Protein AF-F4PUW7-F1 (afdb_monomer)

Sequence (756 aa):
MGETKASTESDEIIMSKTMSNSNNNNNKTSGNEQDEIITVDQLQSLVKQRIDLEEELQTLRDYLIKGGGSLFGLNGSFVDKEGYPVILVMNDTNQQDTYLARCFYRLDYIWSPHLDIIIEVKKARARIACIQTDYKILMKSIEDGMLKLHAQNKPQQQTVPKPSSISTPTTSSSLTKESSIQSPAANPSSASAVGSALAPATATLATPVKNEEPFMDKGYNRMDLEIKIALDHHARKILTTEALAFLVELERKFRSARTVLLAKRQERQADLNRGIFPDFLKNTENVRKADWKCAAMPRDIMDRRVEITGPPERKMVINALNSGAKVFMADFEDANCPTWYNSIHGQINMIDINNRTISYKAPDGREYKLKPEVATLFVRPRGWHLDEEHVYIDGMPMSGSLFDFGLYFFHNYRIAMNRGSAPYFYLPKLESHLEARLWNEVFNFSQHYVGIPIGTIKATVLIETVLASFEMDEILYELREHSAGLNCGRWDYIFSIIKKFQQHPQFVLPDRAKVTMTSPFMESYVKLLIYTCHRRGVHAMGGMAAQIPIKDNKQANDVALEKVKADKLREVMFGHDGTWVAHPALIPTALEQFNLHMKTPNQIHIIPPNPSFTAKDILSIPEIKSDDISEEGLKGNIIVGVEYLDAWLNGNGCVPINHLMEDAATAEISRSQIWQWIKHKSKLSNGKVITLEYFNQILKELQPVLENRNKKSTTLKDSIPMFQSLIASPTFVDFLTPTAYQYVIRRERTAFNPKL

InterPro domains:
  IPR001465 Malate synthase, TIM barrel domain [PF01274] (376-621)
  IPR006252 Malate synthase A [PTHR42902] (224-745)
  IPR006252 Malate synthase A [TIGR01344] (238-744)
  IPR006252 Malate synthase A [cd00727] (238-744)
  IPR011076 Malate synthase superfamily [SSF51645] (216-745)
  IPR019830 Malate synthase, conserved site [PS00510] (480-495)
  IPR040815 Nas2, N-terminal [PF18265] (115-151)
  IPR044856 Malate synthase, C-terminal superfamily [G3DSA:1.20.1220.12] (629-745)
  IPR046363 Malate synthase, N-terminal and TIM-barrel domains [G3DSA:3.20.20.360] (221-624)
  IPR048355 Malate synthase, C-terminal domain [PF20659] (630-743)
  IPR048356 Malate synthase, N-terminal domain [PF20656] (233-285)

Foldseek 3Di:
DDDDDDDDDDDDDDDDDDDDDDDDDDDDDDDDPPPPPDDPVVVVVLVVLLVVLVVVLVVLLCCQQCVDDDPPDDDDRQADPVSAGWDWDQDPVRDTDIGGPPDPDDDPPDDDPVVVSVVVSVVSVVVSVVSVVVSVVVVVSVVVVVVVVVVVPDDDDDDDDDDDDDDDDDDDDDDDDDDDDDDDDDDDDDDDDDDDDDDDDDDPDDDDDDDDDPPPPDDDPPFQKAFLFDDDPLNCVLCDPVLVVLLLVLQVVQVVVLVVVVVVVVVLLVCLLVVNDDWFDPVCVCLVPDQAAFDDDFPLLLFQAEEAEAELDQVVVLCRFQLPGQEYEHEPEFQWQVFVCSLSVSLVSLLCVLVQNRWDQDPVGDIGGHDPGTHHYEYEWYASVDFDVRMDTPNHTGGSRSSSLSSSQVSRQVSQVVVRHGHEYEHEDDQALSVLLSVLVSQVVSCVVVVHDFLRAAYEYEPLALNVLSCVSSSCVSCRSHYQAYEYEQLSHLLNLLQSNVNPLQSQAFQSVVRDCPFQLNVVSLLSRLLSQLSNLHFYEYEEDFFAADVVDPVVRVVSLVVLLVRLLVCVVSFGFYYYYHDSVNVVSNCVNCVVRPVDSGRSPPNDPDPPDTPCRNRVHDDDDLARYAPVSLLVLLLCLLQQLLVSLVGGQFDQDPRGGDTQSSNSSSLSSLLSQQSNQNAHSVRHTRHLVVSVVSLVVCVVVSCVVPVPGPCSVVSSVLSSCCSVDPRHDSGSSVVSSVSSVVVSSVVDDVPD

pLDDT: mean 80.22, std 25.77, range [23.25, 98.94]

Solvent-accessible surface area (backbone atoms only — not comparable to full-atom values): 43927 Å² total; per-residue (Å²): 134,87,84,87,90,86,85,90,84,82,90,83,88,84,85,83,89,85,88,85,91,79,91,79,90,78,93,79,92,79,84,83,80,79,75,78,78,82,49,72,66,60,56,52,48,54,52,48,55,46,50,55,51,51,53,50,49,47,51,55,47,49,45,37,52,66,34,73,70,80,80,85,78,71,84,57,59,36,35,48,102,85,69,46,59,40,52,79,46,75,46,103,79,75,47,80,47,82,44,77,62,80,64,85,92,80,69,92,85,63,95,48,86,64,53,59,57,53,49,50,54,51,52,52,52,52,51,47,54,49,52,55,49,54,50,50,55,50,52,49,53,50,51,54,49,48,52,52,53,53,68,71,65,59,78,82,79,78,90,79,84,87,86,83,86,90,82,89,86,87,82,90,78,90,79,89,79,90,80,84,92,86,87,82,90,82,88,90,86,79,91,86,88,89,84,85,86,85,87,79,87,75,81,76,80,77,75,84,77,76,86,72,78,78,98,77,87,71,86,72,71,75,79,51,67,47,67,72,61,88,77,50,80,66,47,51,70,65,60,32,74,68,52,46,51,51,45,51,54,51,44,72,70,44,48,64,61,52,54,52,51,58,50,49,52,53,55,50,44,53,39,30,63,74,69,55,71,82,56,68,57,73,92,52,44,64,68,69,71,51,94,65,61,37,42,85,75,60,79,77,64,53,43,39,47,33,28,34,49,44,32,40,46,70,64,55,44,44,51,49,26,56,43,76,31,38,27,22,38,38,22,54,26,54,30,29,26,77,42,71,64,52,53,49,50,22,48,54,40,52,48,25,53,63,69,70,67,44,66,40,71,46,98,89,67,52,76,47,60,72,55,98,70,57,26,40,67,30,38,23,34,29,36,88,90,38,65,30,86,48,40,26,51,76,88,35,63,32,49,22,27,54,52,47,44,43,54,49,44,72,73,32,37,67,52,27,41,78,71,74,50,48,50,33,34,37,45,46,71,40,63,44,30,68,58,32,34,51,50,37,51,52,51,49,51,52,26,60,75,74,70,49,67,84,53,54,50,34,31,28,37,35,51,20,19,58,56,18,68,51,29,54,61,49,27,46,59,46,21,20,56,28,38,52,25,40,30,44,50,61,48,43,21,57,30,31,42,43,68,55,41,65,81,42,77,76,56,53,74,53,32,70,84,76,67,42,73,78,36,65,19,44,38,42,47,51,55,50,47,36,32,49,20,16,62,26,62,25,39,22,31,35,44,79,41,36,64,45,86,43,84,94,37,63,69,63,30,52,56,52,49,51,51,50,42,52,53,42,40,52,38,46,74,75,47,32,26,18,32,35,28,55,36,63,85,48,43,64,55,46,45,50,39,33,58,71,75,45,85,54,56,48,37,41,89,63,57,58,76,83,82,80,76,52,53,62,44,58,62,42,56,66,80,76,53,61,75,37,30,44,69,65,47,52,52,48,25,51,52,49,27,34,56,45,43,25,40,28,73,70,56,39,19,62,38,80,52,98,53,27,55,39,36,45,39,55,29,48,31,25,46,46,50,54,32,48,32,38,76,64,54,36,46,30,56,87,65,52,62,40,38,69,68,56,50,52,50,53,50,61,68,42,42,65,57,53,48,67,76,41,72,84,57,87,40,50,84,54,21,50,59,49,53,49,48,62,43,68,42,95,59,86,68,92,60,68,60,70,66,53,44,54,53,48,52,51,52,59,48,65,74,48,70,88,84,122

Mean predicted aligned error: 15.05 Å

Organism: Cavenderia fasciculata (NCBI:txid261658)

Structure (mmCIF, N/CA/C/O backbone):
data_AF-F4PUW7-F1
#
_entry.id   AF-F4PUW7-F1
#
loop_
_atom_site.group_PDB
_atom_site.id
_atom_site.type_symbol
_atom_site.label_atom_id
_atom_site.label_alt_id
_atom_site.label_comp_id
_atom_site.label_asym_id
_atom_site.label_entity_id
_atom_site.label_seq_id
_atom_site.pdbx_PDB_ins_code
_atom_site.Cartn_x
_atom_site.Cartn_y
_atom_site.Cartn_z
_atom_site.occupancy
_atom_site.B_iso_or_equiv
_atom_site.auth_seq_id
_atom_site.auth_comp_id
_atom_site.auth_asym_id
_atom_site.auth_atom_id
_atom_site.pdbx_PDB_model_num
ATOM 1 N N . MET A 1 1 ? -80.019 -6.585 -6.854 1.00 31.14 1 MET A N 1
ATOM 2 C CA . MET A 1 1 ? -79.962 -6.637 -8.331 1.00 31.14 1 MET A CA 1
ATOM 3 C C . MET A 1 1 ? -78.886 -5.632 -8.720 1.00 31.14 1 MET A C 1
ATOM 5 O O . MET A 1 1 ? -79.142 -4.453 -8.539 1.00 31.14 1 MET A O 1
ATOM 9 N N . GLY A 1 2 ? -77.603 -6.007 -8.816 1.00 30.45 2 GLY A N 1
ATOM 10 C CA . GLY A 1 2 ? -76.966 -6.791 -9.903 1.00 30.45 2 GLY A CA 1
ATOM 11 C C . GLY A 1 2 ? -76.609 -5.799 -11.027 1.00 30.45 2 GLY A C 1
ATOM 12 O O . GLY A 1 2 ? -77.492 -5.037 -11.384 1.00 30.45 2 GLY A O 1
ATOM 13 N N . GLU A 1 3 ? -75.400 -5.624 -11.565 1.00 26.42 3 GLU A N 1
ATOM 14 C CA . GLU A 1 3 ? -74.239 -6.485 -11.865 1.00 26.42 3 GLU A CA 1
ATOM 15 C C . GLU A 1 3 ? -73.023 -5.557 -12.159 1.00 26.42 3 GLU A C 1
ATOM 17 O O . GLU A 1 3 ? -73.213 -4.461 -12.676 1.00 26.42 3 GLU A O 1
ATOM 22 N N . THR A 1 4 ? -71.836 -5.755 -11.569 1.00 28.80 4 THR A N 1
ATOM 23 C CA . THR A 1 4 ? -70.640 -6.539 -11.994 1.00 28.80 4 THR A CA 1
ATOM 24 C C . THR A 1 4 ? -69.613 -5.772 -12.854 1.00 28.80 4 THR A C 1
ATOM 26 O O . THR A 1 4 ? -69.931 -5.157 -13.863 1.00 28.80 4 THR A O 1
ATOM 29 N N . LYS A 1 5 ? -68.351 -5.822 -12.392 1.00 32.38 5 LYS A N 1
ATOM 30 C CA . LYS A 1 5 ? -67.114 -5.262 -12.973 1.00 32.38 5 LYS A CA 1
ATOM 31 C C . LYS A 1 5 ? -66.659 -6.035 -14.221 1.00 32.38 5 LYS A C 1
ATOM 33 O O . LYS A 1 5 ? -66.812 -7.251 -14.247 1.00 32.38 5 LYS A O 1
ATOM 38 N N . ALA A 1 6 ? -65.967 -5.361 -15.146 1.00 28.94 6 ALA A N 1
ATOM 39 C CA . ALA A 1 6 ? -65.145 -5.992 -16.181 1.00 28.94 6 ALA A CA 1
ATOM 40 C C . ALA A 1 6 ? -63.745 -5.353 -16.245 1.00 28.94 6 ALA A C 1
ATOM 42 O O . ALA A 1 6 ? -63.598 -4.131 -16.276 1.00 28.94 6 ALA A O 1
ATOM 43 N N . SER A 1 7 ? -62.747 -6.231 -16.205 1.00 28.92 7 SER A N 1
ATOM 44 C CA . SER A 1 7 ? -61.308 -6.044 -16.375 1.00 28.92 7 SER A CA 1
ATOM 45 C C . SER A 1 7 ? -60.908 -6.133 -17.851 1.00 28.92 7 SER A C 1
ATOM 47 O O . SER A 1 7 ? -61.552 -6.825 -18.632 1.00 28.92 7 SER A O 1
ATOM 49 N N . THR A 1 8 ? -59.819 -5.455 -18.204 1.00 28.45 8 THR A N 1
ATOM 50 C CA . THR A 1 8 ? -59.155 -5.463 -19.513 1.00 28.45 8 THR A CA 1
ATOM 51 C C . THR A 1 8 ? -58.089 -6.562 -19.583 1.00 28.45 8 THR A C 1
ATOM 53 O O . THR A 1 8 ? -57.120 -6.502 -18.828 1.00 28.45 8 THR A O 1
ATOM 56 N N . GLU A 1 9 ? -58.241 -7.506 -20.513 1.00 29.20 9 GLU A N 1
ATOM 57 C CA . GLU A 1 9 ? -57.181 -8.386 -21.029 1.00 29.20 9 GLU A CA 1
ATOM 58 C C . GLU A 1 9 ? -56.995 -8.094 -22.524 1.00 29.20 9 GLU A C 1
ATOM 60 O O . GLU A 1 9 ? -57.961 -7.868 -23.251 1.00 29.20 9 GLU A O 1
ATOM 65 N N . SER A 1 10 ? -55.734 -8.027 -22.941 1.00 28.64 10 SER A N 1
ATOM 66 C CA . SER A 1 10 ? -55.253 -7.747 -24.294 1.00 28.64 10 SER A CA 1
ATOM 67 C C . SER A 1 10 ? -54.859 -9.047 -24.999 1.00 28.64 10 SER A C 1
ATOM 69 O O . SER A 1 10 ? -54.166 -9.873 -24.410 1.00 28.64 10 SER A O 1
ATOM 71 N N . ASP A 1 11 ? -55.294 -9.175 -26.251 1.00 26.64 11 ASP A N 1
ATOM 72 C CA . ASP A 1 11 ? -55.290 -10.376 -27.090 1.00 26.64 11 ASP A CA 1
ATOM 73 C C . ASP A 1 11 ? -53.923 -11.067 -27.293 1.00 26.64 11 ASP A C 1
ATOM 75 O O . ASP A 1 11 ? -52.949 -10.469 -27.757 1.00 26.64 11 ASP A O 1
ATOM 79 N N . GLU A 1 12 ? -53.908 -12.380 -27.034 1.00 26.36 12 GLU A N 1
ATOM 80 C CA . GLU A 1 12 ? -52.927 -13.362 -27.508 1.00 26.36 12 GLU A CA 1
ATOM 81 C C . GLU A 1 12 ? -53.273 -13.835 -28.935 1.00 26.36 12 GLU A C 1
ATOM 83 O O . GLU A 1 12 ? -54.430 -14.120 -29.245 1.00 26.36 12 GLU A O 1
ATOM 88 N N . ILE A 1 13 ? -52.263 -14.033 -29.791 1.00 24.81 13 ILE A N 1
ATOM 89 C CA . ILE A 1 13 ? -52.391 -14.823 -31.029 1.00 24.81 13 ILE A CA 1
ATOM 90 C C . ILE A 1 13 ? -51.567 -16.110 -30.877 1.00 24.81 13 ILE A C 1
ATOM 92 O O . ILE A 1 13 ? -50.342 -16.079 -30.781 1.00 24.81 13 ILE A O 1
ATOM 96 N N . ILE A 1 14 ? -52.267 -17.249 -30.881 1.00 26.53 14 ILE A N 1
ATOM 97 C CA . ILE A 1 14 ? -51.751 -18.628 -30.844 1.00 26.53 14 ILE A CA 1
ATOM 98 C C . ILE A 1 14 ? -51.781 -19.230 -32.259 1.00 26.53 14 ILE A C 1
ATOM 100 O O . ILE A 1 14 ? -52.797 -19.106 -32.937 1.00 26.53 14 ILE A O 1
ATOM 104 N N . MET A 1 15 ? -50.766 -20.021 -32.649 1.00 25.61 15 MET A N 1
ATOM 105 C CA . MET A 1 15 ? -50.972 -21.179 -33.544 1.00 25.61 15 MET A CA 1
ATOM 106 C C . MET A 1 15 ? -50.065 -22.392 -33.219 1.00 25.61 15 MET A C 1
ATOM 108 O O . MET A 1 15 ? -48.895 -22.457 -33.576 1.00 25.61 15 MET A O 1
ATOM 112 N N . SER A 1 16 ? -50.689 -23.337 -32.502 1.00 26.92 16 SER A N 1
ATOM 113 C CA . SER A 1 16 ? -50.698 -24.819 -32.576 1.00 26.92 16 SER A CA 1
ATOM 114 C C . SER A 1 16 ? -49.433 -25.682 -32.779 1.00 26.92 16 SER A C 1
ATOM 116 O O . SER A 1 16 ? -48.810 -25.703 -33.838 1.00 26.92 16 SER A O 1
ATOM 118 N N . LYS A 1 17 ? -49.244 -26.594 -31.807 1.00 30.86 17 LYS A N 1
ATOM 119 C CA . LYS A 1 17 ? -48.592 -27.919 -31.900 1.00 30.86 17 LYS A CA 1
ATOM 120 C C . LYS A 1 17 ? -49.434 -28.914 -32.717 1.00 30.86 17 LYS A C 1
ATOM 122 O O . LYS A 1 17 ? -50.631 -28.990 -32.462 1.00 30.86 17 LYS A O 1
ATOM 127 N N . THR A 1 18 ? -48.792 -29.815 -33.479 1.00 25.94 18 THR A N 1
ATOM 128 C CA . THR A 1 18 ? -49.217 -31.235 -33.531 1.00 25.94 18 THR A CA 1
ATOM 129 C C . THR A 1 18 ? -48.047 -32.220 -33.725 1.00 25.94 18 THR A C 1
ATOM 131 O O . THR A 1 18 ? -47.100 -31.957 -34.453 1.00 25.94 18 THR A O 1
ATOM 134 N N . MET A 1 19 ? -48.173 -33.329 -32.993 1.00 26.19 19 MET A N 1
ATOM 135 C CA . MET A 1 19 ? -47.343 -34.511 -32.692 1.00 26.19 19 MET A CA 1
ATOM 136 C C . MET A 1 19 ? -46.558 -35.249 -33.799 1.00 26.19 19 MET A C 1
ATOM 138 O O . MET A 1 19 ? -47.083 -35.438 -34.886 1.00 26.19 19 MET A O 1
ATOM 142 N N . SER A 1 20 ? -45.430 -35.891 -33.424 1.00 24.98 20 SER A N 1
ATOM 143 C CA . SER A 1 20 ? -45.360 -37.362 -33.196 1.00 24.98 20 SER A CA 1
ATOM 144 C C . SER A 1 20 ? -43.978 -37.856 -32.716 1.00 24.98 20 SER A C 1
ATOM 146 O O . SER A 1 20 ? -42.947 -37.463 -33.250 1.00 24.98 20 SER A O 1
ATOM 148 N N . ASN A 1 21 ? -43.993 -38.748 -31.717 1.00 25.59 21 ASN A N 1
ATOM 149 C CA . ASN A 1 21 ? -42.866 -39.488 -31.127 1.00 25.59 21 ASN A CA 1
ATOM 150 C C . ASN A 1 21 ? -42.227 -40.507 -32.095 1.00 25.59 21 ASN A C 1
ATOM 152 O O . ASN A 1 21 ? -42.954 -41.304 -32.683 1.00 25.59 21 ASN A O 1
ATOM 156 N N . SER A 1 22 ? -40.893 -40.637 -32.075 1.00 24.34 22 SER A N 1
ATOM 157 C CA . SER A 1 22 ? -40.222 -41.952 -32.116 1.00 24.34 22 SER A CA 1
ATOM 158 C C . SER A 1 22 ? -38.802 -41.894 -31.532 1.00 24.34 22 SER A C 1
ATOM 160 O O . SER A 1 22 ? -37.979 -41.091 -31.967 1.00 24.34 22 SER A O 1
ATOM 162 N N . ASN A 1 23 ? -38.530 -42.779 -30.571 1.00 26.30 23 ASN A N 1
ATOM 163 C CA . ASN A 1 23 ? -37.225 -43.079 -29.972 1.00 26.30 23 ASN A CA 1
ATOM 164 C C . ASN A 1 23 ? -36.110 -43.322 -31.006 1.00 26.30 23 ASN A C 1
ATOM 166 O O . ASN A 1 23 ? -36.305 -44.137 -31.905 1.00 26.30 23 ASN A O 1
ATOM 170 N N . ASN A 1 24 ? -34.903 -42.788 -30.766 1.00 24.19 24 ASN A N 1
ATOM 171 C CA . ASN A 1 24 ? -33.697 -43.627 -30.699 1.00 24.19 24 ASN A CA 1
ATOM 172 C C . ASN A 1 24 ? -32.478 -42.907 -30.094 1.00 24.19 24 ASN A C 1
ATOM 174 O O . ASN A 1 24 ? -32.213 -41.742 -30.372 1.00 24.19 24 ASN A O 1
ATOM 178 N N . ASN A 1 25 ? -31.728 -43.662 -29.289 1.00 26.44 25 ASN A N 1
ATOM 179 C CA . ASN A 1 25 ? -30.428 -43.328 -28.707 1.00 26.44 25 ASN A CA 1
ATOM 180 C C . ASN A 1 25 ? -29.397 -42.877 -29.758 1.00 26.44 25 ASN A C 1
ATOM 182 O O . ASN A 1 25 ? -29.254 -43.548 -30.779 1.00 26.44 25 ASN A O 1
ATOM 186 N N . ASN A 1 26 ? -28.584 -41.857 -29.442 1.00 24.73 26 ASN A N 1
ATOM 187 C CA . ASN A 1 26 ? -27.115 -41.967 -29.451 1.00 24.73 26 ASN A CA 1
ATOM 188 C C . ASN A 1 26 ? -26.396 -40.684 -28.992 1.00 24.73 26 ASN A C 1
ATOM 190 O O . ASN A 1 26 ? -26.681 -39.580 -29.443 1.00 24.73 26 ASN A O 1
ATOM 194 N N . ASN A 1 27 ? -25.400 -40.889 -28.127 1.00 27.98 27 ASN A N 1
ATOM 195 C CA . ASN A 1 27 ? -24.362 -39.944 -27.714 1.00 27.98 27 ASN A CA 1
ATOM 196 C C . ASN A 1 27 ? -23.664 -39.250 -28.898 1.00 27.98 27 ASN A C 1
ATOM 198 O O . ASN A 1 27 ? -23.218 -39.948 -29.812 1.00 27.98 27 ASN A O 1
ATOM 202 N N . LYS A 1 28 ? -23.409 -37.934 -28.780 1.00 25.77 28 LYS A N 1
ATOM 203 C CA . LYS A 1 28 ? -22.081 -37.300 -28.972 1.00 25.77 28 LYS A CA 1
ATOM 204 C C . LYS A 1 28 ? -22.110 -35.773 -28.763 1.00 25.77 28 LYS A C 1
ATOM 206 O O . LYS A 1 28 ? -22.797 -35.049 -29.465 1.00 25.77 28 LYS A O 1
ATOM 211 N N . THR A 1 29 ? -21.310 -35.343 -27.788 1.00 30.12 29 THR A N 1
ATOM 212 C CA . THR A 1 29 ? -20.503 -34.108 -27.691 1.00 30.12 29 THR A CA 1
ATOM 213 C C . THR A 1 29 ? -20.588 -33.057 -28.812 1.00 30.12 29 THR A C 1
ATOM 215 O O . THR A 1 29 ? -20.108 -33.312 -29.916 1.00 30.12 29 THR A O 1
ATOM 218 N N . SER A 1 30 ? -20.969 -31.824 -28.454 1.00 27.39 30 SER A N 1
ATOM 219 C CA . SER A 1 30 ? -20.393 -30.571 -28.983 1.00 27.39 30 SER A CA 1
ATOM 220 C C . SER A 1 30 ? -20.776 -29.384 -28.083 1.00 27.39 30 SER A C 1
ATOM 222 O O . SER A 1 30 ? -21.853 -29.389 -27.497 1.00 27.39 30 SER A O 1
ATOM 224 N N . GLY A 1 31 ? -19.849 -28.436 -27.916 1.00 26.64 31 GLY A N 1
ATOM 225 C CA . GLY A 1 31 ? -19.799 -27.449 -26.834 1.00 26.64 31 GLY A CA 1
ATOM 226 C C . GLY A 1 31 ? -20.923 -26.411 -26.778 1.00 26.64 31 GLY A C 1
ATOM 227 O O . GLY A 1 31 ? -21.475 -26.007 -27.795 1.00 26.64 31 GLY A O 1
ATOM 228 N N . ASN A 1 32 ? -21.203 -25.962 -25.553 1.00 27.58 32 ASN A N 1
ATOM 229 C CA . ASN A 1 32 ? -22.061 -24.818 -25.270 1.00 27.58 32 ASN A CA 1
ATOM 230 C C . ASN A 1 32 ? -21.209 -23.540 -25.242 1.00 27.58 32 ASN A C 1
ATOM 232 O O . ASN A 1 32 ? -20.595 -23.230 -24.221 1.00 27.58 32 ASN A O 1
ATOM 236 N N . GLU A 1 33 ? -21.209 -22.788 -26.341 1.00 34.09 33 GLU A N 1
ATOM 237 C CA . GLU A 1 33 ? -21.218 -21.327 -26.250 1.00 34.09 33 GLU A CA 1
ATOM 238 C C . GLU A 1 33 ? -22.616 -20.946 -25.742 1.00 34.09 33 GLU A C 1
ATOM 240 O O . GLU A 1 33 ? -23.614 -21.151 -26.431 1.00 34.09 33 GLU A O 1
ATOM 245 N N . GLN A 1 34 ? -22.724 -20.483 -24.495 1.00 33.44 34 GLN A N 1
ATOM 246 C CA . GLN A 1 34 ? -23.931 -19.789 -24.053 1.00 33.44 34 GLN A CA 1
ATOM 247 C C . GLN A 1 34 ? -23.854 -18.367 -24.607 1.00 33.44 34 GLN A C 1
ATOM 249 O O . GLN A 1 34 ? -23.224 -17.503 -24.004 1.00 33.44 34 GLN A O 1
ATOM 254 N N . ASP A 1 35 ? -24.469 -18.147 -25.769 1.00 36.91 35 ASP A N 1
ATOM 255 C CA . ASP A 1 35 ? -24.847 -16.808 -26.210 1.00 36.91 35 ASP A CA 1
ATOM 256 C C . ASP A 1 35 ? -25.757 -16.202 -25.123 1.00 36.91 35 ASP A C 1
ATOM 258 O O . ASP A 1 35 ? -26.858 -16.699 -24.864 1.00 36.91 35 ASP A O 1
ATOM 262 N N . GLU A 1 36 ? -25.281 -15.161 -24.433 1.00 43.00 36 GLU A N 1
ATOM 263 C CA . GLU A 1 36 ? -26.107 -14.335 -23.550 1.00 43.00 36 GLU A CA 1
ATOM 264 C C . GLU A 1 36 ? -27.244 -13.737 -24.388 1.00 43.00 36 GLU A C 1
ATOM 266 O O . GLU A 1 36 ? -27.037 -12.851 -25.219 1.00 43.00 36 GLU A O 1
ATOM 271 N N . ILE A 1 37 ? -28.462 -14.244 -24.195 1.00 48.59 37 ILE A N 1
ATOM 272 C CA . ILE A 1 37 ? -29.655 -13.694 -24.835 1.00 48.59 37 ILE A CA 1
ATOM 273 C C . ILE A 1 37 ? -29.922 -12.330 -24.193 1.00 48.59 37 ILE A C 1
ATOM 275 O O . ILE A 1 37 ? -30.480 -12.243 -23.100 1.00 48.59 37 ILE A O 1
ATOM 279 N N . ILE A 1 38 ? -29.507 -11.266 -24.878 1.00 56.03 38 ILE A N 1
ATOM 280 C CA . ILE A 1 38 ? -29.869 -9.883 -24.554 1.00 56.03 38 ILE A CA 1
ATOM 281 C C . ILE A 1 38 ? -31.396 -9.774 -24.617 1.00 56.03 38 ILE A C 1
ATOM 283 O O . ILE A 1 38 ? -31.994 -9.986 -25.675 1.00 56.03 38 ILE A O 1
ATOM 287 N N . THR A 1 39 ? -32.047 -9.467 -23.494 1.00 64.19 39 THR A N 1
ATOM 288 C CA . THR A 1 39 ? -33.513 -9.383 -23.440 1.00 64.19 39 THR A CA 1
ATOM 289 C C . THR A 1 39 ? -33.997 -7.968 -23.756 1.00 64.19 39 THR A C 1
ATOM 291 O O . THR A 1 39 ? -33.364 -6.974 -23.397 1.00 64.19 39 THR A O 1
ATOM 294 N N . VAL A 1 40 ? -35.163 -7.858 -24.404 1.00 63.09 40 VAL A N 1
ATOM 295 C CA . VAL A 1 40 ? -35.842 -6.570 -24.656 1.00 63.09 40 VAL A CA 1
ATOM 296 C C . VAL A 1 40 ? -36.043 -5.787 -23.349 1.00 63.09 40 VAL A C 1
ATOM 298 O O . VAL A 1 40 ? -35.930 -4.562 -23.343 1.00 63.09 40 VAL A O 1
ATOM 301 N N . ASP A 1 41 ? -36.216 -6.493 -22.231 1.00 66.69 41 ASP A N 1
ATOM 302 C CA . ASP A 1 41 ? -36.362 -5.920 -20.891 1.00 66.69 41 ASP A CA 1
ATOM 303 C C . ASP A 1 41 ? -35.114 -5.152 -20.421 1.00 66.69 41 ASP A C 1
ATOM 305 O O . ASP A 1 41 ? -35.236 -4.106 -19.782 1.00 66.69 41 ASP A O 1
ATOM 309 N N . GLN A 1 42 ? -33.903 -5.613 -20.762 1.00 61.44 42 GLN A N 1
ATOM 310 C CA . GLN A 1 42 ? -32.659 -4.897 -20.436 1.00 61.44 42 GLN A CA 1
ATOM 311 C C . GLN A 1 42 ? -32.563 -3.574 -21.205 1.00 61.44 42 GLN A C 1
ATOM 313 O O . GLN A 1 42 ? -32.170 -2.548 -20.647 1.00 61.44 42 GLN A O 1
ATOM 318 N N . LEU A 1 43 ? -32.980 -3.582 -22.473 1.00 64.38 43 LEU A N 1
ATOM 319 C CA . LEU A 1 43 ? -32.973 -2.402 -23.335 1.00 64.38 43 LEU A CA 1
ATOM 320 C C . LEU A 1 43 ? -34.035 -1.387 -22.885 1.00 64.38 43 LEU A C 1
ATOM 322 O O . LEU A 1 43 ? -33.749 -0.195 -22.771 1.00 64.38 43 LEU A O 1
ATOM 326 N N . GLN A 1 44 ? -35.234 -1.863 -22.541 1.00 67.50 44 GLN A N 1
ATOM 327 C CA . GLN A 1 44 ? -36.304 -1.041 -21.972 1.00 67.50 44 GLN A CA 1
ATOM 328 C C . GLN A 1 44 ? -35.920 -0.453 -20.607 1.00 67.50 44 GLN A C 1
ATOM 330 O O . GLN A 1 44 ? -36.222 0.710 -20.343 1.00 67.50 44 GLN A O 1
ATOM 335 N N . SER A 1 45 ? -35.206 -1.208 -19.766 1.00 71.62 45 SER A N 1
ATOM 336 C CA . SER A 1 45 ? -34.704 -0.731 -18.472 1.00 71.62 45 SER A CA 1
ATOM 337 C C . SER A 1 45 ? -33.697 0.413 -18.627 1.00 71.62 45 SER A C 1
ATOM 339 O O . SER A 1 45 ? -33.845 1.447 -17.978 1.00 71.62 45 SER A O 1
ATOM 341 N N . LEU A 1 46 ? -32.724 0.291 -19.540 1.00 59.84 46 LEU A N 1
ATOM 342 C CA . LEU A 1 46 ? -31.748 1.357 -19.811 1.00 59.84 46 LEU A CA 1
ATOM 343 C C . LEU A 1 46 ? -32.404 2.613 -20.398 1.00 59.84 46 LEU A C 1
ATOM 345 O O . LEU A 1 46 ? -32.056 3.732 -20.019 1.00 59.84 46 LEU A O 1
ATOM 349 N N . VAL A 1 47 ? -33.377 2.441 -21.299 1.00 68.06 47 VAL A N 1
ATOM 350 C CA . VAL A 1 47 ? -34.152 3.560 -21.857 1.00 68.06 47 VAL A CA 1
ATOM 351 C C . VAL A 1 47 ? -34.958 4.256 -20.762 1.00 68.06 47 VAL A C 1
ATOM 353 O O . VAL A 1 47 ? -34.941 5.482 -20.692 1.00 68.06 47 VAL A O 1
ATOM 356 N N . LYS A 1 48 ? -35.600 3.495 -19.870 1.00 74.12 48 LYS A N 1
ATOM 357 C CA . LYS A 1 48 ? -36.344 4.051 -18.737 1.00 74.12 48 LYS A CA 1
ATOM 358 C C . LYS A 1 48 ? -35.433 4.818 -17.777 1.00 74.12 48 LYS A C 1
ATOM 360 O O . LYS A 1 48 ? -35.716 5.968 -17.480 1.00 74.12 48 LYS A O 1
ATOM 365 N N . GLN A 1 49 ? -34.298 4.239 -17.379 1.00 65.62 49 GLN A N 1
ATOM 366 C CA . GLN A 1 49 ? -33.315 4.914 -16.519 1.00 65.62 49 GLN A CA 1
ATOM 367 C C . GLN A 1 49 ? -32.791 6.212 -17.140 1.00 65.62 49 GLN A C 1
ATOM 369 O O . GLN A 1 49 ? -32.580 7.198 -16.436 1.00 65.62 49 GLN A O 1
ATOM 374 N N . ARG A 1 50 ? -32.588 6.230 -18.463 1.00 68.19 50 ARG A N 1
ATOM 375 C CA . ARG A 1 50 ? -32.211 7.447 -19.182 1.00 68.19 50 ARG A CA 1
ATOM 376 C C . ARG A 1 50 ? -33.314 8.505 -19.116 1.00 68.19 50 ARG A C 1
ATOM 378 O O . ARG A 1 50 ? -32.988 9.656 -18.852 1.00 68.19 50 ARG A O 1
ATOM 385 N N . ILE A 1 51 ? -34.570 8.131 -19.366 1.00 71.12 51 ILE A N 1
ATOM 386 C CA . ILE A 1 51 ? -35.716 9.054 -19.320 1.00 71.12 51 ILE A CA 1
ATOM 387 C C . ILE A 1 51 ? -35.872 9.634 -17.910 1.00 71.12 51 ILE A C 1
ATOM 389 O O . ILE A 1 51 ? -35.934 10.851 -17.769 1.00 71.12 51 ILE A O 1
ATOM 393 N N . ASP A 1 52 ? -35.821 8.792 -16.875 1.00 69.12 52 ASP A N 1
ATOM 394 C CA . ASP A 1 52 ? -35.935 9.216 -15.474 1.00 69.12 52 ASP A CA 1
ATOM 395 C C . ASP A 1 52 ? -34.819 10.223 -15.100 1.00 69.12 52 ASP A C 1
ATOM 397 O O . ASP A 1 52 ? -35.073 11.254 -14.475 1.00 69.12 52 ASP A O 1
ATOM 401 N N . LEU A 1 53 ? -33.578 9.981 -15.548 1.00 59.50 53 LEU A N 1
ATOM 402 C CA . LEU A 1 53 ? -32.450 10.908 -15.353 1.00 59.50 53 LEU A CA 1
ATOM 403 C C . LEU A 1 53 ? -32.574 12.200 -16.177 1.00 59.50 53 LEU A C 1
ATOM 405 O O . LEU A 1 53 ? -32.099 13.255 -15.750 1.00 59.50 53 LEU A O 1
ATOM 409 N N . GLU A 1 54 ? -33.169 12.138 -17.369 1.00 66.00 54 GLU A N 1
ATOM 410 C CA . GLU A 1 54 ? -33.447 13.317 -18.195 1.00 66.00 54 GLU A CA 1
ATOM 411 C C . GLU A 1 54 ? -34.537 14.198 -17.555 1.00 66.00 54 GLU A C 1
ATOM 413 O O . GLU A 1 54 ? -34.393 15.423 -17.553 1.00 66.00 54 GLU A O 1
ATOM 418 N N . GLU A 1 55 ? -35.560 13.604 -16.931 1.00 70.25 55 GLU A N 1
ATOM 419 C CA . GLU A 1 55 ? -36.587 14.314 -16.151 1.00 70.25 55 GLU A CA 1
ATOM 420 C C . GLU A 1 55 ? -36.021 14.944 -14.866 1.00 70.25 55 GLU A C 1
ATOM 422 O O . GLU A 1 55 ? -36.321 16.102 -14.549 1.00 70.25 55 GLU A O 1
ATOM 427 N N . GLU A 1 56 ? -35.141 14.236 -14.151 1.00 66.31 56 GLU A N 1
ATOM 428 C CA . GLU A 1 56 ? -34.433 14.773 -12.982 1.00 66.31 56 GLU A CA 1
ATOM 429 C C . GLU A 1 56 ? -33.544 15.966 -13.376 1.00 66.31 56 GLU A C 1
ATOM 431 O O . GLU A 1 56 ? -33.593 17.030 -12.750 1.00 66.31 56 GLU A O 1
ATOM 436 N N . LEU A 1 57 ? -32.794 15.850 -14.478 1.00 61.84 57 LEU A N 1
ATOM 437 C CA . LEU A 1 57 ? -32.003 16.957 -15.023 1.00 61.84 57 LEU A CA 1
ATOM 438 C C . LEU A 1 57 ? -32.865 18.142 -15.446 1.00 61.84 57 LEU A C 1
ATOM 440 O O . LEU A 1 57 ? -32.444 19.287 -15.263 1.00 61.84 57 LEU A O 1
ATOM 444 N N . GLN A 1 58 ? -34.040 17.892 -16.020 1.00 67.81 58 GLN A N 1
ATOM 445 C CA . GLN A 1 58 ? -34.958 18.960 -16.391 1.00 67.81 58 GLN A CA 1
ATOM 446 C C . GLN A 1 58 ? -35.495 19.673 -15.147 1.00 67.81 58 GLN A C 1
ATOM 448 O O . GLN A 1 58 ? -35.533 20.899 -15.128 1.00 67.81 58 GLN A O 1
ATOM 453 N N . THR A 1 59 ? -35.799 18.938 -14.078 1.00 66.44 59 THR A N 1
ATOM 454 C CA . THR A 1 59 ? -36.231 19.504 -12.790 1.00 66.44 59 THR A CA 1
ATOM 455 C C . THR A 1 59 ? -35.139 20.370 -12.153 1.00 66.44 59 THR A C 1
ATOM 457 O O . THR A 1 59 ? -35.401 21.493 -11.715 1.00 66.44 59 THR A O 1
ATOM 460 N N . LEU A 1 60 ? -33.890 19.896 -12.160 1.00 60.53 60 LEU A N 1
ATOM 461 C CA . LEU A 1 60 ? -32.737 20.649 -11.653 1.00 60.53 60 LEU A CA 1
ATOM 462 C C . LEU A 1 60 ? -32.437 21.891 -12.509 1.00 60.53 60 LEU A C 1
ATOM 464 O O . LEU A 1 60 ? -32.093 22.946 -11.976 1.00 60.53 60 LEU A O 1
ATOM 468 N N . ARG A 1 61 ? -32.603 21.802 -13.834 1.00 61.62 61 ARG A N 1
ATOM 469 C CA . ARG A 1 61 ? -32.502 22.959 -14.738 1.00 61.62 61 ARG A CA 1
ATOM 470 C C . ARG A 1 61 ? -33.600 23.975 -14.479 1.00 61.62 61 ARG A C 1
ATOM 472 O O . ARG A 1 61 ? -33.303 25.159 -14.376 1.00 61.62 61 ARG A O 1
ATOM 479 N N . ASP A 1 62 ? -34.839 23.524 -14.338 1.00 63.66 62 ASP A N 1
ATOM 480 C CA . ASP A 1 62 ? -35.982 24.372 -14.026 1.00 63.66 62 ASP A CA 1
ATOM 481 C C . ASP A 1 62 ? -35.778 25.120 -12.703 1.00 63.66 62 ASP A C 1
ATOM 483 O O . ASP A 1 62 ? -36.093 26.306 -12.626 1.00 63.66 62 ASP A O 1
ATOM 487 N N . TYR A 1 63 ? -35.190 24.470 -11.692 1.00 62.56 63 TYR A N 1
ATOM 488 C CA . TYR A 1 63 ? -34.804 25.106 -10.430 1.00 62.56 63 TYR A CA 1
ATOM 489 C C . TYR A 1 63 ? -33.764 26.224 -10.631 1.00 62.56 63 TYR A C 1
ATOM 491 O O . TYR A 1 63 ? -33.934 27.331 -10.114 1.00 62.56 63 TYR A O 1
ATOM 499 N N . LEU A 1 64 ? -32.720 25.967 -11.428 1.00 57.28 64 LEU A N 1
ATOM 500 C CA . LEU A 1 64 ? -31.672 26.949 -11.741 1.00 57.28 64 LEU A CA 1
ATOM 501 C C . LEU A 1 64 ? -32.184 28.114 -12.612 1.00 57.28 64 LEU A C 1
ATOM 503 O O . LEU A 1 64 ? -31.733 29.247 -12.445 1.00 57.28 64 LEU A O 1
ATOM 507 N N . ILE A 1 65 ? -33.138 27.852 -13.513 1.00 59.31 65 ILE A N 1
ATOM 508 C CA . ILE A 1 65 ? -33.747 28.840 -14.420 1.00 59.31 65 ILE A CA 1
ATOM 509 C C . ILE A 1 65 ? -34.765 29.723 -13.691 1.00 59.31 65 ILE A C 1
ATOM 511 O O . ILE A 1 65 ? -34.764 30.940 -13.861 1.00 59.31 65 ILE A O 1
ATOM 515 N N . LYS A 1 66 ? -35.654 29.127 -12.887 1.00 59.53 66 LYS A N 1
ATOM 516 C CA . LYS A 1 66 ? -36.772 29.841 -12.247 1.00 59.53 66 LYS A CA 1
ATOM 517 C C . LYS A 1 66 ? -36.356 30.623 -10.998 1.00 59.53 66 LYS A C 1
ATOM 519 O O . LYS A 1 66 ? -37.183 31.358 -10.467 1.00 59.53 66 LYS A O 1
ATOM 524 N N . GLY A 1 67 ? -35.113 30.474 -10.524 1.00 57.03 67 GLY A N 1
ATOM 525 C CA . GLY A 1 67 ? -34.630 31.160 -9.319 1.00 57.03 67 GLY A CA 1
ATOM 526 C C . GLY A 1 67 ? -35.494 30.844 -8.093 1.00 57.03 67 GLY A C 1
ATOM 527 O O . GLY A 1 67 ? -35.860 31.736 -7.329 1.00 57.03 67 GLY A O 1
ATOM 528 N N . GLY A 1 68 ? -35.917 29.585 -7.965 1.00 43.97 68 GLY A N 1
ATOM 529 C CA . GLY A 1 68 ? -36.990 29.181 -7.063 1.00 43.97 68 GLY A CA 1
ATOM 530 C C . GLY A 1 68 ? -36.606 29.157 -5.581 1.00 43.97 68 GLY A C 1
ATOM 531 O O . GLY A 1 68 ? -36.294 28.097 -5.057 1.00 43.97 68 GLY A O 1
ATOM 532 N N . GLY A 1 69 ? -36.762 30.297 -4.899 1.00 40.41 69 GLY A N 1
ATOM 533 C CA . GLY A 1 69 ? -37.390 30.347 -3.569 1.00 40.41 69 GLY A CA 1
ATOM 534 C C . GLY A 1 69 ? -36.491 30.343 -2.323 1.00 40.41 69 GLY A C 1
ATOM 535 O O . GLY A 1 69 ? -36.058 29.303 -1.846 1.00 40.41 69 GLY A O 1
ATOM 536 N N . SER A 1 70 ? -36.349 31.531 -1.722 1.00 38.66 70 SER A N 1
ATOM 537 C CA . SER A 1 70 ? -36.246 31.850 -0.277 1.00 38.66 70 SER A CA 1
ATOM 538 C C . SER A 1 70 ? -35.244 31.151 0.658 1.00 38.66 70 SER A C 1
ATOM 540 O O . SER A 1 70 ? -35.177 31.554 1.819 1.00 38.66 70 SER A O 1
ATOM 542 N N . LEU A 1 71 ? -34.422 30.193 0.233 1.00 37.50 71 LEU A N 1
ATOM 543 C CA . LEU A 1 71 ? -33.217 29.860 0.997 1.00 37.50 71 LEU A CA 1
ATOM 544 C C . LEU A 1 71 ? -32.140 30.894 0.635 1.00 37.50 71 LEU A C 1
ATOM 546 O O . LEU A 1 71 ? -31.600 30.878 -0.464 1.00 37.50 71 LEU A O 1
ATOM 550 N N . PHE A 1 72 ? -31.853 31.806 1.568 1.00 39.38 72 PHE A N 1
ATOM 551 C CA . PHE A 1 72 ? -30.750 32.787 1.523 1.00 39.38 72 PHE A CA 1
ATOM 552 C C . PHE A 1 72 ? -30.953 34.090 0.723 1.00 39.38 72 PHE A C 1
ATOM 554 O O . PHE A 1 72 ? -30.001 34.846 0.551 1.00 39.38 72 PHE A O 1
ATOM 561 N N . GLY A 1 73 ? -32.182 34.429 0.319 1.00 40.25 73 GLY A N 1
ATOM 562 C CA . GLY A 1 73 ? -32.540 35.816 -0.039 1.00 40.25 73 GLY A CA 1
ATOM 563 C C . GLY A 1 73 ? -31.981 36.367 -1.361 1.00 40.25 73 GLY A C 1
ATOM 564 O O . GLY A 1 73 ? -31.983 37.582 -1.550 1.00 40.25 73 GLY A O 1
ATOM 565 N N . LEU A 1 74 ? -31.525 35.510 -2.279 1.00 39.44 74 LEU A N 1
ATOM 566 C CA . LEU A 1 74 ? -31.088 35.908 -3.624 1.00 39.44 74 LEU A CA 1
ATOM 567 C C . LEU A 1 74 ? -32.220 35.707 -4.646 1.00 39.44 74 LEU A C 1
ATOM 569 O O . LEU A 1 74 ? -32.829 34.641 -4.690 1.00 39.44 74 LEU A O 1
ATOM 573 N N . ASN A 1 75 ? -32.477 36.718 -5.483 1.00 43.50 75 ASN A N 1
ATOM 574 C CA . ASN A 1 75 ? -33.483 36.689 -6.554 1.00 43.50 75 ASN A CA 1
ATOM 575 C C . ASN A 1 75 ? -32.795 36.764 -7.931 1.00 43.50 75 ASN A C 1
ATOM 577 O O . ASN A 1 75 ? -32.006 37.680 -8.156 1.00 43.50 75 ASN A O 1
ATOM 581 N N . GLY A 1 76 ? -33.115 35.853 -8.862 1.00 53.78 76 GLY A N 1
ATOM 582 C CA . GLY A 1 76 ? -32.639 35.899 -10.257 1.00 53.78 76 GLY A CA 1
ATOM 583 C C . GLY A 1 76 ? -32.458 34.526 -10.923 1.00 53.78 76 GLY A C 1
ATOM 584 O O . GLY A 1 76 ? -32.517 33.496 -10.258 1.00 53.78 76 GLY A O 1
ATOM 585 N N . SER A 1 77 ? -32.241 34.517 -12.245 1.00 53.25 77 SER A N 1
ATOM 586 C CA . SER A 1 77 ? -31.854 33.318 -13.012 1.00 53.25 77 SER A CA 1
ATOM 587 C C . SER A 1 77 ? -30.387 32.977 -12.739 1.00 53.25 77 SER A C 1
ATOM 589 O O . SER A 1 77 ? -29.521 33.833 -12.914 1.00 53.25 77 SER A O 1
ATOM 591 N N . PHE A 1 78 ? -30.097 31.728 -12.366 1.00 58.12 78 PHE A N 1
ATOM 592 C CA . PHE A 1 78 ? -28.730 31.225 -12.151 1.00 58.12 78 PHE A CA 1
ATOM 593 C C . PHE A 1 78 ? -28.165 30.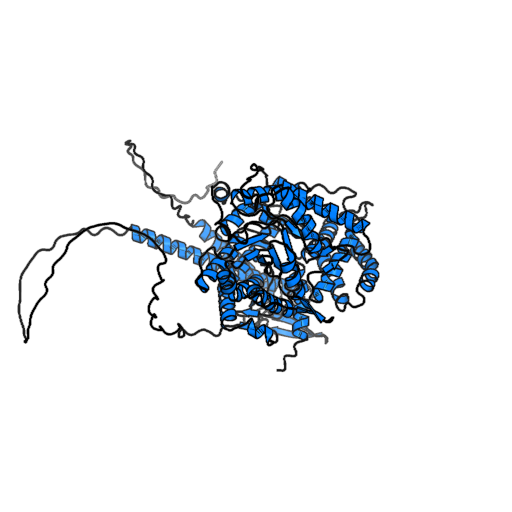530 -13.389 1.00 58.12 78 PHE A C 1
ATOM 595 O O . PHE A 1 78 ? -27.230 29.734 -13.299 1.00 58.12 78 PHE A O 1
ATOM 602 N N . VAL A 1 79 ? -28.743 30.812 -14.553 1.00 55.12 79 VAL A N 1
ATOM 603 C CA . VAL A 1 79 ? -28.226 30.386 -15.846 1.00 55.12 79 VAL A CA 1
ATOM 604 C C . VAL A 1 79 ? -28.074 31.574 -16.787 1.00 55.12 79 VAL A C 1
ATOM 606 O O . VAL A 1 79 ? -28.783 32.577 -16.663 1.00 55.12 79 VAL A O 1
ATOM 609 N N . ASP A 1 80 ? -27.151 31.460 -17.736 1.00 58.78 80 ASP A N 1
ATOM 610 C CA . ASP A 1 80 ? -26.984 32.435 -18.803 1.00 58.78 80 ASP A CA 1
ATOM 611 C C . ASP A 1 80 ? -28.096 32.311 -19.860 1.00 58.78 80 ASP A C 1
ATOM 613 O O . ASP A 1 80 ? -28.945 31.419 -19.825 1.00 58.78 80 ASP A O 1
ATOM 617 N N . LYS A 1 81 ? -28.076 33.216 -20.843 1.00 50.47 81 LYS A N 1
ATOM 618 C CA . LYS A 1 81 ? -29.014 33.245 -21.980 1.00 50.47 81 LYS A CA 1
ATOM 619 C C . LYS A 1 81 ? -29.037 31.965 -22.837 1.00 50.47 81 LYS A C 1
ATOM 621 O O . LYS A 1 81 ? -29.936 31.811 -23.654 1.00 50.47 81 LYS A O 1
ATOM 626 N N . GLU A 1 82 ? -28.053 31.080 -22.682 1.00 49.84 82 GLU A N 1
ATOM 627 C CA . GLU A 1 82 ? -27.929 29.794 -23.380 1.00 49.84 82 GLU A CA 1
ATOM 628 C C . GLU A 1 82 ? -28.268 28.601 -22.455 1.00 49.84 82 GLU A C 1
ATOM 630 O O . GLU A 1 82 ? -28.188 27.449 -22.879 1.00 49.84 82 GLU A O 1
ATOM 635 N N . GLY A 1 83 ? -28.686 28.857 -21.208 1.00 50.41 83 GLY A N 1
ATOM 636 C CA . GLY A 1 83 ? -29.105 27.839 -20.242 1.00 50.41 83 GLY A CA 1
ATOM 637 C C . GLY A 1 83 ? -27.960 27.188 -19.457 1.00 50.41 83 GLY A C 1
ATOM 638 O O . GLY A 1 83 ? -28.172 26.152 -18.820 1.00 50.41 83 GLY A O 1
ATOM 639 N N . TYR A 1 84 ? -26.750 27.757 -19.483 1.00 53.28 84 TYR A N 1
ATOM 640 C CA . TYR A 1 84 ? -25.614 27.251 -18.707 1.00 53.28 84 TYR A CA 1
ATOM 641 C C . TYR A 1 84 ? -25.590 27.837 -17.295 1.00 53.28 84 TYR A C 1
ATOM 643 O O . TYR A 1 84 ? -25.784 29.042 -17.168 1.00 53.28 84 TYR A O 1
ATOM 651 N N . PRO A 1 85 ? -25.294 27.043 -16.245 1.00 51.91 85 PRO A N 1
ATOM 652 C CA . PRO A 1 85 ? -25.185 27.548 -14.877 1.00 51.91 85 PRO A CA 1
ATOM 653 C C . PRO A 1 85 ? -24.176 28.697 -14.752 1.00 51.91 85 PRO A C 1
ATOM 655 O O . PRO A 1 85 ? -23.098 28.661 -15.346 1.00 51.91 85 PRO A O 1
ATOM 658 N N . VAL A 1 86 ? -24.512 29.701 -13.952 1.00 53.44 86 VAL A N 1
ATOM 659 C CA . VAL A 1 86 ? -23.703 30.890 -13.667 1.00 53.44 86 VAL A CA 1
ATOM 660 C C . VAL A 1 86 ? -23.512 30.978 -12.160 1.00 53.44 86 VAL A C 1
ATOM 662 O O . VAL A 1 86 ? -24.442 30.718 -11.399 1.00 53.44 86 VAL A O 1
ATOM 665 N N . ILE A 1 87 ? -22.304 31.327 -11.719 1.00 52.34 87 ILE A N 1
ATOM 666 C CA . ILE A 1 87 ? -21.993 31.467 -10.294 1.00 52.34 87 ILE A CA 1
ATOM 667 C C . ILE A 1 87 ? -21.848 32.951 -9.975 1.00 52.34 87 ILE A C 1
ATOM 669 O O . ILE A 1 87 ? -21.093 33.671 -10.632 1.00 52.34 87 ILE A O 1
ATOM 673 N N . LEU A 1 88 ? -22.599 33.396 -8.968 1.00 48.84 88 LEU A N 1
ATOM 674 C CA . LEU A 1 88 ? -22.479 34.728 -8.388 1.00 48.84 88 LEU A CA 1
ATOM 675 C C . LEU A 1 88 ? -21.435 34.669 -7.274 1.00 48.84 88 LEU A C 1
ATOM 677 O O . LEU A 1 88 ? -21.569 33.872 -6.344 1.00 48.84 88 LEU A O 1
ATOM 681 N N . VAL A 1 89 ? -20.402 35.501 -7.369 1.00 45.31 89 VAL A N 1
ATOM 682 C CA . VAL A 1 89 ? -19.387 35.646 -6.321 1.00 45.31 89 VAL A CA 1
ATOM 683 C C . VAL A 1 89 ? -19.600 37.005 -5.661 1.00 45.31 89 VAL A C 1
ATOM 685 O O . VAL A 1 89 ? -19.764 38.009 -6.352 1.00 45.31 89 VAL A O 1
ATOM 688 N N . MET A 1 90 ? -19.650 37.032 -4.327 1.00 39.19 90 MET A N 1
ATOM 689 C CA . MET A 1 90 ? -19.572 38.287 -3.581 1.00 39.19 90 MET A CA 1
ATOM 690 C C . MET A 1 90 ? -18.107 38.617 -3.335 1.00 39.19 90 MET A C 1
ATOM 692 O O . MET A 1 90 ? -17.360 37.802 -2.795 1.00 39.19 90 MET A O 1
ATOM 696 N N . ASN A 1 91 ? -17.703 39.808 -3.747 1.00 43.03 91 ASN A N 1
ATOM 697 C CA . ASN A 1 91 ? -16.348 40.303 -3.564 1.00 43.03 91 ASN A CA 1
ATOM 698 C C . ASN A 1 91 ? -16.220 40.884 -2.144 1.00 43.03 91 ASN A C 1
ATOM 700 O O . ASN A 1 91 ? -17.228 41.267 -1.549 1.00 43.03 91 ASN A O 1
ATOM 704 N N . ASP A 1 92 ? -14.996 41.077 -1.638 1.00 40.28 92 ASP A N 1
ATOM 705 C CA . ASP A 1 92 ? -14.730 41.698 -0.319 1.00 40.28 92 ASP A CA 1
ATOM 706 C C . ASP A 1 92 ? -15.326 43.121 -0.155 1.00 40.28 92 ASP A C 1
ATOM 708 O O . ASP A 1 92 ? -15.346 43.681 0.940 1.00 40.28 92 ASP A O 1
ATOM 712 N N . THR A 1 93 ? -15.842 43.713 -1.236 1.00 44.16 93 THR A N 1
ATOM 713 C CA . THR A 1 93 ? -16.539 45.008 -1.281 1.00 44.16 93 THR A CA 1
ATOM 714 C C . THR A 1 93 ? -18.073 44.906 -1.308 1.00 44.16 93 THR A C 1
ATOM 716 O O . THR A 1 93 ? -18.737 45.927 -1.486 1.00 44.16 93 THR A O 1
ATOM 719 N N . ASN A 1 94 ? -18.663 43.713 -1.140 1.00 39.97 94 ASN A N 1
ATOM 720 C CA . ASN A 1 94 ? -20.111 43.452 -1.254 1.00 39.97 94 ASN A CA 1
ATOM 721 C C . ASN A 1 94 ? -20.735 43.812 -2.624 1.00 39.97 94 ASN A C 1
ATOM 723 O O . ASN A 1 94 ? -21.952 43.963 -2.741 1.00 39.97 94 ASN A O 1
ATOM 727 N N . GLN A 1 95 ? -19.926 43.926 -3.680 1.00 39.31 95 GLN A N 1
ATOM 728 C CA . GLN A 1 95 ? -20.419 43.993 -5.058 1.00 39.31 95 GLN A CA 1
ATOM 729 C C . GLN A 1 95 ? -20.575 42.580 -5.635 1.00 39.31 95 GLN A C 1
ATOM 731 O O . GLN A 1 95 ? -19.753 41.703 -5.370 1.00 39.31 95 GLN A O 1
ATOM 736 N N . GLN A 1 96 ? -21.659 42.362 -6.386 1.00 46.88 96 GLN A N 1
ATOM 737 C CA . GLN A 1 96 ? -21.946 41.098 -7.065 1.00 46.88 96 GLN A CA 1
ATOM 738 C C . GLN A 1 96 ? -21.255 41.071 -8.428 1.00 46.88 96 GLN A C 1
ATOM 740 O O . GLN A 1 96 ? -21.657 41.817 -9.321 1.00 46.88 96 GLN A O 1
ATOM 745 N N . ASP A 1 97 ? -20.292 40.168 -8.609 1.00 46.72 97 ASP A N 1
ATOM 746 C CA . ASP A 1 97 ? -19.746 39.855 -9.929 1.00 46.72 97 ASP A CA 1
ATOM 747 C C . ASP A 1 97 ? -20.319 38.534 -10.458 1.00 46.72 97 ASP A C 1
ATOM 749 O O . ASP A 1 97 ? -20.459 37.535 -9.745 1.00 46.72 97 ASP A O 1
ATOM 753 N N . THR A 1 98 ? -20.668 38.534 -11.747 1.00 46.28 98 THR A N 1
ATOM 754 C CA . THR A 1 98 ? -21.275 37.390 -12.438 1.00 46.28 98 THR A CA 1
ATOM 755 C C . THR A 1 98 ? -20.218 36.669 -13.272 1.00 46.28 98 THR A C 1
ATOM 757 O O . THR A 1 98 ? -19.716 37.230 -14.245 1.00 46.28 98 THR A O 1
ATOM 760 N N . TYR A 1 99 ? -19.898 35.415 -12.934 1.00 48.81 99 TYR A N 1
ATOM 761 C CA . TYR A 1 99 ? -18.930 34.608 -13.685 1.00 48.81 99 TYR A CA 1
ATOM 762 C C . TYR A 1 99 ? -19.629 33.498 -14.480 1.00 48.81 99 TYR A C 1
ATOM 764 O O . TYR A 1 99 ? -20.316 32.638 -13.925 1.00 48.81 99 TYR A O 1
ATOM 772 N N . LEU A 1 100 ? -19.416 33.488 -15.800 1.00 42.12 100 LEU A N 1
ATOM 773 C CA . LEU A 1 100 ? -19.867 32.416 -16.691 1.00 42.12 100 LEU A CA 1
ATOM 774 C C . LEU A 1 100 ? -19.104 31.119 -16.381 1.00 42.12 100 LEU A C 1
ATOM 776 O O . LEU A 1 100 ? -17.905 31.031 -16.648 1.00 42.12 100 LEU A O 1
ATOM 780 N N . ALA A 1 101 ? -19.792 30.074 -15.911 1.00 49.66 101 ALA A N 1
ATOM 781 C CA . ALA A 1 101 ? -19.197 28.752 -15.683 1.00 49.66 101 ALA A CA 1
ATOM 782 C C . ALA A 1 101 ? -19.040 27.947 -16.992 1.00 49.66 101 ALA A C 1
ATOM 784 O O . ALA A 1 101 ? -19.334 26.754 -17.051 1.00 49.66 101 ALA A O 1
ATOM 785 N N . ARG A 1 102 ? -18.598 28.604 -18.073 1.00 39.19 102 ARG A N 1
ATOM 786 C CA . ARG A 1 102 ? -18.345 27.950 -19.368 1.00 39.19 102 ARG A CA 1
ATOM 787 C C . ARG A 1 102 ? -17.004 27.220 -19.403 1.00 39.19 102 ARG A C 1
ATOM 789 O O . ARG A 1 102 ? -16.848 26.272 -20.166 1.00 39.19 102 ARG A O 1
ATOM 796 N N . CYS A 1 103 ? -16.058 27.620 -18.557 1.00 36.88 103 CYS A N 1
ATOM 797 C CA . CYS A 1 103 ? -14.751 26.988 -18.465 1.00 36.88 103 CYS A CA 1
ATOM 798 C C . CYS A 1 103 ? -14.729 25.989 -17.304 1.00 36.88 103 CYS A C 1
ATOM 800 O O . CYS A 1 103 ? -14.913 26.351 -16.140 1.00 36.88 103 CYS A O 1
ATOM 802 N N . PHE A 1 104 ? -14.464 24.725 -17.633 1.00 44.34 104 PHE A N 1
ATOM 803 C CA . PHE A 1 104 ? -13.926 23.745 -16.693 1.00 44.34 104 PHE A CA 1
ATOM 804 C C . PHE A 1 104 ? -12.716 24.360 -15.936 1.00 44.34 104 PHE A C 1
ATOM 806 O O . PHE A 1 104 ? -12.078 25.279 -16.445 1.00 44.34 104 PHE A O 1
ATOM 813 N N . TYR A 1 105 ? -12.394 23.848 -14.740 1.00 39.62 105 TYR A N 1
ATOM 814 C CA . TYR A 1 105 ? -11.117 24.027 -14.004 1.00 39.62 105 TYR A CA 1
ATOM 815 C C . TYR A 1 105 ? -10.986 24.996 -12.813 1.00 39.62 105 TYR A C 1
ATOM 817 O O . TYR A 1 105 ? -9.921 24.981 -12.200 1.00 39.62 105 TYR A O 1
ATOM 825 N N . ARG A 1 106 ? -11.981 25.783 -12.378 1.00 38.88 106 ARG A N 1
ATOM 826 C CA . ARG A 1 106 ? -11.807 26.588 -11.137 1.00 38.88 106 ARG A CA 1
ATOM 827 C C . ARG A 1 106 ? -13.065 26.769 -10.292 1.00 38.88 106 ARG A C 1
ATOM 829 O O . ARG A 1 106 ? -13.499 27.897 -10.094 1.00 38.88 106 ARG A O 1
ATOM 836 N N . LEU A 1 107 ? -13.649 25.691 -9.773 1.00 42.59 107 LEU A N 1
ATOM 837 C CA . LEU A 1 107 ? -14.797 25.813 -8.857 1.00 42.59 107 LEU A CA 1
ATOM 838 C C . LEU A 1 107 ? -14.600 25.174 -7.480 1.00 42.59 107 LEU A C 1
ATOM 840 O O . LEU A 1 107 ? -15.487 25.275 -6.643 1.00 42.59 107 LEU A O 1
ATOM 844 N N . ASP A 1 108 ? -13.413 24.649 -7.186 1.00 42.84 108 ASP A N 1
ATOM 845 C CA . ASP A 1 108 ? -13.133 23.994 -5.898 1.00 42.84 108 ASP A CA 1
ATOM 846 C C . ASP A 1 108 ? -12.772 24.985 -4.773 1.00 42.84 108 ASP A C 1
ATOM 848 O O . ASP A 1 108 ? -12.417 24.582 -3.669 1.00 42.84 108 ASP A O 1
ATOM 852 N N . TYR A 1 109 ? -12.837 26.294 -5.043 1.00 40.19 109 TYR A N 1
ATOM 853 C CA . TYR A 1 109 ? -12.321 27.339 -4.150 1.00 40.19 109 TYR A CA 1
ATOM 854 C C . TYR A 1 109 ? -13.392 28.255 -3.538 1.00 40.19 109 TYR A C 1
ATOM 856 O O . TYR A 1 109 ? -13.037 29.173 -2.804 1.00 40.19 109 TYR A O 1
ATOM 864 N N . ILE A 1 110 ? -14.686 28.028 -3.800 1.00 39.78 110 ILE A N 1
ATOM 865 C CA . ILE A 1 110 ? -15.776 28.839 -3.230 1.00 39.78 110 ILE A CA 1
ATOM 866 C C . ILE A 1 110 ? -16.925 27.910 -2.827 1.00 39.78 110 ILE A C 1
ATOM 868 O O . ILE A 1 110 ? -17.585 27.326 -3.683 1.00 39.78 110 ILE A O 1
ATOM 872 N N . TRP A 1 111 ? -17.163 27.753 -1.522 1.00 38.84 111 TRP A N 1
ATOM 873 C CA . TRP A 1 111 ? -18.276 26.945 -1.019 1.00 38.84 111 TRP A CA 1
ATOM 874 C C . TRP A 1 111 ? -19.584 27.738 -1.136 1.00 38.84 111 TRP A C 1
ATOM 876 O O . TRP A 1 111 ? -19.716 28.821 -0.569 1.00 38.84 111 TRP A O 1
ATOM 886 N N . SER A 1 112 ? -20.545 27.208 -1.893 1.00 46.09 112 SER A N 1
ATOM 887 C CA . SER A 1 112 ? -21.902 27.744 -2.023 1.00 46.09 112 SER A CA 1
ATOM 888 C C . SER A 1 112 ? -22.887 26.574 -2.116 1.00 46.09 112 SER A C 1
ATOM 890 O O . SER A 1 112 ? -22.581 25.619 -2.828 1.00 46.09 112 SER A O 1
ATOM 892 N N . PRO A 1 113 ? -24.078 26.630 -1.490 1.00 45.22 113 PRO A N 1
ATOM 893 C CA . PRO A 1 113 ? -25.112 25.591 -1.614 1.00 45.22 113 PRO A CA 1
ATOM 894 C C . PRO A 1 113 ? -25.528 25.281 -3.066 1.00 45.22 113 PRO A C 1
ATOM 896 O O . PRO A 1 113 ? -26.059 24.214 -3.361 1.00 45.22 113 PRO A O 1
ATOM 899 N N . HIS A 1 114 ? -25.265 26.198 -4.003 1.00 50.75 114 HIS A N 1
ATOM 900 C CA . HIS A 1 114 ? -25.501 25.994 -5.434 1.00 50.75 114 HIS A CA 1
ATOM 901 C C . HIS A 1 114 ? -24.452 25.084 -6.099 1.00 50.75 114 HIS A C 1
ATOM 903 O O . HIS A 1 114 ? -24.738 24.479 -7.134 1.00 50.75 114 HIS A O 1
ATOM 909 N N . LEU A 1 115 ? -23.256 24.953 -5.510 1.00 54.94 115 LEU A N 1
ATOM 910 C CA . LEU A 1 115 ? -22.191 24.079 -6.002 1.00 54.94 115 LEU A CA 1
ATOM 911 C C . LEU A 1 115 ? -22.610 22.607 -5.926 1.00 54.94 115 LEU A C 1
ATOM 913 O O . LEU A 1 115 ? -22.357 21.869 -6.873 1.00 54.94 115 LEU A O 1
ATOM 917 N N . ASP A 1 116 ? -23.326 22.209 -4.873 1.00 54.75 116 ASP A N 1
ATOM 918 C CA . ASP A 1 116 ? -23.835 20.842 -4.712 1.00 54.75 116 ASP A CA 1
ATOM 919 C C . ASP A 1 116 ? -24.834 20.481 -5.821 1.00 54.75 116 ASP A C 1
ATOM 921 O O . ASP A 1 116 ? -24.729 19.422 -6.435 1.00 54.75 116 ASP A O 1
ATOM 925 N N . ILE A 1 117 ? -25.733 21.402 -6.184 1.00 54.62 117 ILE A N 1
ATOM 926 C CA . ILE A 1 117 ? -26.688 21.210 -7.290 1.00 54.62 117 ILE A CA 1
ATOM 927 C C . ILE A 1 117 ? -25.957 21.125 -8.640 1.00 54.62 117 ILE A C 1
ATOM 929 O O . ILE A 1 117 ? -26.281 20.281 -9.476 1.00 54.62 117 ILE A O 1
ATOM 933 N N . ILE A 1 118 ? -24.932 21.956 -8.860 1.00 54.31 118 ILE A N 1
ATOM 934 C CA . ILE A 1 118 ? -24.096 21.898 -10.072 1.00 54.31 118 ILE A CA 1
ATOM 935 C C . ILE A 1 118 ? -23.317 20.574 -10.139 1.00 54.31 118 ILE A C 1
ATOM 937 O O . ILE A 1 118 ? -23.166 19.999 -11.222 1.00 54.31 118 ILE A O 1
ATOM 941 N N . ILE A 1 119 ? -22.834 20.073 -9.001 1.00 56.50 119 ILE A N 1
ATOM 942 C CA . ILE A 1 119 ? -22.171 18.772 -8.886 1.00 56.50 119 ILE A CA 1
ATOM 943 C C . ILE A 1 119 ? -23.152 17.639 -9.208 1.00 56.50 119 ILE A C 1
ATOM 945 O O . ILE A 1 119 ? -22.797 16.750 -9.983 1.00 56.50 119 ILE A O 1
ATOM 949 N N . GLU A 1 120 ? -24.386 17.679 -8.705 1.00 57.38 120 GLU A N 1
ATOM 950 C CA . GLU A 1 120 ? -25.404 16.670 -9.027 1.00 57.38 120 GLU A CA 1
ATOM 951 C C . GLU A 1 120 ? -25.797 16.696 -10.513 1.00 57.38 120 GLU A C 1
ATOM 953 O O . GLU A 1 120 ? -25.829 15.647 -11.157 1.00 57.38 120 GLU A O 1
ATOM 958 N N . VAL A 1 121 ? -25.938 17.878 -11.127 1.00 53.94 121 VAL A N 1
ATOM 959 C CA . VAL A 1 121 ? -26.133 18.005 -12.587 1.00 53.94 121 VAL A CA 1
ATOM 960 C C . VAL A 1 121 ? -24.956 17.398 -13.367 1.00 53.94 121 VAL A C 1
ATOM 962 O O . VAL A 1 121 ? -25.163 16.729 -14.384 1.00 53.94 121 VAL A O 1
ATOM 965 N N . LYS A 1 122 ? -23.709 17.587 -12.908 1.00 56.69 122 LYS A N 1
ATOM 966 C CA . LYS A 1 122 ? -22.521 16.969 -13.528 1.00 56.69 122 LYS A CA 1
ATOM 967 C C . LYS A 1 122 ? -22.540 15.444 -13.402 1.00 56.69 122 LYS A C 1
ATOM 969 O O . LYS A 1 122 ? -22.299 14.760 -14.398 1.00 56.69 122 LYS A O 1
ATOM 974 N N . LYS A 1 123 ? -22.857 14.912 -12.217 1.00 58.47 123 LYS A N 1
ATOM 975 C CA . LYS A 1 123 ? -22.968 13.465 -11.970 1.00 58.47 123 LYS A CA 1
ATOM 976 C C . LYS A 1 123 ? -24.062 12.834 -12.832 1.00 58.47 123 LYS A C 1
ATOM 978 O O . LYS A 1 123 ? -23.808 11.813 -13.465 1.00 58.47 123 LYS A O 1
ATOM 983 N N . ALA A 1 124 ? -25.235 13.460 -12.927 1.00 53.94 124 ALA A N 1
ATOM 984 C CA . ALA A 1 124 ? -26.337 12.978 -13.758 1.00 53.94 124 ALA A CA 1
ATOM 985 C C . ALA A 1 124 ? -25.968 12.953 -15.255 1.00 53.94 124 ALA A C 1
ATOM 987 O O . ALA A 1 124 ? -26.204 11.954 -15.932 1.00 53.94 124 ALA A O 1
ATOM 988 N N . ARG A 1 125 ? -25.290 13.989 -15.777 1.00 57.53 125 ARG A N 1
ATOM 989 C CA . ARG A 1 125 ? -24.807 14.000 -17.176 1.00 57.53 125 ARG A CA 1
ATOM 990 C C . ARG A 1 125 ? -23.749 12.931 -17.443 1.00 57.53 125 ARG A C 1
ATOM 992 O O . ARG A 1 125 ? -23.785 12.307 -18.501 1.00 57.53 125 ARG A O 1
ATOM 999 N N . ALA A 1 126 ? -22.838 12.701 -16.497 1.00 54.47 126 ALA A N 1
ATOM 1000 C CA . ALA A 1 126 ? -21.864 11.617 -16.596 1.00 54.47 126 ALA A CA 1
ATOM 1001 C C . ALA A 1 126 ? -22.557 10.244 -16.620 1.00 54.47 126 ALA A C 1
ATOM 1003 O O . ALA A 1 126 ? -22.240 9.421 -17.472 1.00 54.47 126 ALA A O 1
ATOM 1004 N N . ARG A 1 127 ? -23.569 10.029 -15.766 1.00 56.00 127 ARG A N 1
ATOM 1005 C CA . ARG A 1 127 ? -24.385 8.802 -15.769 1.00 56.00 127 ARG A CA 1
ATOM 1006 C C . ARG A 1 127 ? -25.131 8.598 -17.088 1.00 56.00 127 ARG A C 1
ATOM 1008 O O . ARG A 1 127 ? -25.108 7.492 -17.612 1.00 56.00 127 ARG A O 1
ATOM 1015 N N . ILE A 1 128 ? -25.717 9.645 -17.676 1.00 57.94 128 ILE A N 1
ATOM 1016 C CA . ILE A 1 128 ? -26.352 9.555 -19.005 1.00 57.94 128 ILE A CA 1
ATOM 1017 C C . ILE A 1 128 ? -25.331 9.179 -20.083 1.00 57.94 128 ILE A C 1
ATOM 1019 O O . ILE A 1 128 ? -25.631 8.343 -20.932 1.00 57.94 128 ILE A O 1
ATOM 1023 N N . ALA A 1 129 ? -24.125 9.749 -20.054 1.00 55.88 129 ALA A N 1
ATOM 1024 C CA . ALA A 1 129 ? -23.068 9.382 -20.996 1.00 55.88 129 ALA A CA 1
ATOM 1025 C C . ALA A 1 129 ? -22.643 7.907 -20.843 1.00 55.88 129 ALA A C 1
ATOM 1027 O O . ALA A 1 129 ? -22.414 7.228 -21.848 1.00 55.88 129 ALA A O 1
ATOM 1028 N N . CYS A 1 130 ? -22.604 7.391 -19.609 1.00 59.59 130 CYS A N 1
ATOM 1029 C CA . CYS A 1 130 ? -22.396 5.966 -19.342 1.00 59.59 130 CYS A CA 1
ATOM 1030 C C . CYS A 1 130 ? -23.536 5.118 -19.924 1.00 59.59 130 CYS A C 1
ATOM 1032 O O . CYS A 1 130 ? -23.267 4.242 -20.737 1.00 59.59 130 CYS A O 1
ATOM 1034 N N . ILE A 1 131 ? -24.800 5.449 -19.632 1.00 62.03 131 ILE A N 1
ATOM 1035 C CA . ILE A 1 131 ? -25.974 4.728 -20.163 1.00 62.03 131 ILE A CA 1
ATOM 1036 C C . ILE A 1 131 ? -25.997 4.746 -21.700 1.00 62.03 131 ILE A C 1
ATOM 1038 O O . ILE A 1 131 ? -26.316 3.745 -22.334 1.00 62.03 131 ILE A O 1
ATOM 1042 N N . GLN A 1 132 ? -25.618 5.860 -22.333 1.00 56.03 132 GLN A N 1
ATOM 1043 C CA . GLN A 1 132 ? -25.494 5.955 -23.793 1.00 56.03 132 GLN A CA 1
ATOM 1044 C C . GLN A 1 132 ? -24.378 5.067 -24.351 1.00 56.03 132 GLN A C 1
ATOM 1046 O O . GLN A 1 132 ? -24.490 4.567 -25.472 1.00 56.03 132 GLN A O 1
ATOM 1051 N N . THR A 1 133 ? -23.297 4.886 -23.596 1.00 63.16 133 THR A N 1
ATOM 1052 C CA . THR A 1 133 ? -22.192 3.997 -23.967 1.00 63.16 133 THR A CA 1
ATOM 1053 C C . THR A 1 133 ? -22.615 2.537 -23.827 1.00 63.16 133 THR A C 1
ATOM 1055 O O . THR A 1 133 ? -22.442 1.773 -24.774 1.00 63.16 133 THR A O 1
ATOM 1058 N N . ASP A 1 134 ? -23.270 2.179 -22.723 1.00 62.62 134 ASP A N 1
ATOM 1059 C CA . ASP A 1 134 ? -23.819 0.841 -22.489 1.00 62.62 134 ASP A CA 1
ATOM 1060 C C . ASP A 1 134 ? -24.866 0.477 -23.551 1.00 62.62 134 ASP A C 1
ATOM 1062 O O . ASP A 1 134 ? -24.812 -0.602 -24.138 1.00 62.62 134 ASP A O 1
ATOM 1066 N N . TYR A 1 135 ? -25.749 1.418 -23.906 1.00 63.88 135 TYR A N 1
ATOM 1067 C CA . TYR A 1 135 ? -26.701 1.263 -25.007 1.00 63.88 135 TYR A CA 1
ATOM 1068 C C . TYR A 1 135 ? -26.000 1.007 -26.350 1.00 63.88 135 TYR A C 1
ATOM 1070 O O . TYR A 1 135 ? -26.408 0.122 -27.099 1.00 63.88 135 TYR A O 1
ATOM 1078 N N . LYS A 1 136 ? -24.921 1.738 -26.669 1.00 64.06 136 LYS A N 1
ATOM 1079 C CA . LYS A 1 136 ? -24.143 1.520 -27.905 1.00 64.06 136 LYS A CA 1
ATOM 1080 C C . LYS A 1 136 ? -23.481 0.143 -27.938 1.00 64.06 136 LYS A C 1
ATOM 1082 O O . LYS A 1 136 ? -23.485 -0.498 -28.986 1.00 64.06 136 LYS A O 1
ATOM 1087 N N . ILE A 1 137 ? -22.920 -0.305 -26.816 1.00 66.50 137 ILE A N 1
ATOM 1088 C CA . ILE A 1 137 ? -22.300 -1.632 -26.690 1.00 66.50 137 ILE A CA 1
ATOM 1089 C C . ILE A 1 137 ? -23.356 -2.729 -26.881 1.00 66.50 137 ILE A C 1
ATOM 1091 O O . ILE A 1 137 ? -23.126 -3.694 -27.615 1.00 66.50 137 ILE A O 1
ATOM 1095 N N . LEU A 1 138 ? -24.535 -2.550 -26.283 1.00 62.81 138 LEU A N 1
ATOM 1096 C CA . LEU A 1 138 ? -25.645 -3.490 -26.393 1.00 62.81 138 LEU A CA 1
ATOM 1097 C C . LEU A 1 138 ? -26.196 -3.560 -27.824 1.00 62.81 138 LEU A C 1
ATOM 1099 O O . LEU A 1 138 ? -26.354 -4.648 -28.369 1.00 62.81 138 LEU A O 1
ATOM 1103 N N . MET A 1 139 ? -26.407 -2.410 -28.472 1.00 63.06 139 MET A N 1
ATOM 1104 C CA . MET A 1 139 ? -26.858 -2.338 -29.867 1.00 63.06 139 MET A CA 1
ATOM 1105 C C . MET A 1 139 ? -25.864 -2.975 -30.835 1.00 63.06 139 MET A C 1
ATOM 1107 O O . MET A 1 139 ? -26.279 -3.681 -31.749 1.00 63.06 139 MET A O 1
ATOM 1111 N N . LYS A 1 140 ? -24.559 -2.786 -30.609 1.00 65.62 140 LYS A N 1
ATOM 1112 C CA . LYS A 1 140 ? -23.519 -3.454 -31.397 1.00 65.62 140 LYS A CA 1
ATOM 1113 C C . LYS A 1 140 ? -23.566 -4.975 -31.224 1.00 65.62 140 LYS A C 1
ATOM 1115 O O . LYS A 1 140 ? -23.452 -5.704 -32.199 1.00 65.62 140 LYS A O 1
ATOM 1120 N N . SER A 1 141 ? -23.803 -5.451 -30.003 1.00 64.25 141 SER A N 1
ATOM 1121 C CA . SER A 1 141 ? -23.941 -6.887 -29.728 1.00 64.25 141 SER A CA 1
ATOM 1122 C C . SER A 1 141 ? -25.187 -7.487 -30.398 1.00 64.25 141 SER A C 1
ATOM 1124 O O . SER A 1 141 ? -25.133 -8.603 -30.912 1.00 64.25 141 SER A O 1
ATOM 1126 N N . ILE A 1 142 ? -26.291 -6.732 -30.462 1.00 63.59 142 ILE A N 1
ATOM 1127 C CA . ILE A 1 142 ? -27.497 -7.110 -31.217 1.00 63.59 142 ILE A CA 1
ATOM 1128 C C . ILE A 1 142 ? -27.205 -7.152 -32.722 1.00 63.59 142 ILE A C 1
ATOM 1130 O O . ILE A 1 142 ? -27.592 -8.109 -33.388 1.00 63.59 142 ILE A O 1
ATOM 1134 N N . GLU A 1 143 ? -26.511 -6.149 -33.262 1.00 66.88 143 GLU A N 1
ATOM 1135 C CA . GLU A 1 143 ? -26.133 -6.084 -34.678 1.00 66.88 143 GLU A CA 1
ATOM 1136 C C . GLU A 1 143 ? -25.232 -7.263 -35.076 1.00 66.88 143 GLU A C 1
ATOM 1138 O O . GLU A 1 143 ? -25.516 -7.961 -36.053 1.00 66.88 143 GLU A O 1
ATOM 1143 N N . ASP A 1 144 ? -24.219 -7.565 -34.262 1.00 67.94 144 ASP A N 1
ATOM 1144 C CA . ASP A 1 144 ? -23.338 -8.720 -34.447 1.00 67.94 144 ASP A CA 1
ATOM 1145 C C . ASP A 1 144 ? -24.124 -10.046 -34.365 1.00 67.94 144 ASP A C 1
ATOM 1147 O O . ASP A 1 144 ? -23.900 -10.961 -35.165 1.00 67.94 144 ASP A O 1
ATOM 1151 N N . GLY A 1 145 ? -25.099 -10.148 -33.454 1.00 64.81 145 GLY A N 1
ATOM 1152 C CA . GLY A 1 145 ? -26.014 -11.289 -33.354 1.00 64.81 145 GLY A CA 1
ATOM 1153 C C . GLY A 1 145 ? -26.919 -11.450 -34.583 1.00 64.81 145 GLY A C 1
ATOM 1154 O O . GLY A 1 145 ? -27.075 -12.556 -35.106 1.00 64.81 145 GLY A O 1
ATOM 1155 N N . MET A 1 146 ? -27.466 -10.350 -35.108 1.00 63.50 146 MET A N 1
ATOM 1156 C CA . MET A 1 146 ? -28.270 -10.355 -36.334 1.00 63.50 146 MET A CA 1
ATOM 1157 C C . MET A 1 146 ? -27.439 -10.743 -37.557 1.00 63.50 146 MET A C 1
ATOM 1159 O O . MET A 1 146 ? -27.912 -11.516 -38.390 1.00 63.50 146 MET A O 1
ATOM 1163 N N . LEU A 1 147 ? -26.194 -10.269 -37.657 1.00 69.88 147 LEU A N 1
ATOM 1164 C CA . LEU A 1 147 ? -25.270 -10.652 -38.726 1.00 69.88 147 LEU A CA 1
ATOM 1165 C C . LEU A 1 147 ? -24.949 -12.151 -38.685 1.00 69.88 147 LEU A C 1
ATOM 1167 O O . LEU A 1 147 ? -24.959 -12.803 -39.733 1.00 69.88 147 LEU A O 1
ATOM 1171 N N . LYS A 1 148 ? -24.743 -12.723 -37.491 1.00 68.44 148 LYS A N 1
ATOM 1172 C CA . LYS A 1 148 ? -24.567 -14.174 -37.310 1.00 68.44 148 LYS A CA 1
ATOM 1173 C C . LYS A 1 148 ? -25.813 -14.961 -37.738 1.00 68.44 148 LYS A C 1
ATOM 1175 O O . LYS A 1 148 ? -25.687 -15.917 -38.503 1.00 68.44 148 LYS A O 1
ATOM 1180 N N . LEU A 1 149 ? -27.012 -14.529 -37.337 1.00 64.06 149 LEU A N 1
ATOM 1181 C CA . LEU A 1 149 ? -28.282 -15.155 -37.743 1.00 64.06 149 LEU A CA 1
ATOM 1182 C C . LEU A 1 149 ? -28.539 -15.045 -39.254 1.00 64.06 149 LEU A C 1
ATOM 1184 O O . LEU A 1 149 ? -29.052 -15.977 -39.876 1.00 64.06 149 LEU A O 1
ATOM 1188 N N . HIS A 1 150 ? -28.164 -13.926 -39.875 1.00 66.88 150 HIS A N 1
ATOM 1189 C CA . HIS A 1 150 ? -28.308 -13.725 -41.316 1.00 66.88 150 HIS A CA 1
ATOM 1190 C C . HIS A 1 150 ? -27.305 -14.570 -42.116 1.00 66.88 150 HIS A C 1
ATOM 1192 O O . HIS A 1 150 ? -27.640 -15.095 -43.178 1.00 66.88 150 HIS A O 1
ATOM 1198 N N . ALA A 1 151 ? -26.093 -14.768 -41.587 1.00 70.00 151 ALA A N 1
ATOM 1199 C CA . ALA A 1 151 ? -25.110 -15.686 -42.155 1.00 70.00 151 ALA A CA 1
ATOM 1200 C C . ALA A 1 151 ? -25.567 -17.155 -42.076 1.00 70.00 151 ALA A C 1
ATOM 1202 O O . ALA A 1 151 ? -25.302 -17.922 -43.001 1.00 70.00 151 ALA A O 1
ATOM 1203 N N . GLN A 1 152 ? -26.295 -17.529 -41.018 1.00 62.22 152 GLN A N 1
ATOM 1204 C CA . GLN A 1 152 ? -26.860 -18.871 -40.835 1.00 62.22 152 GLN A CA 1
ATOM 1205 C C . GLN A 1 152 ? -28.094 -19.142 -41.718 1.00 62.22 152 GLN A C 1
ATOM 1207 O O . GLN A 1 152 ? -28.329 -20.288 -42.090 1.00 62.22 152 GLN A O 1
ATOM 1212 N N . ASN A 1 153 ? -28.843 -18.105 -42.113 1.00 50.28 153 ASN A N 1
ATOM 1213 C CA . ASN A 1 153 ? -30.079 -18.222 -42.903 1.00 50.28 153 ASN A CA 1
ATOM 1214 C C . ASN A 1 153 ? -29.915 -17.988 -44.420 1.00 50.28 153 ASN A C 1
ATOM 1216 O O . ASN A 1 153 ? -30.912 -17.829 -45.127 1.00 50.28 153 ASN A O 1
ATOM 1220 N N . LYS A 1 154 ? -28.691 -17.983 -44.969 1.00 52.81 154 LYS A N 1
ATOM 1221 C CA . LYS A 1 154 ? -28.506 -17.951 -46.433 1.00 52.81 154 LYS A CA 1
ATOM 1222 C C . LYS A 1 154 ? -28.988 -19.274 -47.060 1.00 52.81 154 LYS A C 1
ATOM 1224 O O . LYS A 1 154 ? -28.404 -20.315 -46.759 1.00 52.81 154 LYS A O 1
ATOM 1229 N N . PRO A 1 155 ? -29.982 -19.280 -47.972 1.00 43.91 155 PRO A N 1
ATOM 1230 C CA . PRO A 1 155 ? -30.376 -20.505 -48.660 1.00 43.91 155 PRO A CA 1
ATOM 1231 C C . PRO A 1 155 ? -29.259 -20.967 -49.606 1.00 43.91 155 PRO A C 1
ATOM 1233 O O . PRO A 1 155 ? -28.755 -20.191 -50.421 1.00 43.91 155 PRO A O 1
ATOM 1236 N N . GLN A 1 156 ? -28.875 -22.243 -49.502 1.00 45.03 156 GLN A N 1
ATOM 1237 C CA . GLN A 1 156 ? -27.968 -22.903 -50.442 1.00 45.03 156 GLN A CA 1
ATOM 1238 C C . GLN A 1 156 ? -28.594 -22.890 -51.843 1.00 45.03 156 GLN A C 1
ATOM 1240 O O . GLN A 1 156 ? -29.517 -23.651 -52.131 1.00 45.03 156 GLN A O 1
ATOM 1245 N N . GLN A 1 157 ? -28.094 -22.024 -52.727 1.00 36.94 157 GLN A N 1
ATOM 1246 C CA . GLN A 1 157 ? -28.407 -22.111 -54.149 1.00 36.94 157 GLN A CA 1
ATOM 1247 C C . GLN A 1 157 ? -27.729 -23.350 -54.736 1.00 36.94 157 GLN A C 1
ATOM 1249 O O . GLN A 1 157 ? -26.506 -23.485 -54.739 1.00 36.94 157 GLN A O 1
ATOM 1254 N N . GLN A 1 158 ? -28.584 -24.260 -55.197 1.00 35.84 158 GLN A N 1
ATOM 1255 C CA . GLN A 1 158 ? -28.257 -25.496 -55.888 1.00 35.84 158 GLN A CA 1
ATOM 1256 C C . GLN A 1 158 ? -27.419 -25.237 -57.145 1.00 35.84 158 GLN A C 1
ATOM 1258 O O . GLN A 1 158 ? -27.693 -24.345 -57.947 1.00 35.84 158 GLN A O 1
ATOM 1263 N N . THR A 1 159 ? -26.414 -26.085 -57.320 1.00 37.38 159 THR A N 1
ATOM 1264 C CA . THR A 1 159 ? -25.644 -26.271 -58.543 1.00 37.38 159 THR A CA 1
ATOM 1265 C C . THR A 1 159 ? -26.529 -26.855 -59.650 1.00 37.38 159 THR A C 1
ATOM 1267 O O . THR A 1 159 ? -27.144 -27.904 -59.476 1.00 37.38 159 THR A O 1
ATOM 1270 N N . VAL A 1 160 ? -26.558 -26.208 -60.819 1.00 31.83 160 VAL A N 1
ATOM 1271 C CA . VAL A 1 160 ? -27.113 -26.766 -62.068 1.00 31.83 160 VAL A CA 1
ATOM 1272 C C . VAL A 1 160 ? -26.033 -26.664 -63.162 1.00 31.83 160 VAL A C 1
ATOM 1274 O O . VAL A 1 160 ? -25.342 -25.644 -63.231 1.00 31.83 160 VAL A O 1
ATOM 1277 N N . PRO A 1 161 ? -25.812 -27.719 -63.975 1.00 36.25 161 PRO A N 1
ATOM 1278 C CA . PRO A 1 161 ? -24.633 -27.856 -64.830 1.00 36.25 161 PRO A CA 1
ATOM 1279 C C . PRO A 1 161 ? -24.734 -27.091 -66.162 1.00 36.25 161 PRO A C 1
ATOM 1281 O O . PRO A 1 161 ? -25.813 -26.883 -66.712 1.00 36.25 161 PRO A O 1
ATOM 1284 N N . LYS A 1 162 ? -23.563 -26.720 -66.702 1.00 33.62 162 LYS A N 1
ATOM 1285 C CA . LYS A 1 162 ? -23.361 -26.145 -68.048 1.00 33.62 162 LYS A CA 1
ATOM 1286 C C . LYS A 1 162 ? -23.928 -27.038 -69.164 1.00 33.62 162 LYS A C 1
ATOM 1288 O O . LYS A 1 162 ? -23.634 -28.233 -69.161 1.00 33.62 162 LYS A O 1
ATOM 1293 N N . PRO A 1 163 ? -24.503 -26.439 -70.222 1.00 31.25 163 PRO A N 1
ATOM 1294 C CA . PRO A 1 163 ? -24.458 -26.985 -71.568 1.00 31.25 163 PRO A CA 1
ATOM 1295 C C . PRO A 1 163 ? -23.486 -26.215 -72.479 1.00 31.25 163 PRO A C 1
ATOM 1297 O O . PRO A 1 163 ? -23.111 -25.066 -72.242 1.00 31.25 163 PRO A O 1
ATOM 1300 N N . SER A 1 164 ? -23.045 -26.918 -73.514 1.00 28.64 164 SER A N 1
ATOM 1301 C CA . SER A 1 164 ? -21.972 -26.600 -74.448 1.00 28.64 164 SER A CA 1
ATOM 1302 C C . SER A 1 164 ? -22.437 -25.935 -75.756 1.00 28.64 164 SER A C 1
ATOM 1304 O O . SER A 1 164 ? -23.451 -26.317 -76.327 1.00 28.64 164 SER A O 1
ATOM 1306 N N . SER A 1 165 ? -21.538 -25.098 -76.297 1.00 28.31 165 SER A N 1
ATOM 1307 C CA . SER A 1 165 ? -21.162 -24.924 -77.721 1.00 28.31 165 SER A CA 1
ATOM 1308 C C . SER A 1 165 ? -21.923 -23.964 -78.673 1.00 28.31 165 SER A C 1
ATOM 1310 O O . SER A 1 165 ? -23.146 -23.917 -78.681 1.00 28.31 165 SER A O 1
ATOM 1312 N N . ILE A 1 166 ? -21.103 -23.344 -79.561 1.00 28.22 166 ILE A N 1
ATOM 1313 C CA . ILE A 1 166 ? -21.370 -22.681 -80.874 1.00 28.22 166 ILE A CA 1
ATOM 1314 C C . ILE A 1 166 ? -21.785 -21.186 -80.760 1.00 28.22 166 ILE A C 1
ATOM 1316 O O . ILE A 1 166 ? -22.660 -20.879 -79.969 1.00 28.22 166 ILE A O 1
ATOM 1320 N N . SER A 1 167 ? -21.220 -20.160 -81.430 1.00 26.30 167 SER A N 1
ATOM 1321 C CA . SER A 1 167 ? -20.425 -19.975 -82.671 1.00 26.30 167 SER A CA 1
ATOM 1322 C C . SER A 1 167 ? -19.627 -18.642 -82.664 1.00 26.30 167 SER A C 1
ATOM 1324 O O . SER A 1 167 ? -20.027 -17.674 -82.024 1.00 26.30 167 SER A O 1
ATOM 1326 N N . THR A 1 168 ? -18.538 -18.591 -83.441 1.00 23.25 168 THR A N 1
ATOM 1327 C CA . THR A 1 168 ? -17.733 -17.429 -83.920 1.00 23.25 168 THR A CA 1
ATOM 1328 C C . THR A 1 168 ? -18.498 -16.575 -84.978 1.00 23.25 168 THR A C 1
ATOM 1330 O O . THR A 1 168 ? -19.612 -16.996 -85.295 1.00 23.25 168 THR A O 1
ATOM 1333 N N . PRO A 1 169 ? -17.988 -15.453 -85.590 1.00 37.38 169 PRO A N 1
ATOM 1334 C CA . PRO A 1 169 ? -16.582 -14.988 -85.718 1.00 37.38 169 PRO A CA 1
ATOM 1335 C C . PRO A 1 169 ? -16.259 -13.455 -85.749 1.00 37.38 169 PRO A C 1
ATOM 1337 O O . PRO A 1 169 ? -17.132 -12.593 -85.775 1.00 37.38 169 PRO A O 1
ATOM 1340 N N . THR A 1 170 ? -14.941 -13.196 -85.927 1.00 26.38 170 THR A N 1
ATOM 1341 C CA . THR A 1 170 ? -14.227 -12.051 -86.580 1.00 26.38 170 THR A CA 1
ATOM 1342 C C . THR A 1 170 ? -14.081 -10.719 -85.811 1.00 26.38 170 THR A C 1
ATOM 1344 O O . THR A 1 170 ? -15.036 -10.274 -85.200 1.00 26.38 170 THR A O 1
ATOM 1347 N N . THR A 1 171 ? -12.930 -10.019 -85.743 1.00 27.12 171 THR A N 1
ATOM 1348 C CA . THR A 1 171 ? -11.780 -9.817 -86.672 1.00 27.12 171 THR A CA 1
ATOM 1349 C C . THR A 1 171 ? -10.457 -9.410 -85.964 1.00 27.12 171 THR A C 1
ATOM 1351 O O . THR A 1 171 ? -10.509 -8.647 -85.009 1.00 27.12 171 THR A O 1
ATOM 1354 N N . SER A 1 172 ? -9.312 -9.853 -86.535 1.00 26.89 172 SER A N 1
ATOM 1355 C CA . SER A 1 172 ? -7.957 -9.225 -86.687 1.00 26.89 172 SER A CA 1
ATOM 1356 C C . SER A 1 172 ? -7.281 -8.511 -85.491 1.00 26.89 172 SER A C 1
ATOM 1358 O O . SER A 1 172 ? -7.883 -7.642 -84.886 1.00 26.89 172 SER A O 1
ATOM 1360 N N . SER A 1 173 ? -5.996 -8.696 -85.152 1.00 27.89 173 SER A N 1
ATOM 1361 C CA . SER A 1 173 ? -4.804 -8.777 -86.014 1.00 27.89 173 SER A CA 1
ATOM 1362 C C . SER A 1 173 ? -3.552 -9.248 -85.223 1.00 27.89 173 SER A C 1
ATOM 1364 O O . SER A 1 173 ? -3.326 -8.745 -84.129 1.00 27.89 173 SER A O 1
ATOM 1366 N N . SER A 1 174 ? -2.766 -10.182 -85.794 1.00 26.92 174 SER A N 1
ATOM 1367 C CA . SER A 1 174 ? -1.278 -10.214 -85.935 1.00 26.92 174 SER A CA 1
ATOM 1368 C C . SER A 1 174 ? -0.365 -9.542 -84.880 1.00 26.92 174 SER A C 1
ATOM 1370 O O . SER A 1 174 ? -0.598 -8.401 -84.520 1.00 26.92 174 SER A O 1
ATOM 1372 N N . LEU A 1 175 ? 0.803 -10.063 -84.470 1.00 26.83 175 LEU A N 1
ATOM 1373 C CA . LEU A 1 175 ? 1.740 -11.044 -85.049 1.00 26.83 175 LEU A CA 1
ATOM 1374 C C . LEU A 1 175 ? 2.864 -11.297 -84.000 1.00 26.83 175 LEU A C 1
ATOM 1376 O O . LEU A 1 175 ? 3.408 -10.331 -83.481 1.00 26.83 175 LEU A O 1
ATOM 1380 N N . THR A 1 176 ? 3.209 -12.577 -83.765 1.00 27.14 176 THR A N 1
ATOM 1381 C CA . THR A 1 176 ? 4.568 -13.198 -83.623 1.00 27.14 176 THR A CA 1
ATOM 1382 C C . THR A 1 176 ? 5.640 -12.587 -82.695 1.00 27.14 176 THR A C 1
ATOM 1384 O O . THR A 1 176 ? 5.872 -11.390 -82.724 1.00 27.14 176 THR A O 1
ATOM 1387 N N . LYS A 1 177 ? 6.445 -13.345 -81.929 1.00 27.69 177 LYS A N 1
ATOM 1388 C CA . LYS A 1 177 ? 7.292 -14.522 -82.270 1.00 27.69 177 LYS A CA 1
ATOM 1389 C C . LYS A 1 177 ? 7.790 -15.167 -80.946 1.00 27.69 177 LYS A C 1
ATOM 1391 O O . LYS A 1 177 ? 8.028 -14.427 -80.001 1.00 27.69 177 LYS A O 1
ATOM 1396 N N . GLU A 1 178 ? 7.705 -16.496 -80.772 1.00 26.44 178 GLU A N 1
ATOM 1397 C CA . GLU A 1 178 ? 8.828 -17.484 -80.762 1.00 26.44 178 GLU A CA 1
ATOM 1398 C C . GLU A 1 178 ? 9.934 -17.218 -79.709 1.00 26.44 178 GLU A C 1
ATOM 1400 O O . GLU A 1 178 ? 10.409 -16.100 -79.601 1.00 26.44 178 GLU A O 1
ATOM 1405 N N . SER A 1 179 ? 10.457 -18.168 -78.922 1.00 26.59 179 SER A N 1
ATOM 1406 C CA . SER A 1 179 ? 10.391 -19.637 -78.933 1.00 26.59 179 SER A CA 1
ATOM 1407 C C . SER A 1 179 ? 11.068 -20.238 -77.679 1.00 26.59 179 SER A C 1
ATOM 1409 O O . SER A 1 179 ? 11.901 -19.594 -77.048 1.00 26.59 179 SER A O 1
ATOM 1411 N N . SER A 1 180 ? 10.769 -21.526 -77.442 1.00 26.62 180 SER A N 1
ATOM 1412 C CA . SER A 1 180 ? 11.638 -22.612 -76.916 1.00 26.62 180 SER A CA 1
ATOM 1413 C C . SER A 1 180 ? 12.194 -22.525 -75.480 1.00 26.62 180 SER A C 1
ATOM 1415 O O . SER A 1 180 ? 13.029 -21.684 -75.183 1.00 26.62 180 SER A O 1
ATOM 1417 N N . ILE A 1 181 ? 11.702 -23.341 -74.533 1.00 26.50 181 ILE A N 1
ATOM 1418 C CA . ILE A 1 181 ? 12.030 -24.776 -74.287 1.00 26.50 181 ILE A CA 1
ATOM 1419 C C . ILE A 1 181 ? 13.422 -24.940 -73.645 1.00 26.50 181 ILE A C 1
ATOM 1421 O O . ILE A 1 181 ? 14.412 -24.697 -74.318 1.00 26.50 181 ILE A O 1
ATOM 1425 N N . GLN A 1 182 ? 13.493 -25.386 -72.379 1.00 26.89 182 GLN A N 1
ATOM 1426 C CA . GLN A 1 182 ? 13.914 -26.745 -71.962 1.00 26.89 182 GLN A CA 1
ATOM 1427 C C . GLN A 1 182 ? 14.250 -26.798 -70.454 1.00 26.89 182 GLN A C 1
ATOM 1429 O O . GLN A 1 182 ? 15.177 -26.155 -69.975 1.00 26.89 182 GLN A O 1
ATOM 1434 N N . SER A 1 183 ? 13.512 -27.626 -69.719 1.00 28.25 183 SER A N 1
ATOM 1435 C CA . SER A 1 183 ? 13.988 -28.380 -68.549 1.00 28.25 183 SER A CA 1
ATOM 1436 C C . SER A 1 183 ? 14.403 -29.787 -69.026 1.00 28.25 183 SER A C 1
ATOM 1438 O O . SER A 1 183 ? 13.982 -30.185 -70.118 1.00 28.25 183 SER A O 1
ATOM 1440 N N . PRO A 1 184 ? 15.268 -30.529 -68.302 1.00 38.81 184 PRO A N 1
ATOM 1441 C CA . PRO A 1 184 ? 14.796 -31.502 -67.292 1.00 38.81 184 PRO A CA 1
ATOM 1442 C C . PRO A 1 184 ? 15.746 -31.604 -66.065 1.00 38.81 184 PRO A C 1
ATOM 1444 O O . PRO A 1 184 ? 16.936 -31.343 -66.160 1.00 38.81 184 PRO A O 1
ATOM 1447 N N . ALA A 1 185 ? 15.273 -31.763 -64.825 1.00 26.94 185 ALA A N 1
ATOM 1448 C CA . ALA A 1 185 ? 14.817 -32.997 -64.163 1.00 26.94 185 ALA A CA 1
ATOM 1449 C C . ALA A 1 185 ? 15.841 -34.158 -64.151 1.00 26.94 185 ALA A C 1
ATOM 1451 O O . ALA A 1 185 ? 16.087 -34.746 -65.196 1.00 26.94 185 ALA A O 1
ATOM 1452 N N . ALA A 1 186 ? 16.350 -34.525 -62.959 1.00 26.39 186 ALA A N 1
ATOM 1453 C CA . ALA A 1 186 ? 16.272 -35.878 -62.363 1.00 26.39 186 ALA A CA 1
ATOM 1454 C C . ALA A 1 186 ? 17.279 -36.092 -61.196 1.00 26.39 186 ALA A C 1
ATOM 1456 O O . ALA A 1 186 ? 18.472 -36.211 -61.430 1.00 26.39 186 ALA A O 1
ATOM 1457 N N . ASN A 1 187 ? 16.781 -36.102 -59.948 1.00 27.44 187 ASN A N 1
ATOM 1458 C CA . ASN A 1 187 ? 16.576 -37.278 -59.070 1.00 27.44 187 ASN A CA 1
ATOM 1459 C C . ASN A 1 187 ? 17.729 -38.301 -58.765 1.00 27.44 187 ASN A C 1
ATOM 1461 O O . ASN A 1 187 ? 18.784 -38.245 -59.378 1.00 27.44 187 ASN A O 1
ATOM 1465 N N . PRO A 1 188 ? 17.585 -39.205 -57.760 1.00 52.75 188 PRO A N 1
ATOM 1466 C CA . PRO A 1 188 ? 18.378 -39.160 -56.518 1.00 52.75 188 PRO A CA 1
ATOM 1467 C C . PRO A 1 188 ? 19.018 -40.509 -56.097 1.00 52.75 188 PRO A C 1
ATOM 1469 O O . PRO A 1 188 ? 18.692 -41.554 -56.642 1.00 52.75 188 PRO A O 1
ATOM 1472 N N . SER A 1 189 ? 19.863 -40.500 -55.057 1.00 26.19 189 SER A N 1
ATOM 1473 C CA . SER A 1 189 ? 20.309 -41.665 -54.244 1.00 26.19 189 SER A CA 1
ATOM 1474 C C . SER A 1 189 ? 21.465 -41.200 -53.343 1.00 26.19 189 SER A C 1
ATOM 1476 O O . SER A 1 189 ? 22.205 -40.322 -53.761 1.00 26.19 189 SER A O 1
ATOM 1478 N N . SER A 1 190 ? 21.780 -41.701 -52.151 1.00 28.16 190 SER A N 1
ATOM 1479 C CA . SER A 1 190 ? 21.277 -42.772 -51.289 1.00 28.16 190 SER A CA 1
ATOM 1480 C C . SER A 1 190 ? 22.065 -42.702 -49.964 1.00 28.16 190 SER A C 1
ATOM 1482 O O . SER A 1 190 ? 23.237 -42.353 -49.973 1.00 28.16 190 SER A O 1
ATOM 1484 N N . ALA A 1 191 ? 21.391 -43.048 -48.866 1.00 26.45 191 ALA A N 1
ATOM 1485 C CA . ALA A 1 191 ? 21.809 -43.784 -47.660 1.00 26.45 191 ALA A CA 1
ATOM 1486 C C . ALA A 1 191 ? 23.254 -43.757 -47.072 1.00 26.45 191 ALA A C 1
ATOM 1488 O O . ALA A 1 191 ? 24.240 -44.021 -47.744 1.00 26.45 191 ALA A O 1
ATOM 1489 N N . SER A 1 192 ? 23.256 -43.691 -45.725 1.00 26.48 192 SER A N 1
ATOM 1490 C CA . SER A 1 192 ? 24.044 -44.466 -44.733 1.00 26.48 192 SER A CA 1
ATOM 1491 C C . SER A 1 192 ? 25.128 -43.763 -43.881 1.00 26.48 192 SER A C 1
ATOM 1493 O O . SER A 1 192 ? 26.260 -43.590 -44.306 1.00 26.48 192 SER A O 1
ATOM 1495 N N . ALA A 1 193 ? 24.739 -43.506 -42.621 1.00 26.48 193 ALA A N 1
ATOM 1496 C CA . ALA A 1 193 ? 25.270 -44.095 -41.377 1.00 26.48 193 ALA A CA 1
ATOM 1497 C C . ALA A 1 193 ? 26.550 -43.558 -40.668 1.00 26.48 193 ALA A C 1
ATOM 1499 O O . ALA A 1 193 ? 27.643 -43.527 -41.213 1.00 26.48 193 ALA A O 1
ATOM 1500 N N . VAL A 1 194 ? 26.347 -43.347 -39.353 1.00 25.88 194 VAL A N 1
ATOM 1501 C CA . VAL A 1 194 ? 27.250 -43.415 -38.175 1.00 25.88 194 VAL A CA 1
ATOM 1502 C C . VAL A 1 194 ? 28.262 -42.284 -37.912 1.00 25.88 194 VAL A C 1
ATOM 1504 O O . VAL A 1 194 ? 29.254 -42.139 -38.610 1.00 25.88 194 VAL A O 1
ATOM 1507 N N . GLY A 1 195 ? 28.108 -41.643 -36.740 1.00 24.72 195 GLY A N 1
ATOM 1508 C CA . GLY A 1 195 ? 29.245 -41.381 -35.844 1.00 24.72 195 GLY A CA 1
ATOM 1509 C C . GLY A 1 195 ? 29.437 -39.956 -35.308 1.00 24.72 195 GLY A C 1
ATOM 1510 O O . GLY A 1 195 ? 29.883 -39.080 -36.028 1.00 24.72 195 GLY A O 1
ATOM 1511 N N . SER A 1 196 ? 29.281 -39.820 -33.983 1.00 24.48 196 SER A N 1
ATOM 1512 C CA . SER A 1 196 ? 30.187 -39.071 -33.087 1.00 24.48 196 SER A CA 1
ATOM 1513 C C . SER A 1 196 ? 30.232 -37.523 -33.105 1.00 24.48 196 SER A C 1
ATOM 1515 O O . SER A 1 196 ? 30.932 -36.914 -33.901 1.00 24.48 196 SER A O 1
ATOM 1517 N N . ALA A 1 197 ? 29.691 -36.966 -32.011 1.00 25.03 197 ALA A N 1
ATOM 1518 C CA . ALA A 1 197 ? 30.295 -35.957 -31.121 1.00 25.03 197 ALA A CA 1
ATOM 1519 C C . ALA A 1 197 ? 30.401 -34.459 -31.511 1.00 25.03 197 ALA A C 1
ATOM 1521 O O . ALA A 1 197 ? 30.796 -34.082 -32.604 1.00 25.03 197 ALA A O 1
ATOM 1522 N N . LEU A 1 198 ? 30.199 -33.654 -30.451 1.00 27.59 198 LEU A N 1
ATOM 1523 C CA . LEU A 1 198 ? 30.622 -32.266 -30.191 1.00 27.59 198 LEU A CA 1
ATOM 1524 C C . LEU A 1 198 ? 29.788 -31.099 -30.776 1.00 27.59 198 LEU A C 1
ATOM 1526 O O . LEU A 1 198 ? 29.464 -31.027 -31.952 1.00 27.59 198 LEU A O 1
ATOM 1530 N N . ALA A 1 199 ? 29.441 -30.187 -29.857 1.00 27.03 199 ALA A N 1
ATOM 1531 C CA . ALA A 1 199 ? 28.697 -28.924 -29.983 1.00 27.03 199 ALA A CA 1
ATOM 1532 C C . ALA A 1 199 ? 29.410 -27.859 -30.857 1.00 27.03 199 ALA A C 1
ATOM 1534 O O . ALA A 1 199 ? 30.535 -28.114 -31.279 1.00 27.03 199 ALA A O 1
ATOM 1535 N N . PRO A 1 200 ? 28.906 -26.609 -31.012 1.00 27.33 200 PRO A N 1
ATOM 1536 C CA . PRO A 1 200 ? 27.555 -26.049 -30.862 1.00 27.33 200 PRO A CA 1
ATOM 1537 C C . PRO A 1 200 ? 27.022 -25.478 -32.203 1.00 27.33 200 PRO A C 1
ATOM 1539 O O . PRO A 1 200 ? 27.788 -24.991 -33.031 1.00 27.33 200 PRO A O 1
ATOM 1542 N N . ALA A 1 201 ? 25.704 -25.473 -32.424 1.00 24.67 201 ALA A N 1
ATOM 1543 C CA . ALA A 1 201 ? 25.133 -24.815 -33.602 1.00 24.67 201 ALA A CA 1
ATOM 1544 C C . ALA A 1 201 ? 25.138 -23.289 -33.417 1.00 24.67 201 ALA A C 1
ATOM 1546 O O . ALA A 1 201 ? 24.413 -22.725 -32.598 1.00 24.67 201 ALA A O 1
ATOM 1547 N N . THR A 1 202 ? 25.999 -22.651 -34.196 1.00 25.45 202 THR A N 1
ATOM 1548 C CA . THR A 1 202 ? 26.029 -21.232 -34.527 1.00 25.45 202 THR A CA 1
ATOM 1549 C C . THR A 1 202 ? 24.649 -20.743 -34.967 1.00 25.45 202 THR A C 1
ATOM 1551 O O . THR A 1 202 ? 24.050 -21.271 -35.901 1.00 25.45 202 THR A O 1
ATOM 1554 N N . ALA A 1 203 ? 24.145 -19.709 -34.293 1.00 27.20 203 ALA A N 1
ATOM 1555 C CA . ALA A 1 203 ? 22.975 -18.966 -34.735 1.00 27.20 203 ALA A CA 1
ATOM 1556 C C . ALA A 1 203 ? 23.301 -18.282 -36.069 1.00 27.20 203 ALA A C 1
ATOM 1558 O O . ALA A 1 203 ? 24.146 -17.387 -36.139 1.00 27.20 203 ALA A O 1
ATOM 1559 N N . THR A 1 204 ? 22.651 -18.729 -37.136 1.00 25.39 204 THR A N 1
ATOM 1560 C CA . THR A 1 204 ? 22.722 -18.098 -38.448 1.00 25.39 204 THR A CA 1
ATOM 1561 C C . THR A 1 204 ? 22.113 -16.702 -38.345 1.00 25.39 204 THR A C 1
ATOM 1563 O O . THR A 1 204 ? 20.932 -16.549 -38.036 1.00 25.39 204 THR A O 1
ATOM 1566 N N . LEU A 1 205 ? 22.944 -15.686 -38.582 1.00 27.03 205 LEU A N 1
ATOM 1567 C CA . LEU A 1 205 ? 22.548 -14.293 -38.763 1.00 27.03 205 LEU A CA 1
ATOM 1568 C C . LEU A 1 205 ? 21.436 -14.212 -39.815 1.00 27.03 205 LEU A C 1
ATOM 1570 O O . LEU A 1 205 ? 21.668 -14.468 -40.997 1.00 27.03 205 LEU A O 1
ATOM 1574 N N . ALA A 1 206 ? 20.231 -13.850 -39.377 1.00 27.67 206 ALA A N 1
ATOM 1575 C CA . ALA A 1 206 ? 19.179 -13.421 -40.280 1.00 27.67 206 ALA A CA 1
ATOM 1576 C C . ALA A 1 206 ? 19.636 -12.130 -40.977 1.00 27.67 206 ALA A C 1
ATOM 1578 O O . ALA A 1 206 ? 20.066 -11.168 -40.340 1.00 27.67 206 ALA A O 1
ATOM 1579 N N . THR A 1 207 ? 19.575 -12.148 -42.302 1.00 27.33 207 THR A N 1
ATOM 1580 C CA . THR A 1 207 ? 19.826 -11.016 -43.196 1.00 27.33 207 THR A CA 1
ATOM 1581 C C . THR A 1 207 ? 18.987 -9.786 -42.826 1.00 27.33 207 THR A C 1
ATOM 1583 O O . THR A 1 207 ? 17.855 -9.946 -42.365 1.00 27.33 207 THR A O 1
ATOM 1586 N N . PRO A 1 208 ? 19.496 -8.563 -43.067 1.00 25.75 208 PRO A N 1
ATOM 1587 C CA . PRO A 1 208 ? 18.825 -7.332 -42.676 1.00 25.75 208 PRO A CA 1
ATOM 1588 C C . PRO A 1 208 ? 17.528 -7.169 -43.469 1.00 25.75 208 PRO A C 1
ATOM 1590 O O . PRO A 1 208 ? 17.537 -7.087 -44.699 1.00 25.75 208 PRO A O 1
ATOM 1593 N N . VAL A 1 209 ? 16.405 -7.123 -42.754 1.00 28.14 209 VAL A N 1
ATOM 1594 C CA . VAL A 1 209 ? 15.129 -6.678 -43.313 1.00 28.14 209 VAL A CA 1
ATOM 1595 C C . VAL A 1 209 ? 15.310 -5.218 -43.720 1.00 28.14 209 VAL A C 1
ATOM 1597 O O . VAL A 1 209 ? 15.763 -4.393 -42.927 1.00 28.14 209 VAL A O 1
ATOM 1600 N N . LYS A 1 210 ? 15.031 -4.928 -44.993 1.00 26.38 210 LYS A N 1
ATOM 1601 C CA . LYS A 1 210 ? 15.048 -3.575 -45.549 1.00 26.38 210 LYS A CA 1
ATOM 1602 C C . LYS A 1 210 ? 14.169 -2.664 -44.693 1.00 26.38 210 LYS A C 1
ATOM 1604 O O . LYS A 1 210 ? 13.042 -3.030 -44.382 1.00 26.38 210 LYS A O 1
ATOM 1609 N N . ASN A 1 211 ? 14.712 -1.494 -44.366 1.00 32.59 211 ASN A N 1
ATOM 1610 C CA . ASN A 1 211 ? 14.014 -0.373 -43.746 1.00 32.59 211 ASN A CA 1
ATOM 1611 C C . ASN A 1 211 ? 12.686 -0.107 -44.468 1.00 32.59 211 ASN A C 1
ATOM 1613 O O . ASN A 1 211 ? 12.680 0.473 -45.553 1.00 32.59 211 ASN A O 1
ATOM 1617 N N . GLU A 1 212 ? 11.580 -0.522 -43.861 1.00 28.28 212 GLU A N 1
ATOM 1618 C CA . GLU A 1 212 ? 10.310 0.165 -44.049 1.00 28.28 212 GLU A CA 1
ATOM 1619 C C . GLU A 1 212 ? 10.344 1.394 -43.138 1.00 28.28 212 GLU A C 1
ATOM 1621 O O . GLU A 1 212 ? 10.712 1.311 -41.963 1.00 28.28 212 GLU A O 1
ATOM 1626 N N . GLU A 1 213 ? 10.075 2.553 -43.730 1.00 29.06 213 GLU A N 1
ATOM 1627 C CA . GLU A 1 213 ? 10.047 3.844 -43.052 1.00 29.06 213 GLU A CA 1
ATOM 1628 C C . GLU A 1 213 ? 9.136 3.806 -41.814 1.00 29.06 213 GLU A C 1
ATOM 1630 O O . GLU A 1 213 ? 8.126 3.094 -41.804 1.00 29.06 213 GLU A O 1
ATOM 1635 N N . PRO A 1 214 ? 9.466 4.560 -40.749 1.00 33.78 214 PRO A N 1
ATOM 1636 C CA . PRO A 1 214 ? 8.627 4.600 -39.567 1.00 33.78 214 PRO A CA 1
ATOM 1637 C C . PRO A 1 214 ? 7.231 5.093 -39.946 1.00 33.78 214 PRO A C 1
ATOM 1639 O O . PRO A 1 214 ? 7.071 6.057 -40.691 1.00 33.78 214 PRO A O 1
ATOM 1642 N N . PHE A 1 215 ? 6.232 4.419 -39.383 1.00 34.38 215 PHE A N 1
ATOM 1643 C CA . PHE A 1 215 ? 4.807 4.734 -39.413 1.00 34.38 215 PHE A CA 1
ATOM 1644 C C . PHE A 1 215 ? 4.560 6.144 -38.825 1.00 34.38 215 PHE A C 1
ATOM 1646 O O . PHE A 1 215 ? 4.139 6.301 -37.685 1.00 34.38 215 PHE A O 1
ATOM 1653 N N . MET A 1 216 ? 4.898 7.189 -39.577 1.00 36.19 216 MET A N 1
ATOM 1654 C CA . MET A 1 216 ? 4.863 8.598 -39.174 1.00 36.19 216 MET A CA 1
ATOM 1655 C C . MET A 1 216 ? 4.263 9.439 -40.304 1.00 36.19 216 MET A C 1
ATOM 1657 O O . MET A 1 216 ? 4.861 10.410 -40.742 1.00 36.19 216 MET A O 1
ATOM 1661 N N . ASP A 1 217 ? 3.076 9.070 -40.795 1.00 35.50 217 ASP A N 1
ATOM 1662 C CA . ASP A 1 217 ? 2.234 10.021 -41.537 1.00 35.50 217 ASP A CA 1
ATOM 1663 C C . ASP A 1 217 ? 0.741 9.654 -41.494 1.00 35.50 217 ASP A C 1
ATOM 1665 O O . ASP A 1 217 ? 0.092 9.327 -42.488 1.00 35.50 217 ASP A O 1
ATOM 1669 N N . LYS A 1 218 ? 0.173 9.667 -40.287 1.00 34.84 218 LYS A N 1
ATOM 1670 C CA . LYS A 1 218 ? -1.265 9.883 -40.097 1.00 34.84 218 LYS A CA 1
ATOM 1671 C C . LYS A 1 218 ? -1.404 10.916 -38.998 1.00 34.84 218 LYS A C 1
ATOM 1673 O O . LYS A 1 218 ? -1.000 10.647 -37.874 1.00 34.84 218 LYS A O 1
ATOM 1678 N N . GLY A 1 219 ? -1.905 12.098 -39.355 1.00 33.19 219 GLY A N 1
ATOM 1679 C CA . GLY A 1 219 ? -1.976 13.285 -38.506 1.00 33.19 219 GLY A CA 1
ATOM 1680 C C . GLY A 1 219 ? -2.290 12.979 -37.044 1.00 33.19 219 GLY A C 1
ATOM 1681 O O . GLY A 1 219 ? -3.444 12.767 -36.674 1.00 33.19 219 GLY A O 1
ATOM 1682 N N . TYR A 1 220 ? -1.252 12.992 -36.208 1.00 37.41 220 TYR A N 1
ATOM 1683 C CA . TYR A 1 220 ? -1.423 13.106 -34.772 1.00 37.41 220 TYR A CA 1
ATOM 1684 C C . TYR A 1 220 ? -2.036 14.485 -34.529 1.00 37.41 220 TYR A C 1
ATOM 1686 O O . TYR A 1 220 ? -1.361 15.511 -34.637 1.00 37.41 220 TYR A O 1
ATOM 1694 N N . ASN A 1 221 ? -3.328 14.511 -34.190 1.00 47.19 221 ASN A N 1
ATOM 1695 C CA . ASN A 1 221 ? -3.853 15.562 -33.325 1.00 47.19 221 ASN A CA 1
ATOM 1696 C C . ASN A 1 221 ? -2.806 15.788 -32.228 1.00 47.19 221 ASN A C 1
ATOM 1698 O O . ASN A 1 221 ? -2.363 14.803 -31.627 1.00 47.19 221 ASN A O 1
ATOM 1702 N N . ARG A 1 222 ? -2.372 17.044 -32.026 1.00 54.25 222 ARG A N 1
ATOM 1703 C CA . ARG A 1 222 ? -1.447 17.437 -30.948 1.00 54.25 222 ARG A CA 1
ATOM 1704 C C . ARG A 1 222 ? -1.726 16.568 -29.722 1.00 54.25 222 ARG A C 1
ATOM 1706 O O . ARG A 1 222 ? -2.871 16.522 -29.277 1.00 54.25 222 ARG A O 1
ATOM 1713 N N . MET A 1 223 ? -0.716 15.851 -29.221 1.00 63.59 223 MET A N 1
ATOM 1714 C CA . MET A 1 223 ? -0.829 15.221 -27.907 1.00 63.59 223 MET A CA 1
ATOM 1715 C C . MET A 1 223 ? -1.190 16.341 -26.935 1.00 63.59 223 MET A C 1
ATOM 1717 O O . MET A 1 223 ? -0.379 17.241 -26.722 1.00 63.59 223 MET A O 1
ATOM 1721 N N . ASP A 1 224 ? -2.425 16.336 -26.439 1.00 87.62 224 ASP A N 1
ATOM 1722 C CA . ASP A 1 224 ? -2.887 17.306 -25.457 1.00 87.62 224 ASP A CA 1
ATOM 1723 C C . ASP A 1 224 ? -2.305 16.889 -24.106 1.00 87.62 224 ASP A C 1
ATOM 1725 O O . ASP A 1 224 ? -2.950 16.226 -23.302 1.00 87.62 224 ASP A O 1
ATOM 1729 N N . LEU A 1 225 ? -1.007 17.141 -23.949 1.00 92.50 225 LEU A N 1
ATOM 1730 C CA . LEU A 1 225 ? -0.196 16.783 -22.798 1.00 92.50 225 LEU A CA 1
ATOM 1731 C C . LEU A 1 225 ? 0.336 18.073 -22.178 1.00 92.50 225 LEU A C 1
ATOM 1733 O O . LEU A 1 225 ? 1.100 18.804 -22.811 1.00 92.50 225 LEU A O 1
ATOM 1737 N N . GLU A 1 226 ? -0.008 18.314 -20.919 1.00 93.94 226 GLU A N 1
ATOM 1738 C CA . GLU A 1 226 ? 0.505 19.438 -20.143 1.00 93.94 226 GLU A CA 1
ATOM 1739 C C . GLU A 1 226 ? 1.270 18.929 -18.924 1.00 93.94 226 GLU A C 1
ATOM 1741 O O . GLU A 1 226 ? 0.774 18.104 -18.157 1.00 93.94 226 GLU A O 1
ATOM 1746 N N . ILE A 1 227 ? 2.465 19.472 -18.701 1.00 92.88 227 ILE A N 1
ATOM 1747 C CA . ILE A 1 227 ? 3.217 19.253 -17.466 1.00 92.88 227 ILE A CA 1
ATOM 1748 C C . ILE A 1 227 ? 3.176 20.555 -16.668 1.00 92.88 227 ILE A C 1
ATOM 1750 O O . ILE A 1 227 ? 3.740 21.567 -17.081 1.00 92.88 227 ILE A O 1
ATOM 1754 N N . LYS A 1 228 ? 2.483 20.543 -15.528 1.00 92.38 228 LYS A N 1
ATOM 1755 C CA . LYS A 1 228 ? 2.177 21.731 -14.708 1.00 92.38 228 LYS A CA 1
ATOM 1756 C C . LYS A 1 228 ? 3.247 22.033 -13.658 1.00 92.38 228 LYS A C 1
ATOM 1758 O O . LYS A 1 228 ? 2.941 22.544 -12.581 1.00 92.38 228 LYS A O 1
ATOM 1763 N N . ILE A 1 229 ? 4.497 21.711 -13.975 1.00 89.69 229 ILE A N 1
ATOM 1764 C CA . ILE A 1 229 ? 5.669 21.981 -13.143 1.00 89.69 229 ILE A CA 1
ATOM 1765 C C . ILE A 1 229 ? 6.918 22.158 -14.011 1.00 89.69 229 ILE A C 1
ATOM 1767 O O . ILE A 1 229 ? 6.996 21.644 -15.128 1.00 89.69 229 ILE A O 1
ATOM 1771 N N . ALA A 1 230 ? 7.911 22.891 -13.503 1.00 85.12 230 ALA A N 1
ATOM 1772 C CA . ALA A 1 230 ? 9.184 23.061 -14.189 1.00 85.12 230 ALA A CA 1
ATOM 1773 C C . ALA A 1 230 ? 9.919 21.720 -14.344 1.00 85.12 230 ALA A C 1
ATOM 1775 O O . ALA A 1 230 ? 10.158 20.999 -13.375 1.00 85.12 230 ALA A O 1
ATOM 1776 N N . LEU A 1 231 ? 10.331 21.421 -15.576 1.00 88.00 231 LEU A N 1
ATOM 1777 C CA . LEU A 1 231 ? 11.144 20.250 -15.881 1.00 88.00 231 LEU A CA 1
ATOM 1778 C C . LEU A 1 231 ? 12.627 20.559 -15.708 1.00 88.00 231 LEU A C 1
ATOM 1780 O O . LEU A 1 231 ? 13.254 21.173 -16.584 1.00 88.00 231 LEU A O 1
ATOM 1784 N N . ASP A 1 232 ? 13.193 20.082 -14.605 1.00 87.38 232 ASP A N 1
ATOM 1785 C CA . ASP A 1 232 ? 14.636 20.058 -14.421 1.00 87.38 232 ASP A CA 1
ATOM 1786 C C . ASP A 1 232 ? 15.314 19.021 -15.344 1.00 87.38 232 ASP A C 1
ATOM 1788 O O . ASP A 1 232 ? 14.684 18.280 -16.109 1.00 87.38 232 ASP A O 1
ATOM 1792 N N . HIS A 1 233 ? 16.645 18.985 -15.306 1.00 89.31 233 HIS A N 1
ATOM 1793 C CA . HIS A 1 233 ? 17.422 18.076 -16.145 1.00 89.31 233 HIS A CA 1
ATOM 1794 C C . HIS A 1 233 ? 17.200 16.590 -15.806 1.00 89.31 233 HIS A C 1
ATOM 1796 O O . HIS A 1 233 ? 17.442 15.732 -16.656 1.00 89.31 233 HIS A O 1
ATOM 1802 N N . HIS A 1 234 ? 16.775 16.280 -14.579 1.00 88.69 234 HIS A N 1
ATOM 1803 C CA . HIS A 1 234 ? 16.494 14.928 -14.112 1.00 88.69 234 HIS A CA 1
ATOM 1804 C C . HIS A 1 234 ? 15.159 14.443 -14.681 1.00 88.69 234 HIS A C 1
ATOM 1806 O O . HIS A 1 234 ? 15.110 13.398 -15.330 1.00 88.69 234 HIS A O 1
ATOM 1812 N N . ALA A 1 235 ? 14.107 15.249 -14.545 1.00 90.50 235 ALA A N 1
ATOM 1813 C CA . ALA A 1 235 ? 12.786 14.983 -15.090 1.00 90.50 235 ALA A CA 1
ATOM 1814 C C . ALA A 1 235 ? 12.824 14.808 -16.611 1.00 90.50 235 ALA A C 1
ATOM 1816 O O . ALA A 1 235 ? 12.235 13.864 -17.122 1.00 90.50 235 ALA A O 1
ATOM 1817 N N . ARG A 1 236 ? 13.598 15.624 -17.342 1.00 92.19 236 ARG A N 1
ATOM 1818 C CA . ARG A 1 236 ? 13.755 15.484 -18.806 1.00 92.19 236 ARG A CA 1
ATOM 1819 C C . ARG A 1 236 ? 14.382 14.158 -19.246 1.00 92.19 236 ARG A C 1
ATOM 1821 O O . ARG A 1 236 ? 14.123 13.715 -20.358 1.00 92.19 236 ARG A O 1
ATOM 1828 N N . LYS A 1 237 ? 15.209 13.526 -18.405 1.00 91.69 237 LYS A N 1
ATOM 1829 C CA . LYS A 1 237 ? 15.790 12.203 -18.701 1.00 91.69 237 LYS A CA 1
ATOM 1830 C C . LYS A 1 237 ? 14.786 11.068 -18.515 1.00 91.69 237 LYS A C 1
ATOM 1832 O O . LYS A 1 237 ? 14.928 10.036 -19.158 1.00 91.69 237 LYS A O 1
ATOM 1837 N N . ILE A 1 238 ? 13.806 11.253 -17.634 1.00 96.50 238 ILE A N 1
ATOM 1838 C CA . ILE A 1 238 ? 12.749 10.271 -17.365 1.00 96.50 238 ILE A CA 1
ATOM 1839 C C . ILE A 1 238 ? 11.573 10.456 -18.322 1.00 96.50 238 ILE A C 1
ATOM 1841 O O . ILE A 1 238 ? 11.051 9.490 -18.871 1.00 96.50 238 ILE A O 1
ATOM 1845 N N . LEU A 1 239 ? 11.177 11.700 -18.556 1.00 96.38 239 LEU A N 1
ATOM 1846 C CA . LEU A 1 239 ? 10.058 12.082 -19.408 1.00 96.38 239 LEU A CA 1
ATOM 1847 C C . LEU A 1 239 ? 10.545 12.300 -20.843 1.00 96.38 239 LEU A C 1
ATOM 1849 O O . LEU A 1 239 ? 10.432 13.397 -21.391 1.00 96.38 239 LEU A O 1
ATOM 1853 N N . THR A 1 240 ? 11.143 11.260 -21.430 1.00 95.94 240 THR A N 1
ATOM 1854 C CA . THR A 1 240 ? 11.508 11.273 -22.853 1.00 95.94 240 THR A CA 1
ATOM 1855 C C . THR A 1 240 ? 10.248 11.281 -23.714 1.00 95.94 240 THR A C 1
ATOM 1857 O O . THR A 1 240 ? 9.168 10.902 -23.256 1.00 95.94 240 THR A O 1
ATOM 1860 N N . THR A 1 241 ? 10.375 11.684 -24.976 1.00 94.81 241 THR A N 1
ATOM 1861 C CA . THR A 1 241 ? 9.249 11.714 -25.920 1.00 94.81 241 THR A CA 1
ATOM 1862 C C . THR A 1 241 ? 8.543 10.361 -26.013 1.00 94.81 241 THR A C 1
ATOM 1864 O O . THR A 1 241 ? 7.318 10.298 -25.996 1.00 94.81 241 THR A O 1
ATOM 1867 N N . GLU A 1 242 ? 9.299 9.266 -26.061 1.00 96.12 242 GLU A N 1
ATOM 1868 C CA . GLU A 1 242 ? 8.769 7.908 -26.184 1.00 96.12 242 GLU A CA 1
ATOM 1869 C C . GLU A 1 242 ? 8.085 7.442 -24.895 1.00 96.12 242 GLU A C 1
ATOM 1871 O O . GLU A 1 242 ? 7.031 6.807 -24.956 1.00 96.12 242 GLU A O 1
ATOM 1876 N N . ALA A 1 243 ? 8.648 7.792 -23.732 1.00 97.75 243 ALA A N 1
ATOM 1877 C CA . ALA A 1 243 ? 8.033 7.500 -22.442 1.00 97.75 243 ALA A CA 1
ATOM 1878 C C . ALA A 1 243 ? 6.712 8.268 -22.286 1.00 97.75 243 ALA A C 1
ATOM 1880 O O . ALA A 1 243 ? 5.700 7.683 -21.908 1.00 97.75 243 ALA A O 1
ATOM 1881 N N . LEU A 1 244 ? 6.691 9.557 -22.639 1.00 97.38 244 LEU A N 1
ATOM 1882 C CA . LEU A 1 244 ? 5.481 10.380 -22.616 1.00 97.38 244 LEU A CA 1
ATOM 1883 C C . LEU A 1 244 ? 4.419 9.867 -23.595 1.00 97.38 244 LEU A C 1
ATOM 1885 O O . LEU A 1 244 ? 3.253 9.793 -23.223 1.00 97.38 244 LEU A O 1
ATOM 1889 N N . ALA A 1 245 ? 4.807 9.453 -24.804 1.00 97.12 245 ALA A N 1
ATOM 1890 C CA . ALA A 1 245 ? 3.886 8.842 -25.760 1.00 97.12 245 ALA A CA 1
ATOM 1891 C C . ALA A 1 245 ? 3.246 7.567 -25.186 1.00 97.12 245 ALA A C 1
ATOM 1893 O O . ALA A 1 245 ? 2.031 7.402 -25.253 1.00 97.12 245 ALA A O 1
ATOM 1894 N N . PHE A 1 246 ? 4.042 6.706 -24.546 1.00 98.50 246 PHE A N 1
ATOM 1895 C CA . PHE A 1 246 ? 3.528 5.511 -23.881 1.00 98.50 246 PHE A CA 1
ATOM 1896 C C . PHE A 1 246 ? 2.566 5.842 -22.727 1.00 98.50 246 PHE A C 1
ATOM 1898 O O . PHE A 1 246 ? 1.506 5.226 -22.623 1.00 98.50 246 PHE A O 1
ATOM 1905 N N . LEU A 1 247 ? 2.887 6.839 -21.894 1.00 98.50 247 LEU A N 1
ATOM 1906 C CA . LEU A 1 247 ? 2.001 7.306 -20.820 1.00 98.50 247 LEU A CA 1
ATOM 1907 C C . LEU A 1 247 ? 0.677 7.873 -21.358 1.00 98.50 247 LEU A C 1
ATOM 1909 O O . LEU A 1 247 ? -0.379 7.591 -20.793 1.00 98.50 247 LEU A O 1
ATOM 1913 N N . VAL A 1 248 ? 0.719 8.628 -22.461 1.00 98.31 248 VAL A N 1
ATOM 1914 C CA . VAL A 1 248 ? -0.475 9.155 -23.141 1.00 98.31 248 VAL A CA 1
ATOM 1915 C C . VAL A 1 248 ? -1.371 8.021 -23.635 1.00 98.31 248 VAL A C 1
ATOM 1917 O O . VAL A 1 248 ? -2.577 8.052 -23.393 1.00 98.31 248 VAL A O 1
ATOM 1920 N N . GLU A 1 249 ? -0.800 7.003 -24.281 1.00 98.25 249 GLU A N 1
ATOM 1921 C CA . GLU A 1 249 ? -1.562 5.842 -24.753 1.00 98.25 249 GLU A CA 1
ATOM 1922 C C . GLU A 1 249 ? -2.152 5.025 -23.592 1.00 98.25 249 GLU A C 1
ATOM 1924 O O . GLU A 1 249 ? -3.319 4.630 -23.650 1.00 98.25 249 GLU A O 1
ATOM 1929 N N . LEU A 1 250 ? -1.389 4.819 -22.509 1.00 98.25 250 LEU A N 1
ATOM 1930 C CA . LEU A 1 250 ? -1.884 4.172 -21.289 1.00 98.25 250 LEU A CA 1
ATOM 1931 C C . LEU A 1 250 ? -3.098 4.909 -20.721 1.00 98.25 250 LEU A C 1
ATOM 1933 O O . LEU A 1 250 ? -4.153 4.312 -20.504 1.00 98.25 250 LEU A O 1
ATOM 1937 N N . GLU A 1 251 ? -2.957 6.210 -20.488 1.00 98.38 251 GLU A N 1
ATOM 1938 C CA . GLU A 1 251 ? -4.003 7.015 -19.871 1.00 98.38 251 GLU A CA 1
ATOM 1939 C C . GLU A 1 251 ? -5.259 7.067 -20.750 1.00 98.38 251 GLU A C 1
ATOM 1941 O O . GLU A 1 251 ? -6.361 6.802 -20.267 1.00 98.38 251 GLU A O 1
ATOM 1946 N N . ARG A 1 252 ? -5.113 7.322 -22.056 1.00 97.38 252 ARG A N 1
ATOM 1947 C CA . ARG A 1 252 ? -6.248 7.366 -22.995 1.00 97.38 252 ARG A CA 1
ATOM 1948 C C . ARG A 1 252 ? -7.000 6.046 -23.066 1.00 97.38 252 ARG A C 1
ATOM 1950 O O . ARG A 1 252 ? -8.227 6.046 -23.169 1.00 97.38 252 ARG A O 1
ATOM 1957 N N . LYS A 1 253 ? -6.284 4.924 -22.995 1.00 98.00 253 LYS A N 1
ATOM 1958 C CA . LYS A 1 253 ? -6.890 3.595 -23.070 1.00 98.00 253 LYS A CA 1
ATOM 1959 C C . LYS A 1 253 ? -7.628 3.214 -21.786 1.00 98.00 253 LYS A C 1
ATOM 1961 O O . LYS A 1 253 ? -8.686 2.597 -21.868 1.00 98.00 253 LYS A O 1
ATOM 1966 N N . PHE A 1 254 ? -7.096 3.576 -20.617 1.00 98.56 254 PHE A N 1
ATOM 1967 C CA . PHE A 1 254 ? -7.538 2.996 -19.342 1.00 98.56 254 PHE A CA 1
ATOM 1968 C C . PHE A 1 254 ? -8.235 3.962 -18.379 1.00 98.56 254 PHE A C 1
ATOM 1970 O O . PHE A 1 254 ? -8.898 3.500 -17.447 1.00 98.56 254 PHE A O 1
ATOM 1977 N N . ARG A 1 255 ? -8.176 5.283 -18.609 1.00 98.00 255 ARG A N 1
ATOM 1978 C CA . ARG A 1 255 ? -8.838 6.288 -17.756 1.00 98.00 255 ARG A CA 1
ATOM 1979 C C . ARG A 1 255 ? -10.316 5.989 -17.546 1.00 98.00 255 ARG A C 1
ATOM 1981 O O . ARG A 1 255 ? -10.775 5.974 -16.411 1.00 98.00 255 ARG A O 1
ATOM 1988 N N . SER A 1 256 ? -11.057 5.739 -18.626 1.00 95.81 256 SER A N 1
ATOM 1989 C CA . SER A 1 256 ? -12.507 5.523 -18.542 1.00 95.81 256 SER A CA 1
ATOM 1990 C C . SER A 1 256 ? -12.847 4.321 -17.654 1.00 95.81 256 SER A C 1
ATOM 1992 O O . SER A 1 256 ? -13.667 4.447 -16.745 1.00 95.81 256 SER A O 1
ATOM 1994 N N . ALA A 1 257 ? -12.153 3.195 -17.839 1.00 97.25 257 ALA A N 1
ATOM 1995 C CA . ALA A 1 257 ? -12.339 2.002 -17.018 1.00 97.25 257 ALA A CA 1
ATOM 1996 C C . ALA A 1 257 ? -12.008 2.267 -15.539 1.00 97.25 257 ALA A C 1
ATOM 1998 O O . ALA A 1 257 ? -12.799 1.920 -14.661 1.00 97.25 257 ALA A O 1
ATOM 1999 N N . ARG A 1 258 ? -10.892 2.955 -15.255 1.00 98.50 258 ARG A N 1
ATOM 2000 C CA . ARG A 1 258 ? -10.532 3.390 -13.896 1.00 98.50 258 ARG A CA 1
ATOM 2001 C C . ARG A 1 258 ? -11.636 4.250 -13.273 1.00 98.50 258 ARG A C 1
ATOM 2003 O O . ARG A 1 258 ? -12.064 3.970 -12.157 1.00 98.50 258 ARG A O 1
ATOM 2010 N N . THR A 1 259 ? -12.125 5.269 -13.982 1.00 96.62 259 THR A N 1
ATOM 2011 C CA . THR A 1 259 ? -13.192 6.158 -13.496 1.00 96.62 259 THR A CA 1
ATOM 2012 C C . THR A 1 259 ? -14.474 5.386 -13.182 1.00 96.62 259 THR A C 1
ATOM 2014 O O . THR A 1 259 ? -15.075 5.609 -12.131 1.00 96.62 259 THR A O 1
ATOM 2017 N N . VAL A 1 260 ? -14.869 4.443 -14.044 1.00 97.62 260 VAL A N 1
ATOM 2018 C CA . VAL A 1 260 ? -16.043 3.585 -13.816 1.00 97.62 260 VAL A CA 1
ATOM 2019 C C . VAL A 1 260 ? -15.864 2.721 -12.567 1.00 97.62 260 VAL A C 1
ATOM 2021 O O . VAL A 1 260 ? -16.782 2.622 -11.757 1.00 97.62 260 VAL A O 1
ATOM 2024 N N . LEU A 1 261 ? -14.689 2.123 -12.361 1.00 98.06 261 LEU A N 1
ATOM 2025 C CA . LEU A 1 261 ? -14.422 1.301 -11.177 1.00 98.06 261 LEU A CA 1
ATOM 2026 C C . LEU A 1 261 ? -14.442 2.126 -9.884 1.00 98.06 261 LEU A C 1
ATOM 2028 O O . LEU A 1 261 ? -15.042 1.701 -8.898 1.00 98.06 261 LEU A O 1
ATOM 2032 N N . LEU A 1 262 ? -13.873 3.335 -9.893 1.00 98.06 262 LEU A N 1
ATOM 2033 C CA . LEU A 1 262 ? -13.951 4.248 -8.748 1.00 98.06 262 LEU A CA 1
ATOM 2034 C C . LEU A 1 262 ? -15.398 4.672 -8.444 1.00 98.06 262 LEU A C 1
ATOM 2036 O O . LEU A 1 262 ? -15.766 4.773 -7.274 1.00 98.06 262 LEU A O 1
ATOM 2040 N N . ALA A 1 263 ? -16.240 4.858 -9.465 1.00 97.38 263 ALA A N 1
ATOM 2041 C CA . ALA A 1 263 ? -17.670 5.103 -9.274 1.00 97.38 263 ALA A CA 1
ATOM 2042 C C . ALA A 1 263 ? -18.389 3.878 -8.676 1.00 97.38 263 ALA A C 1
ATOM 2044 O O . ALA A 1 263 ? -19.149 4.023 -7.717 1.00 97.38 263 ALA A O 1
ATOM 2045 N N . LYS A 1 264 ? -18.076 2.662 -9.147 1.00 96.94 264 LYS A N 1
ATOM 2046 C CA . LYS A 1 264 ? -18.606 1.407 -8.581 1.00 96.94 264 LYS A CA 1
ATOM 2047 C C . LYS A 1 264 ? -18.241 1.217 -7.109 1.00 96.94 264 LYS A C 1
ATOM 2049 O O . LYS A 1 264 ? -19.049 0.684 -6.351 1.00 96.94 264 LYS A O 1
ATOM 2054 N N . ARG A 1 265 ? -17.073 1.696 -6.657 1.00 98.31 265 ARG A N 1
ATOM 2055 C CA . ARG A 1 265 ? -16.736 1.707 -5.219 1.00 98.31 265 ARG A CA 1
ATOM 2056 C C . ARG A 1 265 ? -17.734 2.531 -4.400 1.00 98.31 265 ARG A C 1
ATOM 2058 O O . ARG A 1 265 ? -18.085 2.122 -3.295 1.00 98.31 265 ARG A O 1
ATOM 2065 N N . GLN A 1 266 ? -18.207 3.659 -4.934 1.00 97.50 266 GLN A N 1
ATOM 2066 C CA . GLN A 1 266 ? -19.191 4.519 -4.263 1.00 97.50 266 GLN A CA 1
ATOM 2067 C C . GLN A 1 266 ? -20.587 3.887 -4.255 1.00 97.50 266 GLN A C 1
ATOM 2069 O O . GLN A 1 266 ? -21.269 3.913 -3.231 1.00 97.50 266 GLN A O 1
ATOM 2074 N N . GLU A 1 267 ? -20.993 3.248 -5.354 1.00 97.69 267 GLU A N 1
ATOM 2075 C CA . GLU A 1 267 ? -22.231 2.456 -5.407 1.00 97.69 267 GLU A CA 1
ATOM 2076 C C . GLU A 1 267 ? -22.202 1.328 -4.372 1.00 97.69 267 GLU A C 1
ATOM 2078 O O . GLU A 1 267 ? -23.125 1.183 -3.567 1.00 97.69 267 GLU A O 1
ATOM 2083 N N . ARG A 1 268 ? -21.081 0.600 -4.311 1.00 98.00 268 ARG A N 1
ATOM 2084 C CA . ARG A 1 268 ? -20.878 -0.455 -3.322 1.00 98.00 268 ARG A CA 1
ATOM 2085 C C . ARG A 1 268 ? -20.889 0.087 -1.895 1.00 98.00 268 ARG A C 1
ATOM 2087 O O . ARG A 1 268 ? -21.447 -0.552 -1.009 1.00 98.00 268 ARG A O 1
ATOM 2094 N N . GLN A 1 269 ? -20.327 1.270 -1.652 1.00 98.38 269 GLN A N 1
ATOM 2095 C CA . GLN A 1 269 ? -20.410 1.920 -0.342 1.00 98.38 269 GLN A CA 1
ATOM 2096 C C . GLN A 1 269 ? -21.856 2.269 0.039 1.00 98.38 269 GLN A C 1
ATOM 2098 O O . GLN A 1 269 ? -22.238 2.105 1.198 1.00 98.38 269 GLN A O 1
ATOM 2103 N N . ALA A 1 270 ? -22.677 2.714 -0.916 1.00 97.69 270 ALA A N 1
ATOM 2104 C CA . ALA A 1 270 ? -24.090 2.989 -0.676 1.00 97.69 270 ALA A CA 1
ATOM 2105 C C . ALA A 1 270 ? -24.876 1.713 -0.321 1.00 97.69 270 ALA A C 1
ATOM 2107 O O . ALA A 1 270 ? -25.697 1.743 0.596 1.00 97.69 270 ALA A O 1
ATOM 2108 N N . ASP A 1 271 ? -24.593 0.589 -0.986 1.00 98.19 271 ASP A N 1
ATOM 2109 C CA . ASP A 1 271 ? -25.138 -0.731 -0.630 1.00 98.19 271 ASP A CA 1
ATOM 2110 C C . ASP A 1 271 ? -24.766 -1.142 0.793 1.00 98.19 271 ASP A C 1
ATOM 2112 O O . ASP A 1 271 ? -25.631 -1.520 1.588 1.00 98.19 271 ASP A O 1
ATOM 2116 N N . LEU A 1 272 ? -23.480 -1.022 1.131 1.00 98.38 272 LEU A N 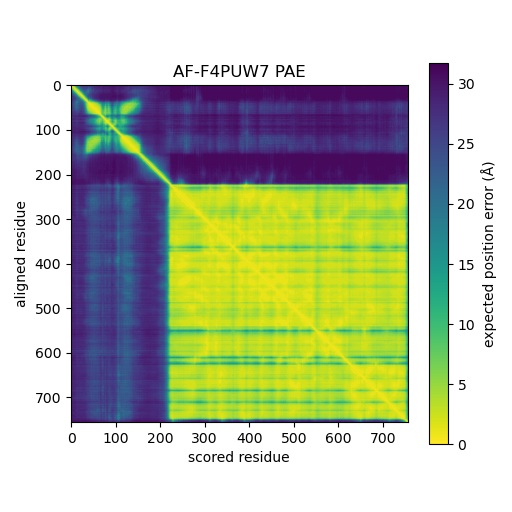1
ATOM 2117 C CA . LEU A 1 272 ? -22.981 -1.340 2.462 1.00 98.38 272 LEU A CA 1
ATOM 2118 C C . LEU A 1 272 ? -23.688 -0.487 3.507 1.00 98.38 272 LEU A C 1
ATOM 2120 O O . LEU A 1 272 ? -24.186 -1.038 4.479 1.00 98.38 272 LEU A O 1
ATOM 2124 N N . ASN A 1 273 ? -23.834 0.820 3.285 1.00 97.38 273 ASN A N 1
ATOM 2125 C CA . ASN A 1 273 ? -24.554 1.716 4.194 1.00 97.38 273 ASN A CA 1
ATOM 2126 C C . ASN A 1 273 ? -26.026 1.305 4.400 1.00 97.38 273 ASN A C 1
ATOM 2128 O O . ASN A 1 273 ? -26.560 1.514 5.486 1.00 97.38 273 ASN A O 1
ATOM 2132 N N . ARG A 1 274 ? -26.668 0.678 3.401 1.00 97.94 274 ARG A N 1
ATOM 2133 C CA . ARG A 1 274 ? -28.031 0.114 3.498 1.00 97.94 274 ARG A CA 1
ATOM 2134 C C . ARG A 1 274 ? -28.101 -1.254 4.191 1.00 97.94 274 ARG A C 1
ATOM 2136 O O . ARG A 1 274 ? -29.192 -1.796 4.339 1.00 97.94 274 ARG A O 1
ATOM 2143 N N . GLY A 1 275 ? -26.971 -1.818 4.615 1.00 97.44 275 GLY A N 1
ATOM 2144 C CA . GLY A 1 275 ? -26.900 -3.131 5.267 1.00 97.44 275 GLY A CA 1
ATOM 2145 C C . GLY A 1 275 ? -26.751 -4.310 4.301 1.00 97.44 275 GLY A C 1
ATOM 2146 O O . GLY A 1 275 ? -26.929 -5.456 4.709 1.00 97.44 275 GLY A O 1
ATOM 2147 N N . ILE A 1 276 ? -26.408 -4.059 3.033 1.00 97.88 276 ILE A N 1
ATOM 2148 C CA . ILE A 1 276 ? -26.112 -5.111 2.052 1.00 97.88 276 ILE A CA 1
ATOM 2149 C C . ILE A 1 276 ? -24.627 -5.484 2.175 1.00 97.88 276 ILE A C 1
ATOM 2151 O O . ILE A 1 276 ? -23.766 -4.958 1.468 1.00 97.88 276 ILE A O 1
ATOM 2155 N N . PHE A 1 277 ? -24.323 -6.374 3.119 1.00 97.38 277 PHE A N 1
ATOM 2156 C CA . PHE A 1 277 ? -22.957 -6.814 3.428 1.00 97.38 277 PHE A CA 1
ATOM 2157 C C . PHE A 1 277 ? -22.329 -7.680 2.315 1.00 97.38 277 PHE A C 1
ATOM 2159 O O . PHE A 1 277 ? -23.050 -8.245 1.487 1.00 97.38 277 PHE A O 1
ATOM 2166 N N . PRO A 1 278 ? -20.986 -7.760 2.235 1.00 97.06 278 PRO A N 1
ATOM 2167 C CA . PRO A 1 278 ? -20.311 -8.617 1.266 1.00 97.06 278 PRO A CA 1
ATOM 2168 C C . PRO A 1 278 ? -20.481 -10.101 1.584 1.00 97.06 278 PRO A C 1
ATOM 2170 O O . PRO A 1 278 ? -20.561 -10.506 2.742 1.00 97.06 278 PRO A O 1
ATOM 2173 N N . ASP A 1 279 ? -20.520 -10.891 0.517 1.00 97.00 279 ASP A N 1
ATOM 2174 C CA . ASP A 1 279 ? -20.510 -12.349 0.524 1.00 97.00 279 ASP A CA 1
ATOM 2175 C C . ASP A 1 279 ? -19.722 -12.820 -0.706 1.00 97.00 279 ASP A C 1
ATOM 2177 O O . ASP A 1 279 ? -19.453 -12.033 -1.620 1.00 97.00 279 ASP A O 1
ATOM 2181 N N . PHE A 1 280 ? -19.356 -14.097 -0.744 1.00 97.06 280 PHE A N 1
ATOM 2182 C CA . PHE A 1 280 ? -18.727 -14.694 -1.912 1.00 97.06 280 PHE A CA 1
ATOM 2183 C C . PHE A 1 280 ? -19.679 -14.649 -3.113 1.00 97.06 280 PHE A C 1
ATOM 2185 O O . PHE A 1 280 ? -20.840 -15.064 -3.046 1.00 97.06 280 PHE A O 1
ATOM 2192 N N . LEU A 1 281 ? -19.173 -14.168 -4.244 1.00 96.31 281 LEU A N 1
ATOM 2193 C CA . LEU A 1 281 ? -19.971 -13.905 -5.437 1.00 96.31 281 LEU A CA 1
ATOM 2194 C C . LEU A 1 281 ? -20.565 -15.197 -6.028 1.00 96.31 281 LEU A C 1
ATOM 2196 O O . LEU A 1 281 ? -19.853 -16.163 -6.308 1.00 96.31 281 LEU A O 1
ATOM 2200 N N . LYS A 1 282 ? -21.885 -15.244 -6.240 1.00 96.31 282 LYS A N 1
ATOM 2201 C CA . LYS A 1 282 ? -22.551 -16.439 -6.802 1.00 96.31 282 LYS A CA 1
ATOM 2202 C C . LYS A 1 282 ? -22.230 -16.650 -8.282 1.00 96.31 282 LYS A C 1
ATOM 2204 O O . LYS A 1 282 ? -22.013 -17.776 -8.711 1.00 96.31 282 LYS A O 1
ATOM 2209 N N . ASN A 1 283 ? -22.165 -15.572 -9.058 1.00 96.38 283 ASN A N 1
ATOM 2210 C CA . ASN A 1 283 ? -21.915 -15.612 -10.502 1.00 96.38 283 ASN A CA 1
ATOM 2211 C C . ASN A 1 283 ? -20.502 -16.102 -10.873 1.00 96.38 283 ASN A C 1
ATOM 2213 O O . ASN A 1 283 ? -20.309 -16.594 -11.979 1.00 96.38 283 ASN A O 1
ATOM 2217 N N . THR A 1 284 ? -19.530 -16.025 -9.961 1.00 97.12 284 THR A N 1
ATOM 2218 C CA . THR A 1 284 ? -18.153 -16.516 -10.168 1.00 97.12 284 THR A CA 1
ATOM 2219 C C . THR A 1 284 ? -17.861 -17.823 -9.428 1.00 97.12 284 THR A C 1
ATOM 2221 O O . THR A 1 284 ? -16.713 -18.255 -9.348 1.00 97.12 284 THR A O 1
ATOM 2224 N N . GLU A 1 285 ? -18.882 -18.520 -8.917 1.00 96.81 285 GLU A N 1
ATOM 2225 C CA . GLU A 1 285 ? -18.697 -19.776 -8.179 1.00 96.81 285 GLU A CA 1
ATOM 2226 C C . GLU A 1 285 ? -17.928 -20.837 -8.989 1.00 96.81 285 GLU A C 1
ATOM 2228 O O . GLU A 1 285 ? -17.102 -21.567 -8.436 1.00 96.81 285 GLU A O 1
ATOM 2233 N N . ASN A 1 286 ? -18.134 -20.881 -10.308 1.00 97.06 286 ASN A N 1
ATOM 2234 C CA . ASN A 1 286 ? -17.416 -21.791 -11.200 1.00 97.06 286 ASN A CA 1
ATOM 2235 C C . ASN A 1 286 ? -15.906 -21.515 -11.236 1.00 97.06 286 ASN A C 1
ATOM 2237 O O . ASN A 1 286 ? -15.131 -22.467 -11.278 1.00 97.06 286 ASN A O 1
ATOM 2241 N N . VAL A 1 287 ? -15.475 -20.250 -11.139 1.00 96.69 287 VAL A N 1
ATOM 2242 C CA . VAL A 1 287 ? -14.049 -19.892 -11.012 1.00 96.69 287 VAL A CA 1
ATOM 2243 C C . VAL A 1 287 ? -13.487 -20.491 -9.727 1.00 96.69 287 VAL A C 1
ATOM 2245 O O . VAL A 1 287 ? -12.439 -21.142 -9.742 1.00 96.69 287 VAL A O 1
ATOM 2248 N N . ARG A 1 288 ? -14.225 -20.358 -8.619 1.00 96.38 288 ARG A N 1
ATOM 2249 C CA . ARG A 1 288 ? -13.793 -20.892 -7.326 1.00 96.38 288 ARG A CA 1
ATOM 2250 C C . ARG A 1 288 ? -13.774 -22.410 -7.283 1.00 96.38 288 ARG A C 1
ATOM 2252 O O . ARG A 1 288 ? -12.887 -22.992 -6.668 1.00 96.38 288 ARG A O 1
ATOM 2259 N N . LYS A 1 289 ? -14.711 -23.090 -7.939 1.00 95.75 289 LYS A N 1
ATOM 2260 C CA . LYS A 1 289 ? -14.780 -24.561 -7.944 1.00 95.75 289 LYS A CA 1
ATOM 2261 C C . LYS A 1 289 ? -13.823 -25.214 -8.941 1.00 95.75 289 LYS A C 1
ATOM 2263 O O . LYS A 1 289 ? -13.346 -26.310 -8.660 1.00 95.75 289 LYS A O 1
ATOM 2268 N N . ALA A 1 290 ? -13.509 -24.552 -10.053 1.00 97.19 290 ALA A N 1
ATOM 2269 C CA . ALA A 1 290 ? -12.645 -25.101 -11.092 1.00 97.19 290 ALA A CA 1
ATOM 2270 C C . ALA A 1 290 ? -11.204 -25.353 -10.613 1.00 97.19 290 ALA A C 1
ATOM 2272 O O . ALA A 1 290 ? -10.671 -24.643 -9.749 1.00 97.19 290 ALA A O 1
ATOM 2273 N N . ASP A 1 291 ? -10.571 -26.365 -11.208 1.00 96.31 291 ASP A N 1
ATOM 2274 C CA . ASP A 1 291 ? -9.165 -26.704 -10.993 1.00 96.31 291 ASP A CA 1
ATOM 2275 C C . ASP A 1 291 ? -8.288 -25.960 -12.008 1.00 96.31 291 ASP A C 1
ATOM 2277 O O . ASP A 1 291 ? -8.146 -26.358 -13.162 1.00 96.31 291 ASP A O 1
ATOM 2281 N N . TRP A 1 292 ? -7.761 -24.816 -11.583 1.00 98.25 292 TRP A N 1
ATOM 2282 C CA . TRP A 1 292 ? -6.848 -23.976 -12.351 1.00 98.25 292 TRP A CA 1
ATOM 2283 C C . TRP A 1 292 ? -5.780 -23.402 -11.421 1.00 98.25 292 TRP A C 1
ATOM 2285 O O . TRP A 1 292 ? -5.990 -23.287 -10.206 1.00 98.25 292 TRP A O 1
ATOM 2295 N N . LYS A 1 293 ? -4.644 -23.023 -12.010 1.00 98.44 293 LYS A N 1
ATOM 2296 C CA . LYS A 1 293 ? -3.511 -22.380 -11.338 1.00 98.44 293 LYS A CA 1
ATOM 2297 C C . LYS A 1 293 ? -3.046 -21.165 -12.128 1.00 98.44 293 LYS A C 1
ATOM 2299 O O . LYS A 1 293 ? -3.287 -21.083 -13.332 1.00 98.44 293 LYS A O 1
ATOM 2304 N N . CYS A 1 294 ? -2.379 -20.241 -11.449 1.00 98.69 294 CYS A N 1
ATOM 2305 C CA . CYS A 1 294 ? -1.677 -19.150 -12.108 1.00 98.69 294 CYS A CA 1
ATOM 2306 C C . CYS A 1 294 ? -0.475 -19.684 -12.903 1.00 98.69 294 CYS A C 1
ATOM 2308 O O . CYS A 1 294 ? 0.043 -20.774 -12.640 1.00 98.69 294 CYS A O 1
ATOM 2310 N N . ALA A 1 295 ? -0.014 -18.889 -13.864 1.00 97.94 295 ALA A N 1
ATOM 2311 C CA . ALA A 1 295 ? 1.199 -19.151 -14.617 1.00 97.94 295 ALA A CA 1
ATOM 2312 C C . ALA A 1 295 ? 2.416 -19.260 -13.687 1.00 97.94 295 ALA A C 1
ATOM 2314 O O . ALA A 1 295 ? 2.504 -18.588 -12.657 1.00 97.94 295 ALA A O 1
ATOM 2315 N N . ALA A 1 296 ? 3.386 -20.083 -14.089 1.00 95.12 296 ALA A N 1
ATOM 2316 C CA . ALA A 1 296 ? 4.590 -20.328 -13.308 1.00 95.12 296 ALA A CA 1
ATOM 2317 C C . ALA A 1 296 ? 5.359 -19.033 -12.992 1.00 95.12 296 ALA A C 1
ATOM 2319 O O . ALA A 1 296 ? 5.381 -18.074 -13.773 1.00 95.12 296 ALA A O 1
ATOM 2320 N N . MET A 1 297 ? 6.016 -19.029 -11.835 1.00 94.69 297 MET A N 1
ATOM 2321 C CA . MET A 1 297 ? 6.795 -17.887 -11.372 1.00 94.69 297 MET A CA 1
ATOM 2322 C C . MET A 1 297 ? 8.244 -17.952 -11.872 1.00 94.69 297 MET A C 1
ATOM 2324 O O . MET A 1 297 ? 8.826 -19.039 -11.937 1.00 94.69 297 MET A O 1
ATOM 2328 N N . PRO A 1 298 ? 8.856 -16.797 -12.181 1.00 95.94 298 PRO A N 1
ATOM 2329 C CA . PRO A 1 298 ? 10.280 -16.698 -12.464 1.00 95.94 298 PRO A CA 1
ATOM 2330 C C . PRO A 1 298 ? 11.147 -17.201 -11.306 1.00 95.94 298 PRO A C 1
ATOM 2332 O O . PRO A 1 298 ? 10.799 -17.090 -10.129 1.00 95.94 298 PRO A O 1
ATOM 2335 N N . ARG A 1 299 ? 12.323 -17.738 -11.648 1.00 96.00 299 ARG A N 1
ATOM 2336 C CA . ARG A 1 299 ? 13.237 -18.377 -10.689 1.00 96.00 299 ARG A CA 1
ATOM 2337 C C . ARG A 1 299 ? 13.695 -17.434 -9.571 1.00 96.00 299 ARG A C 1
ATOM 2339 O O . ARG A 1 299 ? 13.840 -17.880 -8.436 1.00 96.00 299 ARG A O 1
ATOM 2346 N N . ASP A 1 300 ? 13.944 -16.168 -9.887 1.00 96.31 300 ASP A N 1
ATOM 2347 C CA . ASP A 1 300 ? 14.481 -15.157 -8.966 1.00 96.31 300 ASP A CA 1
ATOM 2348 C C . ASP A 1 300 ? 13.466 -14.660 -7.924 1.00 96.31 300 ASP A C 1
ATOM 2350 O O . ASP A 1 300 ? 13.856 -13.974 -6.979 1.00 96.31 300 ASP A O 1
ATOM 2354 N N . ILE A 1 301 ? 12.193 -15.051 -8.058 1.00 97.75 301 ILE A N 1
ATOM 2355 C CA . ILE A 1 301 ? 11.131 -14.764 -7.086 1.00 97.75 301 ILE A CA 1
ATOM 2356 C C . ILE A 1 301 ? 10.511 -16.031 -6.488 1.00 97.75 301 ILE A C 1
ATOM 2358 O O . ILE A 1 301 ? 9.490 -15.953 -5.816 1.00 97.75 301 ILE A O 1
ATOM 2362 N N . MET A 1 302 ? 11.110 -17.209 -6.692 1.00 97.81 302 MET A N 1
ATOM 2363 C CA . MET A 1 302 ? 10.624 -18.447 -6.065 1.00 97.81 302 MET A CA 1
ATOM 2364 C C . MET A 1 302 ? 10.814 -18.444 -4.542 1.00 97.81 302 MET A C 1
ATOM 2366 O O . MET A 1 302 ? 9.961 -18.965 -3.824 1.00 97.81 302 MET A O 1
ATOM 2370 N N . ASP A 1 303 ? 11.914 -17.863 -4.053 1.00 98.56 303 ASP A N 1
ATOM 2371 C CA . ASP A 1 303 ? 12.213 -17.704 -2.625 1.00 98.56 303 ASP A CA 1
ATOM 2372 C C . ASP A 1 303 ? 12.009 -16.247 -2.208 1.00 98.56 303 ASP A C 1
ATOM 2374 O O . ASP A 1 303 ? 12.801 -15.377 -2.570 1.00 98.56 303 ASP A O 1
ATOM 2378 N N . ARG A 1 304 ? 10.947 -15.996 -1.439 1.00 98.62 304 ARG A N 1
ATOM 2379 C CA . ARG A 1 304 ? 10.543 -14.658 -0.975 1.00 98.62 304 ARG A CA 1
ATOM 2380 C C . ARG A 1 304 ? 10.439 -14.588 0.546 1.00 98.62 304 ARG A C 1
ATOM 2382 O O . ARG A 1 304 ? 9.724 -13.753 1.086 1.00 98.62 304 ARG A O 1
ATOM 2389 N N . ARG A 1 305 ? 11.170 -15.459 1.253 1.00 98.56 305 ARG A N 1
ATOM 2390 C CA . ARG A 1 305 ? 10.995 -15.697 2.696 1.00 98.56 305 ARG A CA 1
ATOM 2391 C C . ARG A 1 305 ? 10.999 -14.438 3.572 1.00 98.56 305 ARG A C 1
ATOM 2393 O O . ARG A 1 305 ? 10.307 -14.387 4.580 1.00 98.56 305 ARG A O 1
ATOM 2400 N N . VAL A 1 306 ? 11.773 -13.419 3.196 1.00 98.69 306 VAL A N 1
ATOM 2401 C CA . VAL A 1 306 ? 11.768 -12.103 3.846 1.00 98.69 306 VAL A CA 1
ATOM 2402 C C . VAL A 1 306 ? 11.880 -11.028 2.779 1.00 98.69 306 VAL A C 1
ATOM 2404 O O . VAL A 1 306 ? 12.827 -11.038 1.983 1.00 98.69 306 VAL A O 1
ATOM 2407 N N . GLU A 1 307 ? 10.951 -10.082 2.809 1.00 98.75 307 GLU A N 1
ATOM 2408 C CA . GLU A 1 307 ? 10.982 -8.875 1.995 1.00 98.75 307 GLU A CA 1
ATOM 2409 C C . GLU A 1 307 ? 11.093 -7.640 2.892 1.00 98.75 307 GLU A C 1
ATOM 2411 O O . GLU A 1 307 ? 10.536 -7.591 3.992 1.00 98.75 307 GLU A O 1
ATOM 2416 N N . ILE A 1 308 ? 11.830 -6.641 2.419 1.00 98.50 308 ILE A N 1
ATOM 2417 C CA . ILE A 1 308 ? 11.908 -5.327 3.055 1.00 98.50 308 ILE A CA 1
ATOM 2418 C C . ILE A 1 308 ? 11.138 -4.310 2.215 1.00 98.50 308 ILE A C 1
ATOM 2420 O O . ILE A 1 308 ? 11.205 -4.348 0.986 1.00 98.50 308 ILE A O 1
ATOM 2424 N N . THR A 1 309 ? 10.420 -3.400 2.864 1.00 97.88 309 THR A N 1
ATOM 2425 C CA . THR A 1 309 ? 9.700 -2.306 2.198 1.00 97.88 309 THR A CA 1
ATOM 2426 C C . THR A 1 309 ? 10.348 -0.962 2.519 1.00 97.88 309 THR A C 1
ATOM 2428 O O . THR A 1 309 ? 11.022 -0.810 3.542 1.00 97.88 309 THR A O 1
ATOM 2431 N N . GLY A 1 310 ? 10.186 0.021 1.635 1.00 96.75 310 GLY A N 1
ATOM 2432 C CA . GLY A 1 310 ? 10.643 1.382 1.900 1.00 96.75 310 GLY A CA 1
ATOM 2433 C C . GLY A 1 310 ? 10.504 2.324 0.704 1.00 96.75 310 GLY A C 1
ATOM 2434 O O . GLY A 1 310 ? 10.313 1.867 -0.426 1.00 96.75 310 GLY A O 1
ATOM 2435 N N . PRO A 1 311 ? 10.633 3.640 0.939 1.00 97.00 311 PRO A N 1
ATOM 2436 C CA . PRO A 1 311 ? 10.482 4.651 -0.098 1.00 97.00 311 PRO A CA 1
ATOM 2437 C C . PRO A 1 311 ? 11.583 4.537 -1.160 1.00 97.00 311 PRO A C 1
ATOM 2439 O O . PRO A 1 311 ? 12.686 4.051 -0.871 1.00 97.00 311 PRO A O 1
ATOM 2442 N N . PRO A 1 312 ? 11.360 5.071 -2.372 1.00 97.06 312 PRO A N 1
ATOM 2443 C CA . PRO A 1 312 ? 12.332 5.056 -3.454 1.00 97.06 312 PRO A CA 1
ATOM 2444 C C . PRO A 1 312 ? 13.422 6.132 -3.269 1.00 97.06 312 PRO A C 1
ATOM 2446 O O . PRO A 1 312 ? 13.963 6.638 -4.251 1.00 97.06 312 PRO A O 1
ATOM 2449 N N . GLU A 1 313 ? 13.769 6.493 -2.026 1.00 96.38 313 GLU A N 1
ATOM 2450 C CA . GLU A 1 313 ? 14.843 7.439 -1.697 1.00 96.38 313 GLU A CA 1
ATOM 2451 C C . GLU A 1 313 ? 16.213 6.773 -1.870 1.00 96.38 313 GLU A C 1
ATOM 2453 O O . GLU A 1 313 ? 16.445 5.643 -1.439 1.00 96.38 313 GLU A O 1
ATOM 2458 N N . ARG A 1 314 ? 17.149 7.486 -2.502 1.00 96.50 314 ARG A N 1
ATOM 2459 C CA . ARG A 1 314 ? 18.393 6.927 -3.042 1.00 96.50 314 ARG A CA 1
ATOM 2460 C C . ARG A 1 314 ? 19.257 6.196 -2.011 1.00 96.50 314 ARG A C 1
ATOM 2462 O O . ARG A 1 314 ? 19.809 5.141 -2.322 1.00 96.50 314 ARG A O 1
ATOM 2469 N N . LYS A 1 315 ? 19.411 6.723 -0.796 1.00 95.88 315 LYS A N 1
ATOM 2470 C CA . LYS A 1 315 ? 20.177 6.042 0.258 1.00 95.88 315 LYS A CA 1
ATOM 2471 C C . LYS A 1 315 ? 19.401 4.847 0.816 1.00 95.88 315 LYS A C 1
ATOM 2473 O O . LYS A 1 315 ? 19.997 3.791 1.046 1.00 95.88 315 LYS A O 1
ATOM 2478 N N . MET A 1 316 ? 18.097 4.997 1.040 1.00 95.00 316 MET A N 1
ATOM 2479 C CA . MET A 1 316 ? 17.234 3.939 1.569 1.00 95.00 316 MET A CA 1
ATOM 2480 C C . MET A 1 316 ? 17.168 2.731 0.637 1.00 95.00 316 MET A C 1
ATOM 2482 O O . MET A 1 316 ? 17.378 1.614 1.111 1.00 95.00 316 MET A O 1
ATOM 2486 N N . VAL A 1 317 ? 17.006 2.933 -0.673 1.00 96.75 317 VAL A N 1
ATOM 2487 C CA . VAL A 1 317 ? 16.972 1.827 -1.645 1.00 96.75 317 VAL A CA 1
ATOM 2488 C C . VAL A 1 317 ? 18.281 1.030 -1.666 1.00 96.75 317 VAL A C 1
ATOM 2490 O O . VAL A 1 317 ? 18.246 -0.198 -1.698 1.00 96.75 317 VAL A O 1
ATOM 2493 N N . ILE A 1 318 ? 19.447 1.688 -1.567 1.00 97.88 318 ILE A N 1
ATOM 2494 C CA . ILE A 1 318 ? 20.747 0.992 -1.509 1.00 97.88 318 ILE A CA 1
ATOM 2495 C C . ILE A 1 318 ? 20.831 0.135 -0.242 1.00 97.88 318 ILE A C 1
ATOM 2497 O O . ILE A 1 318 ? 21.259 -1.019 -0.295 1.00 97.88 318 ILE A O 1
ATOM 2501 N N . ASN A 1 319 ? 20.412 0.683 0.901 1.00 96.75 319 ASN A N 1
ATOM 2502 C CA . ASN A 1 319 ? 20.423 -0.049 2.165 1.00 96.75 319 ASN A CA 1
ATOM 2503 C C . ASN A 1 319 ? 19.460 -1.240 2.142 1.00 96.75 319 ASN A C 1
ATOM 2505 O O . ASN A 1 319 ? 19.834 -2.316 2.604 1.00 96.75 319 ASN A O 1
ATOM 2509 N N . ALA A 1 320 ? 18.261 -1.063 1.586 1.00 97.12 320 ALA A N 1
ATOM 2510 C CA . ALA A 1 320 ? 17.251 -2.107 1.474 1.00 97.12 320 ALA A CA 1
ATOM 2511 C C . ALA A 1 320 ? 17.709 -3.249 0.554 1.00 97.12 320 ALA A C 1
ATOM 2513 O O . ALA A 1 320 ? 17.623 -4.416 0.930 1.00 97.12 320 ALA A O 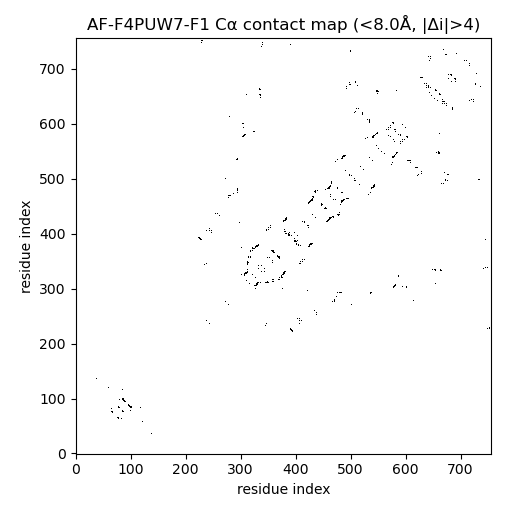1
ATOM 2514 N N . LEU A 1 321 ? 18.304 -2.936 -0.597 1.00 97.75 321 LEU A N 1
ATOM 2515 C CA . LEU A 1 321 ? 18.859 -3.936 -1.516 1.00 97.75 321 LEU A CA 1
ATOM 2516 C C . LEU A 1 321 ? 20.029 -4.724 -0.907 1.00 97.75 321 LEU A C 1
ATOM 2518 O O . LEU A 1 321 ? 20.142 -5.929 -1.120 1.00 97.75 321 LEU A O 1
ATOM 2522 N N . ASN A 1 322 ? 20.874 -4.062 -0.113 1.00 97.88 322 ASN A N 1
ATOM 2523 C CA . ASN A 1 322 ? 22.049 -4.657 0.537 1.00 97.88 322 ASN A CA 1
ATOM 2524 C C . ASN A 1 322 ? 21.750 -5.368 1.870 1.00 97.88 322 ASN A C 1
ATOM 2526 O O . ASN A 1 322 ? 22.688 -5.807 2.555 1.00 97.88 322 ASN A O 1
ATOM 2530 N N . SER A 1 323 ? 20.479 -5.417 2.262 1.00 97.00 323 SER A N 1
ATOM 2531 C CA . SER A 1 323 ? 20.031 -5.762 3.613 1.00 97.00 323 SER A CA 1
ATOM 2532 C C . SER A 1 323 ? 20.065 -7.262 3.929 1.00 97.00 323 SER A C 1
ATOM 2534 O O . SER A 1 323 ? 20.063 -7.640 5.097 1.00 97.00 323 SER A O 1
ATOM 2536 N N . GLY A 1 324 ? 20.125 -8.111 2.898 1.00 96.62 324 GLY A N 1
ATOM 2537 C CA . GLY A 1 324 ? 20.016 -9.569 3.018 1.00 96.62 324 GLY A CA 1
ATOM 2538 C C . GLY A 1 324 ? 18.588 -10.107 2.872 1.00 96.62 324 GLY A C 1
ATOM 2539 O O . GLY A 1 324 ? 18.400 -11.322 2.910 1.00 96.62 324 GLY A O 1
ATOM 2540 N N . ALA A 1 325 ? 17.590 -9.238 2.676 1.00 98.06 325 ALA A N 1
ATOM 2541 C CA . ALA A 1 325 ? 16.257 -9.650 2.244 1.00 98.06 325 ALA A CA 1
ATOM 2542 C C . ALA A 1 325 ? 16.305 -10.317 0.856 1.00 98.06 325 ALA A C 1
ATOM 2544 O O . ALA A 1 325 ? 17.210 -10.063 0.058 1.00 98.06 325 ALA A O 1
ATOM 2545 N N . LYS A 1 326 ? 15.313 -11.161 0.555 1.00 98.44 326 LYS A N 1
ATOM 2546 C CA . LYS A 1 326 ? 15.158 -11.763 -0.778 1.00 98.44 326 LYS A CA 1
ATOM 2547 C C . LYS A 1 326 ? 14.556 -10.785 -1.774 1.00 98.44 326 LYS A C 1
ATOM 2549 O O . LYS A 1 326 ? 14.969 -10.764 -2.928 1.00 98.44 326 LYS A O 1
ATOM 2554 N N . VAL A 1 327 ? 13.630 -9.953 -1.306 1.00 98.69 327 VAL A N 1
ATOM 2555 C CA . VAL A 1 327 ? 12.949 -8.936 -2.110 1.00 98.69 327 VAL A CA 1
ATOM 2556 C C . VAL A 1 327 ? 13.021 -7.582 -1.409 1.00 98.69 327 VAL A C 1
ATOM 2558 O O . VAL A 1 327 ? 12.945 -7.495 -0.183 1.00 98.69 327 VAL A O 1
ATOM 2561 N N . PHE A 1 328 ? 13.174 -6.525 -2.198 1.00 98.69 328 PHE A N 1
ATOM 2562 C CA . PHE A 1 328 ? 12.939 -5.150 -1.787 1.00 98.69 328 PHE A CA 1
ATOM 2563 C C . PHE A 1 328 ? 11.746 -4.601 -2.570 1.00 98.69 328 PHE A C 1
ATOM 2565 O O . PHE A 1 328 ? 11.791 -4.547 -3.799 1.00 98.69 328 PHE A O 1
ATOM 2572 N N . MET A 1 329 ? 10.704 -4.173 -1.859 1.00 98.75 329 MET A N 1
ATOM 2573 C CA . MET A 1 329 ? 9.594 -3.424 -2.437 1.00 98.75 329 MET A CA 1
ATOM 2574 C C . MET A 1 329 ? 9.884 -1.921 -2.346 1.00 98.75 329 MET A C 1
ATOM 2576 O O . MET A 1 329 ? 9.773 -1.329 -1.270 1.00 98.75 329 MET A O 1
ATOM 2580 N N . ALA A 1 330 ? 10.247 -1.321 -3.480 1.00 98.62 330 ALA A N 1
ATOM 2581 C CA . ALA A 1 330 ? 10.362 0.122 -3.636 1.00 98.62 330 ALA A CA 1
ATOM 2582 C C . ALA A 1 330 ? 8.971 0.745 -3.751 1.00 98.62 330 ALA A C 1
ATOM 2584 O O . ALA A 1 330 ? 8.204 0.420 -4.662 1.00 98.62 330 ALA A O 1
ATOM 2585 N N . ASP A 1 331 ? 8.651 1.628 -2.816 1.00 98.69 331 ASP A N 1
ATOM 2586 C CA . ASP A 1 331 ? 7.275 2.015 -2.559 1.00 98.69 331 ASP A CA 1
ATOM 2587 C C . ASP A 1 331 ? 6.953 3.450 -2.977 1.00 98.69 331 ASP A C 1
ATOM 2589 O O . ASP A 1 331 ? 7.343 4.393 -2.298 1.00 98.69 331 ASP A O 1
ATOM 2593 N N . PHE A 1 332 ? 6.211 3.618 -4.072 1.00 98.81 332 PHE A N 1
ATOM 2594 C CA . PHE A 1 332 ? 5.702 4.921 -4.515 1.00 98.81 332 PHE A CA 1
ATOM 2595 C C . PHE A 1 332 ? 4.353 5.278 -3.874 1.00 98.81 332 PHE A C 1
ATOM 2597 O O . PHE A 1 332 ? 3.815 6.348 -4.159 1.00 98.81 332 PHE A O 1
ATOM 2604 N N . GLU A 1 333 ? 3.829 4.412 -3.005 1.00 98.62 333 GLU A N 1
ATOM 2605 C CA . GLU A 1 333 ? 2.518 4.525 -2.379 1.00 98.62 333 GLU A CA 1
ATOM 2606 C C . GLU A 1 333 ? 2.631 4.969 -0.908 1.00 98.62 333 GLU A C 1
ATOM 2608 O O . GLU A 1 333 ? 3.139 6.060 -0.664 1.00 98.62 333 GLU A O 1
ATOM 2613 N N . ASP A 1 334 ? 2.170 4.196 0.077 1.00 98.06 334 ASP A N 1
ATOM 2614 C CA . ASP A 1 334 ? 1.976 4.674 1.454 1.00 98.06 334 ASP A CA 1
ATOM 2615 C C . ASP A 1 334 ? 3.244 5.131 2.186 1.00 98.06 334 ASP A C 1
ATOM 2617 O O . ASP A 1 334 ? 3.157 6.002 3.055 1.00 98.06 334 ASP A O 1
ATOM 2621 N N . ALA A 1 335 ? 4.424 4.589 1.867 1.00 96.75 335 ALA A N 1
ATOM 2622 C CA . ALA A 1 335 ? 5.687 5.038 2.457 1.00 96.75 335 ALA A CA 1
ATOM 2623 C C . ALA A 1 335 ? 6.294 6.247 1.718 1.00 96.75 335 ALA A C 1
ATOM 2625 O O . ALA A 1 335 ? 7.392 6.699 2.057 1.00 96.75 335 ALA A O 1
ATOM 2626 N N . ASN A 1 336 ? 5.609 6.796 0.712 1.00 97.94 336 ASN A N 1
ATOM 2627 C CA . ASN A 1 336 ? 6.077 7.910 -0.100 1.00 97.94 336 ASN A CA 1
ATOM 2628 C C . ASN A 1 336 ? 5.076 9.073 -0.091 1.00 97.94 336 ASN A C 1
ATOM 2630 O O . ASN A 1 336 ? 3.880 8.915 -0.305 1.00 97.94 336 ASN A O 1
ATOM 2634 N N . CYS A 1 337 ? 5.583 10.289 0.105 1.00 97.75 337 CYS A N 1
ATOM 2635 C CA . CYS A 1 337 ? 4.817 11.474 -0.262 1.00 97.75 337 CYS A CA 1
ATOM 2636 C C . CYS A 1 337 ? 5.070 11.743 -1.753 1.00 97.75 337 CYS A C 1
ATOM 2638 O O . CYS A 1 337 ? 6.230 11.970 -2.116 1.00 97.75 337 CYS A O 1
ATOM 2640 N N . PRO A 1 338 ? 4.043 11.738 -2.623 1.00 97.50 338 PRO A N 1
ATOM 2641 C CA . PRO A 1 338 ? 4.200 11.807 -4.072 1.00 97.50 338 PRO A CA 1
ATOM 2642 C C . PRO A 1 338 ? 4.457 13.240 -4.562 1.00 97.50 338 PRO A C 1
ATOM 2644 O O . PRO A 1 338 ? 3.837 13.709 -5.515 1.00 97.50 338 PRO A O 1
ATOM 2647 N N . THR A 1 339 ? 5.398 13.943 -3.924 1.00 97.56 339 THR A N 1
ATOM 2648 C CA . THR A 1 339 ? 5.990 15.167 -4.482 1.00 97.56 339 THR A CA 1
ATOM 2649 C C . THR A 1 339 ? 6.525 14.878 -5.882 1.00 97.56 339 THR A C 1
ATOM 2651 O O . THR A 1 339 ? 6.916 13.740 -6.190 1.00 97.56 339 THR A O 1
ATOM 2654 N N . TRP A 1 340 ? 6.587 15.896 -6.740 1.00 96.69 340 TRP A N 1
ATOM 2655 C CA . TRP A 1 340 ? 7.165 15.718 -8.073 1.00 96.69 340 TRP A CA 1
ATOM 2656 C C . TRP A 1 340 ? 8.606 15.213 -7.993 1.00 96.69 340 TRP A C 1
ATOM 2658 O O . TRP A 1 340 ? 8.998 14.288 -8.709 1.00 96.69 340 TRP A O 1
ATOM 2668 N N . TYR A 1 341 ? 9.375 15.780 -7.057 1.00 95.69 341 TYR A N 1
ATOM 2669 C CA . TYR A 1 341 ? 10.751 15.375 -6.798 1.00 95.69 341 TYR A CA 1
ATOM 2670 C C . TYR A 1 341 ? 10.844 13.887 -6.452 1.00 95.69 341 TYR A C 1
ATOM 2672 O O . TYR A 1 341 ? 11.579 13.162 -7.121 1.00 95.69 341 TYR A O 1
ATOM 2680 N N . ASN A 1 342 ? 10.089 13.411 -5.455 1.00 97.19 342 ASN A N 1
ATOM 2681 C CA . ASN A 1 342 ? 10.154 12.014 -5.020 1.00 97.19 342 ASN A CA 1
ATOM 2682 C C . ASN A 1 342 ? 9.725 11.055 -6.132 1.00 97.19 342 ASN A C 1
ATOM 2684 O O . ASN A 1 342 ? 10.368 10.025 -6.332 1.00 97.19 342 ASN A O 1
ATOM 2688 N N . SER A 1 343 ? 8.681 11.409 -6.883 1.00 97.38 343 SER A N 1
ATOM 2689 C CA . SER A 1 343 ? 8.161 10.576 -7.969 1.00 97.38 343 SER A CA 1
ATOM 2690 C C . SER A 1 343 ? 9.183 10.449 -9.105 1.00 97.38 343 SER A C 1
ATOM 2692 O O . SER A 1 343 ? 9.530 9.339 -9.504 1.00 97.38 343 SER A O 1
ATOM 2694 N N . ILE A 1 344 ? 9.767 11.557 -9.574 1.00 97.75 344 ILE A N 1
ATOM 2695 C CA . ILE A 1 344 ? 10.777 11.540 -10.645 1.00 97.75 344 ILE A CA 1
ATOM 2696 C C . ILE A 1 344 ? 12.106 10.933 -10.180 1.00 97.75 344 ILE A C 1
ATOM 2698 O O . ILE A 1 344 ? 12.662 10.065 -10.859 1.00 97.75 344 ILE A O 1
ATOM 2702 N N . HIS A 1 345 ? 12.632 11.352 -9.027 1.00 97.19 345 HIS A N 1
ATOM 2703 C CA . HIS A 1 345 ? 13.895 10.815 -8.515 1.00 97.19 345 HIS A CA 1
ATOM 2704 C C . HIS A 1 345 ? 13.779 9.346 -8.126 1.00 97.19 345 HIS A C 1
ATOM 2706 O O . HIS A 1 345 ? 14.744 8.600 -8.299 1.00 97.19 345 HIS A O 1
ATOM 2712 N N . GLY A 1 346 ? 12.607 8.905 -7.672 1.00 98.06 346 GLY A N 1
ATOM 2713 C CA . GLY A 1 346 ? 12.336 7.496 -7.455 1.00 98.06 346 GLY A CA 1
ATOM 2714 C C . GLY A 1 346 ? 12.521 6.683 -8.735 1.00 98.06 346 GLY A C 1
ATOM 2715 O O . GLY A 1 346 ? 13.227 5.675 -8.715 1.00 98.06 346 GLY A O 1
ATOM 2716 N N . GLN A 1 347 ? 11.989 7.152 -9.869 1.00 98.50 347 GLN A N 1
ATOM 2717 C CA . GLN A 1 347 ? 12.161 6.483 -11.167 1.00 98.50 347 GLN A CA 1
ATOM 2718 C C . GLN A 1 347 ? 13.633 6.445 -11.609 1.00 98.50 347 GLN A C 1
ATOM 2720 O O . GLN A 1 347 ? 14.117 5.402 -12.049 1.00 98.50 347 GLN A O 1
ATOM 2725 N N . ILE A 1 348 ? 14.386 7.533 -11.406 1.00 98.12 348 ILE A N 1
ATOM 2726 C CA . ILE A 1 348 ? 15.843 7.560 -11.649 1.00 98.12 348 ILE A CA 1
ATOM 2727 C C . ILE A 1 348 ? 16.551 6.496 -10.809 1.00 98.12 348 ILE A C 1
ATOM 2729 O O . ILE A 1 348 ? 17.391 5.752 -11.315 1.00 98.12 348 ILE A O 1
ATOM 2733 N N . ASN A 1 349 ? 16.194 6.395 -9.528 1.00 98.31 349 ASN A N 1
ATOM 2734 C CA . ASN A 1 349 ? 16.776 5.401 -8.639 1.00 98.31 349 ASN A CA 1
ATOM 2735 C C . ASN A 1 349 ? 16.465 3.978 -9.124 1.00 98.31 349 ASN A C 1
ATOM 2737 O O . ASN A 1 349 ? 17.361 3.140 -9.104 1.00 98.31 349 ASN A O 1
ATOM 2741 N N . MET A 1 350 ? 15.255 3.704 -9.625 1.00 98.19 350 MET A N 1
ATOM 2742 C CA . MET A 1 350 ? 14.906 2.387 -10.177 1.00 98.19 350 MET A CA 1
ATOM 2743 C C . MET A 1 350 ? 15.751 2.023 -11.408 1.00 98.19 350 MET A C 1
ATOM 2745 O O . MET A 1 350 ? 16.251 0.898 -11.495 1.00 98.19 350 MET A O 1
ATOM 2749 N N . ILE A 1 351 ? 15.979 2.980 -12.314 1.00 98.12 351 ILE A N 1
ATOM 2750 C CA . ILE A 1 351 ? 16.853 2.799 -13.486 1.00 98.12 351 ILE A CA 1
ATOM 2751 C C . ILE A 1 351 ? 18.284 2.476 -13.050 1.00 98.12 351 ILE A C 1
ATOM 2753 O O . ILE A 1 351 ? 18.888 1.510 -13.527 1.00 98.12 351 ILE A O 1
ATOM 2757 N N . ASP A 1 352 ? 18.828 3.246 -12.108 1.00 98.12 352 ASP A N 1
ATOM 2758 C CA . ASP A 1 352 ? 20.187 3.041 -11.607 1.00 98.12 352 ASP A CA 1
ATOM 2759 C C . ASP A 1 352 ? 20.336 1.705 -10.849 1.00 98.12 352 ASP A C 1
ATOM 2761 O O . ASP A 1 352 ? 21.392 1.067 -10.902 1.00 98.12 352 ASP A O 1
ATOM 2765 N N . ILE A 1 353 ? 19.290 1.244 -10.150 1.00 96.75 353 ILE A N 1
ATOM 2766 C CA . ILE A 1 353 ? 19.268 -0.058 -9.461 1.00 96.75 353 ILE A CA 1
ATOM 2767 C C . ILE A 1 353 ? 19.355 -1.205 -10.464 1.00 96.75 353 ILE A C 1
ATOM 2769 O O . ILE A 1 353 ? 20.170 -2.119 -10.280 1.00 96.75 353 ILE A O 1
ATOM 2773 N N . ASN A 1 354 ? 18.536 -1.165 -11.516 1.00 96.56 354 ASN A N 1
ATOM 2774 C CA . ASN A 1 354 ? 18.502 -2.214 -12.533 1.00 96.56 354 ASN A CA 1
ATOM 2775 C C . ASN A 1 354 ? 19.801 -2.243 -13.356 1.00 96.56 354 ASN A C 1
ATOM 2777 O O . ASN A 1 354 ? 20.326 -3.321 -13.655 1.00 96.56 354 ASN A O 1
ATOM 2781 N N . ASN A 1 355 ? 20.399 -1.076 -13.615 1.00 97.00 355 ASN A N 1
ATOM 2782 C CA . ASN A 1 355 ? 21.729 -0.968 -14.221 1.00 97.00 355 ASN A CA 1
ATOM 2783 C C . ASN A 1 355 ? 22.883 -1.335 -13.269 1.00 97.00 355 ASN A C 1
ATOM 2785 O O . ASN A 1 355 ? 24.007 -1.529 -13.724 1.00 97.00 355 ASN A O 1
ATOM 2789 N N . ARG A 1 356 ? 22.624 -1.468 -11.960 1.00 96.44 356 ARG A N 1
ATOM 2790 C CA . ARG A 1 356 ? 23.631 -1.650 -10.891 1.00 96.44 356 ARG A CA 1
ATOM 2791 C C . ARG A 1 356 ? 24.651 -0.511 -10.795 1.00 96.44 356 ARG A C 1
ATOM 2793 O O . ARG A 1 356 ? 25.770 -0.712 -10.333 1.00 96.44 356 ARG A O 1
ATOM 2800 N N . THR A 1 357 ? 24.252 0.689 -11.195 1.00 97.38 357 THR A N 1
ATOM 2801 C CA . THR A 1 357 ? 25.078 1.905 -11.174 1.00 97.38 357 THR A CA 1
ATOM 2802 C C . THR A 1 357 ? 24.741 2.827 -10.004 1.00 97.38 357 THR A C 1
ATOM 2804 O O . THR A 1 357 ? 25.459 3.800 -9.763 1.00 97.38 357 THR A O 1
ATOM 2807 N N . ILE A 1 358 ? 23.666 2.538 -9.260 1.00 97.94 358 ILE A N 1
ATOM 2808 C CA . ILE A 1 358 ? 23.233 3.376 -8.143 1.00 97.94 358 ILE A CA 1
ATOM 2809 C C . ILE A 1 358 ? 24.334 3.511 -7.084 1.00 97.94 358 ILE A C 1
ATOM 2811 O O . ILE A 1 358 ? 24.931 2.539 -6.612 1.00 97.94 358 ILE A O 1
ATOM 2815 N N . SER A 1 359 ? 24.591 4.756 -6.694 1.00 97.25 359 SER A N 1
ATOM 2816 C CA . SER A 1 359 ? 25.503 5.092 -5.609 1.00 97.25 359 SER A CA 1
ATOM 2817 C C . SER A 1 359 ? 25.046 6.361 -4.904 1.00 97.25 359 SER A C 1
ATOM 2819 O O . SER A 1 359 ? 24.387 7.215 -5.506 1.00 97.25 359 SER A O 1
ATOM 2821 N N . TYR A 1 360 ? 25.396 6.488 -3.630 1.00 97.44 360 TYR A N 1
ATOM 2822 C CA . TYR A 1 360 ? 25.107 7.665 -2.824 1.00 97.44 360 TYR A CA 1
ATOM 2823 C C . TYR A 1 360 ? 26.322 8.029 -1.975 1.00 97.44 360 TYR A C 1
ATOM 2825 O O . TYR A 1 360 ? 26.908 7.164 -1.326 1.00 97.44 360 TYR A O 1
ATOM 2833 N N . LYS A 1 361 ? 26.679 9.313 -1.957 1.00 96.31 361 LYS A N 1
ATOM 2834 C CA . LYS A 1 361 ? 27.709 9.858 -1.075 1.00 96.31 361 LYS A CA 1
ATOM 2835 C C . LYS A 1 361 ? 27.039 10.744 -0.034 1.00 96.31 361 LYS A C 1
ATOM 2837 O O . LYS A 1 361 ? 26.414 11.743 -0.377 1.00 96.31 361 LYS A O 1
ATOM 2842 N N . ALA A 1 362 ? 27.143 10.347 1.227 1.00 93.56 362 ALA A N 1
ATOM 2843 C CA . ALA A 1 362 ? 26.586 11.090 2.342 1.00 93.56 362 ALA A CA 1
ATOM 2844 C C . ALA A 1 362 ? 27.397 12.373 2.617 1.00 93.56 362 ALA A C 1
ATOM 2846 O O . ALA A 1 362 ? 28.583 12.426 2.276 1.00 93.56 362 ALA A O 1
ATOM 2847 N N . PRO A 1 363 ? 26.804 13.387 3.279 1.00 93.06 363 PRO A N 1
ATOM 2848 C CA . PRO A 1 363 ? 27.509 14.625 3.633 1.00 93.06 363 PRO A CA 1
ATOM 2849 C C . PRO A 1 363 ? 28.764 14.413 4.492 1.00 93.06 363 PRO A C 1
ATOM 2851 O O . PRO A 1 363 ? 29.691 15.211 4.437 1.00 93.06 363 PRO A O 1
ATOM 2854 N N . ASP A 1 364 ? 28.809 13.322 5.258 1.00 93.06 364 ASP A N 1
ATOM 2855 C CA . ASP A 1 364 ? 29.961 12.916 6.073 1.00 93.06 364 ASP A CA 1
ATOM 2856 C C . ASP A 1 364 ? 31.049 12.155 5.289 1.00 93.06 364 ASP A C 1
ATOM 2858 O O . ASP A 1 364 ? 32.011 11.663 5.873 1.00 93.06 364 ASP A O 1
ATOM 2862 N N . GLY A 1 365 ? 30.900 12.037 3.967 1.00 93.25 365 GLY A N 1
ATOM 2863 C CA . GLY A 1 365 ? 31.857 11.391 3.075 1.00 93.25 365 GLY A CA 1
ATOM 2864 C C . GLY A 1 365 ? 31.652 9.888 2.884 1.00 93.25 365 GLY A C 1
ATOM 2865 O O . GLY A 1 365 ? 32.298 9.320 2.004 1.00 93.25 365 GLY A O 1
ATOM 2866 N N . ARG A 1 366 ? 30.749 9.234 3.633 1.00 95.25 366 ARG A N 1
ATOM 2867 C CA . ARG A 1 366 ? 30.470 7.799 3.452 1.00 95.25 366 ARG A CA 1
ATOM 2868 C C . ARG A 1 366 ? 29.846 7.523 2.088 1.00 95.25 366 ARG A C 1
ATOM 2870 O O . ARG A 1 366 ? 28.858 8.151 1.711 1.00 95.25 366 ARG A O 1
ATOM 2877 N N . GLU A 1 367 ? 30.383 6.534 1.382 1.00 96.12 367 GLU A N 1
ATOM 2878 C CA . GLU A 1 367 ? 29.845 6.063 0.106 1.00 96.12 367 GLU A CA 1
ATOM 2879 C C . GLU A 1 367 ? 29.034 4.779 0.282 1.00 96.12 367 GLU A C 1
ATOM 2881 O O . GLU A 1 367 ? 29.442 3.843 0.967 1.00 96.12 367 GLU A O 1
ATOM 2886 N N . TYR A 1 368 ? 27.889 4.732 -0.387 1.00 97.19 368 TYR A N 1
ATOM 2887 C CA . TYR A 1 368 ? 26.966 3.610 -0.421 1.00 97.19 368 TYR A CA 1
ATOM 2888 C C . TYR A 1 368 ? 26.845 3.151 -1.874 1.00 97.19 368 TYR A C 1
ATOM 2890 O O . TYR A 1 368 ? 26.540 3.953 -2.757 1.00 97.19 368 TYR A O 1
ATOM 2898 N N . LYS A 1 369 ? 27.105 1.866 -2.124 1.00 97.19 369 LYS A N 1
ATOM 2899 C CA . LYS A 1 369 ? 27.010 1.203 -3.436 1.00 97.19 369 LYS A CA 1
ATOM 2900 C C . LYS A 1 369 ? 26.357 -0.162 -3.253 1.00 97.19 369 LYS A C 1
ATOM 2902 O O . LYS A 1 369 ? 26.306 -0.678 -2.133 1.00 97.19 369 LYS A O 1
ATOM 2907 N N . LEU A 1 370 ? 25.849 -0.746 -4.333 1.00 97.50 370 LEU A N 1
ATOM 2908 C CA . LEU A 1 370 ? 25.298 -2.098 -4.280 1.00 97.50 370 LEU A CA 1
ATOM 2909 C C . LEU A 1 370 ? 26.398 -3.135 -4.030 1.00 97.50 370 LEU A C 1
ATOM 2911 O O . LEU A 1 370 ? 27.503 -3.035 -4.564 1.00 97.50 370 LEU A O 1
ATOM 2915 N N . LYS A 1 371 ? 26.070 -4.140 -3.221 1.00 96.25 371 LYS A N 1
ATOM 2916 C CA . LYS A 1 371 ? 26.850 -5.371 -3.090 1.00 96.25 371 LYS A CA 1
ATOM 2917 C C . LYS A 1 371 ? 26.690 -6.232 -4.358 1.00 96.25 371 LYS A C 1
ATOM 2919 O O . LYS A 1 371 ? 25.782 -5.979 -5.151 1.00 96.25 371 LYS A O 1
ATOM 2924 N N . PRO A 1 372 ? 27.541 -7.257 -4.562 1.00 93.62 372 PRO A N 1
ATOM 2925 C CA . PRO A 1 372 ? 27.395 -8.175 -5.695 1.00 93.62 372 PRO A CA 1
ATOM 2926 C C . PRO A 1 372 ? 26.045 -8.905 -5.703 1.00 93.62 372 PRO A C 1
ATOM 2928 O O . PRO A 1 372 ? 25.388 -8.989 -6.739 1.00 93.62 372 PRO A O 1
ATOM 2931 N N . GLU A 1 373 ? 25.617 -9.380 -4.534 1.00 92.81 373 GLU A N 1
ATOM 2932 C CA . GLU A 1 373 ? 24.308 -9.989 -4.318 1.00 92.81 373 GLU A CA 1
ATOM 2933 C C . GLU A 1 373 ? 23.397 -9.004 -3.589 1.00 92.81 373 GLU A C 1
ATOM 2935 O O . GLU A 1 373 ? 23.763 -8.446 -2.550 1.00 92.81 373 GLU A O 1
ATOM 2940 N N . VAL A 1 374 ? 22.212 -8.786 -4.151 1.00 96.75 374 VAL A N 1
ATOM 2941 C CA . VAL A 1 374 ? 21.198 -7.871 -3.623 1.00 96.75 374 VAL A CA 1
ATOM 2942 C C . VAL A 1 374 ? 19.812 -8.475 -3.785 1.00 96.75 374 VAL A C 1
ATOM 2944 O O . VAL A 1 374 ? 19.618 -9.366 -4.614 1.00 96.75 374 VAL A O 1
ATOM 2947 N N . ALA A 1 375 ? 18.855 -7.959 -3.018 1.00 98.12 375 ALA A N 1
ATOM 2948 C CA . ALA A 1 375 ? 17.454 -8.343 -3.120 1.00 98.12 375 ALA A CA 1
ATOM 2949 C C . ALA A 1 375 ? 16.878 -8.103 -4.533 1.00 98.12 375 ALA A C 1
ATOM 2951 O O . ALA A 1 375 ? 17.289 -7.178 -5.245 1.00 98.12 375 ALA A O 1
ATOM 2952 N N . THR A 1 376 ? 15.895 -8.916 -4.919 1.00 98.19 376 THR A N 1
ATOM 2953 C CA . THR A 1 376 ? 15.096 -8.713 -6.134 1.00 98.19 376 THR A CA 1
ATOM 2954 C C . THR A 1 376 ? 14.185 -7.497 -5.954 1.00 98.19 376 THR A C 1
ATOM 2956 O O . THR A 1 376 ? 13.594 -7.313 -4.891 1.00 98.19 376 THR A O 1
ATOM 2959 N N . LEU A 1 377 ? 14.083 -6.642 -6.972 1.00 98.56 377 LEU A N 1
ATOM 2960 C CA . LEU A 1 377 ? 13.307 -5.404 -6.905 1.00 98.56 377 LEU A CA 1
ATOM 2961 C C . LEU A 1 377 ? 11.844 -5.654 -7.285 1.00 98.56 377 LEU A C 1
ATOM 2963 O O . LEU A 1 377 ? 11.571 -6.186 -8.356 1.00 98.56 377 LEU A O 1
ATOM 2967 N N . PHE A 1 378 ? 10.926 -5.205 -6.436 1.00 98.81 378 PHE A N 1
ATOM 2968 C CA . PHE A 1 378 ? 9.507 -5.030 -6.740 1.00 98.81 378 PHE A CA 1
ATOM 2969 C C . PHE A 1 378 ? 9.164 -3.545 -6.616 1.00 98.81 378 PHE A C 1
ATOM 2971 O O . PHE A 1 378 ? 9.731 -2.854 -5.771 1.00 98.81 378 PHE A O 1
ATOM 2978 N N . VAL A 1 379 ? 8.224 -3.055 -7.422 1.00 98.88 379 VAL A N 1
ATOM 2979 C CA . VAL A 1 379 ? 7.729 -1.673 -7.338 1.00 98.88 379 VAL A CA 1
ATOM 2980 C C . VAL A 1 379 ? 6.261 -1.656 -6.934 1.00 98.88 379 VAL A C 1
ATOM 2982 O O . VAL A 1 379 ? 5.437 -2.324 -7.556 1.00 98.88 379 VAL A O 1
ATOM 2985 N N . ARG A 1 380 ? 5.916 -0.876 -5.907 1.00 98.88 380 ARG A N 1
ATOM 2986 C CA . ARG A 1 380 ? 4.524 -0.614 -5.520 1.00 98.88 380 ARG A CA 1
ATOM 2987 C C . ARG A 1 380 ? 4.091 0.753 -6.066 1.00 98.88 380 ARG A C 1
ATOM 2989 O O . ARG A 1 380 ? 4.508 1.759 -5.494 1.00 98.88 380 ARG A O 1
ATOM 2996 N N . PRO A 1 381 ? 3.343 0.826 -7.187 1.00 98.94 381 PRO A N 1
ATOM 2997 C CA . PRO A 1 381 ? 2.764 2.078 -7.668 1.00 98.94 381 PRO A CA 1
ATOM 2998 C C . PRO A 1 381 ? 1.648 2.571 -6.741 1.00 98.94 381 PRO A C 1
ATOM 3000 O O . PRO A 1 381 ? 1.060 1.786 -5.995 1.00 98.94 381 PRO A O 1
ATOM 3003 N N . ARG A 1 382 ? 1.298 3.856 -6.851 1.00 98.88 382 ARG A N 1
ATOM 3004 C CA . ARG A 1 382 ? 0.114 4.430 -6.198 1.00 98.88 382 ARG A CA 1
ATOM 3005 C C . ARG A 1 382 ? -1.163 3.644 -6.519 1.00 98.88 382 ARG A C 1
ATOM 3007 O O . ARG A 1 382 ? -1.351 3.175 -7.643 1.00 98.88 382 ARG A O 1
ATOM 3014 N N . GLY A 1 383 ? -2.080 3.546 -5.554 1.00 98.62 383 GLY A N 1
ATOM 3015 C CA . GLY A 1 383 ? -3.386 2.905 -5.744 1.00 98.62 383 GLY A CA 1
ATOM 3016 C C . GLY A 1 383 ? -4.332 3.691 -6.662 1.00 98.62 383 GLY A C 1
ATOM 3017 O O . GLY A 1 383 ? -4.171 4.894 -6.861 1.00 98.62 383 GLY A O 1
ATOM 3018 N N . TRP A 1 384 ? -5.373 3.023 -7.178 1.00 98.81 384 TRP A N 1
ATOM 3019 C CA . TRP A 1 384 ? -6.261 3.571 -8.219 1.00 98.81 384 TRP A CA 1
ATOM 3020 C C . TRP A 1 384 ? -6.939 4.905 -7.884 1.00 98.81 384 TRP A C 1
ATOM 3022 O O . TRP A 1 384 ? -7.375 5.610 -8.789 1.00 98.81 384 TRP A O 1
ATOM 3032 N N . HIS A 1 385 ? -7.051 5.263 -6.609 1.00 98.31 385 HIS A N 1
ATOM 3033 C CA . HIS A 1 385 ? -7.713 6.483 -6.148 1.00 98.31 385 HIS A CA 1
ATOM 3034 C C . HIS A 1 385 ? -6.826 7.739 -6.229 1.00 98.31 385 HIS A C 1
ATOM 3036 O O . HIS A 1 385 ? -7.336 8.835 -6.022 1.00 98.31 385 HIS A O 1
ATOM 3042 N N . LEU A 1 386 ? -5.529 7.596 -6.522 1.00 98.50 386 LEU A N 1
ATOM 3043 C CA . LEU A 1 386 ? -4.583 8.711 -6.587 1.00 98.50 386 LEU A CA 1
ATOM 3044 C C . LEU A 1 386 ? -4.326 9.156 -8.028 1.00 98.50 386 LEU A C 1
ATOM 3046 O O . LEU A 1 386 ? -4.106 8.337 -8.926 1.00 98.50 386 LEU A O 1
ATOM 3050 N N . ASP A 1 387 ? -4.310 10.470 -8.219 1.00 98.50 387 ASP A N 1
ATOM 3051 C CA . ASP A 1 387 ? -3.922 11.133 -9.461 1.00 98.50 387 ASP A CA 1
ATOM 3052 C C . ASP A 1 387 ? -2.468 11.634 -9.391 1.00 98.50 387 ASP A C 1
ATOM 3054 O O . ASP A 1 387 ? -1.893 11.803 -8.314 1.00 98.50 387 ASP A O 1
ATOM 3058 N N . GLU A 1 388 ? -1.871 11.862 -10.558 1.00 98.31 388 GLU A N 1
ATOM 3059 C CA . GLU A 1 388 ? -0.620 12.585 -10.760 1.00 98.31 388 GLU A CA 1
ATOM 3060 C C . GLU A 1 388 ? -0.949 14.007 -11.230 1.00 98.31 388 GLU A C 1
ATOM 3062 O O . GLU A 1 388 ? -1.175 14.276 -12.409 1.00 98.31 388 GLU A O 1
ATOM 3067 N N . GLU A 1 389 ? -0.991 14.936 -10.280 1.00 97.06 389 GLU A N 1
ATOM 3068 C CA . GLU A 1 389 ? -1.470 16.309 -10.486 1.00 97.06 389 GLU A CA 1
ATOM 3069 C C . GLU A 1 389 ? -0.411 17.233 -11.112 1.00 97.06 389 GLU A C 1
ATOM 3071 O O . GLU A 1 389 ? -0.622 18.444 -11.255 1.00 97.06 389 GLU A O 1
ATOM 3076 N N . HIS A 1 390 ? 0.738 16.693 -11.516 1.00 96.81 390 HIS A N 1
ATOM 3077 C CA . HIS A 1 390 ? 1.716 17.410 -12.331 1.00 96.81 390 HIS A CA 1
ATOM 3078 C C . HIS A 1 390 ? 1.562 17.135 -13.827 1.00 96.81 390 HIS A C 1
ATOM 3080 O O . HIS A 1 390 ? 2.061 17.930 -14.621 1.00 96.81 390 HIS A O 1
ATOM 3086 N N . VAL A 1 391 ? 0.874 16.060 -14.230 1.00 96.62 391 VAL A N 1
ATOM 3087 C CA . VAL A 1 391 ? 0.776 15.627 -15.63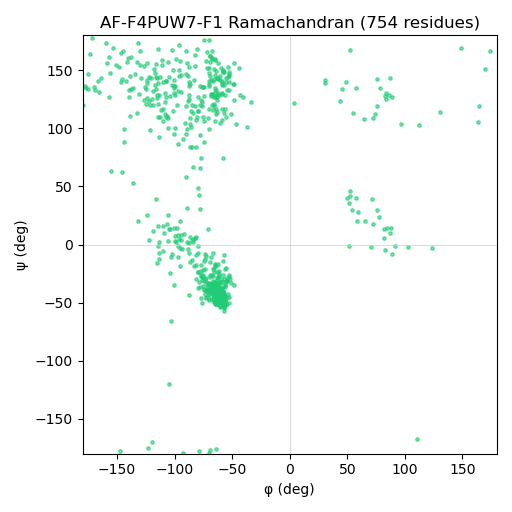3 1.00 96.62 391 VAL A CA 1
ATOM 3088 C C . VAL A 1 391 ? -0.683 15.517 -16.047 1.00 96.62 391 VAL A C 1
ATOM 3090 O O . VAL A 1 391 ? -1.448 14.752 -15.469 1.00 96.62 391 VAL A O 1
ATOM 3093 N N . TYR A 1 392 ? -1.069 16.279 -17.065 1.00 97.00 392 TYR A N 1
ATOM 3094 C CA . TYR A 1 392 ? -2.429 16.326 -17.588 1.00 97.00 392 TYR A CA 1
ATOM 3095 C C . TYR A 1 392 ? -2.441 15.806 -19.019 1.00 97.00 392 TYR A C 1
ATOM 3097 O O . TYR A 1 392 ? -1.606 16.202 -19.826 1.00 97.00 392 TYR A O 1
ATOM 3105 N N . ILE A 1 393 ? -3.398 14.934 -19.327 1.00 94.88 393 ILE A N 1
ATOM 3106 C CA . ILE A 1 393 ? -3.606 14.359 -20.659 1.00 94.88 393 ILE A CA 1
ATOM 3107 C C . ILE A 1 393 ? -5.062 14.600 -21.047 1.00 94.88 393 ILE A C 1
ATOM 3109 O O . ILE A 1 393 ? -5.969 14.207 -20.311 1.00 94.88 393 ILE A O 1
ATOM 3113 N N . ASP A 1 394 ? -5.299 15.239 -22.186 1.00 92.88 394 ASP A N 1
ATOM 3114 C CA . ASP A 1 394 ? -6.623 15.671 -22.644 1.00 92.88 394 ASP A CA 1
ATOM 3115 C C . ASP A 1 394 ? -7.347 16.504 -21.559 1.00 92.88 394 ASP A C 1
ATOM 3117 O O . ASP A 1 394 ? -8.487 16.234 -21.173 1.00 92.88 394 ASP A O 1
ATOM 3121 N N . GLY A 1 395 ? -6.611 17.453 -20.965 1.00 91.31 395 GLY A N 1
ATOM 3122 C CA . GLY A 1 395 ? -7.077 18.350 -19.904 1.00 91.31 395 GLY A CA 1
ATOM 3123 C C . GLY A 1 395 ? -7.316 17.720 -18.522 1.00 91.31 395 GLY A C 1
ATOM 3124 O O . GLY A 1 395 ? -7.661 18.442 -17.588 1.00 91.31 395 GLY A O 1
ATOM 3125 N N . MET A 1 396 ? -7.140 16.415 -18.324 1.00 94.62 396 MET A N 1
ATOM 3126 C CA . MET A 1 396 ? -7.408 15.745 -17.036 1.00 94.62 396 MET A CA 1
ATOM 3127 C C . MET A 1 396 ? -6.115 15.234 -16.393 1.00 94.62 396 MET A C 1
ATOM 3129 O O . MET A 1 396 ? -5.238 14.790 -17.139 1.00 94.62 396 MET A O 1
ATOM 3133 N N . PRO A 1 397 ? -5.980 15.265 -15.050 1.00 96.81 397 PRO A N 1
ATOM 3134 C CA . PRO A 1 397 ? -4.799 14.717 -14.394 1.00 96.81 397 PRO A CA 1
ATOM 3135 C C . PRO A 1 397 ? -4.671 13.220 -14.703 1.00 96.81 397 PRO A C 1
ATOM 3137 O O . PRO A 1 397 ? -5.670 12.502 -14.804 1.00 96.81 397 PRO A O 1
ATOM 3140 N N . MET A 1 398 ? -3.437 12.767 -14.905 1.00 98.06 398 MET A N 1
ATOM 3141 C CA . MET A 1 398 ? -3.133 11.367 -15.187 1.00 98.06 398 MET A CA 1
ATOM 3142 C C . MET A 1 398 ? -3.360 10.508 -13.938 1.00 98.06 398 MET A C 1
ATOM 3144 O O . MET A 1 398 ? -3.193 10.976 -12.815 1.00 98.06 398 MET A O 1
ATOM 3148 N N . SER A 1 399 ? -3.689 9.225 -14.098 1.00 98.88 399 SER A N 1
ATOM 3149 C CA . SER A 1 399 ? -3.669 8.292 -12.968 1.00 98.88 399 SER A CA 1
ATOM 3150 C C . SER A 1 399 ? -2.258 8.157 -12.378 1.00 98.88 399 SER A C 1
ATOM 3152 O O . SER A 1 399 ? -1.317 7.807 -13.093 1.00 98.88 399 SER A O 1
ATOM 3154 N N . GLY A 1 400 ? -2.121 8.325 -11.057 1.00 98.81 400 GLY A N 1
ATOM 3155 C CA . GLY A 1 400 ? -0.855 8.088 -10.354 1.00 98.81 400 GLY A CA 1
ATOM 3156 C C . GLY A 1 400 ? -0.376 6.641 -10.500 1.00 98.81 400 GLY A C 1
ATOM 3157 O O . GLY A 1 400 ? 0.803 6.398 -10.742 1.00 98.81 400 GLY A O 1
ATOM 3158 N N . SER A 1 401 ? -1.309 5.682 -10.471 1.00 98.94 401 SER A N 1
ATOM 3159 C CA . SER A 1 401 ? -1.039 4.260 -10.720 1.00 98.94 401 SER A CA 1
ATOM 3160 C C . SER A 1 401 ? -0.379 4.020 -12.076 1.00 98.94 401 SER A C 1
ATOM 3162 O O . SER A 1 401 ? 0.633 3.324 -12.155 1.00 98.94 401 SER A O 1
ATOM 3164 N N . LEU A 1 402 ? -0.943 4.602 -13.142 1.00 98.94 402 LEU A N 1
ATOM 3165 C CA . LEU A 1 402 ? -0.432 4.438 -14.505 1.00 98.94 402 LEU A CA 1
ATOM 3166 C C . LEU A 1 402 ? 0.871 5.207 -14.722 1.00 98.94 402 LEU A C 1
ATOM 3168 O O . LEU A 1 402 ? 1.718 4.737 -15.477 1.00 98.94 402 LEU A O 1
ATOM 3172 N N . PHE A 1 403 ? 1.051 6.349 -14.057 1.00 98.94 403 PHE A N 1
ATOM 3173 C CA . PHE A 1 403 ? 2.293 7.115 -14.111 1.00 98.94 403 PHE A CA 1
ATOM 3174 C C . PHE A 1 403 ? 3.462 6.324 -13.510 1.00 98.94 403 PHE A C 1
ATOM 3176 O O . PHE A 1 403 ? 4.484 6.124 -14.170 1.00 98.94 403 PHE A O 1
ATOM 3183 N N . ASP A 1 404 ? 3.287 5.804 -12.292 1.00 98.94 404 ASP A N 1
ATOM 3184 C CA . ASP A 1 404 ? 4.332 5.066 -11.577 1.00 98.94 404 ASP A CA 1
ATOM 3185 C C . ASP A 1 404 ? 4.679 3.749 -12.279 1.00 98.94 404 ASP A C 1
ATOM 3187 O O . ASP A 1 404 ? 5.856 3.456 -12.518 1.00 98.94 404 ASP A O 1
ATOM 3191 N N . PHE A 1 405 ? 3.648 2.973 -12.639 1.00 98.94 405 PHE A N 1
ATOM 3192 C CA . PHE A 1 405 ? 3.796 1.732 -13.397 1.00 98.94 405 PHE A CA 1
ATOM 3193 C C . PHE A 1 405 ? 4.447 1.998 -14.754 1.00 98.94 405 PHE A C 1
ATOM 3195 O O . PHE A 1 405 ? 5.420 1.333 -15.111 1.00 98.94 405 PHE A O 1
ATOM 3202 N N . GLY A 1 406 ? 3.915 2.966 -15.504 1.00 98.88 406 GLY A N 1
ATOM 3203 C CA . GLY A 1 406 ? 4.295 3.218 -16.885 1.00 98.88 406 GLY A CA 1
ATOM 3204 C C . GLY A 1 406 ? 5.755 3.629 -17.005 1.00 98.88 406 GLY A C 1
ATOM 3205 O O . GLY A 1 406 ? 6.482 3.051 -17.813 1.00 98.88 406 GLY A O 1
ATOM 3206 N N . LEU A 1 407 ? 6.214 4.552 -16.154 1.00 98.88 407 LEU A N 1
ATOM 3207 C CA . LEU A 1 407 ? 7.614 4.980 -16.144 1.00 98.88 407 LEU A CA 1
ATOM 3208 C C . LEU A 1 407 ? 8.560 3.857 -15.719 1.00 98.88 407 LEU A C 1
ATOM 3210 O O . LEU A 1 407 ? 9.570 3.632 -16.391 1.00 98.88 407 LEU A O 1
ATOM 3214 N N . TYR A 1 408 ? 8.236 3.117 -14.656 1.00 98.88 408 TYR A N 1
ATOM 3215 C CA . TYR A 1 408 ? 9.101 2.024 -14.222 1.00 98.88 408 TYR A CA 1
ATOM 3216 C C . TYR A 1 408 ? 9.189 0.941 -15.298 1.00 98.88 408 TYR A C 1
ATOM 3218 O O . TYR A 1 408 ? 10.292 0.558 -15.691 1.00 98.88 408 TYR A O 1
ATOM 3226 N N . PHE A 1 409 ? 8.046 0.481 -15.810 1.00 98.88 409 PHE A N 1
ATOM 3227 C CA . PHE A 1 409 ? 7.988 -0.547 -16.842 1.00 98.88 409 PHE A CA 1
ATOM 3228 C C . PHE A 1 409 ? 8.782 -0.132 -18.083 1.00 98.88 409 PHE A C 1
ATOM 3230 O O . PHE A 1 409 ? 9.695 -0.855 -18.489 1.00 98.88 409 PHE A O 1
ATOM 3237 N N . PHE A 1 410 ? 8.474 1.042 -18.644 1.00 98.69 410 PHE A N 1
ATOM 3238 C CA . PHE A 1 410 ? 9.033 1.511 -19.911 1.00 98.69 410 PHE A CA 1
ATOM 3239 C C . PHE A 1 410 ? 10.560 1.601 -19.876 1.00 98.69 410 PHE A C 1
ATOM 3241 O O . PHE A 1 410 ? 11.233 1.130 -20.794 1.00 98.69 410 PHE A O 1
ATOM 3248 N N . HIS A 1 411 ? 11.117 2.143 -18.790 1.00 98.62 411 HIS A N 1
ATOM 3249 C CA . HIS A 1 411 ? 12.562 2.326 -18.670 1.00 98.62 411 HIS A CA 1
ATOM 3250 C C . HIS A 1 411 ? 13.318 1.054 -18.279 1.00 98.62 411 HIS A C 1
ATOM 3252 O O . HIS A 1 411 ? 14.512 0.950 -18.556 1.00 98.62 411 HIS A O 1
ATOM 3258 N N . ASN A 1 412 ? 12.662 0.077 -17.641 1.00 98.69 412 ASN A N 1
ATOM 3259 C CA . ASN A 1 412 ? 13.372 -1.022 -16.982 1.00 98.69 412 ASN A CA 1
ATOM 3260 C C . ASN A 1 412 ? 13.140 -2.411 -17.577 1.00 98.69 412 ASN A C 1
ATOM 3262 O O . ASN A 1 412 ? 13.950 -3.295 -17.297 1.00 98.69 412 ASN A O 1
ATOM 3266 N N . TYR A 1 413 ? 12.114 -2.637 -18.407 1.00 98.38 413 TYR A N 1
ATOM 3267 C CA . TYR A 1 413 ? 11.792 -3.994 -18.875 1.00 98.38 413 TYR A CA 1
ATOM 3268 C C . TYR A 1 413 ? 12.972 -4.690 -19.570 1.00 98.38 413 TYR A C 1
ATOM 3270 O O . TYR A 1 413 ? 13.328 -5.805 -19.191 1.00 98.38 413 TYR A O 1
ATOM 3278 N N . ARG A 1 414 ? 13.655 -4.015 -20.509 1.00 98.06 414 ARG A N 1
ATOM 3279 C CA . ARG A 1 414 ? 14.830 -4.586 -21.197 1.00 98.06 414 ARG A CA 1
ATOM 3280 C C . ARG A 1 414 ? 15.981 -4.844 -20.234 1.00 98.06 414 ARG A C 1
ATOM 3282 O O . ARG A 1 414 ? 16.644 -5.871 -20.335 1.00 98.06 414 ARG A O 1
ATOM 3289 N N . ILE A 1 415 ? 16.218 -3.915 -19.305 1.00 97.81 415 ILE A N 1
ATOM 3290 C CA . ILE A 1 415 ? 17.325 -3.999 -18.346 1.00 97.81 415 ILE A CA 1
ATOM 3291 C C . ILE A 1 415 ? 17.114 -5.198 -17.417 1.00 97.81 415 ILE A C 1
ATOM 3293 O O . ILE A 1 415 ? 18.033 -5.993 -17.230 1.00 97.81 415 ILE A O 1
ATOM 3297 N N . ALA A 1 416 ? 15.904 -5.360 -16.876 1.00 96.62 416 ALA A N 1
ATOM 3298 C CA . ALA A 1 416 ? 15.552 -6.477 -16.007 1.00 96.62 416 ALA A CA 1
ATOM 3299 C C . ALA A 1 416 ? 15.644 -7.822 -16.751 1.00 96.62 416 ALA A C 1
ATOM 3301 O O . ALA A 1 416 ? 16.317 -8.740 -16.276 1.00 96.62 416 ALA A O 1
ATOM 3302 N N . MET A 1 417 ? 15.064 -7.910 -17.953 1.00 96.94 417 MET A N 1
ATOM 3303 C CA . MET A 1 417 ? 15.051 -9.137 -18.761 1.00 96.94 417 MET A CA 1
ATOM 3304 C C . MET A 1 417 ? 16.446 -9.585 -19.195 1.00 96.94 417 MET A C 1
ATOM 3306 O O . MET A 1 417 ? 16.783 -10.760 -19.052 1.00 96.94 417 MET A O 1
ATOM 3310 N N . ASN A 1 418 ? 17.304 -8.661 -19.636 1.00 97.12 418 ASN A N 1
ATOM 3311 C CA . ASN A 1 418 ? 18.683 -8.979 -20.026 1.00 97.12 418 ASN A CA 1
ATOM 3312 C C . ASN A 1 418 ? 19.524 -9.538 -18.866 1.00 97.12 418 ASN A C 1
ATOM 3314 O O . ASN A 1 418 ? 20.575 -10.135 -19.091 1.00 97.12 418 ASN A O 1
ATOM 3318 N N . ARG A 1 419 ? 19.072 -9.353 -17.621 1.00 93.38 419 ARG A N 1
ATOM 3319 C CA . ARG A 1 419 ? 19.716 -9.863 -16.405 1.00 93.38 419 ARG A CA 1
ATOM 3320 C C . ARG A 1 419 ? 19.073 -11.144 -15.867 1.00 93.38 419 ARG A C 1
ATOM 3322 O O . ARG A 1 419 ? 19.482 -11.609 -14.807 1.00 93.38 419 ARG A O 1
ATOM 3329 N N . GLY A 1 420 ? 18.077 -11.696 -16.561 1.00 94.12 420 GLY A N 1
ATOM 3330 C CA . GLY A 1 420 ? 17.332 -12.875 -16.114 1.00 94.12 420 GLY A CA 1
ATOM 3331 C C . GLY A 1 420 ? 16.281 -12.591 -15.035 1.00 94.12 420 GLY A C 1
ATOM 3332 O O . GLY A 1 420 ? 15.937 -13.503 -14.289 1.00 94.12 420 GLY A O 1
ATOM 3333 N N . SER A 1 421 ? 15.799 -11.349 -14.944 1.00 96.44 421 SER A N 1
ATOM 3334 C CA . SER A 1 421 ? 14.685 -10.915 -14.087 1.00 96.44 421 SER A CA 1
ATOM 3335 C C . SER A 1 421 ? 13.553 -10.336 -14.955 1.00 96.44 421 SER A C 1
ATOM 3337 O O . SER A 1 421 ? 13.600 -10.443 -16.180 1.00 96.44 421 SER A O 1
ATOM 3339 N N . ALA A 1 422 ? 12.537 -9.709 -14.366 1.00 97.56 422 ALA A N 1
ATOM 3340 C CA . ALA A 1 422 ? 11.473 -9.028 -15.105 1.00 97.56 422 ALA A CA 1
ATOM 3341 C C . ALA A 1 422 ? 10.846 -7.887 -14.276 1.00 97.56 422 ALA A C 1
ATOM 3343 O O . ALA A 1 422 ? 11.141 -7.758 -13.088 1.00 97.56 422 ALA A O 1
ATOM 3344 N N . PRO A 1 423 ? 10.014 -7.015 -14.880 1.00 98.38 423 PRO A N 1
ATOM 3345 C CA . PRO A 1 423 ? 9.280 -5.996 -14.133 1.00 98.38 423 PRO A CA 1
ATOM 3346 C C . PRO A 1 423 ? 8.302 -6.629 -13.136 1.00 98.38 423 PRO A C 1
ATOM 3348 O O . PRO A 1 423 ? 7.324 -7.269 -13.536 1.00 98.38 423 PRO A O 1
ATOM 3351 N N . TYR A 1 424 ? 8.566 -6.429 -11.844 1.00 98.88 424 TYR A N 1
ATOM 3352 C CA . TYR A 1 424 ? 7.756 -6.972 -10.756 1.00 98.88 424 TYR A CA 1
ATOM 3353 C C . TYR A 1 424 ? 7.058 -5.881 -9.956 1.00 98.88 424 TYR A C 1
ATOM 3355 O O . TYR A 1 424 ? 7.652 -4.847 -9.644 1.00 98.88 424 TYR A O 1
ATOM 3363 N N . PHE A 1 425 ? 5.802 -6.136 -9.591 1.00 98.94 425 PHE A N 1
ATOM 3364 C CA . PHE A 1 425 ? 4.936 -5.144 -8.966 1.00 98.94 425 PHE A CA 1
ATOM 3365 C C . PHE A 1 425 ? 4.256 -5.638 -7.692 1.00 98.94 425 PHE A C 1
ATOM 3367 O O . PHE A 1 425 ? 4.002 -6.830 -7.511 1.00 98.94 425 PHE A O 1
ATOM 3374 N N . TYR A 1 426 ? 3.907 -4.688 -6.833 1.00 98.94 426 TYR A N 1
ATOM 3375 C CA . TYR A 1 426 ? 2.959 -4.860 -5.739 1.00 98.94 426 TYR A CA 1
ATOM 3376 C C . TYR A 1 426 ? 1.738 -3.974 -5.988 1.00 98.94 426 TYR A C 1
ATOM 3378 O O . TYR A 1 426 ? 1.904 -2.784 -6.216 1.00 98.94 426 TYR A O 1
ATOM 3386 N N . LEU A 1 427 ? 0.525 -4.525 -5.974 1.00 98.94 427 LEU A N 1
ATOM 3387 C CA . LEU A 1 427 ? -0.698 -3.790 -6.326 1.00 98.94 427 LEU A CA 1
ATOM 3388 C C . LEU A 1 427 ? -1.528 -3.485 -5.071 1.00 98.94 427 LEU A C 1
ATOM 3390 O O . LEU A 1 427 ? -2.073 -4.429 -4.488 1.00 98.94 427 LEU A O 1
ATOM 3394 N N . PRO A 1 428 ? -1.621 -2.209 -4.649 1.00 98.81 428 PRO A N 1
ATOM 3395 C CA . PRO A 1 428 ? -2.260 -1.845 -3.391 1.00 98.81 428 PRO A CA 1
ATOM 3396 C C . PRO A 1 428 ? -3.760 -1.584 -3.523 1.00 98.81 428 PRO A C 1
ATOM 3398 O O . PRO A 1 428 ? -4.265 -1.189 -4.580 1.00 98.81 428 PRO A O 1
ATOM 3401 N N . LYS A 1 429 ? -4.455 -1.741 -2.392 1.00 98.75 429 LYS A N 1
ATOM 3402 C CA . LYS A 1 429 ? -5.800 -1.212 -2.116 1.00 98.75 429 LYS A CA 1
ATOM 3403 C C . LYS A 1 429 ? -6.859 -1.534 -3.181 1.00 98.75 429 LYS A C 1
ATOM 3405 O O . LYS A 1 429 ? -7.738 -0.704 -3.461 1.00 98.75 429 LYS A O 1
ATOM 3410 N N . LEU A 1 430 ? -6.792 -2.726 -3.781 1.00 98.81 430 LEU A N 1
ATOM 3411 C CA . LEU A 1 430 ? -7.851 -3.209 -4.669 1.00 98.81 430 LEU A CA 1
ATOM 3412 C C . LEU A 1 430 ? -9.105 -3.531 -3.855 1.00 98.81 430 LEU A C 1
ATOM 3414 O O . LEU A 1 430 ? -8.998 -4.067 -2.755 1.00 98.81 430 LEU A O 1
ATOM 3418 N N . GLU A 1 431 ? -10.285 -3.212 -4.381 1.00 98.75 431 GLU A N 1
ATOM 3419 C CA . GLU A 1 431 ? -11.575 -3.488 -3.725 1.00 98.75 431 GLU A CA 1
ATOM 3420 C C . GLU A 1 431 ? -12.432 -4.521 -4.477 1.00 98.75 431 GLU A C 1
ATOM 3422 O O . GLU A 1 431 ? -13.458 -4.940 -3.949 1.00 98.75 431 GLU A O 1
ATOM 3427 N N . SER A 1 432 ? -12.023 -4.949 -5.680 1.00 98.69 432 SER A N 1
ATOM 3428 C CA . SER A 1 432 ? -12.706 -5.998 -6.452 1.00 98.69 432 SER A CA 1
ATOM 3429 C C . SER A 1 432 ? -11.793 -6.683 -7.477 1.00 98.69 432 SER A C 1
ATOM 3431 O O . SER A 1 432 ? -10.785 -6.118 -7.913 1.00 98.69 432 SER A O 1
ATOM 3433 N N . HIS A 1 433 ? -12.189 -7.867 -7.945 1.00 98.81 433 HIS A N 1
ATOM 3434 C CA . HIS A 1 433 ? -11.538 -8.566 -9.057 1.00 98.81 433 HIS A CA 1
ATOM 3435 C C . HIS A 1 433 ? -11.582 -7.776 -10.373 1.00 98.81 433 HIS A C 1
ATOM 3437 O O . HIS A 1 433 ? -10.673 -7.894 -11.189 1.00 98.81 433 HIS A O 1
ATOM 3443 N N . LEU A 1 434 ? -12.572 -6.903 -10.581 1.00 98.81 434 LEU A N 1
ATOM 3444 C CA . LEU A 1 434 ? -12.631 -6.058 -11.781 1.00 98.81 434 LEU A CA 1
ATOM 3445 C C . LEU A 1 434 ? -11.492 -5.028 -11.832 1.00 98.81 434 LEU A C 1
ATOM 3447 O O . LEU A 1 434 ? -11.046 -4.641 -12.909 1.00 98.81 434 LEU A O 1
ATOM 3451 N N . GLU A 1 435 ? -10.972 -4.614 -10.679 1.00 98.94 435 GLU A N 1
ATOM 3452 C CA . GLU A 1 435 ? -9.777 -3.770 -10.620 1.00 98.94 435 GLU A CA 1
ATOM 3453 C C . GLU A 1 435 ? -8.496 -4.567 -10.883 1.00 98.94 435 GLU A C 1
ATOM 3455 O O . GLU A 1 435 ? -7.545 -4.031 -11.455 1.00 98.94 435 GLU A O 1
ATOM 3460 N N . ALA A 1 436 ? -8.477 -5.854 -10.521 1.00 98.94 436 ALA A N 1
ATOM 3461 C CA . ALA A 1 436 ? -7.421 -6.779 -10.926 1.00 98.94 436 ALA A CA 1
ATOM 3462 C C . ALA A 1 436 ? -7.456 -7.030 -12.445 1.00 98.94 436 ALA A C 1
ATOM 3464 O O . ALA A 1 436 ? -6.405 -7.055 -13.085 1.00 98.94 436 ALA A O 1
ATOM 3465 N N . ARG A 1 437 ? -8.654 -7.108 -13.045 1.00 98.88 437 ARG A N 1
ATOM 3466 C CA . ARG A 1 437 ? -8.834 -7.157 -14.504 1.00 98.88 437 ARG A CA 1
ATOM 3467 C C . ARG A 1 437 ? -8.268 -5.916 -15.185 1.00 98.88 437 ARG A C 1
ATOM 3469 O O . ARG A 1 437 ? -7.527 -6.061 -16.152 1.00 98.88 437 ARG A O 1
ATOM 3476 N N . LEU A 1 438 ? -8.543 -4.717 -14.662 1.00 98.94 438 LEU A N 1
ATOM 3477 C CA . LEU A 1 438 ? -7.964 -3.483 -15.204 1.00 98.94 438 LEU A CA 1
ATOM 3478 C C . LEU A 1 438 ? -6.428 -3.535 -15.199 1.00 98.94 438 LEU A C 1
ATOM 3480 O O . LEU A 1 438 ? -5.801 -3.230 -16.211 1.00 98.94 438 LEU A O 1
ATOM 3484 N N . TRP A 1 439 ? -5.810 -3.980 -14.101 1.00 98.94 439 TRP A N 1
ATOM 3485 C CA . TRP A 1 439 ? -4.358 -4.193 -14.065 1.00 98.94 439 TRP A CA 1
ATOM 3486 C C . TRP A 1 439 ? -3.885 -5.217 -15.100 1.00 98.94 439 TRP A C 1
ATOM 3488 O O . TRP A 1 439 ? -2.901 -4.973 -15.795 1.00 98.94 439 TRP A O 1
ATOM 3498 N N . ASN A 1 440 ? -4.596 -6.336 -15.252 1.00 98.94 440 ASN A N 1
ATOM 3499 C CA . ASN A 1 440 ? -4.275 -7.344 -16.258 1.00 98.94 440 ASN A CA 1
ATOM 3500 C C . ASN A 1 440 ? -4.322 -6.769 -17.685 1.00 98.94 440 ASN A C 1
ATOM 3502 O O . ASN A 1 440 ? -3.437 -7.042 -18.495 1.00 98.94 440 ASN A O 1
ATOM 3506 N N . GLU A 1 441 ? -5.318 -5.939 -17.998 1.00 98.94 441 GLU A N 1
ATOM 3507 C CA . GLU A 1 441 ? -5.426 -5.252 -19.288 1.00 98.94 441 GLU A CA 1
ATOM 3508 C C . GLU A 1 441 ? -4.282 -4.253 -19.510 1.00 98.94 441 GLU A C 1
ATOM 3510 O O . GLU A 1 441 ? -3.708 -4.221 -20.602 1.00 98.94 441 GLU A O 1
ATOM 3515 N N . VAL A 1 442 ? -3.893 -3.502 -18.474 1.00 98.94 442 VAL A N 1
ATOM 3516 C CA . VAL A 1 442 ? -2.724 -2.606 -18.495 1.00 98.94 442 VAL A CA 1
ATOM 3517 C C . VAL A 1 442 ? -1.439 -3.389 -18.773 1.00 98.94 442 VAL A C 1
ATOM 3519 O O . VAL A 1 442 ? -0.652 -2.992 -19.636 1.00 98.94 442 VAL A O 1
ATOM 3522 N N . PHE A 1 443 ? -1.228 -4.527 -18.107 1.00 98.94 443 PHE A N 1
ATOM 3523 C CA . PHE A 1 443 ? -0.055 -5.383 -18.321 1.00 98.94 443 PHE A CA 1
ATOM 3524 C C . PHE A 1 443 ? -0.030 -5.981 -19.723 1.00 98.94 443 PHE A C 1
ATOM 3526 O O . PHE A 1 443 ? 0.998 -5.927 -20.401 1.00 98.94 443 PHE A O 1
ATOM 353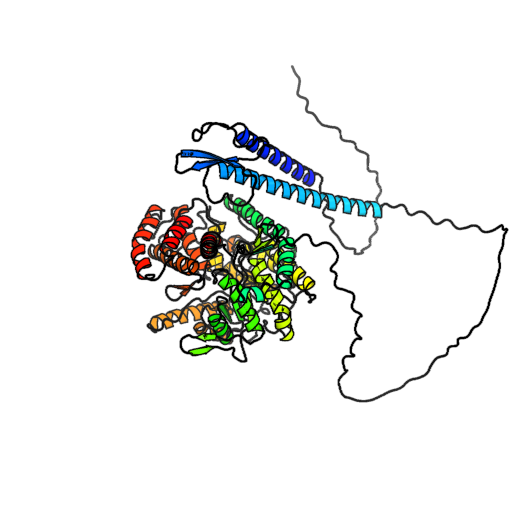3 N N . ASN A 1 444 ? -1.165 -6.504 -20.189 1.00 98.94 444 ASN A N 1
ATOM 3534 C CA . ASN A 1 444 ? -1.298 -7.023 -21.543 1.00 98.94 444 ASN A CA 1
ATOM 3535 C C . ASN A 1 444 ? -0.970 -5.940 -22.566 1.00 98.94 444 ASN A C 1
ATOM 3537 O O . ASN A 1 444 ? -0.108 -6.155 -23.413 1.00 98.94 444 ASN A O 1
ATOM 3541 N N . PHE A 1 445 ? -1.596 -4.767 -22.472 1.00 98.88 445 PHE A N 1
ATOM 3542 C CA . PHE A 1 445 ? -1.326 -3.658 -23.382 1.00 98.88 445 PHE A CA 1
ATOM 3543 C C . PHE A 1 445 ? 0.151 -3.265 -23.383 1.00 98.88 445 PHE A C 1
ATOM 3545 O O . PHE A 1 445 ? 0.744 -3.142 -24.448 1.00 98.88 445 PHE A O 1
ATOM 3552 N N . SER A 1 446 ? 0.757 -3.128 -22.207 1.00 98.88 446 SER A N 1
ATOM 3553 C CA . SER A 1 446 ? 2.146 -2.684 -22.069 1.00 98.88 446 SER A CA 1
ATOM 3554 C C . SER A 1 446 ? 3.137 -3.678 -22.673 1.00 98.88 446 SER A C 1
ATOM 3556 O O . SER A 1 446 ? 4.055 -3.273 -23.382 1.00 98.88 446 SER A O 1
ATOM 3558 N N . GLN A 1 447 ? 2.930 -4.981 -22.456 1.00 98.81 447 GLN A N 1
ATOM 3559 C CA . GLN A 1 447 ? 3.764 -6.037 -23.043 1.00 98.81 447 GLN A CA 1
ATOM 3560 C C . GLN A 1 447 ? 3.614 -6.097 -24.568 1.00 98.81 447 GLN A C 1
ATOM 3562 O O . GLN A 1 447 ? 4.621 -6.201 -25.266 1.00 98.81 447 GLN A O 1
ATOM 3567 N N . HIS A 1 448 ? 2.392 -5.943 -25.094 1.00 98.75 448 HIS A N 1
ATOM 3568 C CA . HIS A 1 448 ? 2.166 -5.825 -26.538 1.00 98.75 448 HIS A CA 1
ATOM 3569 C C . HIS A 1 448 ? 2.823 -4.568 -27.118 1.00 98.75 448 HIS A C 1
ATOM 3571 O O . HIS A 1 448 ? 3.473 -4.653 -28.155 1.00 98.75 448 HIS A O 1
ATOM 3577 N N . TYR A 1 449 ? 2.697 -3.422 -26.439 1.00 98.56 449 TYR A N 1
ATOM 3578 C CA . TYR A 1 449 ? 3.240 -2.137 -26.884 1.00 98.56 449 TYR A CA 1
ATOM 3579 C C . TYR A 1 449 ? 4.756 -2.202 -27.100 1.00 98.56 449 TYR A C 1
ATOM 3581 O O . TYR A 1 449 ? 5.267 -1.668 -28.081 1.00 98.56 449 TYR A O 1
ATOM 3589 N N . VAL A 1 450 ? 5.481 -2.885 -26.208 1.00 98.06 450 VAL A N 1
ATOM 3590 C CA . VAL A 1 450 ? 6.945 -3.025 -26.304 1.00 98.06 450 VAL A CA 1
ATOM 3591 C C . VAL A 1 450 ? 7.415 -4.333 -26.955 1.00 98.06 450 VAL A C 1
ATOM 3593 O O . VAL A 1 450 ? 8.621 -4.535 -27.097 1.00 98.06 450 VAL A O 1
ATOM 3596 N N . GLY A 1 451 ? 6.491 -5.215 -27.348 1.00 98.12 451 GLY A N 1
ATOM 3597 C CA . GLY A 1 451 ? 6.787 -6.468 -28.047 1.00 98.12 451 GLY A CA 1
ATOM 3598 C C . GLY A 1 451 ? 7.451 -7.554 -27.191 1.00 98.12 451 GLY A C 1
ATOM 3599 O O . GLY A 1 451 ? 8.346 -8.242 -27.681 1.00 98.12 451 GLY A O 1
ATOM 3600 N N . ILE A 1 452 ? 7.043 -7.719 -25.927 1.00 98.44 452 ILE A N 1
ATOM 3601 C CA . ILE A 1 452 ? 7.519 -8.803 -25.043 1.00 98.44 452 ILE A CA 1
ATOM 3602 C C . ILE A 1 452 ? 6.408 -9.828 -24.744 1.00 98.44 452 ILE A C 1
ATOM 3604 O O . ILE A 1 452 ? 5.228 -9.497 -24.874 1.00 98.44 452 ILE A O 1
ATOM 3608 N N . PRO A 1 453 ? 6.746 -11.071 -24.342 1.00 97.94 453 PRO A N 1
ATOM 3609 C CA . PRO A 1 453 ? 5.747 -12.109 -24.085 1.00 97.94 453 PRO A CA 1
ATOM 3610 C C . PRO A 1 453 ? 4.748 -11.741 -22.979 1.00 97.94 453 PRO A C 1
ATOM 3612 O O . PRO A 1 453 ? 5.120 -11.137 -21.971 1.00 97.94 453 PRO A O 1
ATOM 3615 N N . ILE A 1 454 ? 3.494 -12.175 -23.131 1.00 98.00 454 ILE A N 1
ATOM 3616 C CA . ILE A 1 454 ? 2.493 -12.116 -22.055 1.00 98.00 454 ILE A CA 1
ATOM 3617 C C . ILE A 1 454 ? 2.929 -12.993 -20.879 1.00 98.00 454 ILE A C 1
ATOM 3619 O O . ILE A 1 454 ? 3.543 -14.042 -21.073 1.00 98.00 454 ILE A O 1
ATOM 3623 N N . GLY A 1 455 ? 2.639 -12.540 -19.658 1.00 97.62 455 GLY A N 1
ATOM 3624 C CA . GLY A 1 455 ? 3.078 -13.195 -18.428 1.00 97.62 455 GLY A CA 1
ATOM 3625 C C . GLY A 1 455 ? 4.516 -12.863 -18.014 1.00 97.62 455 GLY A C 1
ATOM 3626 O O . GLY A 1 455 ? 5.001 -13.443 -17.042 1.00 97.62 455 GLY A O 1
ATOM 3627 N N . THR A 1 456 ? 5.195 -11.940 -18.712 1.00 98.50 456 THR A N 1
ATOM 3628 C CA . THR A 1 456 ? 6.529 -11.445 -18.325 1.00 98.50 456 THR A CA 1
ATOM 3629 C C . THR A 1 456 ? 6.445 -10.578 -17.074 1.00 98.50 456 THR A C 1
ATOM 3631 O O . THR A 1 456 ? 7.226 -10.754 -16.141 1.00 98.50 456 THR A O 1
ATOM 3634 N N . ILE A 1 457 ? 5.490 -9.646 -17.042 1.00 98.81 457 ILE A N 1
ATOM 3635 C CA . ILE A 1 457 ? 5.190 -8.863 -15.843 1.00 98.81 457 ILE A CA 1
ATOM 3636 C C . ILE A 1 457 ? 4.666 -9.812 -14.761 1.00 98.81 457 ILE A C 1
ATOM 3638 O O . ILE A 1 457 ? 3.787 -10.631 -15.034 1.00 98.81 457 ILE A O 1
ATOM 3642 N N . LYS A 1 458 ? 5.156 -9.672 -13.524 1.00 98.88 458 LYS A N 1
ATOM 3643 C CA . LYS A 1 458 ? 4.567 -10.352 -12.361 1.00 98.88 458 LYS A CA 1
ATOM 3644 C C . LYS A 1 458 ? 4.141 -9.365 -11.281 1.00 98.88 458 LYS A C 1
ATOM 3646 O O . LYS A 1 458 ? 4.804 -8.357 -11.063 1.00 98.88 458 LYS A O 1
ATOM 3651 N N . ALA A 1 459 ? 3.043 -9.653 -10.594 1.00 98.88 459 ALA A N 1
ATOM 3652 C CA . ALA A 1 459 ? 2.436 -8.768 -9.614 1.00 98.88 459 ALA A CA 1
ATOM 3653 C C . ALA A 1 459 ? 1.933 -9.537 -8.386 1.00 98.88 459 ALA A C 1
ATOM 3655 O O . ALA A 1 459 ? 1.244 -10.546 -8.521 1.00 98.88 459 ALA A O 1
ATOM 3656 N N . THR A 1 460 ? 2.249 -9.045 -7.189 1.00 98.94 460 THR A N 1
ATOM 3657 C CA . THR A 1 460 ? 1.639 -9.506 -5.931 1.00 98.94 460 THR A CA 1
ATOM 3658 C C . THR A 1 460 ? 0.545 -8.521 -5.526 1.00 98.94 460 THR A C 1
ATOM 3660 O O . THR A 1 460 ? 0.795 -7.319 -5.482 1.00 98.94 460 THR A O 1
ATOM 3663 N N . VAL A 1 461 ? -0.666 -8.992 -5.232 1.00 98.94 461 VAL A N 1
ATOM 3664 C CA . VAL A 1 461 ? -1.774 -8.112 -4.812 1.00 98.94 461 VAL A CA 1
ATOM 3665 C C . VAL A 1 461 ? -1.844 -8.052 -3.291 1.00 98.94 461 VAL A C 1
ATOM 3667 O O . VAL A 1 461 ? -1.854 -9.087 -2.627 1.00 98.94 461 VAL A O 1
ATOM 3670 N N . LEU A 1 462 ? -1.925 -6.852 -2.720 1.00 98.88 462 LEU A N 1
ATOM 3671 C CA . LEU A 1 462 ? -2.189 -6.694 -1.294 1.00 98.88 462 LEU A CA 1
ATOM 3672 C C . LEU A 1 462 ? -3.692 -6.874 -1.057 1.00 98.88 462 LEU A C 1
ATOM 3674 O O . LEU A 1 462 ? -4.497 -6.061 -1.516 1.00 98.88 462 LEU A O 1
ATOM 3678 N N . ILE A 1 463 ? -4.091 -7.924 -0.332 1.00 98.81 463 ILE A N 1
ATOM 3679 C CA . ILE A 1 463 ? -5.489 -8.084 0.093 1.00 98.81 463 ILE A CA 1
ATOM 3680 C C . ILE A 1 463 ? -5.683 -7.277 1.366 1.00 98.81 463 ILE A C 1
ATOM 3682 O O . ILE A 1 463 ? -5.854 -7.806 2.453 1.00 98.81 463 ILE A O 1
ATOM 3686 N N . GLU A 1 464 ? -5.595 -5.966 1.237 1.00 98.38 464 GLU A N 1
ATOM 3687 C CA . GLU A 1 464 ? -5.619 -5.025 2.356 1.00 98.38 464 GLU A CA 1
ATOM 3688 C C . GLU A 1 464 ? -6.912 -4.206 2.394 1.00 98.38 464 GLU A C 1
ATOM 3690 O O . GLU A 1 464 ? -7.020 -3.202 3.086 1.00 98.38 464 GLU A O 1
ATOM 3695 N N . THR A 1 465 ? -7.933 -4.657 1.667 1.00 98.69 465 THR A N 1
ATOM 3696 C CA . THR A 1 465 ? -9.296 -4.155 1.798 1.00 98.69 465 THR A CA 1
ATOM 3697 C C . THR A 1 465 ? -10.218 -5.302 2.177 1.00 98.69 465 THR A C 1
ATOM 3699 O O . THR A 1 465 ? -10.059 -6.426 1.699 1.00 98.69 465 THR A O 1
ATOM 3702 N N . VAL A 1 466 ? -11.209 -5.031 3.029 1.00 98.06 466 VAL A N 1
ATOM 3703 C CA . VAL A 1 466 ? -12.123 -6.085 3.491 1.00 98.06 466 VAL A CA 1
ATOM 3704 C C . VAL A 1 466 ? -12.938 -6.685 2.346 1.00 98.06 466 VAL A C 1
ATOM 3706 O O . VAL A 1 466 ? -13.258 -7.866 2.381 1.00 98.06 466 VAL A O 1
ATOM 3709 N N . LEU A 1 467 ? -13.238 -5.903 1.304 1.00 98.44 467 LEU A N 1
ATOM 3710 C CA . LEU A 1 467 ? -13.990 -6.380 0.140 1.00 98.44 467 LEU A CA 1
ATOM 3711 C C . LEU A 1 467 ? -13.172 -7.358 -0.709 1.00 98.44 467 LEU A C 1
ATOM 3713 O O . LEU A 1 467 ? -13.706 -8.384 -1.125 1.00 98.44 467 LEU A O 1
ATOM 3717 N N . ALA A 1 468 ? -11.870 -7.112 -0.880 1.00 98.44 468 ALA A N 1
ATOM 3718 C CA . ALA A 1 468 ? -10.998 -8.013 -1.630 1.00 98.44 468 ALA A CA 1
ATOM 3719 C C . ALA A 1 468 ? -10.875 -9.409 -0.990 1.00 98.44 468 ALA A C 1
ATOM 3721 O O . ALA A 1 468 ? -10.631 -10.381 -1.703 1.00 98.44 468 ALA A O 1
ATOM 3722 N N . SER A 1 469 ? -11.118 -9.552 0.320 1.00 97.81 469 SER A N 1
ATOM 3723 C CA . SER A 1 469 ? -11.148 -10.869 0.977 1.00 97.81 469 SER A CA 1
ATOM 3724 C C . SER A 1 469 ? -12.233 -11.808 0.445 1.00 97.81 469 SER A C 1
ATOM 3726 O O . SER A 1 469 ? -12.077 -13.023 0.529 1.00 97.81 469 SER A O 1
ATOM 3728 N N . PHE A 1 470 ? -13.315 -11.267 -0.117 1.00 98.31 470 PHE A N 1
ATOM 3729 C CA . PHE A 1 470 ? -14.418 -12.051 -0.689 1.00 98.31 470 PHE A CA 1
ATOM 3730 C C . PHE A 1 470 ? -14.190 -12.425 -2.154 1.00 98.31 470 PHE A C 1
ATOM 3732 O O . PHE A 1 470 ? -14.969 -13.189 -2.719 1.00 98.31 470 PHE A O 1
ATOM 3739 N N . GLU A 1 471 ? -13.132 -11.884 -2.759 1.00 98.62 471 GLU A N 1
ATOM 3740 C CA . GLU A 1 471 ? -12.850 -11.988 -4.189 1.00 98.62 471 GLU A CA 1
ATOM 3741 C C . GLU A 1 471 ? -11.391 -12.402 -4.452 1.00 98.62 471 GLU A C 1
ATOM 3743 O O . GLU A 1 471 ? -10.867 -12.168 -5.536 1.00 98.62 471 GLU A O 1
ATOM 3748 N N . MET A 1 472 ? -10.698 -12.998 -3.468 1.00 98.69 472 MET A N 1
ATOM 3749 C CA . MET A 1 472 ? -9.277 -13.368 -3.594 1.00 98.69 472 MET A CA 1
ATOM 3750 C C . MET A 1 472 ? -9.022 -14.310 -4.779 1.00 98.69 472 MET A C 1
ATOM 3752 O O . MET A 1 472 ? -8.030 -14.169 -5.492 1.00 98.69 472 MET A O 1
ATOM 3756 N N . ASP A 1 473 ? -9.919 -15.274 -4.990 1.00 98.50 473 ASP A N 1
ATOM 3757 C CA . ASP A 1 473 ? -9.777 -16.287 -6.032 1.00 98.50 473 ASP A CA 1
ATOM 3758 C C . ASP A 1 473 ? -10.057 -15.696 -7.422 1.00 98.50 473 ASP A C 1
ATOM 3760 O O . ASP A 1 473 ? -9.346 -15.963 -8.387 1.00 98.50 473 ASP A O 1
ATOM 3764 N N . GLU A 1 474 ? -11.051 -14.813 -7.508 1.00 98.88 474 GLU A N 1
ATOM 3765 C CA . GLU A 1 474 ? -11.370 -14.028 -8.694 1.00 98.88 474 GLU A CA 1
ATOM 3766 C C . GLU A 1 474 ? -10.246 -13.041 -9.038 1.00 98.88 474 GLU A C 1
ATOM 3768 O O . GLU A 1 474 ? -9.865 -12.938 -10.200 1.00 98.88 474 GLU A O 1
ATOM 3773 N N . ILE A 1 475 ? -9.649 -12.365 -8.050 1.00 98.94 475 ILE A N 1
ATOM 3774 C CA . ILE A 1 475 ? -8.474 -11.498 -8.238 1.00 98.94 475 ILE A CA 1
ATOM 3775 C C . ILE A 1 475 ? -7.316 -12.298 -8.845 1.00 98.94 475 ILE A C 1
ATOM 3777 O O . ILE A 1 475 ? -6.704 -11.858 -9.822 1.00 98.94 475 ILE A O 1
ATOM 3781 N N . LEU A 1 476 ? -7.029 -13.487 -8.303 1.00 98.94 476 LEU A N 1
ATOM 3782 C CA . LEU A 1 476 ? -6.009 -14.373 -8.861 1.00 98.94 476 LEU A CA 1
ATOM 3783 C C . LEU A 1 476 ? -6.375 -14.855 -10.266 1.00 98.94 476 LEU A C 1
ATOM 3785 O O . LEU A 1 476 ? -5.489 -14.960 -11.108 1.00 98.94 476 LEU A O 1
ATOM 3789 N N . TYR A 1 477 ? -7.653 -15.115 -10.541 1.00 98.88 477 TYR A N 1
ATOM 3790 C CA . TYR A 1 477 ? -8.113 -15.563 -11.852 1.00 98.88 477 TYR A CA 1
ATOM 3791 C C . TYR A 1 477 ? -7.932 -14.488 -12.927 1.00 98.88 477 TYR A C 1
ATOM 3793 O O . TYR A 1 477 ? -7.433 -14.777 -14.020 1.00 98.88 477 TYR A O 1
ATOM 3801 N N . GLU A 1 478 ? -8.302 -13.245 -12.619 1.00 98.88 478 GLU A N 1
ATOM 3802 C CA . GLU A 1 478 ? -8.143 -12.098 -13.519 1.00 98.88 478 GLU A CA 1
ATOM 3803 C C . GLU A 1 478 ? -6.667 -11.810 -13.812 1.00 98.88 478 GLU A C 1
ATOM 3805 O O . GLU A 1 478 ? -6.319 -11.445 -14.933 1.00 98.88 478 GLU A O 1
ATOM 3810 N N . LEU A 1 479 ? -5.784 -12.054 -12.838 1.00 98.88 479 LEU A N 1
ATOM 3811 C CA . LEU A 1 479 ? -4.337 -11.878 -12.962 1.00 98.88 479 LEU A CA 1
ATOM 3812 C C . LEU A 1 479 ? -3.571 -13.182 -13.216 1.00 98.88 479 LEU A C 1
ATOM 3814 O O . LEU A 1 479 ? -2.353 -13.184 -13.083 1.00 98.88 479 LEU A O 1
ATOM 3818 N N . ARG A 1 480 ? -4.217 -14.293 -13.586 1.00 98.75 480 ARG A N 1
ATOM 3819 C CA . ARG A 1 480 ? -3.582 -15.631 -13.573 1.00 98.75 480 ARG A CA 1
ATOM 3820 C C . ARG A 1 480 ? -2.283 -15.737 -14.379 1.00 98.75 480 ARG A C 1
ATOM 3822 O O . ARG A 1 480 ? -1.388 -16.467 -13.972 1.00 98.75 480 ARG A O 1
ATOM 3829 N N . GLU A 1 481 ? -2.130 -14.976 -15.462 1.00 98.62 481 GLU A N 1
ATOM 3830 C CA . GLU A 1 481 ? -0.889 -14.939 -16.258 1.00 98.62 481 GLU A CA 1
ATOM 3831 C C . GLU A 1 481 ? 0.228 -14.107 -15.598 1.00 98.62 481 GLU A C 1
ATOM 3833 O O . GLU A 1 481 ? 1.418 -14.372 -15.785 1.00 98.62 481 GLU A O 1
ATOM 3838 N N . HIS A 1 482 ? -0.143 -13.122 -14.779 1.00 98.88 482 HIS A N 1
ATOM 3839 C CA . HIS A 1 482 ? 0.749 -12.123 -14.185 1.00 98.88 482 HIS A CA 1
ATOM 3840 C C . HIS A 1 482 ? 0.859 -12.236 -12.657 1.00 98.88 482 HIS A C 1
ATOM 3842 O O . HIS A 1 482 ? 1.583 -11.463 -12.045 1.00 98.88 482 HIS A O 1
ATOM 3848 N N . SER A 1 483 ? 0.165 -13.162 -11.999 1.00 98.75 483 SER A N 1
ATOM 3849 C CA . SER A 1 483 ? 0.157 -13.228 -10.538 1.00 98.75 483 SER A CA 1
ATOM 3850 C C . SER A 1 483 ? 1.453 -13.826 -9.985 1.00 98.75 483 SER A C 1
ATOM 3852 O O . SER A 1 483 ? 1.949 -14.843 -10.467 1.00 98.75 483 SER A O 1
ATOM 3854 N N . ALA A 1 484 ? 1.976 -13.188 -8.941 1.00 98.56 484 ALA A N 1
ATOM 3855 C CA . ALA A 1 484 ? 3.006 -13.695 -8.038 1.00 98.56 484 ALA A CA 1
ATOM 3856 C C . ALA A 1 484 ? 2.458 -13.898 -6.615 1.00 98.56 484 ALA A C 1
ATOM 3858 O O . ALA A 1 484 ? 3.232 -14.022 -5.670 1.00 98.56 484 ALA A O 1
ATOM 3859 N N . GLY A 1 485 ? 1.132 -13.924 -6.452 1.00 98.69 485 GLY A N 1
ATOM 3860 C CA . GLY A 1 485 ? 0.486 -14.209 -5.176 1.00 98.69 485 GLY A CA 1
ATOM 3861 C C . GLY A 1 485 ? -0.212 -13.024 -4.532 1.00 98.69 485 GLY A C 1
ATOM 3862 O O . GLY A 1 485 ? -0.444 -11.989 -5.161 1.00 98.69 485 GLY A O 1
ATOM 3863 N N . LEU A 1 486 ? -0.562 -13.211 -3.262 1.00 98.94 486 LEU A N 1
ATOM 3864 C CA . LEU A 1 486 ? -1.289 -12.247 -2.440 1.00 98.94 486 LEU A CA 1
ATOM 3865 C C . LEU A 1 486 ? -0.504 -11.931 -1.161 1.00 98.94 486 LEU A C 1
ATOM 3867 O O . LEU A 1 486 ? 0.300 -12.745 -0.705 1.00 98.94 486 LEU A O 1
ATOM 3871 N N . ASN A 1 487 ? -0.754 -10.767 -0.565 1.00 98.88 487 ASN A N 1
ATOM 3872 C CA . ASN A 1 487 ? -0.142 -10.339 0.693 1.00 98.88 487 ASN A CA 1
ATOM 3873 C C . ASN A 1 487 ? -1.181 -9.985 1.764 1.00 98.88 487 ASN A C 1
ATOM 3875 O O . ASN A 1 487 ? -2.214 -9.380 1.458 1.00 98.88 487 ASN A O 1
ATOM 3879 N N . CYS A 1 488 ? -0.869 -10.360 3.009 1.00 97.81 488 CYS A N 1
ATOM 3880 C CA . CYS A 1 488 ? -1.629 -9.991 4.191 1.00 97.81 488 CYS A CA 1
ATOM 3881 C C . CYS A 1 488 ? -1.275 -8.586 4.719 1.00 97.81 488 CYS A C 1
ATOM 3883 O O . CYS A 1 488 ? -0.167 -8.368 5.210 1.00 97.81 488 CYS A O 1
ATOM 3885 N N . GLY A 1 489 ? -2.251 -7.675 4.759 1.00 90.62 489 GLY A N 1
ATOM 3886 C CA . GLY A 1 489 ? -2.144 -6.362 5.404 1.00 90.62 489 GLY A CA 1
ATOM 3887 C C . GLY A 1 489 ? -2.830 -6.319 6.776 1.00 90.62 489 GLY A C 1
ATOM 3888 O O . GLY A 1 489 ? -3.821 -7.009 7.007 1.00 90.62 489 GLY A O 1
ATOM 3889 N N . ARG A 1 490 ? -2.328 -5.486 7.702 1.00 95.12 490 ARG A N 1
ATOM 3890 C CA . ARG A 1 490 ? -3.005 -5.212 8.989 1.00 95.12 490 ARG A CA 1
ATOM 3891 C C . ARG A 1 490 ? -3.699 -3.857 8.980 1.00 95.12 490 ARG A C 1
ATOM 3893 O O . ARG A 1 490 ? -4.919 -3.815 9.080 1.00 95.12 490 ARG A O 1
ATOM 3900 N N . TRP A 1 491 ? -2.934 -2.766 8.892 1.00 97.00 491 TRP A N 1
ATOM 3901 C CA . TRP A 1 491 ? -3.463 -1.411 9.082 1.00 97.00 491 TRP A CA 1
ATOM 3902 C C . TRP A 1 491 ? -4.470 -1.009 8.018 1.00 97.00 491 TRP A C 1
ATOM 3904 O O . TRP A 1 491 ? -5.593 -0.676 8.390 1.00 97.00 491 TRP A O 1
ATOM 3914 N N . ASP A 1 492 ? -4.132 -1.154 6.738 1.00 98.12 492 ASP A N 1
ATOM 3915 C CA . ASP A 1 492 ? -5.072 -0.890 5.646 1.00 98.12 492 ASP A CA 1
ATOM 3916 C C . ASP A 1 492 ? -6.326 -1.770 5.729 1.00 98.12 492 ASP A C 1
ATOM 3918 O O . ASP A 1 492 ? -7.440 -1.285 5.535 1.00 98.12 492 ASP A O 1
ATOM 3922 N N . TYR A 1 493 ? -6.177 -3.040 6.123 1.00 98.56 493 TYR A N 1
ATOM 3923 C CA . TYR A 1 493 ? -7.303 -3.968 6.231 1.00 98.56 493 TYR A CA 1
ATOM 3924 C C . TYR A 1 493 ? -8.314 -3.528 7.294 1.00 98.56 493 TYR A C 1
ATOM 3926 O O . TYR A 1 493 ? -9.516 -3.444 7.031 1.00 98.56 493 TYR A O 1
ATOM 3934 N N . ILE A 1 494 ? -7.839 -3.187 8.495 1.00 97.69 494 ILE A N 1
ATOM 3935 C CA . ILE A 1 494 ? -8.727 -2.749 9.579 1.00 97.69 494 ILE A CA 1
ATOM 3936 C C . ILE A 1 494 ? -9.234 -1.317 9.369 1.00 97.69 494 ILE A C 1
ATOM 3938 O O . ILE A 1 494 ? -10.353 -0.997 9.764 1.00 97.69 494 ILE A O 1
ATOM 3942 N N . PHE A 1 495 ? -8.470 -0.471 8.678 1.00 98.44 495 PHE A N 1
ATOM 3943 C CA . PHE A 1 495 ? -8.949 0.815 8.176 1.00 98.44 495 PHE A CA 1
ATOM 3944 C C . PHE A 1 495 ? -10.095 0.622 7.175 1.00 98.44 495 PHE A C 1
ATOM 3946 O O . PHE A 1 495 ? -11.138 1.266 7.294 1.00 98.44 495 PHE A O 1
ATOM 3953 N N . SER A 1 496 ? -9.945 -0.316 6.238 1.00 98.44 496 SER A N 1
ATOM 3954 C CA . SER A 1 496 ? -10.965 -0.663 5.252 1.00 98.44 496 SER A CA 1
ATOM 3955 C C . SER A 1 496 ? -12.255 -1.137 5.917 1.00 98.44 496 SER A C 1
ATOM 3957 O O . SER A 1 496 ? -13.330 -0.705 5.511 1.00 98.44 496 SER A O 1
ATOM 3959 N N . ILE A 1 497 ? -12.171 -1.938 6.984 1.00 98.12 497 ILE A N 1
ATOM 3960 C CA . ILE A 1 497 ? -13.337 -2.330 7.792 1.00 98.12 497 ILE A CA 1
ATOM 3961 C C . ILE A 1 497 ? -14.089 -1.100 8.307 1.00 98.12 497 ILE A C 1
ATOM 3963 O O . ILE A 1 497 ? -15.296 -0.989 8.086 1.00 98.12 497 ILE A O 1
ATOM 3967 N N . ILE A 1 498 ? -13.387 -0.158 8.945 1.00 98.25 498 ILE A N 1
ATOM 3968 C CA . ILE A 1 498 ? -14.013 1.060 9.474 1.00 98.25 498 ILE A CA 1
ATOM 3969 C C . ILE A 1 498 ? -14.654 1.869 8.344 1.00 98.25 498 ILE A C 1
ATOM 3971 O O . ILE A 1 498 ? -15.816 2.254 8.451 1.00 98.25 498 ILE A O 1
ATOM 3975 N N . LYS A 1 499 ? -13.921 2.088 7.247 1.00 98.31 499 LYS A N 1
ATOM 3976 C CA . LYS A 1 499 ? -14.391 2.842 6.078 1.00 98.31 499 LYS A CA 1
ATOM 3977 C C . LYS A 1 499 ? -15.652 2.219 5.471 1.00 98.31 499 LYS A C 1
ATOM 3979 O O . LYS A 1 499 ? -16.641 2.909 5.228 1.00 98.31 499 LYS A O 1
ATOM 3984 N N . LYS A 1 500 ? -15.628 0.905 5.235 1.00 98.38 500 LYS A N 1
ATOM 3985 C CA . LYS A 1 500 ? -16.687 0.177 4.526 1.00 98.38 500 LYS A CA 1
ATOM 3986 C C . LYS A 1 500 ? -17.929 -0.043 5.375 1.00 98.38 500 LYS A C 1
ATOM 3988 O O . LYS A 1 500 ? -19.035 0.081 4.851 1.00 98.38 500 LYS A O 1
ATOM 3993 N N . PHE A 1 501 ? -17.773 -0.265 6.676 1.00 98.06 501 PHE A N 1
ATOM 3994 C CA . PHE A 1 501 ? -18.888 -0.483 7.602 1.00 98.06 501 PHE A CA 1
ATOM 3995 C C . PHE A 1 501 ? -19.165 0.724 8.508 1.00 98.06 501 PHE A C 1
ATOM 3997 O O . PHE A 1 501 ? -19.751 0.589 9.578 1.00 98.06 501 PHE A O 1
ATOM 4004 N N . GLN A 1 502 ? -18.794 1.925 8.061 1.00 96.56 502 GLN A N 1
ATOM 4005 C CA . GLN A 1 502 ? -18.867 3.177 8.822 1.00 96.56 502 GLN A CA 1
ATOM 4006 C C . GLN A 1 502 ? -20.241 3.499 9.446 1.00 96.56 502 GLN A C 1
ATOM 4008 O O . GLN A 1 502 ? -20.293 4.162 10.482 1.00 96.56 502 GLN A O 1
ATOM 4013 N N . GLN A 1 503 ? -21.355 3.036 8.859 1.00 97.12 503 GLN A N 1
ATOM 4014 C CA . GLN A 1 503 ? -22.713 3.277 9.381 1.00 97.12 503 GLN A CA 1
ATOM 4015 C C . GLN A 1 503 ? -23.192 2.226 10.394 1.00 97.12 503 GLN A C 1
ATOM 4017 O O . GLN A 1 503 ? -24.272 2.379 10.957 1.00 97.12 503 GLN A O 1
ATOM 4022 N N . HIS A 1 504 ? -22.405 1.182 10.655 1.00 97.12 504 HIS A N 1
ATOM 4023 C CA . HIS A 1 504 ? -22.866 -0.008 11.365 1.00 97.12 504 HIS A CA 1
ATOM 4024 C C . HIS A 1 504 ? -22.167 -0.175 12.722 1.00 97.12 504 HIS A C 1
ATOM 4026 O O . HIS A 1 504 ? -20.978 -0.505 12.754 1.00 97.12 504 HIS A O 1
ATOM 4032 N N . PRO A 1 505 ? -22.873 0.021 13.852 1.00 95.62 505 PRO A N 1
ATOM 4033 C CA . PRO A 1 505 ? -22.270 0.001 15.188 1.00 95.62 505 PRO A CA 1
ATOM 4034 C C . PRO A 1 505 ? -21.710 -1.371 15.598 1.00 95.62 505 PRO A C 1
ATOM 4036 O O . PRO A 1 505 ? -20.846 -1.447 16.465 1.00 95.62 505 PRO A O 1
ATOM 4039 N N . GLN A 1 506 ? -22.147 -2.460 14.963 1.00 95.19 506 GLN A N 1
ATOM 4040 C CA . GLN A 1 506 ? -21.609 -3.801 15.209 1.00 95.19 506 GLN A CA 1
ATOM 4041 C C . GLN A 1 506 ? -20.194 -4.018 14.643 1.00 95.19 506 GLN A C 1
ATOM 4043 O O . GLN A 1 506 ? -19.569 -5.023 14.956 1.00 95.19 506 GLN A O 1
ATOM 4048 N N . PHE A 1 507 ? -19.673 -3.090 13.829 1.00 97.00 507 PHE A N 1
ATOM 4049 C CA . PHE A 1 507 ? -18.310 -3.150 13.281 1.00 97.00 507 PHE A CA 1
ATOM 4050 C C . PHE A 1 507 ? -17.358 -2.134 13.935 1.00 97.00 507 PHE A C 1
ATOM 4052 O O . PHE A 1 507 ? -16.314 -1.800 13.365 1.00 97.00 507 PHE A O 1
ATOM 4059 N N . VAL A 1 508 ? -17.707 -1.599 15.112 1.00 97.25 508 VAL A N 1
ATOM 4060 C CA . VAL A 1 508 ? -16.804 -0.712 15.860 1.00 97.25 508 VAL A CA 1
ATOM 4061 C C . VAL A 1 508 ? -15.603 -1.513 16.354 1.00 97.25 508 VAL A C 1
ATOM 4063 O O . VAL A 1 508 ? -15.759 -2.574 16.953 1.00 97.25 508 VAL A O 1
ATOM 4066 N N . LEU A 1 509 ? -14.397 -1.006 16.089 1.00 97.06 509 LEU A N 1
ATOM 4067 C CA . LEU A 1 509 ? -13.151 -1.652 16.492 1.00 97.06 509 LEU A CA 1
ATOM 4068 C C . LEU A 1 509 ? -12.630 -1.104 17.833 1.00 97.06 509 LEU A C 1
ATOM 4070 O O . LEU A 1 509 ? -12.778 0.095 18.103 1.00 97.06 509 LEU A O 1
ATOM 4074 N N . PRO A 1 510 ? -11.985 -1.954 18.660 1.00 96.62 510 PRO A N 1
ATOM 4075 C CA . PRO A 1 510 ? -11.281 -1.519 19.864 1.00 96.62 510 PRO A CA 1
ATOM 4076 C C . PRO A 1 510 ? -10.018 -0.726 19.485 1.00 96.62 510 PRO A C 1
ATOM 4078 O O . PRO A 1 510 ? -9.723 -0.531 18.301 1.00 96.62 510 PRO A O 1
ATOM 4081 N N . ASP A 1 511 ? -9.217 -0.314 20.469 1.00 96.75 511 ASP A N 1
ATOM 4082 C CA . ASP A 1 511 ? -7.879 0.243 20.234 1.00 96.75 511 ASP A CA 1
ATOM 4083 C C . ASP A 1 511 ? -7.118 -0.589 19.183 1.00 96.75 511 ASP A C 1
ATOM 4085 O O . ASP A 1 511 ? -6.994 -1.811 19.314 1.00 96.75 511 ASP A O 1
ATOM 4089 N N . ARG A 1 512 ? -6.566 0.045 18.135 1.00 95.00 512 ARG A N 1
ATOM 4090 C CA . ARG A 1 512 ? -5.922 -0.675 17.007 1.00 95.00 512 ARG A CA 1
ATOM 4091 C C . ARG A 1 512 ? -4.830 -1.654 17.440 1.00 95.00 512 ARG A C 1
ATOM 4093 O O . ARG A 1 512 ? -4.607 -2.672 16.788 1.00 95.00 512 ARG A O 1
ATOM 4100 N N . ALA A 1 513 ? -4.165 -1.374 18.562 1.00 92.62 513 ALA A N 1
ATOM 4101 C CA . ALA A 1 513 ? -3.156 -2.252 19.143 1.00 92.62 513 ALA A CA 1
ATOM 4102 C C . ALA A 1 513 ? -3.731 -3.617 19.571 1.00 92.62 513 ALA A C 1
ATOM 4104 O O . ALA A 1 513 ? -3.035 -4.624 19.425 1.00 92.62 513 ALA A O 1
ATOM 4105 N N . LYS A 1 514 ? -4.993 -3.658 20.028 1.00 94.00 514 LYS A N 1
ATOM 4106 C CA . LYS A 1 514 ? -5.725 -4.874 20.425 1.00 94.00 514 LYS A CA 1
ATOM 4107 C C . LYS A 1 514 ? -6.237 -5.686 19.228 1.00 94.00 514 LYS A C 1
ATOM 4109 O O . LYS A 1 514 ? -6.433 -6.892 19.355 1.00 94.00 514 LYS A O 1
ATOM 4114 N N . VAL A 1 515 ? -6.410 -5.061 18.060 1.00 94.69 515 VAL A N 1
ATOM 4115 C CA . VAL A 1 515 ? -6.814 -5.746 16.819 1.00 94.69 515 VAL A CA 1
ATOM 4116 C C . VAL A 1 515 ? -5.597 -6.399 16.170 1.00 94.69 515 VAL A C 1
ATOM 4118 O O . VAL A 1 515 ? -4.933 -5.795 15.328 1.00 94.69 515 VAL A O 1
ATOM 4121 N N . THR A 1 516 ? -5.239 -7.599 16.619 1.00 93.62 516 THR A N 1
ATOM 4122 C CA . THR A 1 516 ? -4.036 -8.322 16.176 1.00 93.62 516 THR A CA 1
ATOM 4123 C C . THR A 1 516 ? -4.354 -9.331 15.071 1.00 93.62 516 THR A C 1
ATOM 4125 O O . THR A 1 516 ? -5.513 -9.616 14.781 1.00 93.62 516 THR A O 1
ATOM 4128 N N . MET A 1 517 ? -3.320 -9.924 14.468 1.00 93.12 517 MET A N 1
ATOM 4129 C CA . MET A 1 517 ? -3.501 -10.976 13.459 1.00 93.12 517 MET A CA 1
ATOM 4130 C C . MET A 1 517 ? -4.114 -12.275 14.022 1.00 93.12 517 MET A C 1
ATOM 4132 O O . MET A 1 517 ? -4.429 -13.168 13.244 1.00 93.12 517 MET A O 1
ATOM 4136 N N . THR A 1 518 ? -4.279 -12.395 15.347 1.00 92.62 518 THR A N 1
ATOM 4137 C CA . THR A 1 518 ? -4.978 -13.515 16.004 1.00 92.62 518 THR A CA 1
ATOM 4138 C C . THR A 1 518 ? -6.424 -13.181 16.376 1.00 92.62 518 THR A C 1
ATOM 4140 O O . THR A 1 518 ? -7.110 -14.001 16.979 1.00 92.62 518 THR A O 1
ATOM 4143 N N . SER A 1 519 ? -6.917 -11.978 16.057 1.00 94.81 519 SER A N 1
ATOM 4144 C CA . SER A 1 519 ? -8.346 -11.675 16.172 1.00 94.81 519 SER A CA 1
ATOM 4145 C C . SER A 1 519 ? -9.152 -12.587 15.226 1.00 94.81 519 SER A C 1
ATOM 4147 O O . SER A 1 519 ? -8.687 -12.821 14.112 1.00 94.81 519 SER A O 1
ATOM 4149 N N . PRO A 1 520 ? -10.360 -13.064 15.598 1.00 94.19 520 PRO A N 1
ATOM 4150 C CA . PRO A 1 520 ? -11.070 -14.112 14.845 1.00 94.19 520 PRO A CA 1
ATOM 4151 C C . PRO A 1 520 ? -11.244 -13.834 13.343 1.00 94.19 520 PRO A C 1
ATOM 4153 O O . PRO A 1 520 ? -10.958 -14.692 12.505 1.00 94.19 520 PRO A O 1
ATOM 4156 N N . PHE A 1 521 ? -11.636 -12.608 12.989 1.00 95.56 521 PHE A N 1
ATOM 4157 C CA . PHE A 1 521 ? -11.812 -12.215 11.591 1.00 95.56 521 PHE A CA 1
ATOM 4158 C C . PHE A 1 521 ? -10.477 -12.083 10.833 1.00 95.56 521 PHE A C 1
ATOM 4160 O O . PHE A 1 521 ? -10.405 -12.407 9.650 1.00 95.56 521 PHE A O 1
ATOM 4167 N N . MET A 1 522 ? -9.401 -11.664 11.516 1.00 96.88 522 MET A N 1
ATOM 4168 C CA . MET A 1 522 ? -8.051 -11.582 10.940 1.00 96.88 522 MET A CA 1
ATOM 4169 C C . MET A 1 522 ? -7.457 -12.973 10.715 1.00 96.88 522 MET A C 1
ATOM 4171 O O . MET A 1 522 ? -6.831 -13.216 9.688 1.00 96.88 522 MET A O 1
ATOM 4175 N N . GLU A 1 523 ? -7.674 -13.902 11.645 1.00 95.31 523 GLU A N 1
ATOM 4176 C CA . GLU A 1 523 ? -7.224 -15.286 11.501 1.00 95.31 523 GLU A CA 1
ATOM 4177 C C . GLU A 1 523 ? -7.952 -15.990 10.344 1.00 95.31 523 GLU A C 1
ATOM 4179 O O . GLU A 1 523 ? -7.312 -16.684 9.550 1.00 95.31 523 GLU A O 1
ATOM 4184 N N . SER A 1 524 ? -9.265 -15.767 10.205 1.00 96.12 524 SER A N 1
ATOM 4185 C CA . SER A 1 524 ? -10.061 -16.279 9.078 1.00 96.12 524 SER A CA 1
ATOM 4186 C C . SER A 1 524 ? -9.562 -15.725 7.744 1.00 96.12 524 SER A C 1
ATOM 4188 O O . SER A 1 524 ? -9.338 -16.479 6.797 1.00 96.12 524 SER A O 1
ATOM 4190 N N . TYR A 1 525 ? -9.301 -14.419 7.696 1.00 97.06 525 TYR A N 1
ATOM 4191 C CA . TYR A 1 525 ? -8.680 -13.744 6.560 1.00 97.06 525 TYR A CA 1
ATOM 4192 C C . TYR A 1 525 ? -7.330 -14.371 6.165 1.00 97.06 525 TYR A C 1
ATOM 4194 O O . TYR A 1 525 ? -7.145 -14.741 5.005 1.00 97.06 525 TYR A O 1
ATOM 4202 N N . VAL A 1 526 ? -6.416 -14.568 7.121 1.00 96.81 526 VAL A N 1
ATOM 4203 C CA . VAL A 1 526 ? -5.090 -15.159 6.864 1.00 96.81 526 VAL A CA 1
ATOM 4204 C C . VAL A 1 526 ? -5.208 -16.585 6.331 1.00 96.81 526 VAL A C 1
ATOM 4206 O O . VAL A 1 526 ? -4.599 -16.927 5.317 1.00 96.81 526 VAL A O 1
ATOM 4209 N N . LYS A 1 527 ? -6.012 -17.427 6.987 1.00 97.31 527 LYS A N 1
ATOM 4210 C CA . LYS A 1 527 ? -6.200 -18.825 6.579 1.00 97.31 527 LYS A CA 1
ATOM 4211 C C . LYS A 1 527 ? -6.830 -18.931 5.188 1.00 97.31 527 LYS A C 1
ATOM 4213 O O . LYS A 1 527 ? -6.414 -19.782 4.402 1.00 97.31 527 LYS A O 1
ATOM 4218 N N . LEU A 1 528 ? -7.796 -18.064 4.868 1.00 97.94 528 LEU A N 1
ATOM 4219 C CA . LEU A 1 528 ? -8.410 -18.009 3.542 1.00 97.94 528 LEU A CA 1
ATOM 4220 C C . LEU A 1 528 ? -7.392 -17.624 2.467 1.00 97.94 528 LEU A C 1
ATOM 4222 O O . LEU A 1 528 ? -7.359 -18.257 1.411 1.00 97.94 528 LEU A O 1
ATOM 4226 N N . LEU A 1 529 ? -6.547 -16.628 2.744 1.00 98.56 529 LEU A N 1
ATOM 4227 C CA . LEU A 1 529 ? -5.516 -16.174 1.815 1.00 98.56 529 LEU A CA 1
ATOM 4228 C C . LEU A 1 529 ? -4.506 -17.285 1.518 1.00 98.56 529 LEU A C 1
ATOM 4230 O O . LEU A 1 529 ? -4.263 -17.580 0.350 1.00 98.56 529 LEU A O 1
ATOM 4234 N N . ILE A 1 530 ? -3.978 -17.951 2.551 1.00 98.69 530 ILE A N 1
ATOM 4235 C CA . ILE A 1 530 ? -3.011 -19.050 2.385 1.00 98.69 530 ILE A CA 1
ATOM 4236 C C . ILE A 1 530 ? -3.624 -20.191 1.569 1.00 98.69 530 ILE A C 1
ATOM 4238 O O . ILE A 1 530 ? -3.031 -20.638 0.585 1.00 98.69 530 ILE A O 1
ATOM 4242 N N . TYR A 1 531 ? -4.837 -20.627 1.928 1.00 98.38 531 TYR A N 1
ATOM 4243 C CA . TYR A 1 531 ? -5.550 -21.665 1.184 1.00 98.38 531 TYR A CA 1
ATOM 4244 C C . TYR A 1 531 ? -5.724 -21.297 -0.293 1.00 98.38 531 TYR A C 1
ATOM 4246 O O . TYR A 1 531 ? -5.407 -22.098 -1.176 1.00 98.38 531 TYR A O 1
ATOM 4254 N N . THR A 1 532 ? -6.196 -20.078 -0.559 1.00 98.44 532 THR A N 1
ATOM 4255 C CA . THR A 1 532 ? -6.472 -19.601 -1.917 1.00 98.44 532 THR A CA 1
ATOM 4256 C C . THR A 1 532 ? -5.184 -19.539 -2.739 1.00 98.44 532 THR A C 1
ATOM 4258 O O . THR A 1 532 ? -5.111 -20.148 -3.804 1.00 98.44 532 THR A O 1
ATOM 4261 N N . CYS A 1 533 ? -4.128 -18.907 -2.223 1.00 98.81 533 CYS A N 1
ATOM 4262 C CA . CYS A 1 533 ? -2.841 -18.801 -2.910 1.00 98.81 533 CYS A CA 1
ATOM 4263 C C . CYS A 1 533 ? -2.220 -20.163 -3.238 1.00 98.81 533 CYS A C 1
ATOM 4265 O O . CYS A 1 533 ? -1.871 -20.421 -4.392 1.00 98.81 533 CYS A O 1
ATOM 4267 N N . HIS A 1 534 ? -2.118 -21.059 -2.253 1.00 98.69 534 HIS A N 1
ATOM 4268 C CA . HIS A 1 534 ? -1.448 -22.348 -2.443 1.00 98.69 534 HIS A CA 1
ATOM 4269 C C . HIS A 1 534 ? -2.224 -23.244 -3.407 1.00 98.69 534 HIS A C 1
ATOM 4271 O O . HIS A 1 534 ? -1.635 -23.896 -4.273 1.00 98.69 534 HIS A O 1
ATOM 4277 N N . ARG A 1 535 ? -3.562 -23.211 -3.341 1.00 98.19 535 ARG A N 1
ATOM 4278 C CA . ARG A 1 535 ? -4.413 -23.901 -4.315 1.00 98.19 535 ARG A CA 1
ATOM 4279 C C . ARG A 1 535 ? -4.161 -23.408 -5.742 1.00 98.19 535 ARG A C 1
ATOM 4281 O O . ARG A 1 535 ? -4.138 -24.223 -6.663 1.00 98.19 535 ARG A O 1
ATOM 4288 N N . ARG A 1 536 ? -3.923 -22.105 -5.925 1.00 98.62 536 ARG A N 1
ATOM 4289 C CA . ARG A 1 536 ? -3.634 -21.488 -7.233 1.00 98.62 536 ARG A CA 1
ATOM 4290 C C . ARG A 1 536 ? -2.154 -21.467 -7.612 1.00 98.62 536 ARG A C 1
ATOM 4292 O O . ARG A 1 536 ? -1.826 -21.014 -8.705 1.00 98.62 536 ARG A O 1
ATOM 4299 N N . GLY A 1 537 ? -1.276 -22.030 -6.783 1.00 98.38 537 GLY A N 1
ATOM 4300 C CA . GLY A 1 537 ? 0.142 -22.204 -7.096 1.00 98.38 537 GLY A CA 1
ATOM 4301 C C . GLY A 1 537 ? 0.983 -20.927 -7.005 1.00 98.38 537 GLY A C 1
ATOM 4302 O O . GLY A 1 537 ? 1.967 -20.814 -7.732 1.00 98.38 537 GLY A O 1
ATOM 4303 N N . VAL A 1 538 ? 0.608 -19.979 -6.145 1.00 98.75 538 VAL A N 1
ATOM 4304 C CA . VAL A 1 538 ? 1.292 -18.684 -5.965 1.00 98.75 538 VAL A CA 1
ATOM 4305 C C . VAL A 1 538 ? 1.571 -18.391 -4.491 1.00 98.75 538 VAL A C 1
ATOM 4307 O O . VAL A 1 538 ? 1.011 -19.058 -3.622 1.00 98.75 538 VAL A O 1
ATOM 4310 N N . HIS A 1 539 ? 2.417 -17.394 -4.202 1.00 98.88 539 HIS A N 1
ATOM 4311 C CA . HIS A 1 539 ? 2.787 -17.054 -2.825 1.00 98.88 539 HIS A CA 1
ATOM 4312 C C . HIS A 1 539 ? 1.616 -16.512 -1.988 1.00 98.88 539 HIS A C 1
ATOM 4314 O O . HIS A 1 539 ? 0.809 -15.700 -2.445 1.00 98.88 539 HIS A O 1
ATOM 4320 N N . ALA A 1 540 ? 1.585 -16.896 -0.719 1.00 98.81 540 ALA A N 1
ATOM 4321 C CA . ALA A 1 540 ? 0.853 -16.270 0.367 1.00 98.81 540 ALA A CA 1
ATOM 4322 C C . ALA A 1 540 ? 1.832 -15.510 1.275 1.00 98.81 540 ALA A C 1
ATOM 4324 O O . ALA A 1 540 ? 2.488 -16.097 2.139 1.00 98.81 540 ALA A O 1
ATOM 4325 N N . MET A 1 541 ? 1.922 -14.193 1.120 1.00 98.81 541 MET A N 1
ATOM 4326 C CA . MET A 1 541 ? 2.852 -13.355 1.882 1.00 98.81 541 MET A CA 1
ATOM 4327 C C . MET A 1 541 ? 2.239 -12.888 3.212 1.00 98.81 541 MET A C 1
ATOM 4329 O O . MET A 1 541 ? 1.077 -12.486 3.261 1.00 98.81 541 MET A O 1
ATOM 4333 N N . GLY A 1 542 ? 3.028 -12.946 4.286 1.00 97.69 542 GLY A N 1
ATOM 4334 C CA . GLY A 1 542 ? 2.683 -12.464 5.625 1.00 97.69 542 GLY A CA 1
ATOM 4335 C C . GLY A 1 542 ? 2.812 -10.945 5.784 1.00 97.69 542 GLY A C 1
ATOM 4336 O O . GLY A 1 542 ? 3.149 -10.227 4.841 1.00 97.69 542 GLY A O 1
ATOM 4337 N N . GLY A 1 543 ? 2.548 -10.455 6.997 1.00 92.25 543 GLY A N 1
ATOM 4338 C CA . GLY A 1 543 ? 2.421 -9.029 7.286 1.00 92.25 543 GLY A CA 1
ATOM 4339 C C . GLY A 1 543 ? 3.709 -8.342 7.747 1.00 92.25 543 GLY A C 1
ATOM 4340 O O . GLY A 1 543 ? 4.786 -8.932 7.871 1.00 92.25 543 GLY A O 1
ATOM 4341 N N . MET A 1 544 ? 3.580 -7.045 8.027 1.00 94.69 544 MET A N 1
ATOM 4342 C CA . MET A 1 544 ? 4.676 -6.152 8.407 1.00 94.69 544 MET A CA 1
ATOM 4343 C C . MET A 1 544 ? 5.118 -6.308 9.874 1.00 94.69 544 MET A C 1
ATOM 4345 O O . MET A 1 544 ? 4.295 -6.311 10.787 1.00 94.69 544 MET A O 1
ATOM 4349 N N . ALA A 1 545 ? 6.434 -6.337 10.107 1.00 93.75 545 ALA A N 1
ATOM 4350 C CA . ALA A 1 545 ? 7.050 -5.957 11.382 1.00 93.75 545 ALA A CA 1
ATOM 4351 C C . ALA A 1 545 ? 7.766 -4.603 11.234 1.00 93.75 545 ALA A C 1
ATOM 4353 O O . ALA A 1 545 ? 8.795 -4.497 10.561 1.00 93.75 545 ALA A O 1
ATOM 4354 N N . ALA A 1 546 ? 7.202 -3.566 11.856 1.00 90.06 546 ALA A N 1
ATOM 4355 C CA . ALA A 1 546 ? 7.616 -2.172 11.681 1.00 90.06 546 ALA A CA 1
ATOM 4356 C C . ALA A 1 546 ? 8.599 -1.659 12.753 1.00 90.06 546 ALA A C 1
ATOM 4358 O O . ALA A 1 546 ? 8.919 -0.474 12.786 1.00 90.06 546 ALA A O 1
ATOM 4359 N N . GLN A 1 547 ? 9.059 -2.520 13.664 1.00 91.25 547 GLN A N 1
ATOM 4360 C CA . GLN A 1 547 ? 9.877 -2.117 14.809 1.00 91.25 547 GLN A CA 1
ATOM 4361 C C . GLN A 1 547 ? 11.238 -1.541 14.385 1.00 91.25 547 GLN A C 1
ATOM 4363 O O . GLN A 1 547 ? 11.985 -2.134 13.605 1.00 91.25 547 GLN A O 1
ATOM 4368 N N . ILE A 1 548 ? 11.597 -0.400 14.969 1.00 89.44 548 ILE A N 1
ATOM 4369 C CA . ILE A 1 548 ? 12.914 0.222 14.844 1.00 89.44 548 ILE A CA 1
ATOM 4370 C C . ILE A 1 548 ? 13.720 -0.115 16.105 1.00 89.44 548 ILE A C 1
ATOM 4372 O O . ILE A 1 548 ? 13.222 0.106 17.212 1.00 89.44 548 ILE A O 1
ATOM 4376 N N . PRO A 1 549 ? 14.966 -0.612 15.979 1.00 86.50 549 PRO A N 1
ATOM 4377 C CA . PRO A 1 549 ? 15.788 -0.928 17.139 1.00 86.50 549 PRO A CA 1
ATOM 4378 C C . PRO A 1 549 ? 15.959 0.249 18.106 1.00 86.50 549 PRO A C 1
ATOM 4380 O O . PRO A 1 549 ? 16.312 1.362 17.701 1.00 86.50 549 PRO A O 1
ATOM 4383 N N . ILE A 1 550 ? 15.769 -0.019 19.397 1.00 88.19 550 ILE A N 1
ATOM 4384 C CA . ILE A 1 550 ? 15.848 0.982 20.466 1.00 88.19 550 ILE A CA 1
ATOM 4385 C C . ILE A 1 550 ? 17.275 0.986 21.023 1.00 88.19 550 ILE A C 1
ATOM 4387 O O . ILE A 1 550 ? 17.610 0.221 21.925 1.00 88.19 550 ILE A O 1
ATOM 4391 N N . LYS A 1 551 ? 18.138 1.837 20.454 1.00 79.94 551 LYS A N 1
ATOM 4392 C CA . LYS A 1 551 ? 19.587 1.849 20.741 1.00 79.94 551 LYS A CA 1
ATOM 4393 C C . LYS A 1 551 ? 19.924 2.058 22.218 1.00 79.94 551 LYS A C 1
ATOM 4395 O O . LYS A 1 551 ? 20.817 1.394 22.732 1.00 79.94 551 LYS A O 1
ATOM 4400 N N . ASP A 1 552 ? 19.183 2.934 22.886 1.00 86.44 552 ASP A N 1
ATOM 4401 C CA . ASP A 1 552 ? 19.500 3.373 24.249 1.00 86.44 552 ASP A CA 1
ATOM 4402 C C . ASP A 1 552 ? 18.769 2.556 25.329 1.00 86.44 552 ASP A C 1
ATOM 4404 O O . ASP A 1 552 ? 18.876 2.849 26.517 1.00 86.44 552 ASP A O 1
ATOM 4408 N N . ASN A 1 553 ? 18.016 1.518 24.939 1.00 87.69 553 ASN A N 1
ATOM 4409 C CA . ASN A 1 553 ? 17.286 0.664 25.872 1.00 87.69 553 ASN A CA 1
ATOM 4410 C C . ASN A 1 553 ? 17.277 -0.793 25.397 1.00 87.69 553 ASN A C 1
ATOM 4412 O O . ASN A 1 553 ? 16.353 -1.248 24.718 1.00 87.69 553 ASN A O 1
ATOM 4416 N N . LYS A 1 554 ? 18.311 -1.540 25.804 1.00 90.44 554 LYS A N 1
ATOM 4417 C CA . LYS A 1 554 ? 18.477 -2.953 25.445 1.00 90.44 554 LYS A CA 1
ATOM 4418 C C . LYS A 1 554 ? 17.270 -3.802 25.851 1.00 90.44 554 LYS A C 1
ATOM 4420 O O . LYS A 1 554 ? 16.807 -4.601 25.050 1.00 90.44 554 LYS A O 1
ATOM 4425 N N . GLN A 1 555 ? 16.733 -3.613 27.057 1.00 91.19 555 GLN A N 1
ATOM 4426 C CA . GLN A 1 555 ? 15.609 -4.414 27.546 1.00 91.19 555 GLN A CA 1
ATOM 4427 C C . GLN A 1 555 ? 14.346 -4.195 26.703 1.00 91.19 555 GLN A C 1
ATOM 4429 O O . GLN A 1 555 ? 13.700 -5.160 26.301 1.00 91.19 555 GLN A O 1
ATOM 4434 N N . ALA A 1 556 ? 14.006 -2.940 26.391 1.00 87.25 556 ALA A N 1
ATOM 4435 C CA . ALA A 1 556 ? 12.869 -2.633 25.525 1.00 87.25 556 ALA A CA 1
ATOM 4436 C C . ALA A 1 556 ? 13.080 -3.165 24.098 1.00 87.25 556 ALA A C 1
ATOM 4438 O O . ALA A 1 556 ? 12.140 -3.669 23.482 1.00 87.25 556 ALA A O 1
ATOM 4439 N N . ASN A 1 557 ? 14.315 -3.094 23.593 1.00 89.19 557 ASN A N 1
ATOM 4440 C CA . ASN A 1 557 ? 14.677 -3.642 22.292 1.00 89.19 557 ASN A CA 1
ATOM 4441 C C . ASN A 1 557 ? 14.530 -5.173 22.243 1.00 89.19 557 ASN A C 1
ATOM 4443 O O . ASN A 1 557 ? 13.947 -5.692 21.296 1.00 89.19 557 ASN A O 1
ATOM 4447 N N . ASP A 1 558 ? 15.003 -5.887 23.266 1.00 90.31 558 ASP A N 1
ATOM 4448 C CA . ASP A 1 558 ? 14.887 -7.346 23.359 1.00 90.31 558 ASP A CA 1
ATOM 4449 C C . ASP A 1 558 ? 13.406 -7.770 23.396 1.00 90.31 558 ASP A C 1
ATOM 4451 O O . ASP A 1 558 ? 12.991 -8.649 22.644 1.00 90.31 558 ASP A O 1
ATOM 4455 N N . VAL A 1 559 ? 12.569 -7.079 24.181 1.00 89.69 559 VAL A N 1
ATOM 4456 C CA . VAL A 1 559 ? 11.114 -7.326 24.224 1.00 89.69 559 VAL A CA 1
ATOM 4457 C C . VAL A 1 559 ? 10.452 -7.081 22.863 1.00 89.69 559 VAL A C 1
ATOM 4459 O O . VAL A 1 559 ? 9.559 -7.832 22.464 1.00 89.69 559 VAL A O 1
ATOM 4462 N N . ALA A 1 560 ? 10.859 -6.035 22.139 1.00 88.25 560 ALA A N 1
ATOM 4463 C CA . ALA A 1 560 ? 10.338 -5.754 20.804 1.00 88.25 560 ALA A CA 1
ATOM 4464 C C . ALA A 1 560 ? 10.742 -6.842 19.794 1.00 88.25 560 ALA A C 1
ATOM 4466 O O . ALA A 1 560 ? 9.899 -7.288 19.016 1.00 88.25 560 ALA A O 1
ATOM 4467 N N . LEU A 1 561 ? 11.995 -7.304 19.833 1.00 91.25 561 LEU A N 1
ATOM 4468 C CA . LEU A 1 561 ? 12.492 -8.363 18.953 1.00 91.25 561 LEU A CA 1
ATOM 4469 C C . LEU A 1 561 ? 11.842 -9.721 19.236 1.00 91.25 561 LEU A C 1
ATOM 4471 O O . LEU A 1 561 ? 11.522 -10.432 18.287 1.00 91.25 561 LEU A O 1
ATOM 4475 N N . GLU A 1 562 ? 11.569 -10.062 20.497 1.00 93.50 562 GLU A N 1
ATOM 4476 C CA . GLU A 1 562 ? 10.841 -11.294 20.833 1.00 93.50 562 GLU A CA 1
ATOM 4477 C C . GLU A 1 562 ? 9.406 -11.284 20.290 1.00 93.50 562 GLU A C 1
ATOM 4479 O O . GLU A 1 562 ? 8.926 -12.301 19.788 1.00 93.50 562 GLU A O 1
ATOM 4484 N N . LYS A 1 563 ? 8.730 -10.126 20.285 1.00 90.75 563 LYS A N 1
ATOM 4485 C CA . LYS A 1 563 ? 7.422 -9.991 19.619 1.00 90.75 563 LYS A CA 1
ATOM 4486 C C . LYS A 1 563 ? 7.530 -10.228 18.114 1.00 90.75 563 LYS A C 1
ATOM 4488 O O . LYS A 1 563 ? 6.736 -10.985 17.567 1.00 90.75 563 LYS A O 1
ATOM 4493 N N . VAL A 1 564 ? 8.539 -9.642 17.462 1.00 93.69 564 VAL A N 1
ATOM 4494 C CA . VAL A 1 564 ? 8.803 -9.881 16.032 1.00 93.69 564 VAL A CA 1
ATOM 4495 C C . VAL A 1 564 ? 9.052 -11.366 15.778 1.00 93.69 564 VAL A C 1
ATOM 4497 O O . VAL A 1 564 ? 8.461 -11.933 14.863 1.00 93.69 564 VAL A O 1
ATOM 4500 N N . LYS A 1 565 ? 9.874 -12.017 16.606 1.00 95.94 565 LYS A N 1
ATOM 4501 C CA . LYS A 1 565 ? 10.170 -13.449 16.507 1.00 95.94 565 LYS A CA 1
ATOM 4502 C C . LYS A 1 565 ? 8.902 -14.297 16.611 1.00 95.94 565 LYS A C 1
ATOM 4504 O O . LYS A 1 565 ? 8.668 -15.132 15.741 1.00 95.94 565 LYS A O 1
ATOM 4509 N N . ALA A 1 566 ? 8.069 -14.053 17.622 1.00 95.38 566 ALA A N 1
ATOM 4510 C CA . ALA A 1 566 ? 6.810 -14.768 17.819 1.00 95.38 566 ALA A CA 1
ATOM 4511 C C . ALA A 1 566 ? 5.831 -14.559 16.651 1.00 95.38 566 ALA A C 1
ATOM 4513 O O . ALA A 1 566 ? 5.213 -15.516 16.180 1.00 95.38 566 ALA A O 1
ATOM 4514 N N . ASP A 1 567 ? 5.729 -13.331 16.138 1.00 94.25 567 ASP A N 1
ATOM 4515 C CA . ASP A 1 567 ? 4.878 -13.017 14.991 1.00 94.25 567 ASP A CA 1
ATOM 4516 C C . ASP A 1 567 ? 5.355 -13.714 13.713 1.00 94.25 567 ASP A C 1
ATOM 4518 O O . ASP A 1 567 ? 4.541 -14.307 13.003 1.00 94.25 567 ASP A O 1
ATOM 4522 N N . LYS A 1 568 ? 6.666 -13.711 13.435 1.00 96.88 568 LYS A N 1
ATOM 4523 C CA . LYS A 1 568 ? 7.219 -14.362 12.236 1.00 96.88 568 LYS A CA 1
ATOM 4524 C C . LYS A 1 568 ? 7.158 -15.883 12.325 1.00 96.88 568 LYS A C 1
ATOM 4526 O O . LYS A 1 568 ? 6.880 -16.531 11.320 1.00 96.88 568 LYS A O 1
ATOM 4531 N N . LEU A 1 569 ? 7.348 -16.444 13.520 1.00 97.88 569 LEU A N 1
ATOM 4532 C CA . LEU A 1 569 ? 7.131 -17.865 13.779 1.00 97.88 569 LEU A CA 1
ATOM 4533 C C . LEU A 1 569 ? 5.680 -18.261 13.477 1.00 97.88 569 LEU A C 1
ATOM 4535 O O . LEU A 1 569 ? 5.438 -19.233 12.770 1.00 97.88 569 LEU A O 1
ATOM 4539 N N . ARG A 1 570 ? 4.706 -17.492 13.972 1.00 96.56 570 ARG A N 1
ATOM 4540 C CA . ARG A 1 570 ? 3.286 -17.740 13.697 1.00 96.56 570 ARG A CA 1
ATOM 4541 C C . ARG A 1 570 ? 2.990 -17.727 12.197 1.00 96.56 570 ARG A C 1
ATOM 4543 O O . ARG A 1 570 ? 2.292 -18.614 11.720 1.00 96.56 570 ARG A O 1
ATOM 4550 N N . GLU A 1 571 ? 3.519 -16.751 11.462 1.00 97.81 571 GLU A N 1
ATOM 4551 C CA . GLU A 1 571 ? 3.290 -16.639 10.018 1.00 97.81 571 GLU A CA 1
ATOM 4552 C C . GLU A 1 571 ? 3.815 -17.849 9.239 1.00 97.81 571 GLU A C 1
ATOM 4554 O O . GLU A 1 571 ? 3.051 -18.459 8.487 1.00 97.81 571 GLU A O 1
ATOM 4559 N N . VAL A 1 572 ? 5.081 -18.236 9.446 1.00 98.25 572 VAL A N 1
ATOM 4560 C CA . VAL A 1 572 ? 5.657 -19.392 8.739 1.00 98.25 572 VAL A CA 1
ATOM 4561 C C . VAL A 1 572 ? 4.930 -20.690 9.102 1.00 98.25 572 VAL A C 1
ATOM 4563 O O . VAL A 1 572 ? 4.637 -21.494 8.218 1.00 98.25 572 VAL A O 1
ATOM 4566 N N . MET A 1 573 ? 4.548 -20.863 10.373 1.00 97.81 573 MET A N 1
ATOM 4567 C CA . MET A 1 573 ? 3.815 -22.047 10.837 1.00 97.81 573 MET A CA 1
ATOM 4568 C C . MET A 1 573 ? 2.378 -22.121 10.304 1.00 97.81 573 MET A C 1
ATOM 4570 O O . MET A 1 573 ? 1.848 -23.218 10.153 1.00 97.81 573 MET A O 1
ATOM 4574 N N . PHE A 1 574 ? 1.740 -20.984 10.013 1.00 95.94 574 PHE A N 1
ATOM 4575 C CA . PHE A 1 574 ? 0.412 -20.946 9.388 1.00 95.94 574 PHE A CA 1
ATOM 4576 C C . PHE A 1 574 ? 0.429 -21.317 7.906 1.00 95.94 574 PHE A C 1
ATOM 4578 O O . PHE A 1 574 ? -0.608 -21.708 7.374 1.00 95.94 574 PHE A O 1
ATOM 4585 N N . GLY A 1 575 ? 1.584 -21.215 7.250 1.00 97.94 575 GLY A N 1
ATOM 4586 C CA . GLY A 1 575 ? 1.725 -21.552 5.840 1.00 97.94 575 GLY A CA 1
ATOM 4587 C C . GLY A 1 575 ? 2.267 -20.421 4.976 1.00 97.94 575 GLY A C 1
ATOM 4588 O O . GLY A 1 575 ? 2.508 -20.668 3.805 1.00 97.94 575 GLY A O 1
ATOM 4589 N N . HIS A 1 576 ? 2.518 -19.219 5.506 1.00 98.75 576 HIS A N 1
ATOM 4590 C CA . HIS A 1 576 ? 3.055 -18.134 4.683 1.00 98.75 576 HIS A CA 1
ATOM 4591 C C . HIS A 1 576 ? 4.402 -18.494 4.043 1.00 98.75 576 HIS A C 1
ATOM 4593 O O . HIS A 1 576 ? 5.270 -19.091 4.680 1.00 98.75 576 HIS A O 1
ATOM 4599 N N . ASP A 1 577 ? 4.593 -18.077 2.792 1.00 98.75 577 ASP A N 1
ATOM 4600 C CA . ASP A 1 577 ? 5.828 -18.311 2.034 1.00 98.75 577 ASP A CA 1
ATOM 4601 C C . ASP A 1 577 ? 6.910 -17.256 2.296 1.00 98.75 577 ASP A C 1
ATOM 4603 O O . ASP A 1 577 ? 8.070 -17.415 1.911 1.00 98.75 577 ASP A O 1
ATOM 4607 N N . GLY A 1 578 ? 6.524 -16.150 2.926 1.00 98.62 578 GLY A N 1
ATOM 4608 C CA . GLY A 1 578 ? 7.413 -15.057 3.272 1.00 98.62 578 GLY A CA 1
ATOM 4609 C C . GLY A 1 578 ? 6.743 -14.017 4.153 1.00 98.62 578 GLY A C 1
ATOM 4610 O O . GLY A 1 578 ? 5.558 -14.123 4.465 1.00 98.62 578 GLY A O 1
ATOM 4611 N N . THR A 1 579 ? 7.505 -13.008 4.563 1.00 98.62 579 THR A N 1
ATOM 4612 C CA . THR A 1 579 ? 7.047 -11.960 5.485 1.00 98.62 579 THR A CA 1
ATOM 4613 C C . THR A 1 579 ? 7.671 -10.599 5.191 1.00 98.62 579 THR A C 1
ATOM 4615 O O . THR A 1 579 ? 8.695 -10.521 4.509 1.00 98.62 579 THR A O 1
ATOM 4618 N N . TRP A 1 580 ? 7.093 -9.533 5.749 1.00 98.31 580 TRP A N 1
ATOM 4619 C CA . TRP A 1 580 ? 7.580 -8.162 5.624 1.00 98.31 580 TRP A CA 1
ATOM 4620 C C . TRP A 1 580 ? 8.263 -7.625 6.881 1.00 98.31 580 TRP A C 1
ATOM 4622 O O . TRP A 1 580 ? 7.838 -7.864 8.019 1.00 98.31 580 TRP A O 1
ATOM 4632 N N . VAL A 1 581 ? 9.299 -6.819 6.654 1.00 96.81 581 VAL A N 1
ATOM 4633 C CA . VAL A 1 581 ? 9.960 -5.987 7.666 1.00 96.81 581 VAL A CA 1
ATOM 4634 C C . VAL A 1 581 ? 10.192 -4.570 7.133 1.00 96.81 581 VAL A C 1
ATOM 4636 O O . VAL A 1 581 ? 10.469 -4.394 5.950 1.00 96.81 581 VAL A O 1
ATOM 4639 N N . ALA A 1 582 ? 10.133 -3.559 8.003 1.00 92.31 582 ALA A N 1
ATOM 4640 C CA . ALA A 1 582 ? 10.360 -2.158 7.611 1.00 92.31 582 ALA A CA 1
ATOM 4641 C C . ALA A 1 582 ? 11.794 -1.672 7.883 1.00 92.31 582 ALA A C 1
ATOM 4643 O O . ALA A 1 582 ? 12.180 -0.577 7.478 1.00 92.31 582 ALA A O 1
ATOM 4644 N N . HIS A 1 583 ? 12.598 -2.454 8.614 1.00 93.44 583 HIS A N 1
ATOM 4645 C CA . HIS A 1 583 ? 13.943 -2.049 9.018 1.00 93.44 583 HIS A CA 1
ATOM 4646 C C . HIS A 1 583 ? 14.965 -3.184 8.823 1.00 93.44 583 HIS A C 1
ATOM 4648 O O . HIS A 1 583 ? 14.714 -4.305 9.275 1.00 93.44 583 HIS A O 1
ATOM 4654 N N . PRO A 1 584 ? 16.160 -2.918 8.244 1.00 93.00 584 PRO A N 1
ATOM 4655 C CA . PRO A 1 584 ? 17.162 -3.954 7.964 1.00 93.00 584 PRO A CA 1
ATOM 4656 C C . PRO A 1 584 ? 17.579 -4.794 9.177 1.00 93.00 584 PRO A C 1
ATOM 4658 O O . PRO A 1 584 ? 17.885 -5.973 9.049 1.00 93.00 584 PRO A O 1
ATOM 4661 N N . ALA A 1 585 ? 17.563 -4.203 10.373 1.00 91.88 585 ALA A N 1
ATOM 4662 C CA . ALA A 1 585 ? 17.921 -4.902 11.609 1.00 91.88 585 ALA A CA 1
ATOM 4663 C C . ALA A 1 585 ? 16.961 -6.043 11.998 1.00 91.88 585 ALA A C 1
ATOM 4665 O O . ALA A 1 585 ? 17.339 -6.878 12.812 1.00 91.88 585 ALA A O 1
ATOM 4666 N N . LEU A 1 586 ? 15.746 -6.090 11.440 1.00 95.44 586 LEU A N 1
ATOM 4667 C CA . LEU A 1 586 ? 14.779 -7.162 11.706 1.00 95.44 586 LEU A CA 1
ATOM 4668 C C . LEU A 1 586 ? 14.957 -8.372 10.780 1.00 95.44 586 LEU A C 1
ATOM 4670 O O . LEU A 1 586 ? 14.424 -9.446 11.059 1.00 95.44 586 LEU A O 1
ATOM 4674 N N . ILE A 1 587 ? 15.706 -8.215 9.684 1.00 96.38 587 ILE A N 1
ATOM 4675 C CA . ILE A 1 587 ? 15.896 -9.265 8.678 1.00 96.38 587 ILE A CA 1
ATOM 4676 C C . ILE A 1 587 ? 16.527 -10.523 9.276 1.00 96.38 587 ILE A C 1
ATOM 4678 O O . ILE A 1 587 ? 15.996 -11.595 9.001 1.00 96.38 587 ILE A O 1
ATOM 4682 N N . PRO A 1 588 ? 17.592 -10.457 10.105 1.00 96.75 588 PRO A N 1
ATOM 4683 C CA . PRO A 1 588 ? 18.171 -11.665 10.690 1.00 96.75 588 PRO A CA 1
ATOM 4684 C C . PRO A 1 588 ? 17.160 -12.466 11.517 1.00 96.75 588 PRO A C 1
ATOM 4686 O O . PRO A 1 588 ? 17.071 -13.677 11.346 1.00 96.75 588 PRO A O 1
ATOM 4689 N N . THR A 1 589 ? 16.350 -11.797 12.344 1.00 96.38 589 THR A N 1
ATOM 4690 C CA . THR A 1 589 ? 15.312 -12.438 13.169 1.00 96.38 589 THR A CA 1
ATOM 4691 C C . THR A 1 589 ? 14.221 -13.080 12.313 1.00 96.38 589 THR A C 1
ATOM 4693 O O . THR A 1 589 ? 13.828 -14.217 12.565 1.00 96.38 589 THR A O 1
ATOM 4696 N N . ALA A 1 590 ? 13.747 -12.384 11.275 1.00 97.62 590 ALA A N 1
ATOM 4697 C CA . ALA A 1 590 ? 12.749 -12.933 10.360 1.00 97.62 590 ALA A CA 1
ATOM 4698 C C . ALA A 1 590 ? 13.309 -14.123 9.557 1.00 97.62 590 ALA A C 1
ATOM 4700 O O . ALA A 1 590 ? 12.669 -15.171 9.474 1.00 97.62 590 ALA A O 1
ATOM 4701 N N . LEU A 1 591 ? 14.533 -13.997 9.028 1.00 97.88 591 LEU A N 1
ATOM 4702 C CA . LEU A 1 591 ? 15.220 -15.070 8.307 1.00 97.88 591 LEU A CA 1
ATOM 4703 C C . LEU A 1 591 ? 15.448 -16.287 9.196 1.00 97.88 591 LEU A C 1
ATOM 4705 O O . LEU A 1 591 ? 15.277 -17.400 8.718 1.00 97.88 591 LEU A O 1
ATOM 4709 N N . GLU A 1 592 ? 15.815 -16.105 10.464 1.00 97.62 592 GLU A N 1
ATOM 4710 C CA . GLU A 1 592 ? 15.992 -17.207 11.413 1.00 97.62 592 GLU A CA 1
ATOM 4711 C C . GLU A 1 592 ? 14.721 -18.062 11.501 1.00 97.62 592 GLU A C 1
ATOM 4713 O O . GLU A 1 592 ? 14.792 -19.275 11.302 1.00 97.62 592 GLU A O 1
ATOM 4718 N N . GLN A 1 593 ? 13.558 -17.435 11.722 1.00 98.31 593 GLN A N 1
ATOM 4719 C CA . GLN A 1 593 ? 12.291 -18.163 11.852 1.00 98.31 593 GLN A CA 1
ATOM 4720 C C . GLN A 1 593 ? 11.908 -18.868 10.547 1.00 98.31 593 GLN A C 1
ATOM 4722 O O . GLN A 1 593 ? 11.623 -20.067 10.550 1.00 98.31 593 GLN A O 1
ATOM 4727 N N . PHE A 1 594 ? 11.979 -18.172 9.410 1.00 98.56 594 PHE A N 1
ATOM 4728 C CA . PHE A 1 594 ? 11.642 -18.783 8.123 1.00 98.56 594 PHE A CA 1
ATOM 4729 C C . PHE A 1 594 ? 12.638 -19.880 7.718 1.00 98.56 594 PHE A C 1
ATOM 4731 O O . PHE A 1 594 ? 12.224 -20.935 7.261 1.00 98.56 594 PHE A O 1
ATOM 4738 N N . ASN A 1 595 ? 13.943 -19.714 7.943 1.00 98.38 595 ASN A N 1
ATOM 4739 C CA . ASN A 1 595 ? 14.938 -20.754 7.646 1.00 98.38 595 ASN A CA 1
ATOM 4740 C C . ASN A 1 595 ? 14.771 -21.990 8.542 1.00 98.38 595 ASN A C 1
ATOM 4742 O O . ASN A 1 595 ? 15.075 -23.115 8.125 1.00 98.38 595 ASN A O 1
ATOM 4746 N N . LEU A 1 596 ? 14.329 -21.801 9.788 1.00 98.12 596 LEU A N 1
ATOM 4747 C CA . LEU A 1 596 ? 14.118 -22.899 10.721 1.00 98.12 596 LEU A CA 1
ATOM 4748 C C . LEU A 1 596 ? 12.915 -23.757 10.315 1.00 98.12 596 LEU A C 1
ATOM 4750 O O . LEU A 1 596 ? 13.045 -24.982 10.318 1.00 98.12 596 LEU A O 1
ATOM 4754 N N . HIS A 1 597 ? 11.808 -23.132 9.910 1.00 98.25 597 HIS A N 1
ATOM 4755 C CA . HIS A 1 597 ? 10.527 -23.813 9.695 1.00 98.25 597 HIS A CA 1
ATOM 4756 C C . HIS A 1 597 ? 10.168 -24.055 8.217 1.00 98.25 597 HIS A C 1
ATOM 4758 O O . HIS A 1 597 ? 9.489 -25.031 7.920 1.00 98.25 597 HIS A O 1
ATOM 4764 N N . MET A 1 598 ? 10.705 -23.265 7.281 1.00 98.25 598 MET A N 1
ATOM 4765 C CA . MET A 1 598 ? 10.511 -23.401 5.833 1.00 98.25 598 MET A CA 1
ATOM 4766 C C . MET A 1 598 ? 11.832 -23.792 5.147 1.00 98.25 598 MET A C 1
ATOM 4768 O O . MET A 1 598 ? 12.668 -22.955 4.791 1.00 98.25 598 MET A O 1
ATOM 4772 N N . LYS A 1 599 ? 12.050 -25.106 4.988 1.00 97.50 599 LYS A N 1
ATOM 4773 C CA . LYS A 1 599 ? 13.286 -25.666 4.396 1.00 97.50 599 LYS A CA 1
ATOM 4774 C C . LYS A 1 599 ? 13.343 -25.558 2.875 1.00 97.50 599 LYS A C 1
ATOM 4776 O O . LYS A 1 599 ? 14.427 -25.519 2.299 1.00 97.50 599 LYS A O 1
ATOM 4781 N N . THR A 1 600 ? 12.188 -25.515 2.231 1.00 98.12 600 THR A N 1
ATOM 4782 C CA . THR A 1 600 ? 12.030 -25.267 0.798 1.00 98.12 600 THR A CA 1
ATOM 4783 C C . THR A 1 600 ? 12.119 -23.763 0.492 1.00 98.12 600 THR A C 1
ATOM 4785 O O . THR A 1 600 ? 12.098 -22.940 1.407 1.00 98.12 600 THR A O 1
ATOM 4788 N N . PRO A 1 601 ? 12.228 -23.360 -0.788 1.00 98.19 601 PRO A N 1
ATOM 4789 C CA . PRO A 1 601 ? 12.152 -21.946 -1.174 1.00 98.19 601 PRO A CA 1
ATOM 4790 C C . PRO A 1 601 ? 10.848 -21.253 -0.744 1.00 98.19 601 PRO A C 1
ATOM 4792 O O . PRO A 1 601 ? 10.846 -20.050 -0.513 1.00 98.19 601 PRO A O 1
ATOM 4795 N N . ASN A 1 602 ? 9.759 -22.019 -0.667 1.00 98.69 602 ASN A N 1
ATOM 4796 C CA . ASN A 1 602 ? 8.402 -21.596 -0.325 1.00 98.69 602 ASN A CA 1
ATOM 4797 C C . ASN A 1 602 ? 7.572 -22.816 0.144 1.00 98.69 602 ASN A C 1
ATOM 4799 O O . ASN A 1 602 ? 8.035 -23.957 0.045 1.00 98.69 602 ASN A O 1
ATOM 4803 N N . GLN A 1 603 ? 6.355 -22.595 0.629 1.00 98.50 603 GLN A N 1
ATOM 4804 C CA . GLN A 1 603 ? 5.386 -23.587 1.115 1.00 98.50 603 GLN A CA 1
ATOM 4805 C C . GLN A 1 603 ? 4.168 -23.763 0.191 1.00 98.50 603 GLN A C 1
ATOM 4807 O O . GLN A 1 603 ? 3.259 -24.502 0.545 1.00 98.50 603 GLN A O 1
ATOM 4812 N N . ILE A 1 604 ? 4.173 -23.188 -1.016 1.00 98.44 604 ILE A N 1
ATOM 4813 C CA . ILE A 1 604 ? 3.089 -23.279 -2.022 1.00 98.44 604 ILE A CA 1
ATOM 4814 C C . ILE A 1 604 ? 2.599 -24.721 -2.264 1.00 98.44 604 ILE A C 1
ATOM 4816 O O . ILE A 1 604 ? 1.419 -24.962 -2.514 1.00 98.44 604 ILE A O 1
ATOM 4820 N N . HIS A 1 605 ? 3.501 -25.704 -2.192 1.00 97.62 605 HIS A N 1
ATOM 4821 C CA . HIS A 1 605 ? 3.185 -27.128 -2.359 1.00 97.62 605 HIS A CA 1
ATOM 4822 C C . HIS A 1 605 ? 2.355 -27.726 -1.204 1.00 97.62 605 HIS A C 1
ATOM 4824 O O . HIS A 1 605 ? 1.800 -28.814 -1.350 1.00 97.62 605 HIS A O 1
ATOM 4830 N N . ILE A 1 606 ? 2.264 -27.029 -0.071 1.00 97.62 606 ILE A N 1
ATOM 4831 C CA . ILE A 1 606 ? 1.514 -27.413 1.124 1.00 97.62 606 ILE A CA 1
ATOM 4832 C C . ILE A 1 606 ? 0.163 -26.702 1.080 1.00 97.62 606 ILE A C 1
ATOM 4834 O O . ILE A 1 606 ? -0.005 -25.613 1.622 1.00 97.62 606 ILE A O 1
ATOM 4838 N N . ILE A 1 607 ? -0.819 -27.310 0.422 1.00 97.12 607 ILE A N 1
ATOM 4839 C CA . ILE A 1 607 ? -2.176 -26.757 0.368 1.00 97.12 607 ILE A CA 1
ATOM 4840 C C . ILE A 1 607 ? -2.882 -27.107 1.688 1.00 97.12 607 ILE A C 1
ATOM 4842 O O . ILE A 1 607 ? -3.093 -28.297 1.948 1.00 97.12 607 ILE A O 1
ATOM 4846 N N . PRO A 1 608 ? -3.243 -26.126 2.540 1.00 94.38 608 PRO A N 1
ATOM 4847 C CA . PRO A 1 608 ? -3.990 -26.422 3.757 1.00 94.38 608 PRO A CA 1
ATOM 4848 C C . PRO A 1 608 ? -5.390 -26.963 3.412 1.00 94.38 608 PRO A C 1
ATOM 4850 O O . PRO A 1 608 ? -5.887 -26.735 2.305 1.00 94.38 608 PRO A O 1
ATOM 4853 N N . PRO A 1 609 ? -6.065 -27.664 4.341 1.00 92.00 609 PRO A N 1
ATOM 4854 C CA . PRO A 1 609 ? -7.456 -28.056 4.147 1.00 92.00 609 PRO A CA 1
ATOM 4855 C C . PRO A 1 609 ? -8.323 -26.841 3.811 1.00 92.00 609 PRO A C 1
ATOM 4857 O O . PRO A 1 609 ? -8.100 -25.759 4.356 1.00 92.00 609 PRO A O 1
ATOM 4860 N N . ASN A 1 610 ? -9.328 -27.024 2.947 1.00 90.25 610 ASN A N 1
ATOM 4861 C CA . ASN A 1 610 ? -10.281 -25.959 2.651 1.00 90.25 610 ASN A CA 1
ATOM 4862 C C . ASN A 1 610 ? -10.928 -25.488 3.961 1.00 90.25 610 ASN A C 1
ATOM 4864 O O . ASN A 1 610 ? -11.631 -26.281 4.599 1.00 90.25 610 ASN A O 1
ATOM 4868 N N . PRO A 1 611 ? -10.725 -24.223 4.364 1.00 84.19 611 PRO A N 1
ATOM 4869 C CA . PRO A 1 611 ? -11.184 -23.766 5.662 1.00 84.19 611 PRO A CA 1
ATOM 4870 C C . PRO A 1 611 ? -12.713 -23.687 5.766 1.00 84.19 611 PRO A C 1
ATOM 4872 O O . PRO A 1 611 ? -13.228 -23.538 6.868 1.00 84.19 611 PRO A O 1
ATOM 4875 N N . SER A 1 612 ? -13.445 -23.812 4.648 1.00 85.19 612 SER 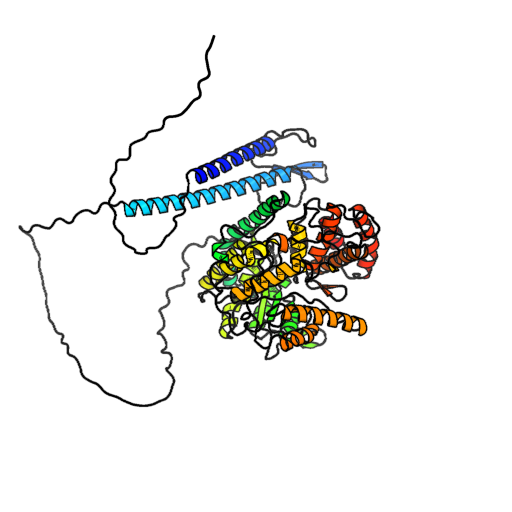A N 1
ATOM 4876 C CA . SER A 1 612 ? -14.915 -23.773 4.600 1.00 85.19 612 SER A CA 1
ATOM 4877 C C . SER A 1 612 ? -15.512 -22.519 5.252 1.00 85.19 612 SER A C 1
ATOM 4879 O O . SER A 1 612 ? -16.624 -22.559 5.775 1.00 85.19 612 SER A O 1
ATOM 4881 N N . PHE A 1 613 ? -14.768 -21.406 5.223 1.00 88.00 613 PHE A N 1
ATOM 4882 C CA . PHE A 1 613 ? -15.214 -20.143 5.795 1.00 88.00 613 PHE A CA 1
ATOM 4883 C C . PHE A 1 613 ? -16.421 -19.585 5.058 1.00 88.00 613 PHE A C 1
ATOM 4885 O O . PHE A 1 613 ? -16.550 -19.673 3.836 1.00 88.00 613 PHE A O 1
ATOM 4892 N N . THR A 1 614 ? -17.273 -18.945 5.836 1.00 91.31 614 THR A N 1
ATOM 4893 C CA . THR A 1 614 ? -18.413 -18.169 5.381 1.00 91.31 614 THR A CA 1
ATOM 4894 C C . THR A 1 614 ? -18.088 -16.682 5.448 1.00 91.31 614 THR A C 1
ATOM 4896 O O . THR A 1 614 ? -17.146 -16.255 6.119 1.00 91.31 614 THR A O 1
ATOM 4899 N N . ALA A 1 615 ? -18.924 -15.858 4.818 1.00 92.75 615 ALA A N 1
ATOM 4900 C CA . ALA A 1 615 ? -18.824 -14.412 4.964 1.00 92.75 615 ALA A CA 1
ATOM 4901 C C . ALA A 1 615 ? -18.857 -13.944 6.428 1.00 92.75 615 ALA A C 1
ATOM 4903 O O . ALA A 1 615 ? -18.207 -12.962 6.782 1.00 92.75 615 ALA A O 1
ATOM 4904 N N . LYS A 1 616 ? -19.569 -14.672 7.299 1.00 93.56 616 LYS A N 1
ATOM 4905 C CA . LYS A 1 616 ? -19.667 -14.346 8.726 1.00 93.56 616 LYS A CA 1
ATOM 4906 C C . LYS A 1 616 ? -18.331 -14.476 9.448 1.00 93.56 616 LYS A C 1
ATOM 4908 O O . LYS A 1 616 ? -18.089 -13.696 10.357 1.00 93.56 616 LYS A O 1
ATOM 4913 N N . ASP A 1 617 ? -17.473 -15.403 9.031 1.00 95.00 617 ASP A N 1
ATOM 4914 C CA . ASP A 1 617 ? -16.158 -15.612 9.647 1.00 95.00 617 ASP A CA 1
ATOM 4915 C C . ASP A 1 617 ? -15.195 -14.466 9.294 1.00 95.00 617 ASP A C 1
ATOM 4917 O O . ASP A 1 617 ? -14.463 -13.969 10.143 1.00 95.00 617 ASP A O 1
ATOM 4921 N N . ILE A 1 618 ? -15.253 -13.960 8.057 1.00 93.94 618 ILE A N 1
ATOM 4922 C CA . ILE A 1 618 ? -14.472 -12.783 7.623 1.00 93.94 618 ILE A CA 1
ATOM 4923 C C . ILE A 1 618 ? -14.977 -11.496 8.299 1.00 93.94 618 ILE A C 1
ATOM 4925 O O . ILE A 1 618 ? -14.221 -10.541 8.476 1.00 93.94 618 ILE A O 1
ATOM 4929 N N . LEU A 1 619 ? -16.253 -11.466 8.690 1.00 95.75 619 LEU A N 1
ATOM 4930 C CA . LEU A 1 619 ? -16.912 -10.331 9.341 1.00 95.75 619 LEU A CA 1
ATOM 4931 C C . LEU A 1 619 ? -17.104 -10.524 10.852 1.00 95.75 619 LEU A C 1
ATOM 4933 O O . LEU A 1 619 ? -17.856 -9.768 11.467 1.00 95.75 619 LEU A O 1
ATOM 4937 N N . SER A 1 620 ? -16.441 -11.509 11.469 1.00 93.62 620 SER A N 1
ATOM 4938 C CA . SER A 1 620 ? -16.616 -11.846 12.887 1.00 93.62 620 SER A CA 1
ATOM 4939 C C . SER A 1 620 ? -15.870 -10.862 13.801 1.00 93.62 620 SER A C 1
ATOM 4941 O O . SER A 1 620 ? -14.876 -11.208 14.452 1.00 93.62 620 SER A O 1
ATOM 4943 N N . ILE A 1 621 ? -16.309 -9.605 13.812 1.00 93.31 621 ILE A N 1
ATOM 4944 C CA . ILE A 1 621 ? -15.751 -8.566 14.676 1.00 93.31 621 ILE A CA 1
ATOM 4945 C C . ILE A 1 621 ? -16.264 -8.785 16.104 1.00 93.31 621 ILE A C 1
ATOM 4947 O O . ILE A 1 621 ? -17.479 -8.827 16.303 1.00 93.31 621 ILE A O 1
ATOM 4951 N N . PRO A 1 622 ? -15.375 -8.957 17.102 1.00 87.75 622 PRO A N 1
ATOM 4952 C CA . PRO A 1 622 ? -15.799 -9.099 18.489 1.00 87.75 622 PRO A CA 1
ATOM 4953 C C . PRO A 1 622 ? -16.524 -7.847 18.987 1.00 87.75 622 PRO A C 1
ATOM 4955 O O . PRO A 1 622 ? -16.106 -6.730 18.686 1.00 87.75 622 PRO A O 1
ATOM 4958 N N . GLU A 1 623 ? -17.565 -8.038 19.798 1.00 88.06 623 GLU A N 1
ATOM 4959 C CA . GLU A 1 623 ? -18.222 -6.929 20.491 1.00 88.06 623 GLU A CA 1
ATOM 4960 C C . GLU A 1 623 ? -17.229 -6.181 21.391 1.00 88.06 623 GLU A C 1
ATOM 4962 O O . GLU A 1 623 ? -16.411 -6.795 22.085 1.00 88.06 623 GLU A O 1
ATOM 4967 N N . ILE A 1 624 ? -17.332 -4.851 21.395 1.00 90.12 624 ILE A N 1
ATOM 4968 C CA . ILE A 1 624 ? -16.491 -3.987 22.224 1.00 90.12 624 ILE A CA 1
ATOM 4969 C C . ILE A 1 624 ? -16.825 -4.169 23.700 1.00 90.12 624 ILE A C 1
ATOM 4971 O O . ILE A 1 624 ? -17.971 -4.008 24.125 1.00 90.12 624 ILE A O 1
ATOM 4975 N N . LYS A 1 625 ? -15.791 -4.432 24.498 1.00 88.00 625 LYS A N 1
ATOM 4976 C CA . LYS A 1 625 ? -15.867 -4.491 25.959 1.00 88.00 625 LYS A CA 1
ATOM 4977 C C . LYS A 1 625 ? -15.595 -3.124 26.578 1.00 88.00 625 LYS A C 1
ATOM 4979 O O . LYS A 1 625 ? -15.093 -2.209 25.932 1.00 88.00 625 LYS A O 1
ATOM 4984 N N . SER A 1 626 ? -15.905 -2.975 27.864 1.00 78.12 626 SER A N 1
ATOM 4985 C CA . SER A 1 626 ? -15.722 -1.703 28.571 1.00 78.12 626 SER A CA 1
ATOM 4986 C C . SER A 1 626 ? -14.283 -1.185 28.504 1.00 78.12 626 SER A C 1
ATOM 4988 O O . SER A 1 626 ? -14.088 0.009 28.367 1.00 78.12 626 SER A O 1
ATOM 4990 N N . ASP A 1 627 ? -13.274 -2.052 28.552 1.00 85.81 627 ASP A N 1
ATOM 4991 C CA . ASP A 1 627 ? -11.853 -1.689 28.574 1.00 85.81 627 ASP A CA 1
ATOM 4992 C C . ASP A 1 627 ? -11.183 -1.683 27.189 1.00 85.81 627 ASP A C 1
ATOM 4994 O O . ASP A 1 627 ? -9.961 -1.561 27.086 1.00 85.81 627 ASP A O 1
ATOM 4998 N N . ASP A 1 628 ? -11.950 -1.835 26.112 1.00 91.62 628 ASP A N 1
ATOM 4999 C CA . ASP A 1 628 ? -11.425 -1.994 24.753 1.00 91.62 628 ASP A CA 1
ATOM 5000 C C . ASP A 1 628 ? -11.032 -0.699 24.051 1.00 91.62 628 ASP A C 1
ATOM 5002 O O . ASP A 1 628 ? -10.248 -0.747 23.102 1.00 91.62 628 ASP A O 1
ATOM 5006 N N . ILE A 1 629 ? -11.518 0.436 24.546 1.00 95.94 629 ILE A N 1
ATOM 5007 C CA . ILE A 1 629 ? -11.155 1.765 24.063 1.00 95.94 629 ILE A CA 1
ATOM 5008 C C . ILE A 1 629 ? -10.578 2.559 25.234 1.00 95.94 629 ILE A C 1
ATOM 5010 O O . ILE A 1 629 ? -11.229 2.726 26.273 1.00 95.94 629 ILE A O 1
ATOM 5014 N N . SER A 1 630 ? -9.351 3.051 25.070 1.00 96.00 630 SER A N 1
ATOM 5015 C CA . SER A 1 630 ? -8.621 3.772 26.116 1.00 96.00 630 SER A CA 1
ATOM 5016 C C . SER A 1 630 ? -8.327 5.225 25.739 1.00 96.00 630 SER A C 1
ATOM 5018 O O . SER A 1 630 ? -8.266 5.596 24.563 1.00 96.00 630 SER A O 1
ATOM 5020 N N . GLU A 1 631 ? -8.140 6.079 26.751 1.00 96.00 631 GLU A N 1
ATOM 5021 C CA . GLU A 1 631 ? -7.723 7.466 26.518 1.00 96.00 631 GLU A CA 1
ATOM 5022 C C . GLU A 1 631 ? -6.295 7.499 25.950 1.00 96.00 631 GLU A C 1
ATOM 5024 O O . GLU A 1 631 ? -5.975 8.326 25.098 1.00 96.00 631 GLU A O 1
ATOM 5029 N N . GLU A 1 632 ? -5.451 6.554 26.361 1.00 95.69 632 GLU A N 1
ATOM 5030 C CA . GLU A 1 632 ? -4.112 6.329 25.827 1.00 95.69 632 GLU A CA 1
ATOM 5031 C C . GLU A 1 632 ? -4.149 5.960 24.339 1.00 95.69 632 GLU A C 1
ATOM 5033 O O . GLU A 1 632 ? -3.360 6.497 23.560 1.00 95.69 632 GLU A O 1
ATOM 5038 N N . GLY A 1 633 ? -5.082 5.096 23.927 1.00 95.81 633 GLY A N 1
ATOM 5039 C CA . GLY A 1 633 ? -5.325 4.750 22.527 1.00 95.81 633 GLY A CA 1
ATOM 5040 C C . GLY A 1 633 ? -5.749 5.965 21.701 1.00 95.81 633 GLY A C 1
ATOM 5041 O O . GLY A 1 633 ? -5.176 6.224 20.639 1.00 95.81 633 GLY A O 1
ATOM 5042 N N . LEU A 1 634 ? -6.677 6.774 22.226 1.00 97.25 634 LEU A N 1
ATOM 5043 C CA . LEU A 1 634 ? -7.098 8.039 21.614 1.00 97.25 634 LEU A CA 1
ATOM 5044 C C . LEU A 1 634 ? -5.925 9.021 21.459 1.00 97.25 634 LEU A C 1
ATOM 5046 O O . LEU A 1 634 ? -5.677 9.516 20.358 1.00 97.25 634 LEU A O 1
ATOM 5050 N N . LYS A 1 635 ? -5.167 9.270 22.533 1.00 97.69 635 LYS A N 1
ATOM 5051 C CA . LYS A 1 635 ? -3.982 10.146 22.517 1.00 97.69 635 LYS A CA 1
ATOM 5052 C C . LYS A 1 635 ? -2.921 9.635 21.543 1.00 97.69 635 LYS A C 1
ATOM 5054 O O . LYS A 1 635 ? -2.365 10.418 20.777 1.00 97.69 635 LYS A O 1
ATOM 5059 N N . GLY A 1 636 ? -2.676 8.326 21.531 1.00 97.12 636 GLY A N 1
ATOM 5060 C CA . GLY A 1 636 ? -1.741 7.678 20.616 1.00 97.12 636 GLY A CA 1
ATOM 5061 C C . GLY A 1 636 ? -2.132 7.859 19.149 1.00 97.12 636 GLY A C 1
ATOM 5062 O O . GLY A 1 636 ? -1.278 8.201 18.334 1.00 97.12 636 GLY A O 1
ATOM 5063 N N . ASN A 1 637 ? -3.415 7.699 18.816 1.00 98.31 637 ASN A N 1
ATOM 5064 C CA . ASN A 1 637 ? -3.923 7.932 17.462 1.00 98.31 637 ASN A CA 1
ATOM 5065 C C . ASN A 1 637 ? -3.788 9.406 17.040 1.00 98.31 637 ASN A C 1
ATOM 5067 O O . ASN A 1 637 ? -3.402 9.673 15.904 1.00 98.31 637 ASN A O 1
ATOM 5071 N N . ILE A 1 638 ? -4.037 10.360 17.945 1.00 98.44 638 ILE A N 1
ATOM 5072 C CA . ILE A 1 638 ? -3.837 11.792 17.663 1.00 98.44 638 ILE A CA 1
ATOM 5073 C C . ILE A 1 638 ? -2.367 12.089 17.368 1.00 98.44 638 ILE A C 1
ATOM 5075 O O . ILE A 1 638 ? -2.059 12.704 16.349 1.00 98.44 638 ILE A O 1
ATOM 5079 N N . ILE A 1 639 ? -1.460 11.639 18.241 1.00 97.62 639 ILE A N 1
ATOM 5080 C CA . ILE A 1 639 ? -0.025 11.905 18.101 1.00 97.62 639 ILE A CA 1
ATOM 5081 C C . ILE A 1 639 ? 0.494 11.342 16.782 1.00 97.62 639 ILE A C 1
ATOM 5083 O O . ILE A 1 639 ? 1.088 12.074 15.996 1.00 97.62 639 ILE A O 1
ATOM 5087 N N . VAL A 1 640 ? 0.241 10.058 16.524 1.00 97.31 640 VAL A N 1
ATOM 5088 C CA . VAL A 1 640 ? 0.751 9.386 15.326 1.00 97.31 640 VAL A CA 1
ATOM 5089 C C . VAL A 1 640 ? 0.136 9.976 14.059 1.00 97.31 640 VAL A C 1
ATOM 5091 O O . VAL A 1 640 ? 0.863 10.242 13.108 1.00 97.31 640 VAL A O 1
ATOM 5094 N N . GLY A 1 641 ? -1.174 10.236 14.051 1.00 98.00 641 GLY A N 1
ATOM 5095 C CA . GLY A 1 641 ? -1.856 10.812 12.895 1.00 98.00 641 GLY A CA 1
ATOM 5096 C C . GLY A 1 641 ? -1.346 12.207 12.523 1.00 98.00 641 GLY A C 1
ATOM 5097 O O . GLY A 1 641 ? -1.095 12.471 11.348 1.00 98.00 641 GLY A O 1
ATOM 5098 N N . VAL A 1 642 ? -1.136 13.084 13.513 1.00 98.19 642 VAL A N 1
ATOM 5099 C CA . VAL A 1 642 ? -0.620 14.443 13.278 1.00 98.19 642 VAL A CA 1
ATOM 5100 C C . VAL A 1 642 ? 0.862 14.433 12.906 1.00 98.19 642 VAL A C 1
ATOM 5102 O O . VAL A 1 642 ? 1.240 15.115 11.957 1.00 98.19 642 VAL A O 1
ATOM 5105 N N . GLU A 1 643 ? 1.706 13.676 13.617 1.00 97.62 643 GLU A N 1
ATOM 5106 C CA . GLU A 1 643 ? 3.151 13.612 13.333 1.00 97.62 643 GLU A CA 1
ATOM 5107 C C . GLU A 1 643 ? 3.434 12.995 11.961 1.00 97.62 643 GLU A C 1
ATOM 5109 O O . GLU A 1 643 ? 4.292 13.490 11.228 1.00 97.62 643 GLU A O 1
ATOM 5114 N N . TYR A 1 644 ? 2.681 11.959 11.580 1.00 98.19 644 TYR A N 1
ATOM 5115 C CA . TYR A 1 644 ? 2.783 11.386 10.244 1.00 98.19 644 TYR A CA 1
ATOM 5116 C C . TYR A 1 644 ? 2.383 12.404 9.176 1.00 98.19 644 TYR A C 1
ATOM 5118 O O . TYR A 1 644 ? 3.145 12.641 8.241 1.00 98.19 644 TYR A O 1
ATOM 5126 N N . LEU A 1 645 ? 1.219 13.048 9.327 1.00 97.88 645 LEU A N 1
ATOM 5127 C CA . LEU A 1 645 ? 0.746 14.034 8.359 1.00 97.88 645 LEU A CA 1
ATOM 5128 C C . LEU A 1 645 ? 1.715 15.218 8.244 1.00 97.88 645 LEU A C 1
ATOM 5130 O O . LEU A 1 645 ? 1.982 15.686 7.143 1.00 97.88 645 LEU A O 1
ATOM 5134 N N . ASP A 1 646 ? 2.293 15.669 9.356 1.00 97.56 646 ASP A N 1
ATOM 5135 C CA . ASP A 1 646 ? 3.310 16.719 9.362 1.00 97.56 646 ASP A CA 1
ATOM 5136 C C . ASP A 1 646 ? 4.561 16.342 8.550 1.00 97.56 646 ASP A C 1
ATOM 5138 O O . ASP A 1 646 ? 5.036 17.112 7.711 1.00 97.56 646 ASP A O 1
ATOM 5142 N N . ALA A 1 647 ? 5.088 15.135 8.756 1.00 96.94 647 ALA A N 1
ATOM 5143 C CA . ALA A 1 647 ? 6.214 14.628 7.979 1.00 96.94 647 ALA A CA 1
ATOM 5144 C C . ALA A 1 647 ? 5.850 14.440 6.495 1.00 96.94 647 ALA A C 1
ATOM 5146 O O . ALA A 1 647 ? 6.638 14.807 5.616 1.00 96.94 647 ALA A O 1
ATOM 5147 N N . TRP A 1 648 ? 4.640 13.955 6.212 1.00 97.94 648 TRP A N 1
ATOM 5148 C CA . TRP A 1 648 ? 4.147 13.730 4.857 1.00 97.94 648 TRP A CA 1
ATOM 5149 C C . TRP A 1 648 ? 4.013 15.040 4.076 1.00 97.94 648 TRP A C 1
ATOM 5151 O O . TRP A 1 648 ? 4.508 15.134 2.955 1.00 97.94 648 TRP A O 1
ATOM 5161 N N . LEU A 1 649 ? 3.466 16.103 4.680 1.00 96.19 649 LEU A N 1
ATOM 5162 C CA . LEU A 1 649 ? 3.398 17.442 4.068 1.00 96.19 649 LEU A CA 1
ATOM 5163 C C . LEU A 1 649 ? 4.786 18.077 3.832 1.00 96.19 649 LEU A C 1
ATOM 5165 O O . LEU A 1 649 ? 4.917 19.014 3.036 1.00 96.19 649 LEU A O 1
ATOM 5169 N N . ASN A 1 650 ? 5.832 17.560 4.485 1.00 93.56 650 ASN A N 1
ATOM 5170 C CA . ASN A 1 650 ? 7.236 17.901 4.230 1.00 93.56 650 ASN A CA 1
ATOM 5171 C C . ASN A 1 650 ? 7.929 16.977 3.216 1.00 93.56 650 ASN A C 1
ATOM 5173 O O . ASN A 1 650 ? 9.144 17.071 3.041 1.00 93.56 650 ASN A O 1
ATOM 5177 N N . GLY A 1 651 ? 7.185 16.107 2.534 1.00 95.00 651 GLY A N 1
ATOM 5178 C CA . GLY A 1 651 ? 7.722 15.220 1.506 1.00 95.00 651 GLY A CA 1
ATOM 5179 C C . GLY A 1 651 ? 8.275 13.893 2.031 1.00 95.00 651 GLY A C 1
ATOM 5180 O O . GLY A 1 651 ? 8.897 13.172 1.254 1.00 95.00 651 GLY A O 1
ATOM 5181 N N . ASN A 1 652 ? 8.054 13.539 3.303 1.00 95.94 652 ASN A N 1
ATOM 5182 C CA . ASN A 1 652 ? 8.476 12.253 3.864 1.00 95.94 652 ASN A CA 1
ATOM 5183 C C . ASN A 1 652 ? 7.278 11.357 4.217 1.00 95.94 652 ASN A C 1
ATOM 5185 O O . ASN A 1 652 ? 6.584 11.621 5.192 1.00 95.94 652 ASN A O 1
ATOM 5189 N N . GLY A 1 653 ? 7.080 10.272 3.465 1.00 96.56 653 GLY A N 1
ATOM 5190 C CA . GLY A 1 653 ? 6.014 9.295 3.720 1.00 96.56 653 GLY A CA 1
ATOM 5191 C C . GLY A 1 653 ? 6.415 8.098 4.587 1.00 96.56 653 GLY A C 1
ATOM 5192 O O . GLY A 1 653 ? 5.551 7.293 4.909 1.00 96.56 653 GLY A O 1
ATOM 5193 N N . CYS A 1 654 ? 7.689 7.972 4.975 1.00 96.19 654 CYS A N 1
ATOM 5194 C CA . CYS A 1 654 ? 8.211 6.848 5.757 1.00 96.19 654 CYS A CA 1
ATOM 5195 C C . CYS A 1 654 ? 8.819 7.384 7.059 1.00 96.19 654 CYS A C 1
ATOM 5197 O O . CYS A 1 654 ? 9.940 7.909 7.079 1.00 96.19 654 CYS A O 1
ATOM 5199 N N . VAL A 1 655 ? 8.058 7.320 8.151 1.00 95.62 655 VAL A N 1
ATOM 5200 C CA . VAL A 1 655 ? 8.281 8.196 9.308 1.00 95.62 655 VAL A CA 1
ATOM 5201 C C . VAL A 1 655 ? 8.549 7.382 10.576 1.00 95.62 655 VAL A C 1
ATOM 5203 O O . VAL A 1 655 ? 7.690 6.618 11.008 1.00 95.62 655 VAL A O 1
ATOM 5206 N N . PRO A 1 656 ? 9.713 7.548 11.230 1.00 94.50 656 PRO A N 1
ATOM 5207 C CA . PRO A 1 656 ? 9.967 6.917 12.516 1.00 94.50 656 PRO A CA 1
ATOM 5208 C C . PRO A 1 656 ? 9.183 7.630 13.630 1.00 94.50 656 PRO A C 1
ATOM 5210 O O . PRO A 1 656 ? 9.571 8.714 14.065 1.00 94.50 656 PRO A O 1
ATOM 5213 N N . ILE A 1 657 ? 8.115 7.010 14.133 1.00 92.81 657 ILE A N 1
ATOM 5214 C CA . ILE A 1 657 ? 7.284 7.536 15.226 1.00 92.81 657 ILE A CA 1
ATOM 5215 C C . ILE A 1 657 ? 7.230 6.494 16.341 1.00 92.81 657 ILE A C 1
ATOM 5217 O O . ILE A 1 657 ? 6.899 5.338 16.111 1.00 92.81 657 ILE A O 1
ATOM 5221 N N . ASN A 1 658 ? 7.583 6.882 17.571 1.00 90.50 658 ASN A N 1
ATOM 5222 C CA . ASN A 1 658 ? 7.554 5.995 18.748 1.00 90.50 658 ASN A CA 1
ATOM 5223 C C . ASN A 1 658 ? 8.259 4.635 18.530 1.00 90.50 658 ASN A C 1
ATOM 5225 O O . ASN A 1 658 ? 7.789 3.600 18.996 1.00 90.50 658 ASN A O 1
ATOM 5229 N N . HIS A 1 659 ? 9.404 4.651 17.834 1.00 90.56 659 HIS A N 1
ATOM 5230 C CA . HIS A 1 659 ? 10.196 3.462 17.474 1.00 90.56 659 HIS A CA 1
ATOM 5231 C C . HIS A 1 659 ? 9.506 2.482 16.509 1.00 90.56 659 HIS A C 1
ATOM 5233 O O . HIS A 1 659 ? 9.915 1.326 16.409 1.00 90.56 659 HIS A O 1
ATOM 5239 N N . LEU A 1 660 ? 8.499 2.937 15.770 1.00 92.25 660 LEU A N 1
ATOM 5240 C CA . LEU A 1 660 ? 7.897 2.225 14.650 1.00 92.25 660 LEU A CA 1
ATOM 5241 C C . LEU A 1 660 ? 8.156 3.008 13.363 1.00 92.25 660 LEU A C 1
ATOM 5243 O O . LEU A 1 660 ? 8.191 4.238 13.378 1.00 92.25 660 LEU A O 1
ATOM 5247 N N . MET A 1 661 ? 8.391 2.297 12.264 1.00 95.00 661 MET A N 1
ATOM 5248 C CA . MET A 1 661 ? 8.446 2.891 10.933 1.00 95.00 661 MET A CA 1
ATOM 5249 C C . MET A 1 661 ? 7.025 2.955 10.379 1.00 95.00 661 MET A C 1
ATOM 5251 O O . MET A 1 661 ? 6.488 1.932 9.965 1.00 95.00 661 MET A O 1
ATOM 5255 N N . GLU A 1 662 ? 6.421 4.137 10.433 1.00 96.44 662 GLU A N 1
ATOM 5256 C CA . GLU A 1 662 ? 5.025 4.356 10.065 1.00 96.44 662 GLU A CA 1
ATOM 5257 C C . GLU A 1 662 ? 4.892 4.848 8.618 1.00 96.44 662 GLU A C 1
ATOM 5259 O O . GLU A 1 662 ? 5.722 5.623 8.127 1.00 96.44 662 GLU A O 1
ATOM 5264 N N . ASP A 1 663 ? 3.818 4.411 7.967 1.00 97.44 663 ASP A N 1
ATOM 5265 C CA . ASP A 1 663 ? 3.377 4.802 6.629 1.00 97.44 663 ASP A CA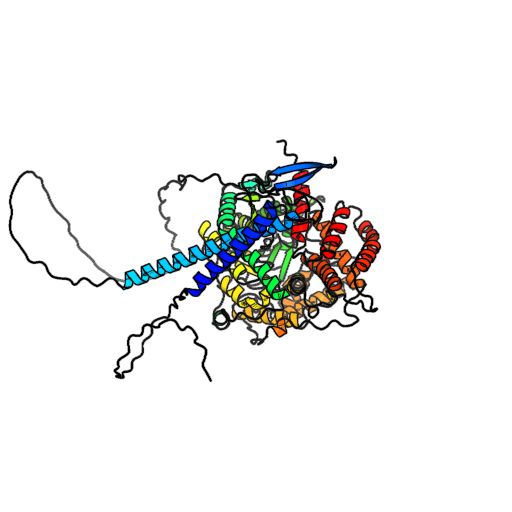 1
ATOM 5266 C C . ASP A 1 663 ? 1.939 5.368 6.676 1.00 97.44 663 ASP A C 1
ATOM 5268 O O . ASP A 1 663 ? 1.367 5.574 7.759 1.00 97.44 663 ASP A O 1
ATOM 5272 N N . ALA A 1 664 ? 1.355 5.673 5.512 1.00 97.88 664 ALA A N 1
ATOM 5273 C CA . ALA A 1 664 ? 0.055 6.341 5.456 1.00 97.88 664 ALA A CA 1
ATOM 5274 C C . ALA A 1 664 ? -1.063 5.493 6.072 1.00 97.88 664 ALA A C 1
ATOM 5276 O O . ALA A 1 664 ? -1.917 6.053 6.765 1.00 97.88 664 ALA A O 1
ATOM 5277 N N . ALA A 1 665 ? -1.020 4.164 5.932 1.00 97.56 665 ALA A N 1
ATOM 5278 C CA . ALA A 1 665 ? -1.985 3.259 6.548 1.00 97.56 665 ALA A CA 1
ATOM 5279 C C . ALA A 1 665 ? -2.072 3.437 8.073 1.00 97.56 665 ALA A C 1
ATOM 5281 O O . ALA A 1 665 ? -3.168 3.346 8.639 1.00 97.56 665 ALA A O 1
ATOM 5282 N N . THR A 1 666 ? -0.963 3.749 8.760 1.00 96.88 666 THR A N 1
ATOM 5283 C CA . THR A 1 666 ? -0.995 4.036 10.203 1.00 96.88 666 THR A CA 1
ATOM 5284 C C . THR A 1 666 ? -1.766 5.324 10.515 1.00 96.88 666 THR A C 1
ATOM 5286 O O . THR A 1 666 ? -2.556 5.363 11.470 1.00 96.88 666 THR A O 1
ATOM 5289 N N . ALA A 1 667 ? -1.580 6.385 9.730 1.00 98.06 667 ALA A N 1
ATOM 5290 C CA . ALA A 1 667 ? -2.342 7.621 9.898 1.00 98.06 667 ALA A CA 1
ATOM 5291 C C . ALA A 1 667 ? -3.823 7.431 9.531 1.00 98.06 667 ALA A C 1
ATOM 5293 O O . ALA A 1 667 ? -4.697 7.949 10.234 1.00 98.06 667 ALA A O 1
ATOM 5294 N N . GLU A 1 668 ? -4.109 6.625 8.504 1.00 98.56 668 GLU A N 1
ATOM 5295 C CA . GLU A 1 668 ? -5.464 6.267 8.088 1.00 98.56 668 GLU A CA 1
ATOM 5296 C C . GLU A 1 668 ? -6.222 5.549 9.201 1.00 98.56 668 GLU A C 1
ATOM 5298 O O . GLU A 1 668 ? -7.285 6.020 9.616 1.00 98.56 668 GLU A O 1
ATOM 5303 N N . ILE A 1 669 ? -5.675 4.469 9.770 1.00 98.25 669 ILE A N 1
ATOM 5304 C CA . ILE A 1 669 ? -6.346 3.782 10.882 1.00 98.25 669 ILE A CA 1
ATOM 5305 C C . ILE A 1 669 ? -6.487 4.692 12.108 1.00 98.25 669 ILE A C 1
ATOM 5307 O O . ILE A 1 669 ? -7.520 4.661 12.777 1.00 98.25 669 ILE A O 1
ATOM 5311 N N . SER A 1 670 ? -5.496 5.549 12.372 1.00 98.50 670 SER A N 1
ATOM 5312 C CA . SER A 1 670 ? -5.523 6.463 13.516 1.00 98.50 670 SER A CA 1
ATOM 5313 C C . SER A 1 670 ? -6.679 7.462 13.422 1.00 98.50 670 SER A C 1
ATOM 5315 O O . SER A 1 670 ? -7.467 7.562 14.364 1.00 98.50 670 SER A O 1
ATOM 5317 N N . ARG A 1 671 ? -6.853 8.157 12.286 1.00 98.38 671 ARG A N 1
ATOM 5318 C CA . ARG A 1 671 ? -8.005 9.065 12.109 1.00 98.38 671 ARG A CA 1
ATOM 5319 C C . ARG A 1 671 ? -9.331 8.308 12.063 1.00 98.38 671 ARG A C 1
ATOM 5321 O O . ARG A 1 671 ? -10.338 8.800 12.569 1.00 98.38 671 ARG A O 1
ATOM 5328 N N . SER A 1 672 ? -9.332 7.113 11.473 1.00 98.38 672 SER A N 1
ATOM 5329 C CA . SER A 1 672 ? -10.556 6.357 11.208 1.00 98.38 672 SER A CA 1
ATOM 5330 C C . SER A 1 672 ? -11.156 5.801 12.487 1.00 98.38 672 SER A C 1
ATOM 5332 O O . SER A 1 672 ? -12.368 5.877 12.664 1.00 98.38 672 SER A O 1
ATOM 5334 N N . GLN A 1 673 ? -10.321 5.321 13.414 1.00 97.81 673 GLN A N 1
ATOM 5335 C CA . GLN A 1 673 ? -10.780 4.913 14.742 1.00 97.81 673 GLN A CA 1
ATOM 5336 C C . GLN A 1 673 ? -11.412 6.070 15.505 1.00 97.81 673 GLN A C 1
ATOM 5338 O O . GLN A 1 673 ? -12.511 5.919 16.029 1.00 97.81 673 GLN A O 1
ATOM 5343 N N . ILE A 1 674 ? -10.765 7.239 15.519 1.00 98.62 674 ILE A N 1
ATOM 5344 C CA . ILE A 1 674 ? -11.303 8.413 16.214 1.00 98.62 674 ILE A CA 1
ATOM 5345 C C . ILE A 1 674 ? -12.649 8.819 15.604 1.00 98.62 674 ILE A C 1
ATOM 5347 O O . ILE A 1 674 ? -13.624 8.998 16.334 1.00 98.62 674 ILE A O 1
ATOM 5351 N N . TRP A 1 675 ? -12.727 8.905 14.272 1.00 98.75 675 TRP A N 1
ATOM 5352 C CA . TRP A 1 675 ? -13.972 9.208 13.566 1.00 98.75 675 TRP A CA 1
ATOM 5353 C C . TRP A 1 675 ? -15.076 8.195 13.904 1.00 98.75 675 TRP A C 1
ATOM 5355 O O . TRP A 1 675 ? -16.195 8.585 14.235 1.00 98.75 675 TRP A O 1
ATOM 5365 N N . GLN A 1 676 ? -14.758 6.894 13.889 1.00 98.19 676 GLN A N 1
ATOM 5366 C CA . GLN A 1 676 ? -15.708 5.820 14.190 1.00 98.19 676 GLN A CA 1
ATOM 5367 C C . GLN A 1 676 ? -16.229 5.909 15.626 1.00 98.19 676 GLN A C 1
ATOM 5369 O O . GLN A 1 676 ? -17.434 5.786 15.854 1.00 98.19 676 GLN A O 1
ATOM 5374 N N . TRP A 1 677 ? -15.340 6.151 16.590 1.00 98.06 677 TRP A N 1
ATOM 5375 C CA . TRP A 1 677 ? -15.701 6.280 17.997 1.00 98.06 677 TRP A CA 1
ATOM 5376 C C . TRP A 1 677 ? -16.595 7.492 18.258 1.00 98.06 677 TRP A C 1
ATOM 5378 O O . TRP A 1 677 ? -17.557 7.376 19.016 1.00 98.06 677 TRP A O 1
ATOM 5388 N N . ILE A 1 678 ? -16.343 8.620 17.586 1.00 98.38 678 ILE A N 1
ATOM 5389 C CA . ILE A 1 678 ? -17.217 9.801 17.645 1.00 98.38 678 ILE A CA 1
ATOM 5390 C C . ILE A 1 678 ? -18.582 9.489 17.017 1.00 98.38 678 ILE A C 1
ATOM 5392 O O . ILE A 1 678 ? -19.620 9.733 17.635 1.00 98.38 678 ILE A O 1
ATOM 5396 N N . LYS A 1 679 ? -18.595 8.910 15.808 1.00 97.44 679 LYS A N 1
ATOM 5397 C CA . LYS A 1 679 ? -19.815 8.578 15.054 1.00 97.44 679 LYS A CA 1
ATOM 5398 C C . LYS A 1 679 ? -20.762 7.677 15.848 1.00 97.44 679 LYS A C 1
ATOM 5400 O O . LYS A 1 679 ? -21.966 7.930 15.870 1.00 97.44 679 LYS A O 1
ATOM 5405 N N . HIS A 1 680 ? -20.219 6.651 16.503 1.00 96.94 680 HIS A N 1
ATOM 5406 C CA . HIS A 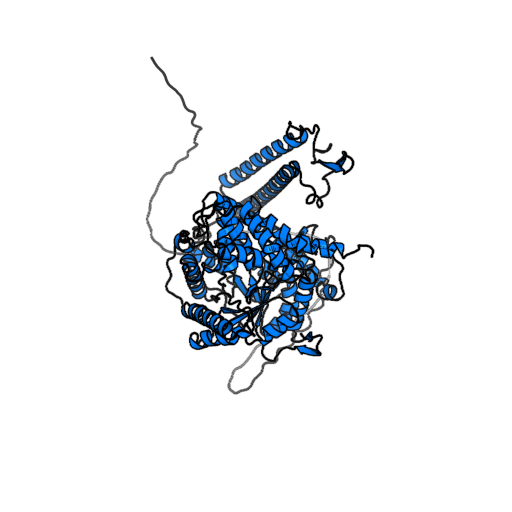1 680 ? -20.991 5.643 17.240 1.00 96.94 680 HIS A CA 1
ATOM 5407 C C . HIS A 1 680 ? -21.096 5.917 18.742 1.00 96.94 680 HIS A C 1
ATOM 5409 O O . HIS A 1 680 ? -21.635 5.091 19.476 1.00 96.94 680 HIS A O 1
ATOM 5415 N N . LYS A 1 681 ? -20.636 7.089 19.209 1.00 96.12 681 LYS A N 1
ATOM 5416 C CA . LYS A 1 681 ? -20.659 7.486 20.629 1.00 96.12 681 LYS A CA 1
ATOM 5417 C C . LYS A 1 681 ? -20.017 6.429 21.535 1.00 96.12 681 LYS A C 1
ATOM 5419 O O . LYS A 1 681 ? -20.535 6.117 22.613 1.00 96.12 681 LYS A O 1
ATOM 5424 N N . SER A 1 682 ? -18.896 5.872 21.083 1.00 96.44 682 SER A N 1
ATOM 5425 C CA . SER A 1 682 ? -18.140 4.870 21.825 1.00 96.44 682 SER A CA 1
ATOM 5426 C C . SER A 1 682 ? -17.677 5.416 23.171 1.00 96.44 682 SER A C 1
ATOM 5428 O O . SER A 1 682 ? -17.475 6.622 23.342 1.00 96.44 682 SER A O 1
ATOM 5430 N N . LYS A 1 683 ? -17.516 4.519 24.144 1.00 95.50 683 LYS A N 1
ATOM 5431 C CA . LYS A 1 683 ? -17.149 4.871 25.516 1.00 95.50 683 LYS A CA 1
ATOM 5432 C C . LYS A 1 683 ? -15.734 4.414 25.823 1.00 95.50 683 LYS A C 1
ATOM 5434 O O . LYS A 1 683 ? -15.346 3.315 25.444 1.00 95.50 683 LYS A O 1
ATOM 5439 N N . LEU A 1 684 ? -15.007 5.256 26.545 1.00 94.00 684 LEU A N 1
ATOM 5440 C CA . LEU A 1 684 ? -13.774 4.881 27.220 1.00 94.00 684 LEU A CA 1
ATOM 5441 C C . LEU A 1 684 ? -14.049 3.894 28.360 1.00 94.00 684 LEU A C 1
ATOM 5443 O O . LEU A 1 684 ? -15.175 3.791 28.855 1.00 94.00 684 LEU A O 1
ATOM 5447 N N . SER A 1 685 ? -12.983 3.274 28.859 1.00 84.81 685 SER A N 1
ATOM 5448 C CA . SER A 1 685 ? -12.993 2.408 30.048 1.00 84.81 685 SER A CA 1
ATOM 5449 C C . SER A 1 685 ? -13.617 3.019 31.300 1.00 84.81 685 SER A C 1
ATOM 5451 O O . SER A 1 685 ? -14.229 2.307 32.094 1.00 84.81 685 SER A O 1
ATOM 5453 N N . ASN A 1 686 ? -13.545 4.339 31.457 1.00 85.88 686 ASN A N 1
ATOM 5454 C CA . ASN A 1 686 ? -14.178 5.078 32.553 1.00 85.88 686 ASN A CA 1
ATOM 5455 C C . ASN A 1 686 ? -15.648 5.473 32.278 1.00 85.88 686 ASN A C 1
ATOM 5457 O O . ASN A 1 686 ? -16.241 6.221 33.051 1.00 85.88 686 ASN A O 1
ATOM 5461 N N . GLY A 1 687 ? -16.236 5.012 31.170 1.00 89.56 687 GLY A N 1
ATOM 5462 C CA . GLY A 1 687 ? -17.611 5.303 30.758 1.00 89.56 687 GLY A CA 1
ATOM 5463 C C . GLY A 1 687 ? -17.805 6.630 30.017 1.00 89.56 687 GLY A C 1
ATOM 5464 O O . GLY A 1 687 ? -18.912 6.888 29.535 1.00 89.56 687 GLY A O 1
ATOM 5465 N N . LYS A 1 688 ? -16.763 7.465 29.884 1.00 94.31 688 LYS A N 1
ATOM 5466 C CA . LYS A 1 688 ? -16.829 8.739 29.156 1.00 94.31 688 LYS A CA 1
ATOM 5467 C C . LYS A 1 688 ? -17.046 8.494 27.664 1.00 94.31 688 LYS A C 1
ATOM 5469 O O . LYS A 1 688 ? -16.311 7.734 27.042 1.00 94.31 688 LYS A O 1
ATOM 5474 N N . VAL A 1 689 ? -18.045 9.157 27.089 1.00 96.75 689 VAL A N 1
ATOM 5475 C CA . VAL A 1 689 ? -18.334 9.096 25.649 1.00 96.75 689 VAL A CA 1
ATOM 5476 C C . VAL A 1 689 ? -17.298 9.914 24.881 1.00 96.75 689 VAL A C 1
ATOM 5478 O O . VAL A 1 689 ? -16.990 11.045 25.262 1.00 96.75 689 VAL A O 1
ATOM 5481 N N . ILE A 1 690 ? -16.789 9.361 23.785 1.00 97.50 690 ILE A N 1
ATOM 5482 C CA . ILE A 1 690 ? -15.902 10.069 22.866 1.00 97.50 690 ILE A CA 1
ATOM 5483 C C . ILE A 1 690 ? -16.761 10.945 21.952 1.00 97.50 690 ILE A C 1
ATOM 5485 O O . ILE A 1 690 ? -17.494 10.445 21.104 1.00 97.50 690 ILE A O 1
ATOM 5489 N N . THR A 1 691 ? -16.689 12.262 22.144 1.00 98.31 691 THR A N 1
ATOM 5490 C CA . THR A 1 691 ? -17.353 13.263 21.295 1.0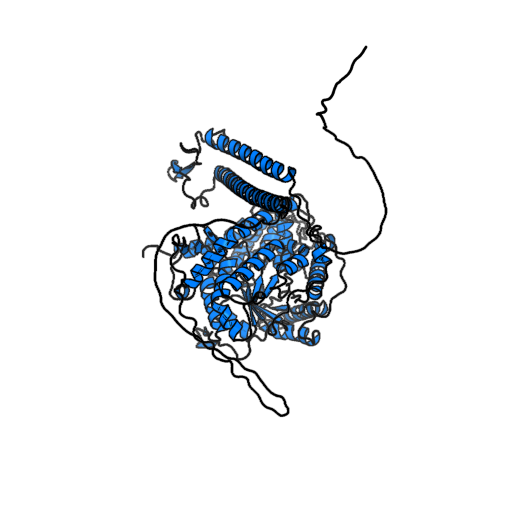0 98.31 691 THR A CA 1
ATOM 5491 C C . THR A 1 691 ? -16.323 14.119 20.564 1.00 98.31 691 THR A C 1
ATOM 5493 O O . THR A 1 691 ? -15.135 14.096 20.899 1.00 98.31 691 THR A O 1
ATOM 5496 N N . LEU A 1 692 ? -16.770 14.905 19.580 1.00 97.94 692 LEU A N 1
ATOM 5497 C CA . LEU A 1 692 ? -15.896 15.836 18.868 1.00 97.94 692 LEU A CA 1
ATOM 5498 C C . LEU A 1 692 ? -15.312 16.900 19.814 1.00 97.94 692 LEU A C 1
ATOM 5500 O O . LEU A 1 692 ? -14.139 17.248 19.704 1.00 97.94 692 LEU A O 1
ATOM 5504 N N . GLU A 1 693 ? -16.095 17.374 20.785 1.00 98.31 693 GLU A N 1
ATOM 5505 C CA . GLU A 1 693 ? -15.648 18.329 21.805 1.00 98.31 693 GLU A CA 1
ATOM 5506 C C . GLU A 1 693 ? -14.535 17.734 22.664 1.00 98.31 693 GLU A C 1
ATOM 5508 O O . GLU A 1 693 ? -13.523 18.390 22.911 1.00 98.31 693 GLU A O 1
ATOM 5513 N N . TYR A 1 694 ? -14.693 16.478 23.085 1.00 98.12 694 TYR A N 1
ATOM 5514 C CA . TYR A 1 694 ? -13.679 15.810 23.887 1.00 98.12 694 TYR A CA 1
ATOM 5515 C C . TYR A 1 694 ? -12.412 15.505 23.079 1.00 98.12 694 TYR A C 1
ATOM 5517 O O . TYR A 1 694 ? -11.311 15.735 23.571 1.00 98.12 694 TYR A O 1
ATOM 5525 N N . PHE A 1 695 ? -12.541 15.079 21.820 1.00 98.31 695 PHE A N 1
ATOM 5526 C CA . PHE A 1 695 ? -11.399 14.962 20.913 1.00 98.31 695 PHE A CA 1
ATOM 5527 C C . PHE A 1 695 ? -10.644 16.296 20.777 1.00 98.31 695 PHE A C 1
ATOM 5529 O O . PHE A 1 695 ? -9.426 16.324 20.941 1.00 98.31 695 PHE A O 1
ATOM 5536 N N . ASN A 1 696 ? -11.354 17.407 20.552 1.00 98.25 696 ASN A N 1
ATOM 5537 C CA . ASN A 1 696 ? -10.747 18.737 20.441 1.00 98.25 696 ASN A CA 1
ATOM 5538 C C . ASN A 1 696 ? -10.060 19.174 21.744 1.00 98.25 696 ASN A C 1
ATOM 5540 O O . ASN A 1 696 ? -9.008 19.813 21.700 1.00 98.25 696 ASN A O 1
ATOM 5544 N N . GLN A 1 697 ? -10.625 18.814 22.901 1.00 98.25 697 GLN A N 1
ATOM 5545 C CA . GLN A 1 697 ? -9.991 19.035 24.199 1.00 98.25 697 GLN A CA 1
ATOM 5546 C C . GLN A 1 697 ? -8.647 18.293 24.281 1.00 98.25 697 GLN A C 1
ATOM 5548 O O . GLN A 1 697 ? -7.627 18.921 24.557 1.00 98.25 697 GLN A O 1
ATOM 5553 N N . ILE A 1 698 ? -8.628 16.987 23.989 1.00 98.25 698 ILE A N 1
ATOM 5554 C CA . ILE A 1 698 ? -7.399 16.180 24.027 1.00 98.25 698 ILE A CA 1
ATOM 5555 C C . ILE A 1 698 ? -6.375 16.675 22.998 1.00 98.25 698 ILE A C 1
ATOM 5557 O O . ILE A 1 698 ? -5.188 16.761 23.305 1.00 98.25 698 ILE A O 1
ATOM 5561 N N . LEU A 1 699 ? -6.808 17.056 21.793 1.00 98.25 699 LEU A N 1
ATOM 5562 C CA . LEU A 1 699 ? -5.924 17.628 20.776 1.00 98.25 699 LEU A CA 1
ATOM 5563 C C . LEU A 1 699 ? -5.246 18.912 21.280 1.00 98.25 699 LEU A C 1
ATOM 5565 O O . LEU A 1 699 ? -4.037 19.067 21.122 1.00 98.25 699 LEU A O 1
ATOM 5569 N N . LYS A 1 700 ? -5.996 19.796 21.948 1.00 97.75 700 LYS A N 1
ATOM 5570 C CA . LYS A 1 700 ? -5.456 21.020 22.558 1.00 97.75 700 LYS A CA 1
ATOM 5571 C C . LYS A 1 700 ? -4.473 20.719 23.694 1.00 97.75 700 LYS A C 1
ATOM 5573 O O . LYS A 1 700 ? -3.461 21.402 23.813 1.00 97.75 700 LYS A O 1
ATOM 5578 N N . GLU A 1 701 ? -4.745 19.701 24.509 1.00 97.94 701 GLU A N 1
ATOM 5579 C CA . GLU A 1 701 ? -3.825 19.236 25.559 1.00 97.94 701 GLU A CA 1
ATOM 5580 C C . GLU A 1 701 ? -2.518 18.671 24.977 1.00 97.94 701 GLU A C 1
ATOM 5582 O O . GLU A 1 701 ? -1.446 18.868 25.547 1.00 97.94 701 GLU A O 1
ATOM 5587 N N . LEU A 1 702 ? -2.591 17.992 23.827 1.00 97.88 702 LEU A N 1
ATOM 5588 C CA . LEU A 1 702 ? -1.439 17.398 23.145 1.00 97.88 702 LEU A CA 1
ATOM 5589 C C . LEU A 1 702 ? -0.658 18.384 22.271 1.00 97.88 702 LEU A C 1
ATOM 5591 O O . LEU A 1 702 ? 0.501 18.116 21.954 1.00 97.88 702 LEU A O 1
ATOM 5595 N N . GLN A 1 703 ? -1.243 19.520 21.891 1.00 96.31 703 GLN A N 1
ATOM 5596 C CA . GLN A 1 703 ? -0.605 20.489 21.000 1.00 96.31 703 GLN A CA 1
ATOM 5597 C C . GLN A 1 703 ? 0.788 20.949 21.488 1.00 96.31 703 GLN A C 1
ATOM 5599 O O . GLN A 1 703 ? 1.727 20.861 20.696 1.00 96.31 703 GLN A O 1
ATOM 5604 N N . PRO A 1 704 ? 1.010 21.314 22.769 1.00 96.50 704 PRO A N 1
ATOM 5605 C CA . PRO A 1 704 ? 2.350 21.662 23.254 1.00 96.50 704 PRO A CA 1
ATOM 5606 C C . PRO A 1 704 ? 3.357 20.507 23.151 1.00 96.50 704 PRO A C 1
ATOM 5608 O O . PRO A 1 704 ? 4.548 20.729 22.926 1.00 96.50 704 PRO A O 1
ATOM 5611 N N . VAL A 1 705 ? 2.897 19.259 23.305 1.00 95.69 705 VAL A N 1
ATOM 5612 C CA . VAL A 1 705 ? 3.740 18.064 23.143 1.00 95.69 705 VAL A CA 1
ATOM 5613 C C . VAL A 1 705 ? 4.155 17.917 21.681 1.00 95.69 705 VAL A C 1
ATOM 5615 O O . VAL A 1 705 ? 5.340 17.734 21.403 1.00 95.69 705 VAL A O 1
ATOM 5618 N N . LEU A 1 706 ? 3.204 18.054 20.754 1.00 95.56 706 LEU A N 1
ATOM 5619 C CA . LEU A 1 706 ? 3.440 17.996 19.310 1.00 95.56 706 LEU A CA 1
ATOM 5620 C C . LEU A 1 706 ? 4.404 19.097 18.851 1.00 95.56 706 LEU A C 1
ATOM 5622 O O . LEU A 1 706 ? 5.372 18.810 18.148 1.00 95.56 706 LEU A O 1
ATOM 5626 N N . GLU A 1 707 ? 4.204 20.334 19.308 1.00 94.81 707 GLU A N 1
ATOM 5627 C CA . GLU A 1 707 ? 5.079 21.476 19.019 1.00 94.81 707 GLU A CA 1
ATOM 5628 C C . GLU A 1 707 ? 6.493 21.265 19.578 1.00 94.81 707 GLU A C 1
ATOM 5630 O O . GLU A 1 707 ? 7.489 21.514 18.896 1.00 94.81 707 GLU A O 1
ATOM 5635 N N . ASN A 1 708 ? 6.612 20.746 20.805 1.00 94.25 708 ASN A N 1
ATOM 5636 C CA . ASN A 1 708 ? 7.910 20.482 21.419 1.00 94.25 708 ASN A CA 1
ATOM 5637 C C . ASN A 1 708 ? 8.673 19.333 20.735 1.00 94.25 708 ASN A C 1
ATOM 5639 O O . ASN A 1 708 ? 9.902 19.393 20.654 1.00 94.25 708 ASN A O 1
ATOM 5643 N N . ARG A 1 709 ? 7.977 18.305 20.232 1.00 92.50 709 ARG A N 1
ATOM 5644 C CA . ARG A 1 709 ? 8.592 17.205 19.465 1.00 92.50 709 ARG A CA 1
ATOM 5645 C C . ARG A 1 709 ? 8.983 17.638 18.052 1.00 92.50 709 ARG A C 1
ATOM 5647 O O . ARG A 1 709 ? 10.012 17.194 17.551 1.00 92.50 709 ARG A O 1
ATOM 5654 N N . ASN A 1 710 ? 8.239 18.573 17.461 1.00 90.88 710 ASN A N 1
ATOM 5655 C CA . ASN A 1 710 ? 8.391 19.003 16.070 1.00 90.88 710 ASN A CA 1
ATOM 5656 C C . ASN A 1 710 ? 8.805 20.480 15.939 1.00 90.88 710 ASN A C 1
ATOM 5658 O O . ASN A 1 710 ? 8.377 21.171 15.021 1.00 90.88 710 ASN A O 1
ATOM 5662 N N . LYS A 1 711 ? 9.695 20.978 16.814 1.00 88.75 711 LYS A N 1
ATOM 5663 C CA . LYS A 1 711 ? 10.118 22.402 16.871 1.00 88.75 711 LYS A CA 1
ATOM 5664 C C . LYS A 1 711 ? 10.610 23.003 15.553 1.00 88.75 711 LYS A C 1
ATOM 5666 O O . LYS A 1 711 ? 10.597 24.218 15.392 1.00 88.75 711 LYS A O 1
ATOM 5671 N N . LYS A 1 712 ? 11.133 22.168 14.653 1.00 88.62 712 LYS A N 1
ATOM 5672 C CA . LYS A 1 712 ? 11.668 22.583 13.346 1.00 88.62 712 LYS A CA 1
ATOM 5673 C C . LYS A 1 712 ? 10.649 22.444 12.214 1.00 88.62 712 LYS A C 1
ATOM 5675 O O . LYS A 1 712 ? 10.980 22.767 11.076 1.00 88.62 712 LYS A O 1
ATOM 5680 N N . SER A 1 713 ? 9.456 21.928 12.501 1.00 90.25 713 SER A N 1
ATOM 5681 C CA . SER A 1 713 ? 8.427 21.744 11.492 1.00 90.25 713 SER A CA 1
ATOM 5682 C C . SER A 1 713 ? 7.869 23.088 11.038 1.00 90.25 713 SER A C 1
ATOM 5684 O O . SER A 1 713 ? 7.619 23.989 11.836 1.00 90.25 713 SER A O 1
ATOM 5686 N N . THR A 1 714 ? 7.662 23.204 9.729 1.00 89.50 714 THR A N 1
ATOM 5687 C CA . THR A 1 714 ? 7.017 24.368 9.104 1.00 89.50 714 THR A CA 1
ATOM 5688 C C . THR A 1 714 ? 5.566 24.097 8.713 1.00 89.50 714 THR A C 1
ATOM 5690 O O . THR A 1 714 ? 4.835 25.038 8.406 1.00 89.50 714 THR A O 1
ATOM 5693 N N . THR A 1 715 ? 5.146 22.834 8.767 1.00 94.62 715 THR A N 1
ATOM 5694 C CA . THR A 1 715 ? 3.847 22.331 8.303 1.00 94.62 715 THR A CA 1
ATOM 5695 C C . THR A 1 715 ? 2.939 21.899 9.447 1.00 94.62 715 THR A C 1
ATOM 5697 O O . THR A 1 715 ? 1.770 21.628 9.202 1.00 94.62 715 THR A O 1
ATOM 5700 N N . LEU A 1 716 ? 3.416 21.896 10.700 1.00 95.56 716 LEU A N 1
ATOM 5701 C CA . LEU A 1 716 ? 2.618 21.447 11.849 1.00 95.56 716 LEU A CA 1
ATOM 5702 C C . LEU A 1 716 ? 1.345 22.289 12.027 1.00 95.56 716 LEU A C 1
ATOM 5704 O O . LEU A 1 716 ? 0.275 21.781 12.358 1.00 95.56 716 LEU A O 1
ATOM 5708 N N . LYS A 1 717 ? 1.458 23.589 11.732 1.00 94.44 717 LYS A N 1
ATOM 5709 C CA . LYS A 1 717 ? 0.342 24.545 11.705 1.00 94.44 717 LYS A CA 1
ATOM 5710 C C . LYS A 1 717 ? -0.737 24.203 10.669 1.00 94.44 717 LYS A C 1
ATOM 5712 O O . LYS A 1 717 ? -1.862 24.661 10.815 1.00 94.44 717 LYS A O 1
ATOM 5717 N N . ASP A 1 718 ? -0.388 23.430 9.641 1.00 94.88 718 ASP A N 1
ATOM 5718 C CA . ASP A 1 718 ? -1.280 22.999 8.565 1.00 94.88 718 ASP A CA 1
ATOM 5719 C C . ASP A 1 718 ? -1.766 21.553 8.796 1.00 94.88 718 ASP A C 1
ATOM 5721 O O . ASP A 1 718 ? -2.924 21.238 8.520 1.00 94.88 718 ASP A O 1
ATOM 5725 N N . SER A 1 719 ? -0.923 20.676 9.357 1.00 96.69 719 SER A N 1
ATOM 5726 C CA . SER A 1 719 ? -1.270 19.272 9.612 1.00 96.69 719 SER A CA 1
ATOM 5727 C C . SER A 1 719 ? -2.294 19.107 10.737 1.00 96.69 719 SER A C 1
ATOM 5729 O O . SER A 1 719 ? -3.226 18.319 10.584 1.00 96.69 719 SER A O 1
ATOM 5731 N N . ILE A 1 720 ? -2.193 19.874 11.831 1.00 96.88 720 ILE A N 1
ATOM 5732 C CA . ILE A 1 720 ? -3.169 19.843 12.936 1.00 96.88 720 ILE A CA 1
ATOM 5733 C C . ILE A 1 720 ? -4.598 20.148 12.448 1.00 96.88 720 ILE A C 1
ATOM 5735 O O . ILE A 1 720 ? -5.474 19.298 12.642 1.00 96.88 720 ILE A O 1
ATOM 5739 N N . PRO A 1 721 ? -4.879 21.301 11.802 1.00 96.56 721 PRO A N 1
ATOM 5740 C CA . PRO A 1 721 ? -6.232 21.604 11.342 1.00 96.56 721 PRO A CA 1
ATOM 5741 C C . PRO A 1 721 ? -6.699 20.650 10.236 1.00 96.56 721 PRO A C 1
ATOM 5743 O O . PRO A 1 721 ? -7.877 20.298 10.199 1.00 96.56 721 PRO A O 1
ATOM 5746 N N . MET A 1 722 ? -5.800 20.169 9.369 1.00 97.06 722 MET A N 1
ATOM 5747 C CA . MET A 1 722 ? -6.156 19.170 8.358 1.00 97.06 722 MET A CA 1
ATOM 5748 C C . MET A 1 722 ? -6.604 17.853 9.008 1.00 97.06 722 MET A C 1
ATOM 5750 O O . MET A 1 722 ? -7.683 17.353 8.688 1.00 97.06 722 MET A O 1
ATOM 5754 N N . PHE A 1 723 ? -5.843 17.328 9.971 1.00 98.06 723 PHE A N 1
ATOM 5755 C CA . PHE A 1 723 ? -6.203 16.121 10.719 1.00 98.06 723 PHE A CA 1
ATOM 5756 C C . PHE A 1 723 ? -7.528 16.292 11.473 1.00 98.06 723 PHE A C 1
ATOM 5758 O O . PHE A 1 723 ? -8.410 15.434 11.396 1.00 98.06 723 PHE A O 1
ATOM 5765 N N . GLN A 1 724 ? -7.706 17.438 12.136 1.00 97.69 724 GLN A N 1
ATOM 5766 C CA . GLN A 1 724 ? -8.950 17.798 12.813 1.00 97.69 724 GLN A CA 1
ATOM 5767 C C . GLN A 1 724 ? -10.141 17.819 11.843 1.00 97.69 724 GLN A C 1
ATOM 5769 O O . GLN A 1 724 ? -11.193 17.272 12.167 1.00 97.69 724 GLN A O 1
ATOM 5774 N N . SER A 1 725 ? -9.983 18.394 10.645 1.00 96.81 725 SER A N 1
ATOM 5775 C CA . SER A 1 725 ? -11.056 18.478 9.643 1.00 96.81 725 SER A CA 1
ATOM 5776 C C . SER A 1 725 ? -11.504 17.106 9.129 1.00 96.81 725 SER A C 1
ATOM 5778 O O . SER A 1 725 ? -12.701 16.865 8.983 1.00 96.81 725 SER A O 1
ATOM 5780 N N . LEU A 1 726 ? -10.563 16.174 8.936 1.00 95.69 726 LEU A N 1
ATOM 5781 C CA . LEU A 1 726 ? -10.862 14.807 8.503 1.00 95.69 726 LEU A CA 1
ATOM 5782 C C . LEU A 1 726 ? -11.681 14.041 9.553 1.00 95.69 726 LEU A C 1
ATOM 5784 O O . LEU A 1 726 ? -12.540 13.238 9.193 1.00 95.69 726 LEU A O 1
ATOM 5788 N N . ILE A 1 727 ? -11.435 14.298 10.840 1.00 97.38 727 ILE A N 1
ATOM 5789 C CA . ILE A 1 727 ? -12.167 13.685 11.959 1.00 97.38 727 ILE A CA 1
ATOM 5790 C C . ILE A 1 727 ? -13.521 14.367 12.187 1.00 97.38 727 ILE A C 1
ATOM 5792 O O . ILE A 1 727 ? -14.502 13.694 12.489 1.00 97.38 727 ILE A O 1
ATOM 5796 N N . ALA A 1 728 ? -13.590 15.689 12.027 1.00 95.56 728 ALA A N 1
ATOM 5797 C CA . ALA A 1 728 ? -14.819 16.462 12.198 1.00 95.56 728 ALA A CA 1
ATOM 5798 C C . ALA A 1 728 ? -15.817 16.294 11.037 1.00 95.56 728 ALA A C 1
ATOM 5800 O O . ALA A 1 728 ? -16.976 16.689 11.166 1.00 95.56 728 ALA A O 1
ATOM 5801 N N . SER A 1 729 ? -15.381 15.732 9.906 1.00 94.88 729 SER A N 1
ATOM 5802 C CA . SER A 1 729 ? -16.219 15.558 8.721 1.00 94.88 729 SER A CA 1
ATOM 5803 C C . SER A 1 729 ? -17.463 14.699 9.017 1.00 94.88 729 SER A C 1
ATOM 5805 O O . SER A 1 729 ? -17.328 13.586 9.535 1.00 94.88 729 SER A O 1
ATOM 5807 N N . PRO A 1 730 ? -18.684 15.146 8.654 1.00 89.69 730 PRO A N 1
ATOM 5808 C CA . PRO A 1 730 ? -19.917 14.388 8.897 1.00 89.69 730 PRO A CA 1
ATOM 5809 C C . PRO A 1 730 ? -19.996 13.098 8.067 1.00 89.69 730 PRO A C 1
ATOM 5811 O O . PRO A 1 730 ? -20.650 12.129 8.461 1.00 89.69 730 PRO A O 1
ATOM 5814 N N . THR A 1 731 ? -19.317 13.083 6.921 1.00 91.00 731 THR A N 1
ATOM 5815 C CA . THR A 1 731 ? -19.132 11.918 6.058 1.00 91.00 731 THR A CA 1
ATOM 5816 C C . THR A 1 731 ? -17.695 11.434 6.157 1.00 91.00 731 THR A C 1
ATOM 5818 O O . THR A 1 731 ? -16.767 12.245 6.180 1.00 91.00 731 THR A O 1
ATOM 5821 N N . PHE A 1 732 ? -17.487 10.122 6.177 1.00 95.25 732 PHE A N 1
ATOM 5822 C CA . PHE A 1 732 ? -16.136 9.580 6.174 1.00 95.25 732 PHE A CA 1
ATOM 5823 C C . PHE A 1 732 ? -15.438 9.906 4.848 1.00 95.25 732 PHE A C 1
ATOM 5825 O O . PHE A 1 732 ? -15.918 9.528 3.781 1.00 95.25 732 PHE A O 1
ATOM 5832 N N . VAL A 1 733 ? -14.307 10.608 4.915 1.00 95.69 733 VAL A N 1
ATOM 5833 C CA . VAL A 1 733 ? -13.439 10.836 3.751 1.00 95.69 733 VAL A CA 1
ATOM 5834 C C . VAL A 1 733 ? -12.644 9.559 3.497 1.00 95.69 733 VAL A C 1
ATOM 5836 O O . VAL A 1 733 ? -11.965 9.086 4.408 1.00 95.69 733 VAL A O 1
ATOM 5839 N N . ASP A 1 734 ? -12.728 8.998 2.287 1.00 94.25 734 ASP A N 1
ATOM 5840 C CA . ASP A 1 734 ? -12.195 7.662 1.987 1.00 94.25 734 ASP A CA 1
ATOM 5841 C C . ASP A 1 734 ? -10.704 7.527 2.289 1.00 94.25 734 ASP A C 1
ATOM 5843 O O . ASP A 1 734 ? -10.333 6.544 2.913 1.00 94.25 734 ASP A O 1
ATOM 5847 N N . PHE A 1 735 ? -9.885 8.509 1.909 1.00 97.69 735 PHE A N 1
ATOM 5848 C CA . PHE A 1 735 ? -8.440 8.538 2.148 1.00 97.69 735 PHE A CA 1
ATOM 5849 C C . PHE A 1 735 ? -7.999 9.950 2.555 1.00 97.69 735 PHE A C 1
ATOM 5851 O O . PHE A 1 735 ? -8.540 10.937 2.052 1.00 97.69 735 PHE A O 1
ATOM 5858 N N . LEU A 1 736 ? -7.009 10.070 3.440 1.00 97.12 736 LEU A N 1
ATOM 5859 C CA . LEU A 1 736 ? -6.400 11.353 3.807 1.00 97.12 736 LEU A CA 1
ATOM 5860 C C . LEU A 1 736 ? -5.502 11.898 2.692 1.00 97.12 736 LEU A C 1
ATOM 5862 O O . LEU A 1 736 ? -5.349 13.113 2.557 1.00 97.12 736 LEU A O 1
ATOM 5866 N N . THR A 1 737 ? -4.909 11.006 1.894 1.00 97.38 737 THR A N 1
ATOM 5867 C CA . THR A 1 737 ? -3.852 11.342 0.935 1.00 97.38 737 THR A CA 1
ATOM 5868 C C . THR A 1 737 ? -4.316 12.249 -0.206 1.00 97.38 737 THR A C 1
ATOM 5870 O O . THR A 1 737 ? -3.573 13.187 -0.482 1.00 97.38 737 THR A O 1
ATOM 5873 N N . PRO A 1 738 ? -5.520 12.129 -0.815 1.00 95.00 738 PRO A N 1
ATOM 5874 C CA . PRO A 1 738 ? -5.965 13.098 -1.820 1.00 95.00 738 PRO A CA 1
ATOM 5875 C C . PRO A 1 738 ? -6.077 14.522 -1.259 1.00 95.00 738 PRO A C 1
ATOM 5877 O O . PRO A 1 738 ? -5.625 15.475 -1.890 1.00 95.00 738 PRO A O 1
ATOM 5880 N N . THR A 1 739 ? -6.611 14.672 -0.041 1.00 92.56 739 THR A N 1
ATOM 5881 C CA . THR A 1 739 ? -6.732 15.975 0.633 1.00 92.56 739 THR A CA 1
ATOM 5882 C C . THR A 1 739 ? -5.360 16.563 0.952 1.00 92.56 739 THR A C 1
ATOM 5884 O O . THR A 1 739 ? -5.100 17.732 0.661 1.00 92.56 739 THR A O 1
ATOM 5887 N N . ALA A 1 740 ? -4.457 15.754 1.511 1.00 96.19 740 ALA A N 1
ATOM 5888 C CA . ALA A 1 740 ? -3.095 16.179 1.820 1.00 96.19 740 ALA A CA 1
ATOM 5889 C C . ALA A 1 740 ? -2.292 16.506 0.549 1.00 96.19 740 ALA A C 1
ATOM 5891 O O . ALA A 1 740 ? -1.510 17.457 0.527 1.00 96.19 740 ALA A O 1
ATOM 5892 N N . TYR A 1 741 ? -2.513 15.769 -0.540 1.00 97.31 741 TYR A N 1
ATOM 5893 C CA . TYR A 1 741 ? -1.800 15.964 -1.797 1.00 97.31 741 TYR A CA 1
ATOM 5894 C C . TYR A 1 741 ? -2.093 17.328 -2.426 1.00 97.31 741 TYR A C 1
ATOM 5896 O O . TYR A 1 741 ? -1.175 17.984 -2.911 1.00 97.31 741 TYR A O 1
ATOM 5904 N N . GLN A 1 742 ? -3.324 17.836 -2.318 1.00 94.06 742 GLN A N 1
ATOM 5905 C CA . GLN A 1 742 ? -3.655 19.185 -2.795 1.00 94.06 742 GLN A CA 1
ATOM 5906 C C . GLN A 1 742 ? -2.817 20.282 -2.113 1.00 94.06 742 GLN A C 1
ATOM 5908 O O . GLN A 1 742 ? -2.471 21.284 -2.745 1.00 94.06 742 GLN A O 1
ATOM 5913 N N . TYR A 1 743 ? -2.436 20.094 -0.844 1.00 93.62 743 TYR A N 1
ATOM 5914 C CA . TYR A 1 743 ? -1.502 20.998 -0.167 1.00 93.62 743 TYR A CA 1
ATOM 5915 C C . TYR A 1 743 ? -0.107 20.938 -0.802 1.00 93.62 743 TYR A C 1
ATOM 5917 O O . TYR A 1 743 ? 0.481 21.982 -1.096 1.00 93.62 743 TYR A O 1
ATOM 5925 N N . VAL A 1 744 ? 0.404 19.728 -1.050 1.00 94.19 744 VAL A N 1
ATOM 5926 C CA . VAL A 1 744 ? 1.711 19.501 -1.689 1.00 94.19 744 VAL A CA 1
ATOM 5927 C C . VAL A 1 744 ? 1.751 20.159 -3.069 1.00 94.19 744 VAL A C 1
ATOM 5929 O O . VAL A 1 744 ? 2.620 20.992 -3.321 1.00 94.19 744 VAL A O 1
ATOM 5932 N N . ILE A 1 745 ? 0.739 19.908 -3.902 1.00 94.38 745 ILE A N 1
ATOM 5933 C CA . ILE A 1 745 ? 0.609 20.503 -5.237 1.00 94.38 745 ILE A CA 1
ATOM 5934 C C . ILE A 1 745 ? 0.570 22.028 -5.178 1.00 94.38 745 ILE A C 1
ATOM 5936 O O . ILE A 1 745 ? 1.256 22.700 -5.950 1.00 94.38 745 ILE A O 1
ATOM 5940 N N . ARG A 1 746 ? -0.200 22.612 -4.253 1.00 91.19 746 ARG A N 1
ATOM 5941 C CA . ARG A 1 746 ? -0.252 24.072 -4.092 1.00 91.19 746 ARG A CA 1
ATOM 5942 C C . ARG A 1 746 ? 1.117 24.638 -3.729 1.00 91.19 746 ARG A C 1
ATOM 5944 O O . ARG A 1 746 ? 1.510 25.669 -4.276 1.00 91.19 746 ARG A O 1
ATOM 5951 N N . ARG A 1 747 ? 1.844 23.976 -2.828 1.00 89.56 747 ARG A N 1
ATOM 5952 C CA . ARG A 1 747 ? 3.182 24.394 -2.398 1.00 89.56 747 ARG A CA 1
ATOM 5953 C C . ARG A 1 747 ? 4.188 24.321 -3.550 1.00 89.56 747 ARG A C 1
ATOM 5955 O O . ARG A 1 747 ? 4.895 25.300 -3.782 1.00 89.56 747 ARG A O 1
ATOM 5962 N N . GLU A 1 748 ? 4.207 23.221 -4.300 1.00 90.56 748 GLU A N 1
ATOM 5963 C CA . GLU A 1 748 ? 5.102 23.030 -5.451 1.00 90.56 748 GLU A CA 1
ATOM 5964 C C . GLU A 1 748 ? 4.780 24.006 -6.598 1.00 90.56 748 GLU A C 1
ATOM 5966 O O . GLU A 1 748 ? 5.689 24.610 -7.168 1.00 90.56 748 GLU A O 1
ATOM 5971 N N . ARG A 1 749 ? 3.494 24.271 -6.871 1.00 85.06 749 ARG A N 1
ATOM 5972 C CA . ARG A 1 749 ? 3.064 25.260 -7.878 1.00 85.06 749 ARG A CA 1
ATOM 5973 C C . ARG A 1 749 ? 3.278 26.715 -7.450 1.00 85.06 749 ARG A C 1
ATOM 5975 O O . ARG A 1 749 ? 3.475 27.557 -8.311 1.00 85.06 749 ARG A O 1
ATOM 5982 N N . THR A 1 750 ? 3.246 27.043 -6.156 1.00 76.44 750 THR A N 1
ATOM 5983 C CA . THR A 1 750 ? 3.507 28.421 -5.679 1.00 76.44 750 THR A CA 1
ATOM 5984 C C . THR A 1 750 ? 5.002 28.734 -5.659 1.00 76.44 750 THR A C 1
ATOM 5986 O O . THR A 1 750 ? 5.403 29.866 -5.917 1.00 76.44 750 THR A O 1
ATOM 5989 N N . ALA A 1 751 ? 5.843 27.729 -5.397 1.00 62.78 751 ALA A N 1
ATOM 5990 C CA . ALA A 1 751 ? 7.289 27.843 -5.579 1.00 62.78 751 ALA A CA 1
ATOM 5991 C C . ALA A 1 751 ? 7.675 28.071 -7.057 1.00 62.78 751 ALA A C 1
ATOM 5993 O O . ALA A 1 751 ? 8.766 28.561 -7.349 1.00 62.78 751 ALA A O 1
ATOM 5994 N N . PHE A 1 752 ? 6.768 27.756 -7.986 1.00 57.28 752 PHE A N 1
ATOM 5995 C CA . PHE A 1 752 ? 6.894 28.044 -9.404 1.00 57.28 752 PHE A CA 1
ATOM 5996 C C . PHE A 1 752 ? 6.367 29.455 -9.721 1.00 57.28 752 PHE A C 1
ATOM 5998 O O . PHE A 1 752 ? 5.168 29.720 -9.709 1.00 57.28 752 PHE A O 1
ATOM 6005 N N . ASN A 1 753 ? 7.277 30.382 -10.033 1.00 42.53 753 ASN A N 1
ATOM 6006 C CA . ASN A 1 753 ? 6.921 31.659 -10.648 1.00 42.53 753 ASN A CA 1
ATOM 6007 C C . ASN A 1 753 ? 6.821 31.433 -12.170 1.00 42.53 753 ASN A C 1
ATOM 6009 O O . ASN A 1 753 ? 7.852 31.176 -12.789 1.00 42.53 753 ASN A O 1
ATOM 6013 N N . PRO A 1 754 ? 5.634 31.529 -12.798 1.00 42.75 754 PRO A N 1
ATOM 6014 C CA . PRO A 1 754 ? 5.435 31.204 -14.215 1.00 42.75 754 PRO A CA 1
ATOM 6015 C C . PRO A 1 754 ? 6.069 32.215 -15.188 1.00 42.75 754 PRO A C 1
ATOM 6017 O O . PRO A 1 754 ? 5.764 32.202 -16.376 1.00 42.75 754 PRO A O 1
ATOM 6020 N N . LYS A 1 755 ? 6.943 33.111 -14.716 1.00 30.61 755 LYS A N 1
ATOM 6021 C CA . LYS A 1 755 ? 7.766 33.949 -15.589 1.00 30.61 755 LYS A CA 1
ATOM 6022 C C . LYS A 1 755 ? 9.032 33.198 -15.990 1.00 30.61 755 LYS A C 1
ATOM 6024 O O . LYS A 1 755 ? 10.081 33.409 -15.385 1.00 30.61 755 LYS A O 1
ATOM 6029 N N . LEU A 1 756 ? 8.913 32.369 -17.021 1.00 29.98 756 LEU A N 1
ATOM 6030 C CA . LEU A 1 756 ? 10.001 32.040 -17.942 1.00 29.98 756 LEU A CA 1
ATOM 6031 C C . LEU A 1 756 ? 9.431 31.805 -19.337 1.00 29.98 756 LEU A C 1
ATOM 6033 O O . LEU A 1 756 ? 8.570 30.909 -19.467 1.00 29.98 756 LEU A O 1
#

Radius of gyration: 33.11 Å; Cα contacts (8 Å, |Δi|>4): 1013; chains: 1; bounding box: 112×90×119 Å

Secondary structure (DSSP, 8-state):
---------PPP---------------------------HHHHHHHHHHHHHHHHHHHHHHHHHHHT---SSS--S-SB-TTS-BEEEEE-TTS-EEEEETTSSS--TT---HHHHHHHHHHHHHHHHHHHHHHHHHHHHHHHHHHHHHHHHT---PPP----------------------------------------------PPPPP-PPPS--S------EEE-S---HHHHHHS-HHHHHHHHHHHHHHHHHHHHHHHHHHHHHHHHHTT------STTHHHHHS---PPPPPGGGS--SEEEEE---HHHHHHHHTSS-SEEEEESSTT----HHHHHHHHHHHHHHHHT--EEE-TTS-EEE--SS-PEEEEEPPPTT-EEEEEEETTEEEEHHHHHHHHHHHHHHHHHHHTT---EEEE----SHHHHHHHHHHHHHHHHHHT--TT-SEEEEEE-STTGGGSHHHHHHHTTTTEEEEEE-SHHHHHHHHHHTTT-GGG----TTT--TTSHHHHHHHHHHHHHHHHHTS-EEEEEE-BPP-TT-HHHHHHHHHHHHHHHHHHHHHT-SEEEESSGGGHHHHHHHHHHH--SS-STT--PPP----HHHHT-PPPPPTTSS-HHHHHHHHHHHHHHHHHHHTT--SEEETTEEE-HHHHHHHHHHHHHHHHTT-B-TTS-B--HHHHHHHHHHHHHHHHHHTTT-SSHHHHHHHHHHHHH-SS--S-HHHHHHHHHHHHHHHS-----

Nearest PDB structures (foldseek):
  3cux-assembly1_A  TM=9.797E-01  e=8.153E-59  Bacillus anthracis
  3cv2-assembly1_A  TM=9.777E-01  e=3.155E-58  Escherichia coli
  5cc5-assembly1_A  TM=7.844E-01  e=4.694E-21  Mycobacterium tuberculosis H37Rv
  3saz-assembly1_A  TM=7.869E-01  e=1.279E-20  Mycobacterium tuberculosis
  3sad-assembly1_A  TM=7.795E-01  e=2.334E-20  Mycobacterium tuberculosis